Protein AF-A0A3S9ZNY1-F1 (afdb_monomer)

Nearest PDB structures (foldseek):
  4xqk-assembly2_B  TM=5.162E-01  e=3.782E-26  Lactococcus cremoris
  4xqk-assembly1_A  TM=5.125E-01  e=2.680E-25  Lactococcus cremoris
  7clg-assembly1_B  TM=6.318E-01  e=2.048E-11  Staphylococcus aureus subsp. aureus USA300
  7r7j-assembly1_A  TM=6.253E-01  e=4.413E-12  Escherichia coli K-12
  8dgi-assembly1_A  TM=3.847E-01  e=1.237E-06  Drosophila melanogaster

Radius of gyration: 38.41 Å; Cα contacts (8 Å, |Δi|>4): 1954; chains: 1; bounding box: 94×108×104 Å

Secondary structure (DSSP, 8-state):
---------SSPPPHHHHHHHHHHHHHHHTT-SEEEEE--TTS-HHHHHHHHHHHH-SSSEEEEEES-HHHHHHHHHHHHHTT--SEEEEESS-SS-S-GGGTTTEEEES-HHHHHHHHHS--S-EEEEEEGGGGGGHHHHHHHS-PPPEEEEEETTGGGG-S-TTSTTGGGG-TTTS-EEEEEEEES-SEE--TTT-TTSPPSEE---HHHH-EEEEE--HHHHHHTTSB--EEEEEEEE--HHHHHHHH--SS-----HHHHHHHHHHHHHHHHHHHHHH---EEEEE-SSHHHHHHHHHHHHHHHHHSTT---TT-EEEEE-TTS-HHHHHHHHHHHHS------TTSGGG-EEEEESSGGGSS---TT--EEEE-S--S-HHHHHHHHHHHTBPPTT----EEEE--EE--TT--TTS-STTSTTHHHHHHHHHHHHH-TTGGG------------------SGGGHHHHGGGEEEEEEPPPSTHHHHHHHHHHHHHHHHSS----TT---TTS--HHHHHHHHHHHHHTT-S-HHHHHHHHHTT--SSPPTTSHHHHHHHHHHHHHHHSS----TT--BTTB-HHHHHHHHHHHHHTT-S-HHHHHHHHHH-TTSS-SS-HHHHHHHHHHHHS-----SSPPPTT--HHHHHHHHHHHTTTTS-HHHHHHHHTS--TT-GGGGGGS---HHHHHHHHHHHHHHHHHHHHHSS----TT--EEETTEEE-HHHHHHHHHHHHHTT-S-HHHHHHHHTT----PPP-------------------------------------PPP------SPPPPTTHHHHTTSS-SEEEEE--TTS-HHHHHHHHHTTSSS--EEEEES-HHHHHHHHHHHHHH----EEEETS-S-SSS---EEE-SHHHHHHHHHHS-TT-EEEEEGGGHHHHHHHHHHS-PPPEEEEEEETGGGG-BS---TTSTTHHHHSTTTS-EEEEEEEES-SEEESS--SSTTS----EEEESTT-GGG-EEEE---HHHHHHTTSS--EEEEEEEEEPPPPP--S---SSTTTTHHHHHHHHHHHHHTT--EEEEEESSHHHHHHHHHHHTTT-TTSEEE-TTSPP----TT--EEEEEETTSPPPSS-SEEE---S-S-HHHHHHHHHHHHT--TTT-SSEEEEEEEEEPTTPPPPSS--TTHHHHHHHHHHH-GGGG-TTTHHHHTS---------

Structure (mmCIF, N/CA/C/O backbone):
data_AF-A0A3S9ZNY1-F1
#
_entry.id   AF-A0A3S9ZNY1-F1
#
loop_
_atom_site.group_PDB
_atom_site.id
_atom_site.type_symbol
_atom_site.label_atom_id
_atom_site.label_alt_id
_atom_site.label_comp_id
_atom_site.label_asym_id
_atom_site.label_entity_id
_atom_site.label_seq_id
_atom_site.pdbx_PDB_ins_code
_atom_site.Cartn_x
_atom_site.Cartn_y
_atom_site.Cartn_z
_atom_site.occupancy
_atom_site.B_iso_or_equiv
_atom_site.auth_seq_id
_atom_site.auth_comp_id
_atom_site.auth_asym_id
_atom_site.auth_atom_id
_atom_site.pdbx_PDB_model_num
ATOM 1 N N . MET A 1 1 ? 7.847 -44.934 -24.096 1.00 25.84 1 MET A N 1
ATOM 2 C CA . MET A 1 1 ? 7.566 -46.163 -23.318 1.00 25.84 1 MET A CA 1
ATOM 3 C C . MET A 1 1 ? 7.123 -45.755 -21.924 1.00 25.84 1 MET A C 1
ATOM 5 O O . MET A 1 1 ? 7.460 -44.647 -21.540 1.00 25.84 1 MET A O 1
ATOM 9 N N . LEU A 1 2 ? 6.398 -46.635 -21.224 1.00 26.89 2 LEU A N 1
ATOM 10 C CA . LEU A 1 2 ? 6.006 -46.524 -19.810 1.00 26.89 2 LEU A CA 1
ATOM 11 C C . LEU A 1 2 ? 5.365 -45.185 -19.388 1.00 26.89 2 LEU A C 1
ATOM 13 O O . LEU A 1 2 ? 6.032 -44.241 -18.977 1.00 26.89 2 LEU A O 1
ATOM 17 N N . HIS A 1 3 ? 4.029 -45.178 -19.355 1.00 32.16 3 HIS A N 1
ATOM 18 C CA . HIS A 1 3 ? 3.353 -44.569 -18.212 1.00 32.16 3 HIS A CA 1
ATOM 19 C C . HIS A 1 3 ? 3.743 -45.387 -16.972 1.00 32.16 3 HIS A C 1
ATOM 21 O O . HIS A 1 3 ? 3.067 -46.364 -16.647 1.00 32.16 3 HIS A O 1
ATOM 27 N N . ASP A 1 4 ? 4.814 -45.000 -16.281 1.00 32.38 4 ASP A N 1
ATOM 28 C CA . ASP A 1 4 ? 4.925 -45.365 -14.872 1.00 32.38 4 ASP A CA 1
ATOM 29 C C . ASP A 1 4 ? 3.745 -44.705 -14.159 1.00 32.38 4 ASP A C 1
ATOM 31 O O . ASP A 1 4 ? 3.556 -43.486 -14.217 1.00 32.38 4 ASP A O 1
ATOM 35 N N . ALA A 1 5 ? 2.889 -45.529 -13.558 1.00 36.53 5 ALA A N 1
ATOM 36 C CA . ALA A 1 5 ? 1.684 -45.057 -12.903 1.00 36.53 5 ALA A CA 1
ATOM 37 C C . ALA A 1 5 ? 2.080 -44.243 -11.667 1.00 36.53 5 ALA A C 1
ATOM 39 O O . ALA A 1 5 ? 2.362 -44.815 -10.613 1.00 36.53 5 ALA A O 1
ATOM 40 N N . VAL A 1 6 ? 2.100 -42.910 -11.809 1.00 49.31 6 VAL A N 1
ATOM 41 C CA . VAL A 1 6 ? 2.328 -41.960 -10.711 1.00 49.31 6 VAL A CA 1
ATOM 42 C C . VAL A 1 6 ? 1.394 -42.347 -9.573 1.00 49.31 6 VAL A C 1
ATOM 44 O O . VAL A 1 6 ? 0.173 -42.205 -9.677 1.00 49.31 6 VAL A O 1
ATOM 47 N N . THR A 1 7 ? 1.962 -42.904 -8.502 1.00 57.56 7 THR A N 1
ATOM 48 C CA . THR A 1 7 ? 1.180 -43.404 -7.377 1.00 57.56 7 THR A CA 1
ATOM 49 C C . THR A 1 7 ? 0.444 -42.228 -6.765 1.00 57.56 7 THR A C 1
ATOM 51 O O . THR A 1 7 ? 1.062 -41.333 -6.187 1.00 57.56 7 THR A O 1
ATOM 54 N N . ARG A 1 8 ? -0.881 -42.205 -6.945 1.00 63.84 8 ARG A N 1
ATOM 55 C CA . ARG A 1 8 ? -1.738 -41.135 -6.431 1.00 63.84 8 ARG A CA 1
ATOM 56 C C . ARG A 1 8 ? -1.495 -40.967 -4.936 1.00 63.84 8 ARG A C 1
ATOM 58 O O . ARG A 1 8 ? -1.379 -41.954 -4.207 1.00 63.84 8 ARG A O 1
ATOM 65 N N . LEU A 1 9 ? -1.419 -39.715 -4.497 1.00 75.62 9 LEU A N 1
ATOM 66 C CA . LEU A 1 9 ? -1.302 -39.393 -3.082 1.00 75.62 9 LEU A CA 1
ATOM 67 C C . LEU A 1 9 ? -2.481 -40.022 -2.305 1.00 75.62 9 LEU A C 1
ATOM 69 O O . LEU A 1 9 ? -3.609 -39.990 -2.800 1.00 75.62 9 LEU A O 1
ATOM 73 N N . PRO A 1 10 ? -2.263 -40.582 -1.098 1.00 71.56 10 PRO A N 1
ATOM 74 C CA . PRO A 1 10 ? -3.336 -41.157 -0.279 1.00 71.56 10 PRO A CA 1
ATOM 75 C C . PRO A 1 10 ? -4.407 -40.136 0.144 1.00 71.56 10 PRO A C 1
ATOM 77 O O . PRO A 1 10 ? -5.542 -40.518 0.428 1.00 71.56 10 PRO A O 1
ATOM 80 N N . SER A 1 11 ? -4.079 -38.840 0.168 1.00 74.88 11 SER A N 1
ATOM 81 C CA . SER A 1 11 ? -5.070 -37.772 0.347 1.00 74.88 11 SER A CA 1
ATOM 82 C C . SER A 1 11 ? -5.909 -37.574 -0.924 1.00 74.88 11 SER A C 1
ATOM 84 O O . SER A 1 11 ? -5.359 -37.496 -2.016 1.00 74.88 11 SER A O 1
ATOM 86 N N . GLN A 1 12 ? -7.235 -37.454 -0.806 1.00 76.81 12 GLN A N 1
ATOM 87 C CA . GLN A 1 12 ? -8.124 -37.264 -1.963 1.00 76.81 12 GLN A CA 1
ATOM 88 C C . GLN A 1 12 ? -8.551 -35.800 -2.139 1.00 76.81 12 GLN A C 1
ATOM 90 O O . GLN A 1 12 ? -9.020 -35.171 -1.190 1.00 76.81 12 GLN A O 1
ATOM 95 N N . LEU A 1 13 ? -8.469 -35.284 -3.371 1.00 83.88 13 LEU A N 1
ATOM 96 C CA . LEU A 1 13 ? -9.098 -34.014 -3.751 1.00 83.88 13 LEU A CA 1
ATOM 97 C C . LEU A 1 13 ? -10.608 -34.203 -3.978 1.00 83.88 13 LEU A C 1
ATOM 99 O O . LEU A 1 13 ? -11.030 -35.095 -4.724 1.00 83.88 13 LEU A O 1
ATOM 103 N N . TRP A 1 14 ? -11.413 -33.326 -3.375 1.00 82.56 14 TRP A N 1
ATOM 104 C CA . TRP A 1 14 ? -12.852 -33.179 -3.643 1.00 82.56 14 TRP A CA 1
ATOM 105 C C . TRP A 1 14 ? -13.088 -32.243 -4.844 1.00 82.56 14 TRP A C 1
ATOM 107 O O . TRP A 1 14 ? -12.162 -31.551 -5.263 1.00 82.56 14 TRP A O 1
ATOM 117 N N . THR A 1 15 ? -14.291 -32.250 -5.433 1.00 78.31 15 THR A N 1
ATOM 118 C CA . THR A 1 15 ? -14.521 -31.807 -6.828 1.00 78.31 15 THR A CA 1
ATOM 119 C C . THR A 1 15 ? -13.901 -30.445 -7.185 1.00 78.31 15 THR A C 1
ATOM 121 O O . THR A 1 15 ? -12.988 -30.463 -8.002 1.00 78.31 15 THR A O 1
ATOM 124 N N . PRO A 1 16 ? -14.191 -29.312 -6.510 1.00 78.38 16 PRO A N 1
ATOM 125 C CA . PRO A 1 16 ? -13.604 -28.013 -6.867 1.00 78.38 16 PRO A CA 1
ATOM 126 C C . PRO A 1 16 ? -12.079 -27.923 -6.688 1.00 78.38 16 PRO A C 1
ATOM 128 O O . PRO A 1 16 ? -11.436 -27.082 -7.309 1.00 78.38 16 PRO A O 1
ATOM 131 N N . GLN A 1 17 ? -11.465 -28.774 -5.854 1.00 85.06 17 GLN A N 1
ATOM 132 C CA . GLN A 1 17 ? -10.001 -28.893 -5.808 1.00 85.06 17 GLN A CA 1
ATOM 133 C C . GLN A 1 17 ? -9.463 -29.704 -6.990 1.00 85.06 17 GLN A C 1
ATOM 135 O O . GLN A 1 17 ? -8.393 -29.386 -7.498 1.00 85.06 17 GLN A O 1
ATOM 140 N N . ARG A 1 18 ? -10.181 -30.744 -7.423 1.00 83.38 18 ARG A N 1
ATOM 141 C CA . ARG A 1 18 ? -9.812 -31.533 -8.602 1.00 83.38 18 ARG A CA 1
ATOM 142 C C . ARG A 1 18 ? -9.945 -30.695 -9.867 1.00 83.38 18 ARG A C 1
ATOM 144 O O . ARG A 1 18 ? -8.971 -30.574 -10.589 1.00 83.38 18 ARG A O 1
ATOM 151 N N . ASP A 1 19 ? -11.069 -30.007 -10.039 1.00 80.56 19 ASP A N 1
ATOM 152 C CA . ASP A 1 19 ? -11.303 -29.085 -11.153 1.00 80.56 19 ASP A CA 1
ATOM 153 C C . ASP A 1 19 ? -10.221 -27.985 -11.196 1.00 80.56 19 ASP A C 1
ATOM 155 O O . ASP A 1 19 ? -9.695 -27.655 -12.258 1.00 80.56 19 ASP A O 1
ATOM 159 N N . ALA A 1 20 ? -9.822 -27.451 -10.032 1.00 83.62 20 ALA A N 1
ATOM 160 C CA . ALA A 1 20 ? -8.721 -26.495 -9.932 1.00 83.62 20 ALA A CA 1
ATOM 161 C C . ALA A 1 20 ? -7.355 -27.098 -10.304 1.00 83.62 20 ALA A C 1
ATOM 163 O O . ALA A 1 20 ? -6.551 -26.420 -10.948 1.00 83.62 20 ALA A O 1
ATOM 164 N N . ALA A 1 21 ? -7.081 -28.346 -9.908 1.00 85.06 21 ALA A N 1
ATOM 165 C CA . ALA A 1 21 ? -5.862 -29.058 -10.281 1.00 85.06 21 ALA A CA 1
ATOM 166 C C . ALA A 1 21 ? -5.836 -29.320 -11.790 1.00 85.06 21 ALA A C 1
ATOM 168 O O . ALA A 1 21 ? -4.889 -28.909 -12.454 1.00 85.06 21 ALA A O 1
ATOM 169 N N . ASP A 1 22 ? -6.905 -29.898 -12.335 1.00 79.56 22 ASP A N 1
ATOM 170 C CA . ASP A 1 22 ? -7.064 -30.219 -13.751 1.00 79.56 22 ASP A CA 1
ATOM 171 C C . ASP A 1 22 ? -6.926 -28.956 -14.618 1.00 79.56 22 ASP A C 1
ATOM 173 O O . ASP A 1 22 ? -6.192 -28.968 -15.606 1.00 79.56 22 ASP A O 1
ATOM 177 N N . CYS A 1 23 ? -7.540 -27.828 -14.237 1.00 81.12 23 CYS A N 1
ATOM 178 C CA . CYS A 1 23 ? -7.362 -26.552 -14.941 1.00 81.12 23 CYS A CA 1
ATOM 179 C C . CYS A 1 23 ? -5.902 -26.064 -14.942 1.00 81.12 23 CYS A C 1
ATOM 181 O O . CYS A 1 23 ? -5.407 -25.615 -15.978 1.00 81.12 23 CYS A O 1
ATOM 183 N N . VAL A 1 24 ? -5.193 -26.157 -13.811 1.00 85.12 24 VAL A N 1
ATOM 184 C CA . VAL A 1 24 ? -3.778 -25.751 -13.715 1.00 85.12 24 VAL A CA 1
ATOM 185 C C . VAL A 1 24 ? -2.869 -26.691 -14.513 1.00 85.12 24 VAL A C 1
ATOM 187 O O . VAL A 1 24 ? -2.021 -26.223 -15.274 1.00 85.12 24 VAL A O 1
ATOM 190 N N . LEU A 1 25 ? -3.060 -28.004 -14.375 1.00 83.25 25 LEU A N 1
ATOM 191 C CA . LEU A 1 25 ? -2.276 -29.043 -15.044 1.00 83.25 25 LEU A CA 1
ATOM 192 C C . LEU A 1 25 ? -2.443 -28.964 -16.565 1.00 83.25 25 LEU A C 1
ATOM 194 O O . LEU A 1 25 ? -1.444 -28.916 -17.281 1.00 83.25 25 LEU A O 1
ATOM 198 N N . ASN A 1 26 ? -3.680 -28.839 -17.060 1.00 75.44 26 ASN A N 1
ATOM 199 C CA . ASN A 1 26 ? -3.948 -28.632 -18.484 1.00 75.44 26 ASN A CA 1
ATOM 200 C C . ASN A 1 26 ? -3.320 -27.328 -19.000 1.00 75.44 26 ASN A C 1
ATOM 202 O O . ASN A 1 26 ? -2.735 -27.314 -20.082 1.00 75.44 26 ASN A O 1
ATOM 206 N N . ALA A 1 27 ? -3.383 -26.232 -18.237 1.00 77.44 27 ALA A N 1
ATOM 207 C CA . ALA A 1 27 ? -2.802 -24.961 -18.664 1.00 77.44 27 ALA A CA 1
ATOM 208 C C . ALA A 1 27 ? -1.262 -24.991 -18.723 1.00 77.44 27 ALA A C 1
ATOM 210 O O . ALA A 1 27 ? -0.673 -24.432 -19.650 1.00 77.44 27 ALA A O 1
ATOM 211 N N . PHE A 1 28 ? -0.601 -25.673 -17.783 1.00 85.50 28 PHE A N 1
ATOM 212 C CA . PHE A 1 28 ? 0.845 -25.907 -17.832 1.00 85.50 28 PHE A CA 1
ATOM 213 C C . PHE A 1 28 ? 1.245 -26.904 -18.937 1.00 85.50 28 PHE A C 1
ATOM 215 O O . PHE A 1 28 ? 2.268 -26.699 -19.592 1.00 85.50 28 PHE A O 1
ATOM 222 N N . ALA A 1 29 ? 0.430 -27.930 -19.210 1.00 74.94 29 ALA A N 1
ATOM 223 C CA . ALA A 1 29 ? 0.626 -28.851 -20.335 1.00 74.94 29 ALA A CA 1
ATOM 224 C C . ALA A 1 29 ? 0.479 -28.149 -21.701 1.00 74.94 29 ALA A C 1
ATOM 226 O O . ALA A 1 29 ? 1.233 -28.441 -22.626 1.00 74.94 29 ALA A O 1
ATOM 227 N N . MET A 1 30 ? -0.411 -27.155 -21.802 1.00 72.25 30 MET A N 1
ATOM 228 C CA . MET A 1 30 ? -0.525 -26.233 -22.944 1.00 72.25 30 MET A CA 1
ATOM 229 C C . MET A 1 30 ? 0.591 -25.165 -23.000 1.00 72.25 30 MET A C 1
ATOM 231 O O . MET A 1 30 ? 0.492 -24.208 -23.766 1.00 72.25 30 MET A O 1
ATOM 235 N N . GLY A 1 31 ? 1.663 -25.312 -22.214 1.00 78.00 31 GLY A N 1
ATOM 236 C CA . GLY A 1 31 ? 2.870 -24.487 -22.311 1.00 78.00 31 GLY A CA 1
ATOM 237 C C . GLY A 1 31 ? 2.848 -23.176 -21.521 1.00 78.00 31 GLY A C 1
ATOM 238 O O . GLY A 1 31 ? 3.721 -22.338 -21.731 1.00 78.00 31 GLY A O 1
ATOM 239 N N . ALA A 1 32 ? 1.894 -22.963 -20.608 1.00 82.25 32 ALA A N 1
ATOM 240 C CA . ALA A 1 32 ? 1.948 -21.796 -19.731 1.00 82.25 32 ALA A CA 1
ATOM 241 C C . ALA A 1 32 ? 3.088 -21.908 -18.698 1.00 82.25 32 ALA A C 1
ATOM 243 O O . ALA A 1 32 ? 3.260 -22.938 -18.047 1.00 82.25 32 ALA A O 1
ATOM 244 N N . GLU A 1 33 ? 3.815 -20.816 -18.462 1.00 89.31 33 GLU A N 1
ATOM 245 C CA . GLU A 1 33 ? 4.777 -20.731 -17.350 1.00 89.31 33 GLU A CA 1
ATOM 246 C C . GLU A 1 33 ? 4.105 -20.394 -16.011 1.00 89.31 33 GLU A C 1
ATOM 248 O O . GLU A 1 33 ? 4.593 -20.782 -14.953 1.00 89.31 33 GLU A O 1
ATOM 253 N N . ARG A 1 34 ? 3.010 -19.624 -16.028 1.00 93.12 34 ARG A N 1
ATOM 254 C CA . ARG A 1 34 ? 2.457 -18.940 -14.846 1.00 93.12 34 ARG A CA 1
ATOM 255 C C . ARG A 1 34 ? 0.945 -19.132 -14.772 1.00 93.12 34 ARG A C 1
ATOM 257 O O . ARG A 1 34 ? 0.265 -18.931 -15.779 1.00 93.12 34 ARG A O 1
ATOM 264 N N . GLN A 1 35 ? 0.425 -19.502 -13.601 1.00 92.00 35 GLN A N 1
ATOM 265 C CA . GLN A 1 35 ? -1.014 -19.622 -13.333 1.00 92.00 35 GLN A CA 1
ATOM 266 C C . GLN A 1 35 ? -1.376 -19.116 -11.933 1.00 92.00 35 GLN A C 1
ATOM 268 O O . GLN A 1 35 ? -0.634 -19.326 -10.972 1.00 92.00 35 GLN A O 1
ATOM 273 N N . LEU A 1 36 ? -2.555 -18.507 -11.819 1.00 92.56 36 LEU A N 1
ATOM 274 C CA . LEU A 1 36 ? -3.139 -17.995 -10.581 1.00 92.56 36 LEU A CA 1
ATOM 275 C C . LEU A 1 36 ? -4.400 -18.793 -10.220 1.00 92.56 36 LEU A C 1
ATOM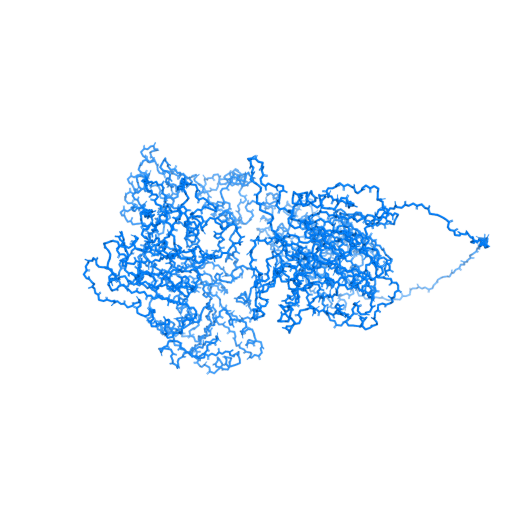 277 O O . LEU A 1 36 ? -5.312 -18.929 -11.035 1.00 92.56 36 LEU A O 1
ATOM 281 N N . VAL A 1 37 ? -4.488 -19.280 -8.983 1.00 91.69 37 VAL A N 1
ATOM 282 C CA . VAL A 1 37 ? -5.704 -19.890 -8.427 1.00 91.69 37 VAL A CA 1
ATOM 283 C C . VAL A 1 37 ? -6.204 -19.066 -7.243 1.00 91.69 37 VAL A C 1
ATOM 285 O O . VAL A 1 37 ? -5.458 -18.748 -6.312 1.00 91.69 37 VAL A O 1
ATOM 288 N N . VAL A 1 38 ? -7.493 -18.726 -7.286 1.00 87.62 38 VAL A N 1
ATOM 289 C CA . VAL A 1 38 ? -8.180 -17.945 -6.251 1.00 87.62 38 VAL A CA 1
ATOM 290 C C . VAL A 1 38 ? -9.133 -18.866 -5.493 1.00 87.62 38 VAL A C 1
ATOM 292 O O . VAL A 1 38 ? -10.086 -19.375 -6.076 1.00 87.62 38 VAL A O 1
ATOM 295 N N . MET A 1 39 ? -8.885 -19.089 -4.201 1.00 86.06 39 MET A N 1
ATOM 296 C CA . MET A 1 39 ? -9.761 -19.891 -3.334 1.00 86.06 39 MET A CA 1
ATOM 297 C C . MET A 1 39 ? -9.809 -19.326 -1.906 1.00 86.06 39 MET A C 1
ATOM 299 O O . MET A 1 39 ? -8.782 -18.827 -1.423 1.00 86.06 39 MET A O 1
ATOM 303 N N . PRO A 1 40 ? -10.931 -19.463 -1.172 1.00 78.00 40 PRO A N 1
ATOM 304 C CA . PRO A 1 40 ? -11.070 -18.942 0.184 1.00 78.00 40 PRO A CA 1
ATOM 305 C C . PRO A 1 40 ? -10.069 -19.557 1.175 1.00 78.00 40 PRO A C 1
ATOM 307 O O . PRO A 1 40 ? -9.357 -20.532 0.903 1.00 78.00 40 PRO A O 1
ATOM 310 N N . CYS A 1 41 ? -9.968 -18.976 2.365 1.00 78.06 41 CYS A N 1
ATOM 311 C CA . CYS A 1 41 ? -9.219 -19.586 3.459 1.00 78.06 41 CYS A CA 1
ATOM 312 C C . CYS A 1 41 ? -10.044 -20.714 4.096 1.00 78.06 41 CYS A C 1
ATOM 314 O O . CYS A 1 41 ? -11.256 -20.605 4.235 1.00 78.06 41 CYS A O 1
ATOM 316 N N . GLY A 1 42 ? -9.381 -21.825 4.432 1.00 75.56 42 GLY A N 1
ATOM 317 C CA . GLY A 1 42 ? -10.025 -23.051 4.923 1.00 75.56 42 GLY A CA 1
ATOM 318 C C . GLY A 1 42 ? -10.340 -24.108 3.854 1.00 75.56 42 GLY A C 1
ATOM 319 O O . GLY A 1 42 ? -10.338 -25.287 4.181 1.00 75.56 42 GLY A O 1
ATOM 320 N N . THR A 1 43 ? -10.481 -23.756 2.570 1.00 79.00 43 THR A N 1
ATOM 321 C CA . THR A 1 43 ? -10.858 -24.710 1.495 1.00 79.00 43 THR A CA 1
ATOM 322 C C . THR A 1 43 ? -9.705 -25.590 0.976 1.00 79.00 43 THR A C 1
ATOM 324 O O . THR A 1 43 ? -9.800 -26.184 -0.097 1.00 79.00 43 THR A O 1
ATOM 327 N N . GLY A 1 44 ? -8.595 -25.683 1.717 1.00 81.75 44 GLY A N 1
ATOM 328 C CA . GLY A 1 44 ? -7.503 -26.625 1.445 1.00 81.75 44 GLY A CA 1
ATOM 329 C C . GLY A 1 44 ? -6.529 -26.260 0.313 1.00 81.75 44 GLY A C 1
ATOM 330 O O . GLY A 1 44 ? -6.006 -27.170 -0.323 1.00 81.75 44 GLY A O 1
ATOM 331 N N . LYS A 1 45 ? -6.225 -24.968 0.090 1.00 88.31 45 LYS A N 1
ATOM 332 C CA . LYS A 1 45 ? -5.185 -24.509 -0.869 1.00 88.31 45 LYS A CA 1
ATOM 333 C C . LYS A 1 45 ? -3.867 -25.303 -0.779 1.00 88.31 45 LYS A C 1
ATOM 335 O O . LYS A 1 45 ? -3.281 -25.650 -1.798 1.00 88.31 45 LYS A O 1
ATOM 340 N N . THR A 1 46 ? -3.432 -25.654 0.430 1.00 87.81 46 THR A N 1
ATOM 341 C CA . THR A 1 46 ? -2.204 -26.427 0.685 1.00 87.81 46 THR A CA 1
ATOM 342 C C . THR A 1 46 ? -2.280 -27.883 0.197 1.00 87.81 46 THR A C 1
ATOM 344 O O . THR A 1 46 ? -1.265 -28.431 -0.228 1.00 87.81 46 THR A O 1
ATOM 347 N N . HIS A 1 47 ? -3.471 -28.500 0.198 1.00 88.62 47 HIS A N 1
ATOM 348 C CA . HIS A 1 47 ? -3.687 -29.829 -0.391 1.00 88.62 47 HIS A CA 1
ATOM 349 C C . HIS A 1 47 ? -3.704 -29.766 -1.922 1.00 88.62 47 HIS A C 1
ATOM 351 O O . HIS A 1 47 ? -3.083 -30.601 -2.574 1.00 88.62 47 HIS A O 1
ATOM 357 N N . LEU A 1 48 ? -4.331 -28.736 -2.500 1.00 90.56 48 LEU A N 1
ATOM 358 C CA . LEU A 1 48 ? -4.252 -28.480 -3.940 1.00 90.56 48 LEU A CA 1
ATOM 359 C C . LEU A 1 48 ? -2.787 -28.327 -4.399 1.00 90.56 48 LEU A C 1
ATOM 361 O O . LEU A 1 48 ? -2.375 -28.935 -5.384 1.00 90.56 48 LEU A O 1
ATOM 365 N N . ALA A 1 49 ? -1.983 -27.579 -3.637 1.00 92.12 49 ALA A N 1
ATOM 366 C CA . ALA A 1 49 ? -0.566 -27.361 -3.919 1.00 92.12 49 ALA A CA 1
ATOM 367 C C . ALA A 1 49 ? 0.264 -28.656 -3.976 1.00 92.12 49 ALA A C 1
ATOM 369 O O . ALA A 1 49 ? 1.037 -28.829 -4.917 1.00 92.12 49 ALA A O 1
ATOM 370 N N . VAL A 1 50 ? 0.119 -29.563 -2.997 1.00 91.56 50 VAL A N 1
ATOM 371 C CA . VAL A 1 50 ? 0.916 -30.807 -2.968 1.00 91.56 50 VAL A CA 1
ATOM 372 C C . VAL A 1 50 ? 0.513 -31.780 -4.077 1.00 91.56 50 VAL A C 1
ATOM 374 O O . VAL A 1 50 ? 1.388 -32.433 -4.639 1.00 91.56 50 VAL A O 1
ATOM 377 N N . HIS A 1 51 ? -0.771 -31.835 -4.449 1.00 90.12 51 HIS A N 1
ATOM 378 C CA . HIS A 1 51 ? -1.241 -32.647 -5.580 1.00 90.12 51 HIS A CA 1
ATOM 379 C C . HIS A 1 51 ? -0.694 -32.136 -6.915 1.00 90.12 51 HIS A C 1
ATOM 381 O O . HIS A 1 51 ? -0.065 -32.899 -7.644 1.00 90.12 51 HIS A O 1
ATOM 387 N N . ILE A 1 52 ? -0.808 -30.832 -7.192 1.00 90.56 52 ILE A N 1
ATOM 388 C CA . ILE A 1 52 ? -0.233 -30.233 -8.409 1.00 90.56 52 ILE A CA 1
ATOM 389 C C . ILE A 1 52 ? 1.298 -30.424 -8.448 1.00 90.56 52 ILE A C 1
ATOM 391 O O . ILE A 1 52 ? 1.861 -30.759 -9.490 1.00 90.56 52 ILE A O 1
ATOM 395 N N . ALA A 1 53 ? 1.986 -30.283 -7.309 1.00 90.56 53 ALA A N 1
ATOM 396 C CA . ALA A 1 53 ? 3.421 -30.557 -7.215 1.00 90.56 53 ALA A CA 1
ATOM 397 C C . ALA A 1 53 ? 3.776 -32.042 -7.414 1.00 90.56 53 ALA A C 1
ATOM 399 O O . ALA A 1 53 ? 4.886 -32.348 -7.850 1.00 90.56 53 ALA A O 1
ATOM 400 N N . HIS A 1 54 ? 2.874 -32.971 -7.097 1.00 88.44 54 HIS A N 1
ATOM 401 C CA . HIS A 1 54 ? 3.066 -34.410 -7.301 1.00 88.44 54 HIS A CA 1
ATOM 402 C C . HIS A 1 54 ? 2.961 -34.809 -8.769 1.00 88.44 54 HIS A C 1
ATOM 404 O O . HIS A 1 54 ? 3.748 -35.633 -9.219 1.00 88.44 54 HIS A O 1
ATOM 410 N N . GLU A 1 55 ? 2.069 -34.182 -9.532 1.00 85.88 55 GLU A N 1
ATOM 411 C CA . GLU A 1 55 ? 1.897 -34.501 -10.955 1.00 85.88 55 GLU A CA 1
ATOM 412 C C . GLU A 1 55 ? 2.884 -33.746 -11.867 1.00 85.88 55 GLU A C 1
ATOM 414 O O . GLU A 1 55 ? 3.378 -34.320 -12.835 1.00 85.88 55 GLU A O 1
ATOM 419 N N . ILE A 1 56 ? 3.263 -32.502 -11.533 1.00 83.81 56 ILE A N 1
ATOM 420 C CA . ILE A 1 56 ? 4.274 -31.732 -12.295 1.00 83.81 56 ILE A CA 1
ATOM 421 C C . ILE A 1 56 ? 5.706 -32.137 -11.927 1.00 83.81 56 ILE A C 1
ATOM 423 O O . ILE A 1 56 ? 6.578 -32.204 -12.794 1.00 83.81 56 ILE A O 1
ATOM 427 N N . ALA A 1 57 ? 5.964 -32.372 -10.637 1.00 79.25 57 ALA A N 1
ATOM 428 C CA . ALA A 1 57 ? 7.291 -32.654 -10.094 1.00 79.25 57 ALA A CA 1
ATOM 429 C C . ALA A 1 57 ? 7.309 -33.957 -9.258 1.00 79.25 57 ALA A C 1
ATOM 431 O O . ALA A 1 57 ? 7.640 -33.909 -8.064 1.00 79.25 57 ALA A O 1
ATOM 432 N N . PRO A 1 58 ? 6.967 -35.124 -9.853 1.00 72.62 58 PRO A N 1
ATOM 433 C CA . PRO A 1 58 ? 6.916 -36.413 -9.152 1.00 72.62 58 PRO A CA 1
ATOM 434 C C . PRO A 1 58 ? 8.293 -36.884 -8.672 1.00 72.62 58 PRO A C 1
ATOM 436 O O . PRO A 1 58 ? 8.405 -37.438 -7.586 1.00 72.62 58 PRO A O 1
ATOM 439 N N . ASN A 1 59 ? 9.339 -36.622 -9.466 1.00 73.12 59 ASN A N 1
ATOM 440 C CA . ASN A 1 59 ? 10.725 -37.046 -9.223 1.00 73.12 59 ASN A CA 1
ATOM 441 C C . ASN A 1 59 ? 11.706 -35.854 -9.197 1.00 73.12 59 ASN A C 1
ATOM 443 O O . ASN A 1 59 ? 12.897 -36.029 -9.439 1.00 73.12 59 ASN A O 1
ATOM 447 N N . SER A 1 60 ? 11.214 -34.625 -8.996 1.00 80.06 60 SER A N 1
ATOM 448 C CA . SER A 1 60 ? 11.991 -33.405 -9.258 1.00 80.06 60 SER A CA 1
ATOM 449 C C . SER A 1 60 ? 11.748 -32.275 -8.238 1.00 80.06 60 SER A C 1
ATOM 451 O O . SER A 1 60 ? 11.341 -32.537 -7.100 1.00 80.06 60 SER A O 1
ATOM 453 N N . ARG A 1 61 ? 12.126 -31.030 -8.573 1.00 87.88 61 ARG A N 1
ATOM 454 C CA . ARG A 1 61 ? 12.430 -29.967 -7.595 1.00 87.88 61 ARG A CA 1
ATOM 455 C C . ARG A 1 61 ? 11.255 -29.003 -7.438 1.00 87.88 61 ARG A C 1
ATOM 457 O O . ARG A 1 61 ? 10.905 -28.265 -8.360 1.00 87.88 61 ARG A O 1
ATOM 464 N N . SER A 1 62 ? 10.694 -28.972 -6.233 1.00 93.44 62 SER A N 1
ATOM 465 C CA . SER A 1 62 ? 9.566 -28.112 -5.854 1.00 93.44 62 SER A CA 1
ATOM 466 C C . SER A 1 62 ? 9.982 -27.091 -4.792 1.00 93.44 62 SER A C 1
ATOM 468 O O . SER A 1 62 ? 10.552 -27.469 -3.768 1.00 93.44 62 SER A O 1
ATOM 470 N N . LEU A 1 63 ? 9.683 -25.811 -5.028 1.00 94.62 63 LEU A N 1
ATOM 471 C CA . LEU A 1 63 ? 9.863 -24.719 -4.066 1.00 94.62 63 LEU A CA 1
ATOM 472 C C . LEU A 1 63 ? 8.495 -24.229 -3.585 1.00 94.62 63 LEU A C 1
ATOM 474 O O . LEU A 1 63 ? 7.599 -24.022 -4.400 1.00 94.62 63 LEU A O 1
ATOM 478 N N . VAL A 1 64 ? 8.338 -23.999 -2.283 1.00 95.38 64 VAL A N 1
ATOM 479 C CA . VAL A 1 64 ? 7.093 -23.509 -1.676 1.00 95.38 64 VAL A CA 1
ATOM 480 C C . VAL A 1 64 ? 7.383 -22.262 -0.845 1.00 95.38 64 VAL A C 1
ATOM 482 O O . VAL A 1 64 ? 8.121 -22.319 0.139 1.00 95.38 64 VAL A O 1
ATOM 485 N N . VAL A 1 65 ? 6.812 -21.127 -1.248 1.00 94.00 65 VAL A N 1
ATOM 486 C CA . VAL A 1 65 ? 7.038 -19.807 -0.640 1.00 94.00 65 VAL A CA 1
ATOM 487 C C . VAL A 1 65 ? 5.888 -19.466 0.309 1.00 94.00 65 VAL A C 1
ATOM 489 O O . VAL A 1 65 ? 4.733 -19.439 -0.115 1.00 94.00 65 VAL A O 1
ATOM 492 N N . VAL A 1 66 ? 6.200 -19.185 1.580 1.00 90.44 66 VAL A N 1
ATOM 493 C CA . VAL A 1 66 ? 5.211 -18.968 2.661 1.00 90.44 66 VAL A CA 1
ATOM 494 C C . VAL A 1 66 ? 5.541 -17.754 3.551 1.00 90.44 66 VAL A C 1
ATOM 496 O O . VAL A 1 66 ? 6.709 -17.385 3.692 1.00 90.44 66 VAL A O 1
ATOM 499 N N . PRO A 1 67 ? 4.551 -17.073 4.164 1.00 80.88 67 PRO A N 1
ATOM 500 C CA . PRO A 1 67 ? 4.781 -15.822 4.907 1.00 80.88 67 PRO A CA 1
ATOM 501 C C . PRO A 1 67 ? 5.321 -15.959 6.335 1.00 80.88 67 PRO A C 1
ATOM 503 O O . PRO A 1 67 ? 5.989 -15.028 6.797 1.00 80.88 67 PRO A O 1
ATOM 506 N N . THR A 1 68 ? 5.097 -17.084 7.022 1.00 79.75 68 THR A N 1
ATOM 507 C CA . THR A 1 68 ? 5.569 -17.304 8.403 1.00 79.75 68 THR A CA 1
ATOM 508 C C . THR A 1 68 ? 6.265 -18.650 8.581 1.00 79.75 68 THR A C 1
ATOM 510 O O . THR A 1 68 ? 6.080 -19.580 7.800 1.00 79.75 68 THR A O 1
ATOM 513 N N . LEU A 1 69 ? 7.065 -18.745 9.646 1.00 81.06 69 LEU A N 1
ATOM 514 C CA . LEU A 1 69 ? 7.747 -19.969 10.083 1.00 81.06 69 LEU A CA 1
ATOM 515 C C . LEU A 1 69 ? 6.737 -21.021 10.571 1.00 81.06 69 LEU A C 1
ATOM 517 O O . LEU A 1 69 ? 6.840 -22.193 10.223 1.00 81.06 69 LEU A O 1
ATOM 521 N N . ASP A 1 70 ? 5.711 -20.583 11.305 1.00 75.88 70 ASP A N 1
ATOM 522 C CA . ASP A 1 70 ? 4.647 -21.461 11.796 1.00 75.88 70 ASP A CA 1
ATOM 523 C C . ASP A 1 70 ? 3.860 -22.076 10.603 1.00 75.88 70 ASP A C 1
ATOM 525 O O . ASP A 1 70 ? 3.638 -23.287 10.560 1.00 75.88 70 ASP A O 1
ATOM 529 N N . LEU A 1 71 ? 3.564 -21.291 9.550 1.00 80.38 71 LEU A N 1
ATOM 530 C CA . LEU A 1 71 ? 2.956 -21.796 8.306 1.00 80.38 71 LEU A CA 1
ATOM 531 C C . LEU A 1 71 ? 3.928 -22.629 7.442 1.00 80.38 71 LEU A C 1
ATOM 533 O O . LEU A 1 71 ? 3.476 -23.522 6.727 1.00 80.38 71 LEU A O 1
ATOM 537 N N . LEU A 1 72 ? 5.246 -22.407 7.519 1.00 88.69 72 LEU A N 1
ATOM 538 C CA . LEU A 1 72 ? 6.252 -23.271 6.879 1.00 88.69 72 LEU A CA 1
ATOM 539 C C . LEU A 1 72 ? 6.179 -24.692 7.438 1.00 88.69 72 LEU A C 1
ATOM 541 O O . LEU A 1 72 ? 6.059 -25.649 6.671 1.00 88.69 72 LEU A O 1
ATOM 545 N N . HIS A 1 73 ? 6.177 -24.826 8.764 1.00 84.19 73 HIS A N 1
ATOM 546 C CA . HIS A 1 73 ? 6.046 -26.125 9.419 1.00 84.19 73 HIS A CA 1
ATOM 547 C C . HIS A 1 73 ? 4.679 -26.769 9.169 1.00 84.19 73 HIS A C 1
ATOM 549 O O . HIS A 1 73 ? 4.631 -27.954 8.837 1.00 84.19 73 HIS A O 1
ATOM 555 N N . GLN A 1 74 ? 3.585 -25.997 9.222 1.00 82.19 74 GLN A N 1
ATOM 556 C CA . GLN A 1 74 ? 2.252 -26.495 8.864 1.00 82.19 74 GLN A CA 1
ATOM 557 C C . GLN A 1 74 ? 2.206 -27.012 7.413 1.00 82.19 74 GLN A C 1
ATOM 559 O O . GLN A 1 74 ? 1.659 -28.082 7.150 1.00 82.19 74 GLN A O 1
ATOM 564 N N . THR A 1 75 ? 2.811 -26.287 6.469 1.00 88.62 75 THR A N 1
ATOM 565 C CA . THR A 1 75 ? 2.808 -26.644 5.041 1.00 88.62 75 THR A CA 1
ATOM 566 C C . THR A 1 75 ? 3.626 -27.901 4.771 1.00 88.62 75 THR A C 1
ATOM 568 O O . THR A 1 75 ? 3.123 -28.829 4.139 1.00 88.62 75 THR A O 1
ATOM 571 N N . ALA A 1 76 ? 4.842 -27.985 5.318 1.00 89.06 76 ALA A N 1
ATOM 572 C CA . ALA A 1 76 ? 5.665 -29.189 5.237 1.00 89.06 76 ALA A CA 1
ATOM 573 C C . ALA A 1 76 ? 4.968 -30.407 5.873 1.00 89.06 76 ALA A C 1
ATOM 575 O O . ALA A 1 76 ? 5.039 -31.509 5.330 1.00 89.06 76 ALA A O 1
ATOM 576 N N . ARG A 1 77 ? 4.230 -30.209 6.977 1.00 87.06 77 ARG A N 1
ATOM 577 C CA . ARG A 1 77 ? 3.460 -31.272 7.637 1.00 87.06 77 ARG A CA 1
ATOM 578 C C . ARG A 1 77 ? 2.302 -31.767 6.771 1.00 87.06 77 ARG A C 1
ATOM 580 O O . ARG A 1 77 ? 2.153 -32.975 6.620 1.00 87.06 77 ARG A O 1
ATOM 587 N N . VAL A 1 78 ? 1.540 -30.863 6.150 1.00 87.75 78 VAL A N 1
ATOM 588 C CA . VAL A 1 78 ? 0.474 -31.221 5.194 1.00 87.75 78 VAL A CA 1
ATOM 589 C C . VAL A 1 78 ? 1.035 -31.972 3.984 1.00 87.75 78 VAL A C 1
ATOM 591 O O . VAL A 1 78 ? 0.404 -32.914 3.516 1.00 87.75 78 VAL A O 1
ATOM 594 N N . TRP A 1 79 ? 2.219 -31.601 3.487 1.00 90.62 79 TRP A N 1
ATOM 595 C CA . TRP A 1 79 ? 2.853 -32.286 2.353 1.00 90.62 79 TRP A CA 1
ATOM 596 C C . TRP A 1 79 ? 3.306 -33.710 2.717 1.00 90.62 79 TRP A C 1
ATOM 598 O O . TRP A 1 79 ? 3.079 -34.643 1.942 1.00 90.62 79 TRP A O 1
ATOM 608 N N . TYR A 1 80 ? 3.854 -33.885 3.924 1.00 88.81 80 TYR A N 1
ATOM 609 C CA . TYR A 1 80 ? 4.228 -35.188 4.476 1.00 88.81 80 TYR A CA 1
ATOM 610 C C . TYR A 1 80 ? 3.001 -36.090 4.697 1.00 88.81 80 TYR A C 1
ATOM 612 O O . TYR A 1 80 ? 2.962 -37.209 4.189 1.00 88.81 80 TYR A O 1
ATOM 620 N N . ASP A 1 81 ? 1.959 -35.585 5.370 1.00 86.50 81 ASP A N 1
ATOM 621 C CA . ASP A 1 81 ? 0.721 -36.334 5.648 1.00 86.50 81 ASP A CA 1
ATOM 622 C C . ASP A 1 81 ? -0.110 -36.619 4.390 1.00 86.50 81 ASP A C 1
ATOM 624 O O . ASP A 1 81 ? -0.817 -37.624 4.320 1.00 86.50 81 ASP A O 1
ATOM 628 N N . ALA A 1 82 ? 0.012 -35.786 3.354 1.00 85.88 82 ALA A N 1
ATOM 629 C CA . ALA A 1 82 ? -0.542 -36.080 2.039 1.00 85.88 82 ALA A CA 1
ATOM 630 C C . ALA A 1 82 ? 0.152 -37.263 1.341 1.00 85.88 82 ALA A C 1
ATOM 632 O O . ALA A 1 82 ? -0.396 -37.757 0.359 1.00 85.88 82 ALA A O 1
ATOM 633 N N . GLY A 1 83 ? 1.310 -37.723 1.834 1.00 83.25 83 GLY A N 1
ATOM 634 C CA . GLY A 1 83 ? 2.055 -38.879 1.331 1.00 83.25 83 GLY A CA 1
ATOM 635 C C . GLY A 1 83 ? 3.116 -38.561 0.274 1.00 83.25 83 GLY A C 1
ATOM 636 O O . GLY A 1 83 ? 3.585 -39.482 -0.401 1.00 83.25 83 GLY A O 1
ATOM 637 N N . ARG A 1 84 ? 3.509 -37.288 0.099 1.00 84.25 84 ARG A N 1
ATOM 638 C CA . ARG A 1 84 ? 4.558 -36.916 -0.863 1.00 84.25 84 ARG A CA 1
ATOM 639 C C . ARG A 1 84 ? 5.924 -37.381 -0.350 1.00 84.25 84 ARG A C 1
ATOM 641 O O . ARG A 1 84 ? 6.488 -36.797 0.575 1.00 84.25 84 ARG A O 1
ATOM 648 N N . LYS A 1 85 ? 6.457 -38.434 -0.971 1.00 80.69 85 LYS A N 1
ATOM 649 C CA . LYS A 1 85 ? 7.817 -38.944 -0.733 1.00 80.69 85 LYS A CA 1
ATOM 650 C C . LYS A 1 85 ? 8.867 -37.923 -1.193 1.00 80.69 85 LYS A C 1
ATOM 652 O O . LYS A 1 85 ? 8.588 -37.124 -2.084 1.00 80.69 85 LYS A O 1
ATOM 657 N N . GLY A 1 86 ? 10.071 -37.991 -0.624 1.00 84.00 86 GLY A N 1
ATOM 658 C CA . GLY A 1 86 ? 11.208 -37.159 -1.029 1.00 84.00 86 GLY A CA 1
ATOM 659 C C . GLY A 1 86 ? 11.950 -36.503 0.133 1.00 84.00 86 GLY A C 1
ATOM 660 O O . GLY A 1 86 ? 11.628 -36.731 1.300 1.00 84.00 86 GLY A O 1
ATOM 661 N N . THR A 1 87 ? 12.936 -35.670 -0.193 1.00 88.62 87 THR A N 1
ATOM 662 C CA . THR A 1 87 ? 13.720 -34.893 0.779 1.00 88.62 87 THR A CA 1
ATOM 663 C C . THR A 1 87 ? 13.023 -33.570 1.109 1.00 88.62 87 THR A C 1
ATOM 665 O O . THR A 1 87 ? 12.643 -32.818 0.209 1.00 88.62 87 THR A O 1
ATOM 668 N N . TYR A 1 88 ? 12.886 -33.263 2.403 1.00 91.94 88 TYR A N 1
ATOM 669 C CA . TYR A 1 88 ? 12.246 -32.046 2.910 1.00 91.94 88 TYR A CA 1
ATOM 670 C C . TYR A 1 88 ? 13.310 -31.076 3.444 1.00 91.94 88 TYR A C 1
ATOM 672 O O . TYR A 1 88 ? 13.986 -31.374 4.430 1.00 91.94 88 TYR A O 1
ATOM 680 N N . LEU A 1 89 ? 13.452 -29.905 2.814 1.00 92.25 89 LEU A N 1
ATOM 681 C CA . LEU A 1 89 ? 14.422 -28.869 3.203 1.00 92.25 89 LEU A CA 1
ATOM 682 C C . LEU A 1 89 ? 13.708 -27.549 3.537 1.00 92.25 89 LEU A C 1
ATOM 684 O O . LEU A 1 89 ? 12.733 -27.189 2.883 1.00 92.25 89 LEU A O 1
ATOM 688 N N . GLY A 1 90 ? 14.192 -26.799 4.528 1.00 91.06 90 GLY A N 1
ATOM 689 C CA . GLY A 1 90 ? 13.610 -25.513 4.931 1.00 91.06 90 GLY A CA 1
ATOM 690 C C . GLY A 1 90 ? 14.626 -24.374 4.937 1.00 91.06 90 GLY A C 1
ATOM 691 O O . GLY A 1 90 ? 15.481 -24.334 5.818 1.00 91.06 90 GLY A O 1
ATOM 692 N N . LEU A 1 91 ? 14.512 -23.418 4.009 1.00 90.44 91 LEU A N 1
ATOM 693 C CA . LEU A 1 91 ? 15.349 -22.212 3.974 1.00 90.44 91 LEU A CA 1
ATOM 694 C C . LEU A 1 91 ? 14.685 -21.093 4.787 1.00 90.44 91 LEU A C 1
ATOM 696 O O . LEU A 1 91 ? 13.766 -20.414 4.317 1.00 90.44 91 LEU A O 1
ATOM 700 N N . CYS A 1 92 ? 15.126 -20.917 6.031 1.00 86.12 92 CYS A N 1
ATOM 701 C CA . CYS A 1 92 ? 14.465 -20.026 6.986 1.00 86.12 92 CYS A CA 1
ATOM 702 C C . CYS A 1 92 ? 15.445 -19.417 8.011 1.00 86.12 92 CYS A C 1
ATOM 704 O O . CYS A 1 92 ? 16.657 -19.406 7.797 1.00 86.12 92 CYS A O 1
ATOM 706 N N . SER A 1 93 ? 14.926 -18.841 9.102 1.00 81.88 93 SER A N 1
ATOM 707 C CA . SER A 1 93 ? 15.715 -18.316 10.230 1.00 81.88 93 SER A CA 1
ATOM 708 C C . SER A 1 93 ? 15.986 -19.340 11.334 1.00 81.88 93 SER A C 1
ATOM 710 O O . SER A 1 93 ? 16.824 -19.088 12.201 1.00 81.88 93 SER A O 1
ATOM 712 N N . ASP A 1 94 ? 15.260 -20.454 11.332 1.00 77.62 94 ASP A N 1
ATOM 713 C CA . ASP A 1 94 ? 15.195 -21.388 12.452 1.00 77.62 94 ASP A CA 1
ATOM 714 C C . ASP A 1 94 ? 16.251 -22.495 12.343 1.00 77.62 94 ASP A C 1
ATOM 716 O O . ASP A 1 94 ? 16.828 -22.731 11.282 1.00 77.62 94 ASP A O 1
ATOM 720 N N . LYS A 1 95 ? 16.531 -23.151 13.476 1.00 67.44 95 LYS A N 1
ATOM 721 C CA . LYS A 1 95 ? 17.493 -24.262 13.572 1.00 67.44 95 LYS A CA 1
ATOM 722 C C . LYS A 1 95 ? 16.826 -25.637 13.667 1.00 67.44 95 LYS A C 1
ATOM 724 O O . LYS A 1 95 ? 17.415 -26.620 13.242 1.00 67.44 95 LYS A O 1
ATOM 729 N N . GLU A 1 96 ? 15.624 -25.703 14.237 1.00 69.31 96 GLU A N 1
ATOM 730 C CA . GLU A 1 96 ? 14.934 -26.940 14.621 1.00 69.31 96 GLU A CA 1
ATOM 731 C C . GLU A 1 96 ? 13.440 -26.865 14.279 1.00 69.31 96 GLU A C 1
ATOM 733 O O . GLU A 1 96 ? 12.855 -25.782 14.215 1.00 69.31 96 GLU A O 1
ATOM 738 N N . THR A 1 97 ? 12.815 -28.022 14.057 1.00 71.81 97 THR A N 1
ATOM 739 C CA . THR A 1 97 ? 11.417 -28.151 13.624 1.00 71.81 97 THR A CA 1
ATOM 740 C C . THR A 1 97 ? 10.427 -28.036 14.784 1.00 71.81 97 THR A C 1
ATOM 742 O O . THR A 1 97 ? 10.511 -28.811 15.734 1.00 71.81 97 THR A O 1
ATOM 745 N N . SER A 1 98 ? 9.416 -27.162 14.684 1.00 60.44 98 SER A N 1
ATOM 746 C CA . SER A 1 98 ? 8.366 -27.038 15.720 1.00 60.44 98 SER A CA 1
ATOM 747 C C . SER A 1 98 ? 7.338 -28.182 15.745 1.00 60.44 98 SER A C 1
ATOM 749 O O . SER A 1 98 ? 6.538 -28.276 16.680 1.00 60.44 98 SER A O 1
ATOM 751 N N . GLU A 1 99 ? 7.343 -29.046 14.727 1.00 67.44 99 GLU A N 1
ATOM 752 C CA . GLU A 1 99 ? 6.505 -30.243 14.661 1.00 67.44 99 GLU A CA 1
ATOM 753 C C . GLU A 1 99 ? 7.326 -31.501 14.922 1.00 67.44 99 GLU A C 1
ATOM 755 O O . GLU A 1 99 ? 8.190 -31.865 14.127 1.00 67.44 99 GLU A O 1
ATOM 760 N N . ALA A 1 100 ? 7.013 -32.200 16.018 1.00 69.06 100 ALA A N 1
ATOM 761 C CA . ALA A 1 100 ? 7.693 -33.432 16.417 1.00 69.06 100 ALA A CA 1
ATOM 762 C C . ALA A 1 100 ? 7.623 -34.515 15.326 1.00 69.06 100 ALA A C 1
ATOM 764 O O . ALA A 1 100 ? 8.593 -35.224 15.088 1.00 69.06 100 ALA A O 1
ATOM 765 N N . ALA A 1 101 ? 6.510 -34.582 14.592 1.00 71.62 101 ALA A N 1
ATOM 766 C CA . ALA A 1 101 ? 6.316 -35.517 13.486 1.00 71.62 101 ALA A CA 1
ATOM 767 C C . ALA A 1 101 ? 6.939 -35.049 12.144 1.00 71.62 101 ALA A C 1
ATOM 769 O O . ALA A 1 101 ? 6.616 -35.595 11.090 1.00 71.62 101 ALA A O 1
ATOM 770 N N . LEU A 1 102 ? 7.810 -34.031 12.181 1.00 78.88 102 LEU A N 1
ATOM 771 C CA . LEU A 1 102 ? 8.771 -33.674 11.128 1.00 78.88 102 LEU A CA 1
ATOM 772 C C . LEU A 1 102 ? 10.232 -33.725 11.623 1.00 78.88 102 LEU A C 1
ATOM 774 O O . LEU A 1 102 ? 11.145 -33.464 10.834 1.00 78.88 102 LEU A O 1
ATOM 778 N N . ALA A 1 103 ? 10.473 -34.047 12.900 1.00 75.44 103 ALA A N 1
ATOM 779 C CA . ALA A 1 103 ? 11.819 -34.135 13.458 1.00 75.44 103 ALA A CA 1
ATOM 780 C C . ALA A 1 103 ? 12.618 -35.242 12.750 1.00 75.44 103 ALA A C 1
ATOM 782 O O . ALA A 1 103 ? 12.131 -36.355 12.568 1.00 75.44 103 ALA A O 1
ATOM 783 N N . GLY A 1 104 ? 13.830 -34.915 12.296 1.00 74.38 104 GLY A N 1
ATOM 784 C CA . GLY A 1 104 ? 14.652 -35.808 11.467 1.00 74.38 104 GLY A CA 1
ATOM 785 C C . GLY A 1 104 ? 14.199 -35.953 10.004 1.00 74.38 104 GLY A C 1
ATOM 786 O O . GLY A 1 104 ? 14.928 -36.549 9.219 1.00 74.38 104 GLY A O 1
ATOM 787 N N . VAL A 1 105 ? 13.047 -35.387 9.612 1.00 83.12 105 VAL A N 1
ATOM 788 C CA . VAL A 1 105 ? 12.529 -35.416 8.229 1.00 83.12 105 VAL A CA 1
ATOM 789 C C . VAL A 1 105 ? 12.759 -34.077 7.525 1.00 83.12 105 VAL A C 1
ATOM 791 O O . VAL A 1 105 ? 13.348 -34.036 6.446 1.00 83.12 105 VAL A O 1
ATOM 794 N N . LEU A 1 106 ? 12.323 -32.970 8.136 1.00 87.12 106 LEU A N 1
ATOM 795 C CA . LEU A 1 106 ? 12.515 -31.620 7.601 1.00 87.12 106 LEU A CA 1
ATOM 796 C C . LEU A 1 106 ? 13.853 -31.047 8.091 1.00 87.12 106 LEU A C 1
ATOM 798 O O . LEU A 1 106 ? 13.980 -30.641 9.245 1.00 87.12 106 LEU A O 1
ATOM 802 N N . THR A 1 107 ? 14.842 -30.969 7.200 1.00 88.00 107 THR A N 1
ATOM 803 C CA . THR A 1 107 ? 16.141 -30.349 7.507 1.00 88.00 107 THR A CA 1
ATOM 804 C C . THR A 1 107 ? 16.065 -28.840 7.300 1.00 88.00 107 THR A C 1
ATOM 806 O O . THR A 1 107 ? 15.883 -28.375 6.175 1.00 88.00 107 THR A O 1
ATOM 809 N N . LEU A 1 108 ? 16.216 -28.056 8.369 1.00 89.25 108 LEU A N 1
ATOM 810 C CA . LEU A 1 108 ? 16.280 -26.597 8.270 1.00 89.25 108 LEU A CA 1
ATOM 811 C C . LEU A 1 108 ? 17.710 -26.119 8.022 1.00 89.25 108 LEU A C 1
ATOM 813 O O . LEU A 1 108 ? 18.659 -26.641 8.603 1.00 89.25 108 LEU A O 1
ATOM 817 N N . THR A 1 109 ? 17.853 -25.077 7.209 1.00 89.19 109 THR A N 1
ATOM 818 C CA . THR A 1 109 ? 19.122 -24.383 7.011 1.00 89.19 109 THR A CA 1
ATOM 819 C C . THR A 1 109 ? 18.933 -22.877 6.861 1.00 89.19 109 THR A C 1
ATOM 821 O O . THR A 1 109 ? 17.877 -22.375 6.463 1.00 89.19 109 THR A O 1
ATOM 824 N N . ARG A 1 110 ? 19.993 -22.144 7.205 1.00 88.94 110 ARG A N 1
ATOM 825 C CA . ARG A 1 110 ? 20.083 -20.682 7.077 1.00 88.94 110 ARG A CA 1
ATOM 826 C C . ARG A 1 110 ? 21.032 -20.263 5.953 1.00 88.94 110 ARG A C 1
ATOM 828 O O . ARG A 1 110 ? 21.095 -19.066 5.667 1.00 88.94 110 ARG A O 1
ATOM 835 N N . ASP A 1 111 ? 21.750 -21.209 5.356 1.00 88.12 111 ASP A N 1
ATOM 836 C CA . ASP A 1 111 ? 22.879 -20.986 4.456 1.00 88.12 111 ASP A CA 1
ATOM 837 C C . ASP A 1 111 ? 22.537 -21.404 3.005 1.00 88.12 111 ASP A C 1
ATOM 839 O O . ASP A 1 111 ? 22.103 -22.541 2.787 1.00 88.12 111 ASP A O 1
ATOM 843 N N . PRO A 1 112 ? 22.711 -20.510 2.008 1.00 88.88 112 PRO A N 1
ATOM 844 C CA . PRO A 1 112 ? 22.622 -20.842 0.586 1.00 88.88 112 PRO A CA 1
ATOM 845 C C . PRO A 1 112 ? 23.510 -22.019 0.145 1.00 88.88 112 PRO A C 1
ATOM 847 O O . PRO A 1 112 ? 23.082 -22.807 -0.707 1.00 88.88 112 PRO A O 1
ATOM 850 N N . ALA A 1 113 ? 24.723 -22.155 0.695 1.00 88.19 113 ALA A N 1
ATOM 851 C CA . ALA A 1 113 ? 25.675 -23.183 0.274 1.00 88.19 113 ALA A CA 1
ATOM 852 C C . ALA A 1 113 ? 25.246 -24.573 0.764 1.00 88.19 113 ALA A C 1
ATOM 854 O O . ALA A 1 113 ? 25.082 -25.486 -0.047 1.00 88.19 113 ALA A O 1
ATOM 855 N N . ASP A 1 114 ? 24.964 -24.717 2.062 1.00 88.81 114 ASP A N 1
ATOM 856 C CA . ASP A 1 114 ? 24.417 -25.938 2.667 1.00 88.81 114 ASP A CA 1
ATOM 857 C C . ASP A 1 114 ? 23.093 -26.388 2.016 1.00 88.81 114 ASP A C 1
ATOM 859 O O . ASP A 1 114 ? 22.935 -27.573 1.708 1.00 88.81 114 ASP A O 1
ATOM 863 N N . LEU A 1 115 ? 22.173 -25.460 1.705 1.00 90.56 115 LEU A N 1
ATOM 864 C CA . LEU A 1 115 ? 20.961 -25.783 0.937 1.00 90.56 115 LEU A CA 1
ATOM 865 C C . LEU A 1 115 ? 21.307 -26.404 -0.423 1.00 90.56 115 LEU A C 1
ATOM 867 O O . LEU A 1 115 ? 20.717 -27.412 -0.819 1.00 90.56 115 LEU A O 1
ATOM 871 N N . THR A 1 116 ? 22.257 -25.800 -1.136 1.00 89.62 116 THR A N 1
ATOM 872 C CA . THR A 1 116 ? 22.649 -26.227 -2.483 1.00 89.62 116 THR A CA 1
ATOM 873 C C . THR A 1 116 ? 23.378 -27.568 -2.461 1.00 89.62 116 THR A C 1
ATOM 875 O O . THR A 1 116 ? 23.126 -28.412 -3.321 1.00 89.62 116 THR A O 1
ATOM 878 N N . ALA A 1 117 ? 24.217 -27.814 -1.451 1.00 87.75 117 ALA A N 1
ATOM 879 C CA . ALA A 1 117 ? 24.868 -29.101 -1.232 1.00 87.75 117 ALA A CA 1
ATOM 880 C C . ALA A 1 117 ? 23.836 -30.211 -0.959 1.00 87.75 117 ALA A C 1
ATOM 882 O O . ALA A 1 117 ? 23.841 -31.238 -1.639 1.00 87.75 117 ALA A O 1
ATOM 883 N N . ARG A 1 118 ? 22.885 -29.977 -0.040 1.00 88.00 118 ARG A N 1
ATOM 884 C CA . ARG A 1 118 ? 21.810 -30.938 0.280 1.00 88.00 118 ARG A CA 1
ATOM 885 C C . ARG A 1 118 ? 20.908 -31.229 -0.918 1.00 88.00 118 ARG A C 1
ATOM 887 O O . ARG A 1 118 ? 20.599 -32.385 -1.167 1.00 88.00 118 ARG A O 1
ATOM 894 N N . LEU A 1 119 ? 20.534 -30.211 -1.697 1.00 87.56 119 LEU A N 1
ATOM 895 C CA . LEU A 1 119 ? 19.681 -30.360 -2.887 1.00 87.56 119 LEU A CA 1
ATOM 896 C C . LEU A 1 119 ? 20.402 -31.003 -4.094 1.00 87.56 119 LEU A C 1
ATOM 898 O O . LEU A 1 119 ? 19.757 -31.418 -5.061 1.00 87.56 119 LEU A O 1
ATOM 902 N N . ARG A 1 120 ? 21.737 -31.096 -4.052 1.00 84.69 120 ARG A N 1
ATOM 903 C CA . ARG A 1 120 ? 22.556 -31.869 -5.002 1.00 84.69 120 ARG A CA 1
ATOM 904 C C . ARG A 1 120 ? 22.784 -33.314 -4.557 1.00 84.69 120 ARG A C 1
ATOM 906 O O . ARG A 1 120 ? 22.890 -34.174 -5.419 1.00 84.69 120 ARG A O 1
ATOM 913 N N . ALA A 1 121 ? 22.837 -33.565 -3.249 1.00 84.31 121 ALA A N 1
ATOM 914 C CA . ALA A 1 121 ? 22.993 -34.896 -2.655 1.00 84.31 121 ALA A CA 1
ATOM 915 C C . ALA A 1 121 ? 21.657 -35.634 -2.404 1.00 84.31 121 ALA A C 1
ATOM 917 O O . ALA A 1 121 ? 21.658 -36.736 -1.863 1.00 84.31 121 ALA A O 1
ATOM 918 N N . ALA A 1 122 ? 20.519 -35.023 -2.746 1.00 82.62 122 ALA A N 1
ATOM 919 C CA . ALA A 1 122 ? 19.192 -35.609 -2.586 1.00 82.62 122 ALA A CA 1
ATOM 920 C C . ALA A 1 122 ? 18.798 -36.449 -3.813 1.00 82.62 122 ALA A C 1
ATOM 922 O O . ALA A 1 122 ? 18.456 -35.901 -4.865 1.00 82.62 122 ALA A O 1
ATOM 923 N N . ASP A 1 123 ? 18.795 -37.773 -3.659 1.00 71.50 123 ASP A N 1
ATOM 924 C CA . ASP A 1 123 ? 18.277 -38.698 -4.668 1.00 71.50 123 ASP A CA 1
ATOM 925 C C . ASP A 1 123 ? 16.739 -38.732 -4.651 1.00 71.50 123 ASP A C 1
ATOM 927 O O . ASP A 1 123 ? 16.108 -39.248 -3.725 1.00 71.50 123 ASP A O 1
ATOM 931 N N . GLY A 1 124 ? 16.127 -38.198 -5.713 1.00 77.81 124 GLY A N 1
ATOM 932 C CA . GLY A 1 124 ? 14.679 -38.225 -5.943 1.00 77.81 124 GLY A CA 1
ATOM 933 C C . GLY A 1 124 ? 13.970 -36.875 -5.736 1.00 77.81 124 GLY A C 1
ATOM 934 O O . GLY A 1 124 ? 14.602 -35.814 -5.779 1.00 77.81 124 GLY A O 1
ATOM 935 N N . PRO A 1 125 ? 12.631 -36.873 -5.565 1.00 84.81 125 PRO A N 1
ATOM 936 C CA . PRO A 1 125 ? 11.869 -35.639 -5.410 1.00 84.81 125 PRO A CA 1
ATOM 937 C C . PRO A 1 125 ? 12.327 -34.841 -4.190 1.00 84.81 125 PRO A C 1
ATOM 939 O O . PRO A 1 125 ? 12.539 -35.385 -3.107 1.00 84.81 125 PRO A O 1
ATOM 942 N N . THR A 1 126 ? 12.446 -33.526 -4.358 1.00 90.00 126 THR A N 1
ATOM 943 C CA . THR A 1 126 ? 12.869 -32.614 -3.288 1.00 90.00 126 THR A CA 1
ATOM 944 C C . THR A 1 126 ? 11.859 -31.481 -3.143 1.00 90.00 126 THR A C 1
ATOM 946 O O . THR A 1 126 ? 11.462 -30.840 -4.125 1.00 90.00 126 THR A O 1
ATOM 949 N N . SER A 1 127 ? 11.440 -31.229 -1.905 1.00 92.81 127 SER A N 1
ATOM 950 C CA . SER A 1 127 ? 10.517 -30.156 -1.543 1.00 92.81 127 SER A CA 1
ATOM 951 C C . SER A 1 127 ? 11.194 -29.191 -0.581 1.00 92.81 127 SER A C 1
ATOM 953 O O . SER A 1 127 ? 11.526 -29.538 0.553 1.00 92.81 127 SER A O 1
ATOM 955 N N . VAL A 1 128 ? 11.421 -27.975 -1.074 1.00 94.12 128 VAL A N 1
ATOM 956 C CA . VAL A 1 128 ? 12.067 -26.891 -0.339 1.00 94.12 128 VAL A CA 1
ATOM 957 C C . VAL A 1 128 ? 11.021 -25.866 0.061 1.00 94.12 128 VAL A C 1
ATOM 959 O O . VAL A 1 128 ? 10.318 -25.321 -0.786 1.00 94.12 128 VAL A O 1
ATOM 962 N N . PHE A 1 129 ? 10.937 -25.575 1.350 1.00 94.50 129 PHE A N 1
ATOM 963 C CA . PHE A 1 129 ? 10.019 -24.587 1.901 1.00 94.50 129 PHE A CA 1
ATOM 964 C C . PHE A 1 129 ? 10.826 -23.347 2.303 1.00 94.50 129 PHE A C 1
ATOM 966 O O . PHE A 1 129 ? 11.821 -23.455 3.021 1.00 94.50 129 PHE A O 1
ATOM 973 N N . VAL A 1 130 ? 10.438 -22.167 1.822 1.00 93.50 130 VAL A N 1
ATOM 974 C CA . VAL A 1 130 ? 11.166 -20.907 2.039 1.00 93.50 130 VAL A CA 1
ATOM 975 C C . VAL A 1 130 ? 10.223 -19.839 2.574 1.00 93.50 130 VAL A C 1
ATOM 977 O O . VAL A 1 130 ? 9.097 -19.689 2.096 1.00 93.50 130 VAL A O 1
ATOM 980 N N . THR A 1 131 ? 10.670 -19.062 3.561 1.00 90.50 131 THR A N 1
ATOM 981 C CA . THR A 1 131 ? 9.874 -17.910 4.001 1.00 90.50 131 THR A CA 1
ATOM 982 C C . THR A 1 131 ? 10.071 -16.711 3.071 1.00 90.50 131 THR A C 1
ATOM 984 O O . THR A 1 131 ? 11.173 -16.497 2.563 1.00 90.50 131 THR A O 1
ATOM 987 N N . TYR A 1 132 ? 9.052 -15.865 2.881 1.00 87.25 132 TYR A N 1
ATOM 988 C CA . TYR A 1 132 ? 9.176 -14.634 2.076 1.00 87.25 132 TYR A CA 1
ATOM 989 C C . TYR A 1 132 ? 10.344 -13.735 2.525 1.00 87.25 132 TYR A C 1
ATOM 991 O O . TYR A 1 132 ? 10.988 -13.086 1.703 1.00 87.25 132 TYR A O 1
ATOM 999 N N . GLN A 1 133 ? 10.665 -13.710 3.823 1.00 85.50 133 GLN A N 1
ATOM 1000 C CA . GLN A 1 133 ? 11.811 -12.967 4.360 1.00 85.50 133 GLN A CA 1
ATOM 1001 C C . GLN A 1 133 ? 13.158 -13.576 3.924 1.00 85.50 133 GLN A C 1
ATOM 1003 O O . GLN A 1 133 ? 14.147 -12.852 3.853 1.00 85.50 133 GLN A O 1
ATOM 1008 N N . SER A 1 134 ? 13.191 -14.871 3.598 1.00 89.50 134 SER A N 1
ATOM 1009 C CA . SER A 1 134 ? 14.379 -15.638 3.195 1.00 89.50 134 SER A CA 1
ATOM 1010 C C . SER A 1 134 ? 14.569 -15.744 1.674 1.00 89.50 134 SER A C 1
ATOM 1012 O O . SER A 1 134 ? 15.627 -16.191 1.243 1.00 89.50 134 SER A O 1
ATOM 1014 N N . LEU A 1 135 ? 13.609 -15.293 0.850 1.00 89.06 135 LEU A N 1
ATOM 1015 C CA . LEU A 1 135 ? 13.686 -15.336 -0.626 1.00 89.06 135 LEU A CA 1
ATOM 1016 C C . LEU A 1 135 ? 14.974 -14.731 -1.206 1.00 89.06 135 LEU A C 1
ATOM 1018 O O . LEU A 1 135 ? 15.504 -15.248 -2.185 1.00 89.06 135 LEU A O 1
ATOM 1022 N N . HIS A 1 136 ? 15.502 -13.672 -0.585 1.00 87.44 136 HIS A N 1
ATOM 1023 C CA . HIS A 1 136 ? 16.733 -12.991 -1.008 1.00 87.44 136 HIS A CA 1
ATOM 1024 C C . HIS A 1 136 ? 17.987 -13.890 -1.006 1.00 87.44 136 HIS A C 1
ATOM 1026 O O . HIS A 1 136 ? 19.014 -13.499 -1.547 1.00 87.44 136 HIS A O 1
ATOM 1032 N N . LYS A 1 137 ? 17.909 -15.084 -0.404 1.00 90.19 137 LYS A N 1
ATOM 1033 C CA . LYS A 1 137 ? 18.980 -16.088 -0.360 1.00 90.19 137 LYS A CA 1
ATOM 1034 C C . LYS A 1 137 ? 18.985 -17.050 -1.554 1.00 90.19 137 LYS A C 1
ATOM 1036 O O . LYS A 1 137 ? 19.950 -17.788 -1.718 1.00 90.19 137 LYS A O 1
ATOM 1041 N N . LEU A 1 138 ? 17.930 -17.068 -2.373 1.00 91.62 138 LEU A N 1
ATOM 1042 C CA . LEU A 1 138 ? 17.845 -17.947 -3.546 1.00 91.62 138 LEU A CA 1
ATOM 1043 C C . LEU A 1 138 ? 18.669 -17.455 -4.753 1.00 91.62 138 LEU A C 1
ATOM 1045 O O . LEU A 1 138 ? 19.338 -18.296 -5.349 1.00 91.62 138 LEU A O 1
ATOM 1049 N N . PRO A 1 139 ? 18.721 -16.150 -5.094 1.00 91.06 139 PRO A N 1
ATOM 1050 C CA . PRO A 1 139 ? 19.607 -15.660 -6.152 1.00 91.06 139 PRO A CA 1
ATOM 1051 C C . PRO A 1 139 ? 21.093 -16.002 -5.948 1.00 91.06 139 PRO A C 1
ATOM 1053 O O . PRO A 1 139 ? 21.658 -16.592 -6.866 1.00 91.06 139 PRO A O 1
ATOM 1056 N N . PRO A 1 140 ? 21.734 -15.761 -4.779 1.00 87.69 140 PRO A N 1
ATOM 1057 C CA . PRO A 1 140 ? 23.128 -16.170 -4.583 1.00 87.69 140 PRO A CA 1
ATOM 1058 C C . PRO A 1 140 ? 23.289 -17.698 -4.570 1.00 87.69 140 PRO A C 1
ATOM 1060 O O . PRO A 1 140 ? 24.282 -18.208 -5.075 1.00 87.69 140 PRO A O 1
ATOM 1063 N N . ALA A 1 141 ? 22.288 -18.470 -4.121 1.00 88.25 141 ALA A N 1
ATOM 1064 C CA . ALA A 1 141 ? 22.323 -19.927 -4.286 1.00 88.25 141 ALA A CA 1
ATOM 1065 C C . ALA A 1 141 ? 22.381 -20.336 -5.774 1.00 88.25 141 ALA A C 1
ATOM 1067 O O . ALA A 1 141 ? 23.189 -21.187 -6.148 1.00 88.25 141 ALA A O 1
ATOM 1068 N N . HIS A 1 142 ? 21.570 -19.715 -6.638 1.00 89.62 142 HIS A N 1
ATOM 1069 C CA . HIS A 1 142 ? 21.593 -19.957 -8.086 1.00 89.62 142 HIS A CA 1
ATOM 1070 C C . HIS A 1 142 ? 22.882 -19.451 -8.759 1.00 89.62 142 HIS A C 1
ATOM 1072 O O . HIS A 1 142 ? 23.423 -20.154 -9.609 1.00 89.62 142 HIS A O 1
ATOM 1078 N N . GLN A 1 143 ? 23.384 -18.275 -8.375 1.00 87.50 143 GLN A N 1
ATOM 1079 C CA . GLN A 1 143 ? 24.509 -17.600 -9.035 1.00 87.50 143 GLN A CA 1
ATOM 1080 C C . GLN A 1 143 ? 25.884 -18.072 -8.530 1.00 87.50 143 GLN A C 1
ATOM 1082 O O . GLN A 1 143 ? 26.748 -18.408 -9.335 1.00 87.50 143 GLN A O 1
ATOM 1087 N N . GLU A 1 144 ? 26.088 -18.134 -7.213 1.00 89.56 144 GLU A N 1
ATOM 1088 C CA . GLU A 1 144 ? 27.391 -18.403 -6.581 1.00 89.56 144 GLU A CA 1
ATOM 1089 C C . GLU A 1 144 ? 27.598 -19.890 -6.268 1.00 89.56 144 GLU A C 1
ATOM 1091 O O . GLU A 1 144 ? 28.720 -20.393 -6.305 1.00 89.56 144 GLU A O 1
ATOM 1096 N N . HIS A 1 145 ? 26.521 -20.621 -5.960 1.00 86.81 145 HIS A N 1
ATOM 1097 C CA . HIS A 1 145 ? 26.586 -22.051 -5.617 1.00 86.81 145 HIS A CA 1
ATOM 1098 C C . HIS A 1 145 ? 26.033 -22.964 -6.719 1.00 86.81 145 HIS A C 1
ATOM 1100 O O . HIS A 1 145 ? 26.086 -24.193 -6.595 1.00 86.81 145 HIS A O 1
ATOM 1106 N N . LEU A 1 146 ? 25.558 -22.381 -7.827 1.00 86.19 146 LEU A N 1
ATOM 1107 C CA . LEU A 1 146 ? 25.019 -23.089 -8.990 1.00 86.19 146 LEU A CA 1
ATOM 1108 C C . LEU A 1 146 ? 23.857 -24.036 -8.606 1.00 86.19 146 LEU A C 1
ATOM 1110 O O . LEU A 1 146 ? 23.819 -25.207 -9.007 1.00 86.19 146 LEU A O 1
ATOM 1114 N N . LEU A 1 147 ? 22.918 -23.542 -7.790 1.00 86.88 147 LEU A N 1
ATOM 1115 C CA . LEU A 1 147 ? 21.660 -24.218 -7.461 1.00 86.88 147 LEU A CA 1
ATOM 1116 C C . LEU A 1 147 ? 20.846 -24.458 -8.754 1.00 86.88 147 LEU A C 1
ATOM 1118 O O . LEU A 1 147 ? 20.539 -23.493 -9.459 1.00 86.88 147 LEU A O 1
ATOM 1122 N N . PRO A 1 148 ? 20.472 -25.709 -9.091 1.00 85.38 148 PRO A N 1
ATOM 1123 C CA . PRO A 1 148 ? 19.700 -25.992 -10.302 1.00 85.38 148 PRO A CA 1
ATOM 1124 C C . PRO A 1 148 ? 18.311 -25.337 -10.310 1.00 85.38 148 PRO A C 1
ATOM 1126 O O . PRO A 1 148 ? 17.737 -25.057 -9.257 1.00 85.38 148 PRO A O 1
ATOM 1129 N N . ARG A 1 149 ? 17.750 -25.135 -11.511 1.00 89.81 149 ARG A N 1
ATOM 1130 C CA . ARG A 1 149 ? 16.400 -24.574 -11.706 1.00 89.81 149 ARG A CA 1
ATOM 1131 C C . ARG A 1 149 ? 15.308 -25.395 -11.007 1.00 89.81 149 ARG A C 1
ATOM 1133 O O . ARG A 1 149 ? 15.430 -26.612 -10.859 1.00 89.81 149 ARG A O 1
ATOM 1140 N N . TRP A 1 150 ? 14.206 -24.730 -10.678 1.00 92.75 150 TRP A N 1
ATOM 1141 C CA . TRP A 1 150 ? 12.995 -25.342 -10.130 1.00 92.75 150 TRP A CA 1
ATOM 1142 C C . TRP A 1 150 ? 12.072 -25.865 -11.234 1.00 92.75 150 TRP A C 1
ATOM 1144 O O . TRP A 1 150 ? 11.931 -25.244 -12.289 1.00 92.75 150 TRP A O 1
ATOM 1154 N N . ASP A 1 151 ? 11.385 -26.976 -10.983 1.00 91.31 151 ASP A N 1
ATOM 1155 C CA . ASP A 1 151 ? 10.364 -27.499 -11.898 1.00 91.31 151 ASP A CA 1
ATOM 1156 C C . ASP A 1 151 ? 8.991 -26.872 -11.609 1.00 91.31 151 ASP A C 1
ATOM 1158 O O . ASP A 1 151 ? 8.250 -26.535 -12.533 1.00 91.31 151 ASP A O 1
ATOM 1162 N N . LEU A 1 152 ? 8.700 -26.623 -10.327 1.00 94.06 152 LEU A N 1
ATOM 1163 C CA . LEU A 1 152 ? 7.540 -25.860 -9.869 1.00 94.06 152 LEU A CA 1
ATOM 1164 C C . LEU A 1 152 ? 7.917 -24.951 -8.689 1.00 94.06 152 LEU A C 1
ATOM 1166 O O . LEU A 1 152 ? 8.455 -25.424 -7.686 1.00 94.06 152 LEU A O 1
ATOM 1170 N N . ILE A 1 153 ? 7.555 -23.668 -8.773 1.00 95.75 153 ILE A N 1
ATOM 1171 C CA . ILE A 1 153 ? 7.435 -22.787 -7.603 1.00 95.75 153 ILE A CA 1
ATOM 1172 C C . ILE A 1 153 ? 5.951 -22.634 -7.259 1.00 95.75 153 ILE A C 1
ATOM 1174 O O . ILE A 1 153 ? 5.166 -22.169 -8.085 1.00 95.75 153 ILE A O 1
ATOM 1178 N N . VAL A 1 154 ? 5.573 -22.972 -6.029 1.00 95.62 154 VAL A N 1
ATOM 1179 C CA . VAL A 1 154 ? 4.282 -22.614 -5.432 1.00 95.62 154 VAL A CA 1
ATOM 1180 C C . VAL A 1 154 ? 4.476 -21.372 -4.568 1.00 95.62 154 VAL A C 1
ATOM 1182 O O . VAL A 1 154 ? 5.316 -21.353 -3.669 1.00 95.62 154 VAL A O 1
ATOM 1185 N N . VAL A 1 155 ? 3.687 -20.334 -4.825 1.00 94.12 155 VAL A N 1
ATOM 1186 C CA . VAL A 1 155 ? 3.709 -19.067 -4.092 1.00 94.12 155 VAL A CA 1
ATOM 1187 C C . VAL A 1 155 ? 2.397 -18.942 -3.323 1.00 94.12 155 VAL A C 1
ATOM 1189 O O . VAL A 1 155 ? 1.368 -18.632 -3.921 1.00 94.12 155 VAL A O 1
ATOM 1192 N N . ASP A 1 156 ? 2.414 -19.216 -2.015 1.00 90.19 156 ASP A N 1
ATOM 1193 C CA . ASP A 1 156 ? 1.223 -19.102 -1.164 1.00 90.19 156 ASP A CA 1
ATOM 1194 C C . ASP A 1 156 ? 1.062 -17.685 -0.593 1.00 90.19 156 ASP A C 1
ATOM 1196 O O . ASP A 1 156 ? 2.020 -16.911 -0.486 1.00 90.19 156 ASP A O 1
ATOM 1200 N N . GLU A 1 157 ? -0.182 -17.320 -0.282 1.00 84.44 157 GLU A N 1
ATOM 1201 C CA . GLU A 1 157 ? -0.620 -15.955 0.041 1.00 84.44 157 GLU A CA 1
ATOM 1202 C C . GLU A 1 157 ? -0.036 -14.897 -0.923 1.00 84.44 157 GLU A C 1
ATOM 1204 O O . GLU A 1 157 ? 0.405 -13.812 -0.530 1.00 84.44 157 GLU A O 1
ATOM 1209 N N . ALA A 1 158 ? -0.044 -15.230 -2.221 1.00 87.81 158 ALA A N 1
ATOM 1210 C CA . ALA A 1 158 ? 0.650 -14.522 -3.297 1.00 87.81 158 ALA A CA 1
ATOM 1211 C C . ALA A 1 158 ? 0.284 -13.034 -3.431 1.00 87.81 158 ALA A C 1
ATOM 1213 O O . ALA A 1 158 ? 1.076 -12.254 -3.957 1.00 87.81 158 ALA A O 1
ATOM 1214 N N . HIS A 1 159 ? -0.854 -12.596 -2.886 1.00 81.12 159 HIS A N 1
ATOM 1215 C CA . HIS A 1 159 ? -1.223 -11.178 -2.815 1.00 81.12 159 HIS A CA 1
ATOM 1216 C C . HIS A 1 159 ? -0.177 -10.307 -2.091 1.00 81.12 159 HIS A C 1
ATOM 1218 O O . HIS A 1 159 ? -0.131 -9.098 -2.303 1.00 81.12 159 HIS A O 1
ATOM 1224 N N . ARG A 1 160 ? 0.700 -10.896 -1.265 1.00 76.88 160 ARG A N 1
ATOM 1225 C CA . ARG A 1 160 ? 1.804 -10.185 -0.588 1.00 76.88 160 ARG A CA 1
ATOM 1226 C C . ARG A 1 160 ? 2.831 -9.615 -1.563 1.00 76.88 160 ARG A C 1
ATOM 1228 O O . ARG A 1 160 ? 3.463 -8.601 -1.261 1.00 76.88 160 ARG A O 1
ATOM 1235 N N . THR A 1 161 ? 2.959 -10.235 -2.732 1.00 78.31 161 THR A N 1
ATOM 1236 C CA . THR A 1 161 ? 3.849 -9.795 -3.814 1.00 78.31 161 THR A CA 1
ATOM 1237 C C . THR A 1 161 ? 3.262 -8.645 -4.642 1.00 78.31 161 THR A C 1
ATOM 1239 O O . THR A 1 161 ? 4.017 -7.857 -5.206 1.00 78.31 161 THR A O 1
ATOM 1242 N N . ALA A 1 162 ? 1.935 -8.472 -4.636 1.00 66.62 162 ALA A N 1
ATOM 1243 C CA . ALA A 1 162 ? 1.237 -7.468 -5.435 1.00 66.62 162 ALA A CA 1
ATOM 1244 C C . ALA A 1 162 ? 1.567 -6.024 -5.019 1.00 66.62 162 ALA A C 1
ATOM 1246 O O . ALA A 1 162 ? 1.777 -5.725 -3.840 1.00 66.62 162 ALA A O 1
ATOM 1247 N N . GLY A 1 163 ? 1.573 -5.106 -5.989 1.00 56.81 163 GLY A N 1
ATOM 1248 C CA . GLY A 1 163 ? 2.021 -3.716 -5.836 1.00 56.81 163 GLY A CA 1
ATOM 1249 C C . GLY A 1 163 ? 3.397 -3.481 -6.471 1.00 56.81 163 GLY A C 1
ATOM 1250 O O . GLY A 1 163 ? 3.783 -4.191 -7.396 1.00 56.81 163 GLY A O 1
ATOM 1251 N N . ALA A 1 164 ? 4.130 -2.470 -5.995 1.00 43.50 164 ALA A N 1
ATOM 1252 C CA . ALA A 1 164 ? 5.385 -2.032 -6.610 1.00 43.50 164 ALA A CA 1
ATOM 1253 C C . ALA A 1 164 ? 6.452 -3.147 -6.713 1.00 43.50 164 ALA A C 1
ATOM 1255 O O . ALA A 1 164 ? 6.767 -3.830 -5.733 1.00 43.50 164 ALA A O 1
ATOM 1256 N N . ARG A 1 165 ? 7.051 -3.289 -7.908 1.00 40.22 165 ARG A N 1
ATOM 1257 C CA . ARG A 1 165 ? 8.025 -4.348 -8.254 1.00 40.22 165 ARG A CA 1
ATOM 1258 C C . ARG A 1 165 ? 9.325 -4.298 -7.427 1.00 40.22 165 ARG A C 1
ATOM 1260 O O . ARG A 1 165 ? 10.030 -5.296 -7.356 1.00 40.22 165 ARG A O 1
ATOM 1267 N N . ASN A 1 166 ? 9.618 -3.174 -6.766 1.00 38.47 166 ASN A N 1
ATOM 1268 C CA . ASN A 1 166 ? 10.789 -2.966 -5.902 1.00 38.47 166 ASN A CA 1
ATOM 1269 C C . ASN A 1 166 ? 10.660 -3.568 -4.483 1.00 38.47 166 ASN A C 1
ATOM 1271 O O . ASN A 1 166 ? 11.613 -3.510 -3.703 1.00 38.47 166 ASN A O 1
ATOM 1275 N N . LYS A 1 167 ? 9.509 -4.149 -4.114 1.00 56.44 167 LYS A N 1
ATOM 1276 C CA . LYS A 1 167 ? 9.362 -4.882 -2.845 1.00 56.44 167 LYS A CA 1
ATOM 1277 C C . LYS A 1 167 ? 10.377 -6.029 -2.764 1.00 56.44 167 LYS A C 1
ATOM 1279 O O . LYS A 1 167 ? 10.535 -6.777 -3.723 1.00 56.44 167 LYS A O 1
ATOM 1284 N N . ARG A 1 168 ? 10.933 -6.283 -1.569 1.00 58.16 168 ARG A N 1
ATOM 1285 C CA . ARG A 1 168 ? 11.850 -7.418 -1.273 1.00 58.16 168 ARG A CA 1
ATOM 1286 C C . ARG A 1 168 ? 11.318 -8.810 -1.669 1.00 58.16 168 ARG A C 1
ATOM 1288 O O . ARG A 1 168 ? 12.079 -9.769 -1.679 1.00 58.16 168 ARG A O 1
ATOM 1295 N N . TRP A 1 169 ? 10.023 -8.929 -1.955 1.00 71.19 169 TRP A N 1
ATOM 1296 C CA . TRP A 1 169 ? 9.344 -10.165 -2.357 1.00 71.19 169 TRP A CA 1
ATOM 1297 C C . TRP A 1 169 ? 9.029 -10.237 -3.860 1.00 71.19 169 TRP A C 1
ATOM 1299 O O . TRP A 1 169 ? 8.740 -11.322 -4.351 1.00 71.19 169 TRP A O 1
ATOM 1309 N N . GLY A 1 170 ? 9.127 -9.124 -4.600 1.00 76.00 170 GLY A N 1
ATOM 1310 C CA . GLY A 1 170 ? 8.859 -9.067 -6.046 1.00 76.00 170 GLY A CA 1
ATOM 1311 C C . GLY A 1 170 ? 9.825 -9.911 -6.885 1.00 76.00 170 GLY A C 1
ATOM 1312 O O . GLY A 1 170 ? 9.488 -10.326 -7.991 1.00 76.00 170 GLY A O 1
ATOM 1313 N N . ILE A 1 171 ? 10.978 -10.267 -6.311 1.00 84.75 171 ILE A N 1
ATOM 1314 C CA . ILE A 1 171 ? 11.961 -11.202 -6.873 1.00 84.75 171 ILE A CA 1
ATOM 1315 C C . ILE A 1 171 ? 11.372 -12.588 -7.205 1.00 84.75 171 ILE A C 1
ATOM 1317 O O . ILE A 1 171 ? 11.893 -13.294 -8.059 1.00 84.75 171 ILE A O 1
ATOM 1321 N N . VAL A 1 172 ? 10.226 -12.964 -6.619 1.00 87.56 172 VAL A N 1
ATOM 1322 C CA . VAL A 1 172 ? 9.502 -14.206 -6.957 1.00 87.56 172 VAL A CA 1
ATOM 1323 C C . VAL A 1 172 ? 8.712 -14.134 -8.286 1.00 87.56 172 VAL A C 1
ATOM 1325 O O . VAL A 1 172 ? 8.062 -15.105 -8.686 1.00 87.56 172 VAL A O 1
ATOM 1328 N N . HIS A 1 173 ? 8.790 -13.018 -9.022 1.00 87.81 173 HIS A N 1
ATOM 1329 C CA . HIS A 1 173 ? 8.322 -12.892 -10.419 1.00 87.81 173 HIS A CA 1
ATOM 1330 C C . HIS A 1 173 ? 9.455 -12.844 -11.449 1.00 87.81 173 HIS A C 1
ATOM 1332 O O . HIS A 1 173 ? 9.194 -12.907 -12.650 1.00 87.81 173 HIS A O 1
ATOM 1338 N N . ASP A 1 174 ? 10.697 -12.740 -10.989 1.00 86.31 174 ASP A N 1
ATOM 1339 C CA . ASP A 1 174 ? 11.888 -12.676 -11.827 1.00 86.31 174 ASP A CA 1
ATOM 1340 C C . ASP A 1 174 ? 12.303 -14.104 -12.227 1.00 86.31 174 ASP A C 1
ATOM 1342 O O . ASP A 1 174 ? 12.403 -14.978 -11.357 1.00 86.31 174 ASP A O 1
ATOM 1346 N N . ASN A 1 175 ? 12.442 -14.377 -13.530 1.00 85.81 175 ASN A N 1
ATOM 1347 C CA . ASN A 1 175 ? 12.857 -15.689 -14.049 1.00 85.81 175 ASN A CA 1
ATOM 1348 C C . ASN A 1 175 ? 14.386 -15.865 -14.022 1.00 85.81 175 ASN A C 1
ATOM 1350 O O . ASN A 1 175 ? 14.842 -16.999 -13.905 1.00 85.81 175 ASN A O 1
ATOM 1354 N N . ASP A 1 176 ? 15.156 -14.778 -14.060 1.00 84.62 176 ASP A N 1
ATOM 1355 C CA . ASP A 1 176 ? 16.619 -14.804 -14.120 1.00 84.62 176 ASP A CA 1
ATOM 1356 C C . ASP A 1 176 ? 17.218 -14.901 -12.707 1.00 84.62 176 ASP A C 1
ATOM 1358 O O . ASP A 1 176 ? 18.190 -15.622 -12.476 1.00 84.62 176 ASP A O 1
ATOM 1362 N N . ALA A 1 177 ? 16.586 -14.248 -11.724 1.00 85.81 177 ALA A N 1
ATOM 1363 C CA . ALA A 1 177 ? 16.997 -14.308 -10.321 1.00 85.81 177 ALA A CA 1
ATOM 1364 C C . ALA A 1 177 ? 16.617 -15.626 -9.610 1.00 85.81 177 ALA A C 1
ATOM 1366 O O . ALA A 1 177 ? 17.294 -16.021 -8.659 1.00 85.81 177 ALA A O 1
ATOM 1367 N N . ILE A 1 178 ? 15.530 -16.300 -10.022 1.00 91.44 178 ILE A N 1
ATOM 1368 C CA . ILE A 1 178 ? 15.082 -17.588 -9.444 1.00 91.44 178 ILE A CA 1
ATOM 1369 C C . ILE A 1 178 ? 14.561 -18.534 -10.556 1.00 91.44 178 ILE A C 1
ATOM 1371 O O . ILE A 1 178 ? 13.346 -18.706 -10.700 1.00 91.44 178 ILE A O 1
ATOM 1375 N N . PRO A 1 179 ? 15.434 -19.163 -11.368 1.00 91.19 179 PRO A N 1
ATOM 1376 C CA . PRO A 1 179 ? 15.027 -19.946 -12.541 1.00 91.19 179 PRO A CA 1
ATOM 1377 C C . PRO A 1 179 ? 14.014 -21.059 -12.245 1.00 91.19 179 PRO A C 1
ATOM 1379 O O . PRO A 1 179 ? 14.262 -21.943 -11.423 1.00 91.19 179 PRO A O 1
ATOM 1382 N N . ALA A 1 180 ? 12.875 -21.044 -12.947 1.00 92.25 180 ALA A N 1
ATOM 1383 C CA . ALA A 1 180 ? 11.780 -21.995 -12.752 1.00 92.25 180 ALA A CA 1
ATOM 1384 C C . ALA A 1 180 ? 11.040 -22.322 -14.055 1.00 92.25 180 ALA A C 1
ATOM 1386 O O . ALA A 1 180 ? 10.855 -21.442 -14.889 1.00 92.25 180 ALA A O 1
ATOM 1387 N N . ARG A 1 181 ? 10.573 -23.569 -14.198 1.00 90.94 181 ARG A N 1
ATOM 1388 C CA . ARG A 1 181 ? 9.773 -24.028 -15.348 1.00 90.94 181 ARG A CA 1
ATOM 1389 C C . ARG A 1 181 ? 8.294 -23.626 -15.244 1.00 90.94 181 ARG A C 1
ATOM 1391 O O . ARG A 1 181 ? 7.732 -23.154 -16.225 1.00 90.94 181 ARG A O 1
ATOM 1398 N N . HIS A 1 182 ? 7.673 -23.805 -14.077 1.00 93.12 182 HIS A N 1
ATOM 1399 C CA . HIS A 1 182 ? 6.287 -23.397 -13.820 1.00 93.12 182 HIS A CA 1
ATOM 1400 C C . HIS A 1 182 ? 6.161 -22.639 -12.485 1.00 93.12 182 HIS A C 1
ATOM 1402 O O . HIS A 1 182 ? 6.877 -22.929 -11.521 1.00 93.12 182 HIS A O 1
ATOM 1408 N N . ARG A 1 183 ? 5.232 -21.678 -12.409 1.00 95.06 183 ARG A N 1
ATOM 1409 C CA . ARG A 1 183 ? 4.890 -20.912 -11.198 1.00 95.06 183 ARG A CA 1
ATOM 1410 C C . ARG A 1 183 ? 3.383 -20.927 -10.952 1.00 95.06 183 ARG A C 1
ATOM 1412 O O . ARG A 1 183 ? 2.603 -20.498 -11.803 1.00 95.06 183 ARG A O 1
ATOM 1419 N N . LEU A 1 184 ? 2.989 -21.401 -9.774 1.00 95.56 184 LEU A N 1
ATOM 1420 C CA . LEU A 1 184 ? 1.610 -21.440 -9.296 1.00 95.56 184 LEU A CA 1
ATOM 1421 C C . LEU A 1 184 ? 1.429 -20.421 -8.168 1.00 95.56 184 LEU A C 1
ATOM 1423 O O . LEU A 1 184 ? 1.983 -20.585 -7.082 1.00 95.56 184 LEU A O 1
ATOM 1427 N N . TYR A 1 185 ? 0.628 -19.390 -8.415 1.00 94.75 185 TYR A N 1
ATOM 1428 C CA . TYR A 1 185 ? 0.267 -18.376 -7.429 1.00 94.75 185 TYR A CA 1
ATOM 1429 C C . TYR A 1 185 ? -1.058 -18.750 -6.757 1.00 94.75 185 TYR A C 1
ATOM 1431 O O . TYR A 1 185 ? -2.072 -18.934 -7.430 1.00 94.75 185 TYR A O 1
ATOM 1439 N N . LEU A 1 186 ? -1.061 -18.842 -5.426 1.00 92.44 186 LEU A N 1
ATOM 1440 C CA . LEU A 1 186 ? -2.236 -19.166 -4.618 1.00 92.44 186 LEU A CA 1
ATOM 1441 C C . LEU A 1 186 ? -2.619 -17.965 -3.749 1.00 92.44 186 LEU A C 1
ATOM 1443 O O . LEU A 1 186 ? -1.780 -17.366 -3.077 1.00 92.44 186 LEU A O 1
ATOM 1447 N N . THR A 1 187 ? -3.897 -17.588 -3.754 1.00 87.38 187 THR A N 1
ATOM 1448 C CA . THR A 1 187 ? -4.406 -16.494 -2.913 1.00 87.38 187 THR A CA 1
ATOM 1449 C C . THR A 1 187 ? -5.883 -16.680 -2.580 1.00 87.38 187 THR A C 1
ATOM 1451 O O . THR A 1 187 ? -6.599 -17.421 -3.253 1.00 87.38 187 THR A O 1
ATOM 1454 N N . ALA A 1 188 ? -6.351 -15.974 -1.553 1.00 80.69 188 ALA A N 1
ATOM 1455 C CA . ALA A 1 188 ? -7.776 -15.771 -1.296 1.00 80.69 188 ALA A CA 1
ATOM 1456 C C . ALA A 1 188 ? -8.280 -14.388 -1.751 1.00 80.69 188 ALA A C 1
ATOM 1458 O O . ALA A 1 188 ? -9.456 -14.226 -2.053 1.00 80.69 188 ALA A O 1
ATOM 1459 N N . THR A 1 189 ? -7.388 -13.398 -1.824 1.00 74.62 189 THR A N 1
ATOM 1460 C CA . THR A 1 189 ? -7.706 -11.990 -2.106 1.00 74.62 189 THR A CA 1
ATOM 1461 C C . THR A 1 189 ? -6.772 -11.462 -3.201 1.00 74.62 189 THR A C 1
ATOM 1463 O O . THR A 1 189 ? -5.699 -10.947 -2.883 1.00 74.62 189 THR A O 1
ATOM 1466 N N . PRO A 1 190 ? -7.112 -11.601 -4.497 1.00 72.06 190 PRO A N 1
ATOM 1467 C CA . PRO A 1 190 ? -6.255 -11.141 -5.595 1.00 72.06 190 PRO A CA 1
ATOM 1468 C C . PRO A 1 190 ? -6.200 -9.609 -5.737 1.00 72.06 190 PRO A C 1
ATOM 1470 O O . PRO A 1 190 ? -5.357 -9.096 -6.468 1.00 72.06 190 PRO A O 1
ATOM 1473 N N . ARG A 1 191 ? -7.080 -8.872 -5.043 1.00 72.12 191 ARG A N 1
ATOM 1474 C CA . ARG A 1 191 ? -7.108 -7.403 -4.985 1.00 72.12 191 ARG A CA 1
ATOM 1475 C C . ARG A 1 191 ? -7.106 -6.948 -3.528 1.00 72.12 191 ARG A C 1
ATOM 1477 O O . ARG A 1 191 ? -7.896 -7.441 -2.724 1.00 72.12 191 ARG A O 1
ATOM 1484 N N . ILE A 1 192 ? -6.233 -6.003 -3.194 1.00 66.31 192 ILE A N 1
ATOM 1485 C CA . ILE A 1 192 ? -6.080 -5.431 -1.853 1.00 66.31 192 ILE A CA 1
ATOM 1486 C C . ILE A 1 192 ? -6.569 -3.983 -1.902 1.00 66.31 192 ILE A C 1
ATOM 1488 O O . ILE A 1 192 ? -5.942 -3.126 -2.517 1.00 66.31 192 ILE A O 1
ATOM 1492 N N . TRP A 1 193 ? -7.688 -3.711 -1.240 1.00 60.75 193 TRP A N 1
ATOM 1493 C CA . TRP A 1 193 ? -8.315 -2.388 -1.171 1.00 60.75 193 TRP A CA 1
ATOM 1494 C C . TRP A 1 193 ? -7.835 -1.612 0.059 1.00 60.75 193 TRP A C 1
ATOM 1496 O O . TRP A 1 193 ? -7.528 -2.229 1.078 1.00 60.75 193 TRP A O 1
ATOM 1506 N N . ASP A 1 194 ? -7.814 -0.276 0.009 1.00 58.88 194 ASP A N 1
ATOM 1507 C CA . ASP A 1 194 ? -7.578 0.532 1.213 1.00 58.88 194 ASP A CA 1
ATOM 1508 C C . ASP A 1 194 ? -8.883 0.661 2.009 1.00 58.88 194 ASP A C 1
ATOM 1510 O O . ASP A 1 194 ? -9.782 1.428 1.647 1.00 58.88 194 ASP A O 1
ATOM 1514 N N . VAL A 1 195 ? -8.966 -0.032 3.148 1.00 52.47 195 VAL A N 1
ATOM 1515 C CA . VAL A 1 195 ? -10.093 0.098 4.091 1.00 52.47 195 VAL A CA 1
ATOM 1516 C C . VAL A 1 195 ? -10.259 1.522 4.655 1.00 52.47 195 VAL A C 1
ATOM 1518 O O . VAL A 1 195 ? -11.225 1.787 5.369 1.00 52.47 195 VAL A O 1
ATOM 1521 N N . ASN A 1 196 ? -9.339 2.443 4.335 1.00 50.19 196 ASN A N 1
ATOM 1522 C CA . ASN A 1 196 ? -9.346 3.851 4.724 1.00 50.19 196 ASN A CA 1
ATOM 1523 C C . ASN A 1 196 ? -9.638 4.835 3.566 1.00 50.19 196 ASN A C 1
ATOM 1525 O O . ASN A 1 196 ? -9.693 6.037 3.821 1.00 50.19 196 ASN A O 1
ATOM 1529 N N . LYS A 1 197 ? -9.833 4.359 2.322 1.00 45.81 197 LYS A N 1
ATOM 1530 C CA . LYS A 1 197 ? -10.243 5.192 1.162 1.00 45.81 197 LYS A CA 1
ATOM 1531 C C . LYS A 1 197 ? -11.604 4.813 0.570 1.00 45.81 197 LYS A C 1
ATOM 1533 O O . LYS A 1 197 ? -12.186 5.610 -0.157 1.00 45.81 197 LYS A O 1
ATOM 1538 N N . GLY A 1 198 ? -12.133 3.636 0.906 1.00 42.84 198 GLY A N 1
ATOM 1539 C CA . GLY A 1 198 ? -13.424 3.165 0.400 1.00 42.84 198 GLY A CA 1
ATOM 1540 C C . GLY A 1 198 ? -13.324 2.451 -0.949 1.00 42.84 198 GLY A C 1
ATOM 1541 O O . GLY A 1 198 ? -12.239 2.196 -1.460 1.00 42.84 198 GLY A O 1
ATOM 1542 N N . ILE A 1 199 ? -14.483 2.072 -1.491 1.00 37.38 199 ILE A N 1
ATOM 1543 C CA . ILE A 1 199 ? -14.598 1.091 -2.588 1.00 37.38 199 ILE A CA 1
ATOM 1544 C C . ILE A 1 199 ? -14.636 1.769 -3.975 1.00 37.38 199 ILE A C 1
ATOM 1546 O O . ILE A 1 199 ? -14.542 1.106 -5.000 1.00 37.38 199 ILE A O 1
ATOM 1550 N N . THR A 1 200 ? -14.751 3.099 -4.020 1.00 34.22 200 THR A N 1
ATOM 1551 C CA . THR A 1 200 ? -14.661 3.913 -5.246 1.00 34.22 200 THR A CA 1
ATOM 1552 C C . THR A 1 200 ? -13.223 4.281 -5.627 1.00 34.22 200 THR A C 1
ATOM 1554 O O . THR A 1 200 ? -13.010 4.864 -6.685 1.00 34.22 200 THR A O 1
ATOM 1557 N N . ALA A 1 201 ? -12.238 3.957 -4.784 1.00 40.44 201 ALA A N 1
ATOM 1558 C CA . ALA A 1 201 ? -10.817 4.131 -5.068 1.00 40.44 201 ALA A CA 1
ATOM 1559 C C . ALA A 1 201 ? -10.212 2.844 -5.653 1.00 40.44 201 ALA A C 1
ATOM 1561 O O . ALA A 1 201 ? -10.644 1.744 -5.312 1.00 40.44 201 ALA A O 1
ATOM 1562 N N . GLU A 1 202 ? -9.181 2.973 -6.490 1.00 45.38 202 GLU A N 1
ATOM 1563 C CA . GLU A 1 202 ? -8.455 1.822 -7.041 1.00 45.38 202 GLU A CA 1
ATOM 1564 C C . GLU A 1 202 ? -7.825 0.939 -5.938 1.00 45.38 202 GLU A C 1
ATOM 1566 O O . GLU A 1 202 ? -7.434 1.444 -4.875 1.00 45.38 202 GLU A O 1
ATOM 1571 N N . PRO A 1 203 ? -7.692 -0.385 -6.162 1.00 51.62 203 PRO A N 1
ATOM 1572 C CA . PRO A 1 203 ? -7.033 -1.271 -5.210 1.00 51.62 203 PRO A CA 1
ATOM 1573 C C . PRO A 1 203 ? -5.546 -0.909 -5.058 1.00 51.62 203 PRO A C 1
ATOM 1575 O O . PRO A 1 203 ? -4.808 -0.822 -6.034 1.00 51.62 203 PRO A O 1
ATOM 1578 N N . VAL A 1 204 ? -5.089 -0.778 -3.808 1.00 57.94 204 VAL A N 1
ATOM 1579 C CA . VAL A 1 204 ? -3.699 -0.464 -3.407 1.00 57.94 204 VAL A CA 1
ATOM 1580 C C . VAL A 1 204 ? -2.686 -1.441 -4.003 1.00 57.94 204 VAL A C 1
ATOM 1582 O O . VAL A 1 204 ? -1.530 -1.092 -4.233 1.00 57.94 204 VAL A O 1
ATOM 1585 N N . ALA A 1 205 ? -3.111 -2.681 -4.225 1.00 62.88 205 ALA A N 1
ATOM 1586 C CA . ALA A 1 205 ? -2.359 -3.674 -4.965 1.00 62.88 205 ALA A CA 1
ATOM 1587 C C . ALA A 1 205 ? -3.324 -4.656 -5.638 1.00 62.88 205 ALA A C 1
ATOM 1589 O O . ALA A 1 205 ? -4.325 -5.059 -5.042 1.00 62.88 205 ALA A O 1
ATOM 1590 N N . SER A 1 206 ? -3.001 -5.075 -6.861 1.00 75.50 206 SER A N 1
ATOM 1591 C CA . SER A 1 206 ? -3.756 -6.084 -7.601 1.00 75.50 206 SER A CA 1
ATOM 1592 C C . SER A 1 206 ? -2.828 -7.118 -8.240 1.00 75.50 206 SER A C 1
ATOM 1594 O O . SER A 1 206 ? -1.695 -6.808 -8.608 1.00 75.50 206 SER A O 1
ATOM 1596 N N . MET A 1 207 ? -3.333 -8.344 -8.371 1.00 76.44 207 MET A N 1
ATOM 1597 C CA . MET A 1 207 ? -2.743 -9.449 -9.132 1.00 76.44 207 MET A CA 1
ATOM 1598 C C . MET A 1 207 ? -3.310 -9.546 -10.565 1.00 76.44 207 MET A C 1
ATOM 1600 O O . MET A 1 207 ? -3.094 -10.548 -11.238 1.00 76.44 207 MET A O 1
ATOM 1604 N N . ASP A 1 208 ? -4.031 -8.522 -11.043 1.00 76.31 208 ASP A N 1
ATOM 1605 C CA . ASP A 1 208 ? -4.588 -8.461 -12.410 1.00 76.31 208 ASP A CA 1
ATOM 1606 C C . ASP A 1 208 ? -3.498 -8.387 -13.523 1.00 76.31 208 ASP A C 1
ATOM 1608 O O . ASP A 1 208 ? -3.823 -8.532 -14.701 1.00 76.31 208 ASP A O 1
ATOM 1612 N N . ASP A 1 209 ? -2.209 -8.189 -13.190 1.00 75.12 209 ASP A N 1
ATOM 1613 C CA . ASP A 1 209 ? -1.091 -8.229 -14.157 1.00 75.12 209 ASP A CA 1
ATOM 1614 C C . ASP A 1 209 ? -0.779 -9.674 -14.597 1.00 75.12 209 ASP A C 1
ATOM 1616 O O . ASP A 1 209 ? 0.040 -10.384 -14.001 1.00 75.12 209 ASP A O 1
ATOM 1620 N N . VAL A 1 210 ? -1.408 -10.086 -15.700 1.00 80.31 210 VAL A N 1
ATOM 1621 C CA . VAL A 1 210 ? -1.235 -11.403 -16.338 1.00 80.31 210 VAL A CA 1
ATOM 1622 C C . VAL A 1 210 ? 0.230 -11.703 -16.703 1.00 80.31 210 VAL A C 1
ATOM 1624 O O . VAL A 1 210 ? 0.602 -12.874 -16.771 1.00 80.31 210 VAL A O 1
ATOM 1627 N N . THR A 1 211 ? 1.097 -10.695 -16.883 1.00 77.56 211 THR A N 1
ATOM 1628 C CA . THR A 1 211 ? 2.527 -10.928 -17.175 1.00 77.56 211 THR A CA 1
ATOM 1629 C C . THR A 1 211 ? 3.301 -11.419 -15.946 1.00 77.56 211 THR A C 1
ATOM 1631 O O . THR A 1 211 ? 4.213 -12.240 -16.067 1.00 77.56 211 THR A O 1
ATOM 1634 N N . LEU A 1 212 ? 2.913 -10.977 -14.745 1.00 81.62 212 LEU A N 1
ATOM 1635 C CA . LEU A 1 212 ? 3.544 -11.375 -13.482 1.00 81.62 212 LEU A CA 1
ATOM 1636 C C . LEU A 1 212 ? 2.911 -12.629 -12.870 1.00 81.62 212 LEU A C 1
ATOM 1638 O O . LEU A 1 212 ? 3.637 -13.469 -12.340 1.00 81.62 212 LEU A O 1
ATOM 1642 N N . TYR A 1 213 ? 1.583 -12.758 -12.948 1.00 85.38 213 TYR A N 1
ATOM 1643 C CA . TYR A 1 213 ? 0.817 -13.800 -12.246 1.00 85.38 213 TYR A CA 1
ATOM 1644 C C . TYR A 1 213 ? 0.286 -14.918 -13.152 1.00 85.38 213 TYR A C 1
ATOM 1646 O O . TYR A 1 213 ? -0.140 -15.961 -12.657 1.00 85.38 213 TYR A O 1
ATOM 1654 N N . GLY A 1 214 ? 0.325 -14.733 -14.473 1.00 84.12 214 GLY A N 1
ATOM 1655 C CA . GLY A 1 214 ? -0.364 -15.610 -15.415 1.00 84.12 214 GLY A CA 1
ATOM 1656 C C . GLY A 1 214 ? -1.874 -15.373 -15.444 1.00 84.12 214 GLY A C 1
ATOM 1657 O O . GLY A 1 214 ? -2.388 -14.388 -14.911 1.00 84.12 214 GLY A O 1
ATOM 1658 N N . LYS A 1 215 ? -2.607 -16.276 -16.101 1.00 83.44 215 LYS A N 1
ATOM 1659 C CA . LYS A 1 215 ? -4.077 -16.231 -16.126 1.00 83.44 215 LYS A CA 1
ATOM 1660 C C . LYS A 1 215 ? -4.649 -16.811 -14.828 1.00 83.44 215 LYS A C 1
ATOM 1662 O O . LYS A 1 215 ? -3.983 -17.567 -14.124 1.00 83.44 215 LYS A O 1
ATOM 1667 N N . VAL A 1 216 ? -5.902 -16.475 -14.517 1.00 85.12 216 VAL A N 1
ATOM 1668 C CA . VAL A 1 216 ? -6.649 -17.169 -13.460 1.00 85.12 216 VAL A CA 1
ATOM 1669 C C . VAL A 1 216 ? -7.087 -18.528 -14.009 1.00 85.12 216 VAL A C 1
ATOM 1671 O O . VAL A 1 216 ? -7.982 -18.580 -14.848 1.00 85.12 216 VAL A O 1
ATOM 1674 N N . ALA A 1 217 ? -6.454 -19.609 -13.554 1.00 79.81 217 ALA A N 1
ATOM 1675 C CA . ALA A 1 217 ? -6.776 -20.977 -13.969 1.00 79.81 217 ALA A CA 1
ATOM 1676 C C . ALA A 1 217 ? -8.088 -21.473 -13.343 1.00 79.81 217 ALA A C 1
ATOM 1678 O O . ALA A 1 217 ? -8.866 -22.168 -13.990 1.00 79.81 217 ALA A O 1
ATOM 1679 N N . TYR A 1 218 ? -8.339 -21.104 -12.083 1.00 82.81 218 TYR A N 1
ATOM 1680 C CA . TYR A 1 218 ? -9.559 -21.460 -11.362 1.00 82.81 218 TYR A CA 1
ATOM 1681 C C . TYR A 1 218 ? -9.905 -20.412 -10.299 1.00 82.81 218 TYR A C 1
ATOM 1683 O O . TYR A 1 218 ? -9.018 -19.796 -9.693 1.00 82.81 218 TYR A O 1
ATOM 1691 N N . ARG A 1 219 ? -11.205 -20.224 -10.055 1.00 80.94 219 ARG A N 1
ATOM 1692 C CA . ARG A 1 219 ? -11.741 -19.348 -9.010 1.00 80.94 219 ARG A CA 1
ATOM 1693 C C . ARG A 1 219 ? -12.871 -20.053 -8.268 1.00 80.94 219 ARG A C 1
ATOM 1695 O O . ARG A 1 219 ? -13.883 -20.386 -8.871 1.00 80.94 219 ARG A O 1
ATOM 1702 N N . TYR A 1 220 ? -12.702 -20.181 -6.959 1.00 79.12 220 TYR A N 1
ATOM 1703 C CA . TYR A 1 220 ? -13.719 -20.627 -6.013 1.00 79.12 220 TYR A CA 1
ATOM 1704 C C . TYR A 1 220 ? -14.063 -19.453 -5.085 1.00 79.12 220 TYR A C 1
ATOM 1706 O O . TYR A 1 220 ? -13.156 -18.783 -4.583 1.00 79.12 220 TYR A O 1
ATOM 1714 N N . SER A 1 221 ? -15.347 -19.158 -4.894 1.00 69.19 221 SER A N 1
ATOM 1715 C CA . SER A 1 221 ? -15.830 -18.016 -4.103 1.00 69.19 221 SER A CA 1
ATOM 1716 C C . SER A 1 221 ? -16.135 -18.408 -2.649 1.00 69.19 221 SER A C 1
ATOM 1718 O O . SER A 1 221 ? -16.250 -19.592 -2.320 1.00 69.19 221 SER A O 1
ATOM 1720 N N . LEU A 1 222 ? -16.278 -17.420 -1.755 1.00 68.19 222 LEU A N 1
ATOM 1721 C CA . LEU A 1 222 ? -16.733 -17.692 -0.389 1.00 68.19 222 LEU A CA 1
ATOM 1722 C C . LEU A 1 222 ? -18.182 -18.189 -0.390 1.00 68.19 222 LEU A C 1
ATOM 1724 O O . LEU A 1 222 ? -18.486 -19.169 0.283 1.00 68.19 222 LEU A O 1
ATOM 1728 N N . ALA A 1 223 ? -19.062 -17.530 -1.147 1.00 59.78 223 ALA A N 1
ATOM 1729 C CA . ALA A 1 223 ? -20.470 -17.902 -1.250 1.00 59.78 223 ALA A CA 1
ATOM 1730 C C . ALA A 1 223 ? -20.653 -19.343 -1.759 1.00 59.78 223 ALA A C 1
ATOM 1732 O O . ALA A 1 223 ? -21.487 -20.067 -1.223 1.00 59.78 223 ALA A O 1
ATOM 1733 N N . GLN A 1 224 ? -19.832 -19.791 -2.718 1.00 60.78 224 GLN A N 1
ATOM 1734 C CA . GLN A 1 224 ? -19.789 -21.197 -3.150 1.00 60.78 224 GLN A CA 1
ATOM 1735 C C . GLN A 1 224 ? -19.361 -22.123 -2.002 1.00 60.78 224 GLN A C 1
ATOM 1737 O O . GLN A 1 224 ? -20.066 -23.075 -1.679 1.00 60.78 224 GLN A O 1
ATOM 1742 N N . ALA A 1 225 ? -18.262 -21.797 -1.314 1.00 71.44 225 ALA A N 1
ATOM 1743 C CA . ALA A 1 225 ? -17.762 -22.593 -0.194 1.00 71.44 225 ALA A CA 1
ATOM 1744 C C . ALA A 1 225 ? -18.746 -22.704 0.986 1.00 71.44 225 ALA A C 1
ATOM 1746 O O . ALA A 1 225 ? -18.788 -23.748 1.636 1.00 71.44 225 ALA A O 1
ATOM 1747 N N . ILE A 1 226 ? -19.537 -21.663 1.256 1.00 65.94 226 ILE A N 1
ATOM 1748 C CA . ILE A 1 226 ? -20.606 -21.702 2.264 1.00 65.94 226 ILE A CA 1
ATOM 1749 C C . ILE A 1 226 ? -21.799 -22.519 1.750 1.00 65.94 226 ILE A C 1
ATOM 1751 O O . ILE A 1 226 ? -22.279 -23.407 2.450 1.00 65.94 226 ILE A O 1
ATOM 1755 N N . HIS A 1 227 ? -22.244 -22.289 0.510 1.00 60.16 227 HIS A N 1
ATOM 1756 C CA . HIS A 1 227 ? -23.389 -22.998 -0.073 1.00 60.16 227 HIS A CA 1
ATOM 1757 C C . HIS A 1 227 ? -23.168 -24.518 -0.189 1.00 60.16 227 HIS A C 1
ATOM 1759 O O . HIS A 1 227 ? -24.099 -25.291 0.025 1.00 60.16 227 HIS A O 1
ATOM 1765 N N . GLU A 1 228 ? -21.935 -24.952 -0.462 1.00 64.44 228 GLU A N 1
ATOM 1766 C CA . GLU A 1 228 ? -21.533 -26.365 -0.498 1.00 64.44 228 GLU A CA 1
ATOM 1767 C C . GLU A 1 228 ? -21.259 -26.980 0.894 1.00 64.44 228 GLU A C 1
ATOM 1769 O O . GLU A 1 228 ? -20.779 -28.114 0.981 1.00 64.44 228 GLU A O 1
ATOM 1774 N N . GLY A 1 229 ? -21.499 -26.250 1.993 1.00 68.06 229 GLY A N 1
ATOM 1775 C CA . GLY A 1 229 ? -21.260 -26.734 3.361 1.00 68.06 229 GLY A CA 1
ATOM 1776 C C . GLY A 1 229 ? -19.781 -26.985 3.687 1.00 68.06 229 GLY A C 1
ATOM 1777 O O . GLY A 1 229 ? -19.453 -27.845 4.505 1.00 68.06 229 GLY A O 1
ATOM 1778 N N . ARG A 1 230 ? -18.861 -26.280 3.013 1.00 75.00 230 ARG A N 1
ATOM 1779 C CA . ARG A 1 230 ? -17.397 -26.418 3.178 1.00 75.00 230 ARG A CA 1
ATOM 1780 C C . ARG A 1 230 ? -16.817 -25.384 4.133 1.00 75.00 230 ARG A C 1
ATOM 1782 O O . ARG A 1 230 ? -15.789 -25.634 4.763 1.00 75.00 230 ARG A O 1
ATOM 1789 N N . LEU A 1 231 ? -17.475 -24.235 4.232 1.00 75.88 231 LEU A N 1
ATOM 1790 C CA . LEU A 1 231 ? -17.255 -23.208 5.237 1.00 75.88 231 LEU A CA 1
ATOM 1791 C C . LEU A 1 231 ? -18.587 -22.892 5.923 1.00 75.88 231 LEU A C 1
ATOM 1793 O O . LEU A 1 231 ? -19.646 -22.994 5.315 1.00 75.88 231 LEU A O 1
ATOM 1797 N N . ALA A 1 232 ? -18.520 -22.525 7.196 1.00 71.56 232 ALA A N 1
ATOM 1798 C CA . ALA A 1 232 ? -19.663 -22.097 7.984 1.00 71.56 232 ALA A CA 1
ATOM 1799 C C . ALA A 1 232 ? -20.212 -20.772 7.443 1.00 71.56 232 ALA A C 1
ATOM 1801 O O . ALA A 1 232 ? -19.430 -19.868 7.122 1.00 71.56 232 ALA A O 1
ATOM 1802 N N . ASP A 1 233 ? -21.540 -20.635 7.404 1.00 68.44 233 ASP A N 1
ATOM 1803 C CA . ASP A 1 233 ? -22.165 -19.326 7.205 1.00 68.44 233 ASP A CA 1
ATOM 1804 C C . ASP A 1 233 ? -21.865 -18.413 8.408 1.00 68.44 233 ASP A C 1
ATOM 1806 O O . ASP A 1 233 ? -21.449 -18.881 9.477 1.00 68.44 233 ASP A O 1
ATOM 1810 N N . TYR A 1 234 ? -22.040 -17.103 8.253 1.00 69.06 234 TYR A N 1
ATOM 1811 C CA . TYR A 1 234 ? -21.664 -16.127 9.271 1.00 69.06 234 TYR A CA 1
ATOM 1812 C C . TYR A 1 234 ? -22.754 -15.099 9.570 1.00 69.06 234 TYR A C 1
ATOM 1814 O O . TYR A 1 234 ? -23.493 -14.645 8.701 1.00 69.06 234 TYR A O 1
ATOM 1822 N N . ARG A 1 235 ? -22.802 -14.685 10.838 1.00 68.31 235 ARG A N 1
ATOM 1823 C CA . ARG A 1 235 ? -23.626 -13.573 11.331 1.00 68.31 235 ARG A CA 1
ATOM 1824 C C . ARG A 1 235 ? -22.727 -12.461 11.855 1.00 68.31 235 ARG A C 1
ATOM 1826 O O . ARG A 1 235 ? -21.693 -12.746 12.466 1.00 68.31 235 ARG A O 1
ATOM 1833 N N . ILE A 1 236 ? -23.121 -11.205 11.660 1.00 67.31 236 ILE A N 1
ATOM 1834 C CA . ILE A 1 236 ? -22.404 -10.058 12.223 1.00 67.31 236 ILE A CA 1
ATOM 1835 C C . ILE A 1 236 ? -23.159 -9.580 13.467 1.00 67.31 236 ILE A C 1
ATOM 1837 O O . ILE A 1 236 ? -24.222 -8.970 13.397 1.00 67.31 236 ILE A O 1
ATOM 1841 N N . ALA A 1 237 ? -22.595 -9.867 14.635 1.00 68.88 237 ALA A N 1
ATOM 1842 C CA . ALA A 1 237 ? -23.059 -9.323 15.900 1.00 68.88 237 ALA A CA 1
ATOM 1843 C C . ALA A 1 237 ? -22.449 -7.925 16.076 1.00 68.88 237 ALA A C 1
ATOM 1845 O O . ALA A 1 237 ? -21.235 -7.800 16.247 1.00 68.88 237 ALA A O 1
ATOM 1846 N N . ALA A 1 238 ? -23.274 -6.877 16.066 1.00 68.75 238 ALA A N 1
ATOM 1847 C CA . ALA A 1 238 ? -22.836 -5.492 16.218 1.00 68.75 238 ALA A CA 1
ATOM 1848 C C . ALA A 1 238 ? -23.363 -4.867 17.529 1.00 68.75 238 ALA A C 1
ATOM 1850 O O . ALA A 1 238 ? -24.391 -4.186 17.522 1.00 68.75 238 ALA A O 1
ATOM 1851 N N . PRO A 1 239 ? -22.696 -5.101 18.680 1.00 68.94 239 PRO A N 1
ATOM 1852 C CA . PRO A 1 239 ? -22.991 -4.399 19.926 1.00 68.94 239 PRO A CA 1
ATOM 1853 C C . PRO A 1 239 ? -22.854 -2.883 19.773 1.00 68.94 239 PRO A C 1
ATOM 1855 O O . PRO A 1 239 ? -21.743 -2.351 19.731 1.00 68.94 239 PRO A O 1
ATOM 1858 N N . GLU A 1 240 ? -23.988 -2.189 19.704 1.00 67.50 240 GLU A N 1
ATOM 1859 C CA . GLU A 1 240 ? -24.044 -0.737 19.798 1.00 67.50 240 GLU A CA 1
ATOM 1860 C C . GLU A 1 240 ? -23.804 -0.319 21.249 1.00 67.50 240 GLU A C 1
ATOM 1862 O O . GLU A 1 240 ? -24.437 -0.846 22.162 1.00 67.50 240 GLU A O 1
ATOM 1867 N N . ILE A 1 241 ? -22.890 0.622 21.468 1.00 68.81 241 ILE A N 1
ATOM 1868 C CA . ILE A 1 241 ? -22.507 1.121 22.788 1.00 68.81 241 ILE A CA 1
ATOM 1869 C C . ILE A 1 241 ? -22.744 2.627 22.817 1.00 68.81 241 ILE A C 1
ATOM 1871 O O . ILE A 1 241 ? -22.006 3.400 22.203 1.00 68.81 241 ILE A O 1
ATOM 1875 N N . HIS A 1 242 ? -23.767 3.052 23.549 1.00 65.12 242 HIS A N 1
ATOM 1876 C CA . HIS A 1 242 ? -24.231 4.442 23.588 1.00 65.12 242 HIS A CA 1
ATOM 1877 C C . HIS A 1 242 ? -23.623 5.239 24.762 1.00 65.12 242 HIS A C 1
ATOM 1879 O O . HIS A 1 242 ? -24.334 5.941 25.474 1.00 65.12 242 HIS A O 1
ATOM 1885 N N . ASP A 1 243 ? -22.301 5.138 24.973 1.00 60.19 243 ASP A N 1
ATOM 1886 C CA . ASP A 1 243 ? -21.565 5.874 26.022 1.00 60.19 243 ASP A CA 1
ATOM 1887 C C . ASP A 1 243 ? -20.818 7.107 25.443 1.00 60.19 243 ASP A C 1
ATOM 1889 O O . ASP A 1 243 ? -19.855 6.949 24.680 1.00 60.19 243 ASP A O 1
ATOM 1893 N N . PRO A 1 244 ? -21.198 8.351 25.816 1.00 60.06 244 PRO A N 1
ATOM 1894 C CA . PRO A 1 244 ? -20.569 9.571 25.299 1.00 60.06 244 PRO A CA 1
ATOM 1895 C C . PRO A 1 244 ? -19.099 9.779 25.695 1.00 60.06 244 PRO A C 1
ATOM 1897 O O . PRO A 1 244 ? -18.371 10.460 24.971 1.00 60.06 244 PRO A O 1
ATOM 1900 N N . GLN A 1 245 ? -18.637 9.217 26.817 1.00 55.53 245 GLN A N 1
ATOM 1901 C CA . GLN A 1 245 ? -17.244 9.337 27.269 1.00 55.53 245 GLN A CA 1
ATOM 1902 C C . GLN A 1 245 ? -16.338 8.368 26.500 1.00 55.53 245 GLN A C 1
ATOM 1904 O O . GLN A 1 245 ? -15.262 8.755 26.039 1.00 55.53 245 GLN A O 1
ATOM 1909 N N . LEU A 1 246 ? -16.801 7.130 26.291 1.00 59.41 246 LEU A N 1
ATOM 1910 C CA . LEU A 1 246 ? -16.178 6.156 25.396 1.00 59.41 246 LEU A CA 1
ATOM 1911 C C . LEU A 1 246 ? -16.136 6.722 23.973 1.00 59.41 246 LEU A C 1
ATOM 1913 O O . LEU A 1 246 ? -15.084 6.693 23.333 1.00 59.41 246 LEU A O 1
ATOM 1917 N N . ARG A 1 247 ? -17.233 7.336 23.501 1.00 58.81 247 ARG A N 1
ATOM 1918 C CA . ARG A 1 247 ? -17.236 8.060 22.226 1.00 58.81 247 ARG A CA 1
ATOM 1919 C C . ARG A 1 247 ? -16.207 9.178 22.215 1.00 58.81 247 ARG A C 1
ATOM 1921 O O . ARG A 1 247 ? -15.489 9.254 21.231 1.00 58.81 247 ARG A O 1
ATOM 1928 N N . ALA A 1 248 ? -16.093 10.013 23.248 1.00 56.03 248 ALA A N 1
ATOM 1929 C CA . ALA A 1 248 ? -15.095 11.086 23.292 1.00 56.03 248 ALA A CA 1
ATOM 1930 C C . ALA A 1 248 ? -13.657 10.534 23.204 1.00 56.03 248 ALA A C 1
ATOM 1932 O O . ALA A 1 248 ? -12.882 10.966 22.348 1.00 56.03 248 ALA A O 1
ATOM 1933 N N . ALA A 1 249 ? -13.337 9.497 23.987 1.00 54.00 249 ALA A N 1
ATOM 1934 C CA . ALA A 1 249 ? -12.055 8.786 23.939 1.00 54.00 249 ALA A CA 1
ATOM 1935 C C . ALA A 1 249 ? -11.763 8.118 22.573 1.00 54.00 249 ALA A C 1
ATOM 1937 O O . ALA A 1 249 ? -10.603 7.877 22.230 1.00 54.00 249 ALA A O 1
ATOM 1938 N N . LEU A 1 250 ? -12.800 7.846 21.771 1.00 52.75 250 LEU A N 1
ATOM 1939 C CA . LEU A 1 250 ? -12.715 7.311 20.406 1.00 52.75 250 LEU A CA 1
ATOM 1940 C C . LEU A 1 250 ? -12.927 8.367 19.297 1.00 52.75 250 LEU A C 1
ATOM 1942 O O . LEU A 1 250 ? -12.674 8.082 18.127 1.00 52.75 250 LEU A O 1
ATOM 1946 N N . ALA A 1 251 ? -13.363 9.584 19.626 1.00 49.19 251 ALA A N 1
ATOM 1947 C CA . ALA A 1 251 ? -13.623 10.677 18.683 1.00 49.19 251 ALA A CA 1
ATOM 1948 C C . ALA A 1 251 ? -12.384 11.549 18.452 1.00 49.19 251 ALA A C 1
ATOM 1950 O O . ALA A 1 251 ? -12.231 12.119 17.376 1.00 49.19 251 ALA A O 1
ATOM 1951 N N . LEU A 1 252 ? -11.448 11.569 19.407 1.00 43.97 252 LEU A N 1
ATOM 1952 C CA . LEU A 1 252 ? -10.148 12.255 19.329 1.00 43.97 252 LEU A CA 1
ATOM 1953 C C . LEU A 1 252 ? -9.182 11.676 18.262 1.00 43.97 252 LEU A C 1
ATOM 1955 O O . LEU A 1 252 ? -7.992 11.984 18.253 1.00 43.97 252 LEU A O 1
ATOM 1959 N N . ASN A 1 253 ? -9.670 10.861 17.320 1.00 38.84 253 ASN A N 1
ATOM 1960 C CA . ASN A 1 253 ? -8.899 10.214 16.251 1.00 38.84 253 ASN A CA 1
ATOM 1961 C C . ASN A 1 253 ? -8.541 11.152 15.069 1.00 38.84 253 ASN A C 1
ATOM 1963 O O . ASN A 1 253 ? -8.331 10.705 13.941 1.00 38.84 253 ASN A O 1
ATOM 1967 N N . GLY A 1 254 ? -8.384 12.453 15.329 1.00 34.25 254 GLY A N 1
ATOM 1968 C CA . GLY A 1 254 ? -7.942 13.473 14.369 1.00 34.25 254 GLY A CA 1
ATOM 1969 C C . GLY A 1 254 ? -6.431 13.471 14.088 1.00 34.25 254 GLY A C 1
ATOM 1970 O O . GLY A 1 254 ? -5.812 14.523 14.162 1.00 34.25 254 GLY A O 1
ATOM 1971 N N . ARG A 1 255 ? -5.845 12.303 13.769 1.00 38.44 255 ARG A N 1
ATOM 1972 C CA . ARG A 1 255 ? -4.413 12.068 13.439 1.00 38.44 255 ARG A CA 1
ATOM 1973 C C . ARG A 1 255 ? -3.390 12.560 14.495 1.00 38.44 255 ARG A C 1
ATOM 1975 O O . ARG A 1 255 ? -2.972 13.706 14.484 1.00 38.44 255 ARG A O 1
ATOM 1982 N N . ARG A 1 256 ? -2.856 11.607 15.282 1.00 41.12 256 ARG A N 1
ATOM 1983 C CA . ARG A 1 256 ? -1.828 11.762 16.347 1.00 41.12 256 ARG A CA 1
ATOM 1984 C C . ARG A 1 256 ? -2.283 12.579 17.573 1.00 41.12 256 ARG A C 1
ATOM 1986 O O . ARG A 1 256 ? -1.949 13.746 17.713 1.00 41.12 256 ARG A O 1
ATOM 1993 N N . CYS A 1 257 ? -2.905 11.897 18.534 1.00 31.80 257 CYS A N 1
ATOM 1994 C CA . CYS A 1 257 ? -2.821 12.271 19.950 1.00 31.80 257 CYS A CA 1
ATOM 1995 C C . CYS A 1 257 ? -2.650 11.006 20.821 1.00 31.80 257 CYS A C 1
ATOM 1997 O O . CYS A 1 257 ? -2.655 9.889 20.291 1.00 31.80 257 CYS A O 1
ATOM 1999 N N . LEU A 1 258 ? -2.395 11.176 22.122 1.00 34.75 258 LEU A N 1
ATOM 2000 C CA . LEU A 1 258 ? -1.849 10.129 22.997 1.00 34.75 258 LEU A CA 1
ATOM 2001 C C . LEU A 1 258 ? -2.792 8.938 23.240 1.00 34.75 258 LEU A C 1
ATOM 2003 O O . LEU A 1 258 ? -4.009 9.079 23.337 1.00 34.75 258 LEU A O 1
ATOM 2007 N N . ARG A 1 259 ? -2.189 7.754 23.425 1.00 47.50 259 ARG A N 1
ATOM 2008 C CA . ARG A 1 259 ? -2.860 6.591 24.024 1.00 47.50 259 ARG A CA 1
ATOM 2009 C C . ARG A 1 259 ? -3.015 6.862 25.520 1.00 47.50 259 ARG A C 1
ATOM 2011 O O . ARG A 1 259 ? -2.044 6.734 26.260 1.00 47.50 259 ARG A O 1
ATOM 2018 N N . THR A 1 260 ? -4.198 7.259 25.974 1.00 46.19 260 THR A N 1
ATOM 2019 C CA . THR A 1 260 ? -4.466 7.307 27.415 1.00 46.19 260 THR A CA 1
ATOM 2020 C C . THR A 1 260 ? -4.734 5.881 27.914 1.00 46.19 260 THR A C 1
ATOM 2022 O O . THR A 1 260 ? -5.534 5.176 27.292 1.00 46.19 260 THR A O 1
ATOM 2025 N N . PRO A 1 261 ? -4.135 5.432 29.036 1.00 53.50 261 PRO A N 1
ATOM 2026 C CA . PRO A 1 261 ? -4.436 4.114 29.607 1.00 53.50 261 PRO A CA 1
ATOM 2027 C C . PRO A 1 261 ? -5.933 3.921 29.881 1.00 53.50 261 PRO A C 1
ATOM 2029 O O . PRO A 1 261 ? -6.470 2.836 29.689 1.00 53.50 261 PRO A O 1
ATOM 2032 N N . GLN A 1 262 ? -6.630 5.006 30.234 1.00 53.81 262 GLN A N 1
ATOM 2033 C CA . GLN A 1 262 ? -8.084 5.057 30.370 1.00 53.81 262 GLN A CA 1
ATOM 2034 C C . GLN A 1 262 ? -8.807 4.724 29.050 1.00 53.81 262 GLN A C 1
ATOM 2036 O O . GLN A 1 262 ? -9.697 3.880 29.042 1.00 53.81 262 GLN A O 1
ATOM 2041 N N . GLY A 1 263 ? -8.400 5.317 27.921 1.00 59.00 263 GLY A N 1
ATOM 2042 C CA . GLY A 1 263 ? -9.000 5.058 26.608 1.00 59.00 263 GLY A CA 1
ATOM 2043 C C . GLY A 1 263 ? -8.704 3.665 26.037 1.00 59.00 263 GLY A C 1
ATOM 2044 O O . GLY A 1 263 ? -9.495 3.163 25.239 1.00 59.00 263 GLY A O 1
ATOM 2045 N N . ASP A 1 264 ? -7.603 3.025 26.443 1.00 61.25 264 ASP A N 1
ATOM 2046 C CA . ASP A 1 264 ? -7.322 1.619 26.120 1.00 61.25 264 ASP A CA 1
ATOM 2047 C C . ASP A 1 264 ? -8.103 0.658 27.043 1.00 61.25 264 ASP A C 1
ATOM 2049 O O . ASP A 1 264 ? -8.738 -0.274 26.548 1.00 61.25 264 ASP A O 1
ATOM 2053 N N . ALA A 1 265 ? -8.169 0.922 28.355 1.00 64.62 265 ALA A N 1
ATOM 2054 C CA . ALA A 1 265 ? -8.972 0.135 29.302 1.00 64.62 265 ALA A CA 1
ATOM 2055 C C . ALA A 1 265 ? -10.475 0.167 28.969 1.00 64.62 265 ALA A C 1
ATOM 2057 O O . ALA A 1 265 ? -11.158 -0.854 29.048 1.00 64.62 265 ALA A O 1
ATOM 2058 N N . MET A 1 266 ? -10.989 1.318 28.526 1.00 65.50 266 MET A N 1
ATOM 2059 C CA . MET A 1 266 ? -12.380 1.459 28.090 1.00 65.50 266 MET A CA 1
ATOM 2060 C C . MET A 1 266 ? -12.685 0.672 26.797 1.00 65.50 266 MET A C 1
ATOM 2062 O O . MET A 1 266 ? -13.794 0.159 26.661 1.00 65.50 266 MET A O 1
ATOM 2066 N N . ARG A 1 267 ? -11.715 0.488 25.880 1.00 70.38 267 ARG A N 1
ATOM 2067 C CA . ARG A 1 267 ? -11.864 -0.426 24.720 1.00 70.38 267 ARG A CA 1
ATOM 2068 C C . ARG A 1 267 ? -11.879 -1.891 25.139 1.00 70.38 267 ARG A C 1
ATOM 2070 O O . ARG A 1 267 ? -12.659 -2.666 24.590 1.00 70.38 267 ARG A O 1
ATOM 2077 N N . VAL A 1 268 ? -11.032 -2.265 26.101 1.00 75.88 268 VAL A N 1
ATOM 2078 C CA . VAL A 1 268 ? -11.007 -3.623 26.663 1.00 75.88 268 VAL A CA 1
ATOM 2079 C C . VAL A 1 268 ? -12.366 -3.947 27.289 1.00 75.88 268 VAL A C 1
ATOM 2081 O O . VAL A 1 268 ? -13.005 -4.897 26.841 1.00 75.88 268 VAL A O 1
ATOM 2084 N N . ALA A 1 269 ? -12.877 -3.096 28.186 1.00 73.38 269 ALA A N 1
ATOM 2085 C CA . ALA A 1 269 ? -14.203 -3.262 28.790 1.00 73.38 269 ALA A CA 1
ATOM 2086 C C . ALA A 1 269 ? -15.330 -3.329 27.738 1.00 73.38 269 ALA A C 1
ATOM 2088 O O . ALA A 1 269 ? -16.162 -4.235 27.778 1.00 73.38 269 ALA A O 1
ATOM 2089 N N . ALA A 1 270 ? -15.327 -2.431 26.744 1.00 75.06 270 ALA A N 1
ATOM 2090 C CA . ALA A 1 270 ? -16.288 -2.453 25.638 1.00 75.06 270 ALA A CA 1
ATOM 2091 C C . ALA A 1 270 ? -16.273 -3.787 24.863 1.00 75.06 270 ALA A C 1
ATOM 2093 O O . ALA A 1 270 ? -17.330 -4.350 24.582 1.00 75.06 270 ALA A O 1
ATOM 2094 N N . GLY A 1 271 ? -15.088 -4.327 24.557 1.00 79.88 271 GLY A N 1
ATOM 2095 C CA . GLY A 1 271 ? -14.933 -5.618 23.880 1.00 79.88 271 GLY A CA 1
ATOM 2096 C C . GLY A 1 271 ? -15.331 -6.824 24.741 1.00 79.88 271 GLY A C 1
ATOM 2097 O O . GLY A 1 271 ? -15.927 -7.774 24.234 1.00 79.88 271 GLY A O 1
ATOM 2098 N N . GLN A 1 272 ? -15.039 -6.788 26.043 1.00 84.38 272 GLN A N 1
ATOM 2099 C CA . GLN A 1 272 ? -15.412 -7.838 26.998 1.00 84.38 272 GLN A CA 1
ATOM 2100 C C . GLN A 1 272 ? -16.936 -7.916 27.164 1.00 84.38 272 GLN A C 1
ATOM 2102 O O . GLN A 1 272 ? -17.517 -8.998 27.085 1.00 84.38 272 GLN A O 1
ATOM 2107 N N . LEU A 1 273 ? -17.601 -6.767 27.303 1.00 77.44 273 LEU A N 1
ATOM 2108 C CA . LEU A 1 273 ? -19.061 -6.692 27.354 1.00 77.44 273 LEU A CA 1
ATOM 2109 C C . LEU A 1 273 ? -19.713 -7.090 26.022 1.00 77.44 273 LEU A C 1
ATOM 2111 O O . LEU A 1 273 ? -20.686 -7.839 26.024 1.00 77.44 273 LEU A O 1
ATOM 2115 N N . ALA A 1 274 ? -19.149 -6.660 24.887 1.00 79.69 274 ALA A N 1
ATOM 2116 C CA . ALA A 1 274 ? -19.583 -7.074 23.552 1.00 79.69 274 ALA A CA 1
ATOM 2117 C C . ALA A 1 274 ? -19.549 -8.605 23.375 1.00 79.69 274 ALA A C 1
ATOM 2119 O O . ALA A 1 274 ? -20.497 -9.186 22.843 1.00 79.69 274 ALA A O 1
ATOM 2120 N N . LEU A 1 275 ? -18.498 -9.268 23.876 1.00 85.44 275 LEU A N 1
ATOM 2121 C CA . LEU A 1 275 ? -18.407 -10.729 23.934 1.00 85.44 275 LEU A CA 1
ATOM 2122 C C . LEU A 1 275 ? -19.477 -11.340 24.845 1.00 85.44 275 LEU A C 1
ATOM 2124 O O . LEU A 1 275 ? -20.156 -12.284 24.442 1.00 85.44 275 LEU A O 1
ATOM 2128 N N . PHE A 1 276 ? -19.652 -10.814 26.058 1.00 80.12 276 PHE A N 1
ATOM 2129 C CA . PHE A 1 276 ? -20.647 -11.341 26.993 1.00 80.12 276 PHE A CA 1
ATOM 2130 C C . PHE A 1 276 ? -22.087 -11.186 26.489 1.00 80.12 276 PHE A C 1
ATOM 2132 O O . PHE A 1 276 ? -22.905 -12.079 26.730 1.00 80.12 276 PHE A O 1
ATOM 2139 N N . GLU A 1 277 ? -22.406 -10.113 25.769 1.00 73.88 277 GLU A N 1
ATOM 2140 C CA . GLU A 1 277 ? -23.739 -9.903 25.200 1.00 73.88 277 GLU A CA 1
ATOM 2141 C C . GLU A 1 277 ? -23.986 -10.784 23.968 1.00 73.88 277 GLU A C 1
ATOM 2143 O O . GLU A 1 277 ? -25.003 -11.478 23.899 1.00 73.88 277 GLU A O 1
ATOM 2148 N N . ALA A 1 278 ? -23.020 -10.870 23.047 1.00 72.88 278 ALA A N 1
ATOM 2149 C CA . ALA A 1 278 ? -23.101 -11.798 21.918 1.00 72.88 278 ALA A CA 1
ATOM 2150 C C . ALA A 1 278 ? -23.192 -13.265 22.385 1.00 72.88 278 ALA A C 1
ATOM 2152 O O . ALA A 1 278 ? -23.981 -14.037 21.839 1.00 72.88 278 ALA A O 1
ATOM 2153 N N . ARG A 1 279 ? -22.461 -13.656 23.443 1.00 78.25 279 ARG A N 1
ATOM 2154 C CA . ARG A 1 279 ? -22.594 -14.990 24.053 1.00 78.25 279 ARG A CA 1
ATOM 2155 C C . ARG A 1 279 ? -23.991 -15.222 24.623 1.00 78.25 279 ARG A C 1
ATOM 2157 O O . ARG A 1 279 ? -24.538 -16.298 24.400 1.00 78.25 279 ARG A O 1
ATOM 2164 N N . ALA A 1 280 ? -24.556 -14.251 25.341 1.00 74.12 280 ALA A N 1
ATOM 2165 C CA . ALA A 1 280 ? -25.866 -14.403 25.976 1.00 74.12 280 ALA A CA 1
ATOM 2166 C C . ALA A 1 280 ? -26.985 -14.671 24.956 1.00 74.12 280 ALA A C 1
ATOM 2168 O O . ALA A 1 280 ? -27.878 -15.464 25.241 1.00 74.12 280 ALA A O 1
ATOM 2169 N N . ARG A 1 281 ? -26.913 -14.065 23.759 1.00 69.31 281 ARG A N 1
ATOM 2170 C CA . ARG A 1 281 ? -27.931 -14.246 22.706 1.00 69.31 281 ARG A CA 1
ATOM 2171 C C . ARG A 1 281 ? -27.620 -15.345 21.682 1.00 69.31 281 ARG A C 1
ATOM 2173 O O . ARG A 1 281 ? -28.540 -15.806 21.015 1.00 69.31 281 ARG A O 1
ATOM 2180 N N . HIS A 1 282 ? -26.360 -15.770 21.537 1.00 69.50 282 HIS A N 1
ATOM 2181 C CA . HIS A 1 282 ? -25.944 -16.726 20.491 1.00 69.50 282 HIS A CA 1
ATOM 2182 C C . HIS A 1 282 ? -25.219 -17.985 21.004 1.00 69.50 282 HIS A C 1
ATOM 2184 O O . HIS A 1 282 ? -24.737 -18.779 20.203 1.00 69.50 282 HIS A O 1
ATOM 2190 N N . GLY A 1 283 ? -25.126 -18.201 22.322 1.00 75.69 283 GLY A N 1
ATOM 2191 C CA . GLY A 1 283 ? -24.623 -19.458 22.903 1.00 75.69 283 GLY A CA 1
ATOM 2192 C C . GLY A 1 283 ? -23.130 -19.744 22.677 1.00 75.69 283 GLY A C 1
ATOM 2193 O O . GLY A 1 283 ? -22.705 -20.892 22.797 1.00 75.69 283 GLY A O 1
ATOM 2194 N N . ILE A 1 284 ? -22.348 -18.712 22.344 1.00 81.69 284 ILE A N 1
ATOM 2195 C CA . ILE A 1 284 ? -20.935 -18.785 21.930 1.00 81.69 284 ILE A CA 1
ATOM 2196 C C . ILE A 1 284 ? -20.067 -19.496 22.985 1.00 81.69 284 ILE A C 1
ATOM 2198 O O . ILE A 1 284 ? -20.103 -19.123 24.163 1.00 81.69 284 ILE A O 1
ATOM 2202 N N . ARG A 1 285 ? -19.255 -20.480 22.559 1.00 80.56 285 ARG A N 1
ATOM 2203 C CA . ARG A 1 285 ? -18.377 -21.274 23.445 1.00 80.56 285 ARG A CA 1
ATOM 2204 C C . ARG A 1 285 ? -16.888 -21.071 23.180 1.00 80.56 285 ARG A C 1
ATOM 2206 O O . ARG A 1 285 ? -16.100 -21.129 24.117 1.00 80.56 285 ARG A O 1
ATOM 2213 N N . ARG A 1 286 ? -16.469 -20.804 21.942 1.00 84.69 286 ARG A N 1
ATOM 2214 C CA . ARG A 1 286 ? -15.065 -20.499 21.619 1.00 84.69 286 ARG A CA 1
ATOM 2215 C C . ARG A 1 286 ? -14.934 -19.213 20.814 1.00 84.69 286 ARG A C 1
ATOM 2217 O O . ARG A 1 286 ? -15.420 -19.138 19.686 1.00 84.69 286 ARG A O 1
ATOM 2224 N N . THR A 1 287 ? -14.211 -18.241 21.366 1.00 87.88 287 THR A N 1
ATOM 2225 C CA . THR A 1 287 ? -13.957 -16.946 20.716 1.00 87.88 287 THR A CA 1
ATOM 2226 C C . THR A 1 287 ? -12.466 -16.689 20.547 1.00 87.88 287 THR A C 1
ATOM 2228 O O . THR A 1 287 ? -11.710 -16.756 21.516 1.00 87.88 287 THR A O 1
ATOM 2231 N N . VAL A 1 288 ? -12.052 -16.306 19.336 1.00 88.44 288 VAL A N 1
ATOM 2232 C CA . VAL A 1 288 ? -10.722 -15.724 19.092 1.00 88.44 288 VAL A CA 1
ATOM 2233 C C . VAL A 1 288 ? -10.840 -14.197 19.068 1.00 88.44 288 VAL A C 1
ATOM 2235 O O . VAL A 1 288 ? -11.602 -13.630 18.284 1.00 88.44 288 VAL A O 1
ATOM 2238 N N . VAL A 1 289 ? -10.094 -13.515 19.935 1.00 88.12 289 VAL A N 1
ATOM 2239 C CA . VAL A 1 289 ? -10.136 -12.052 20.097 1.00 88.12 289 VAL A CA 1
ATOM 2240 C C . VAL A 1 289 ? -8.898 -11.431 19.457 1.00 88.12 289 VAL A C 1
ATOM 2242 O O . VAL A 1 289 ? -7.774 -11.818 19.772 1.00 88.12 289 VAL A O 1
ATOM 2245 N N . PHE A 1 290 ? -9.083 -10.469 18.552 1.00 84.25 290 PHE A N 1
ATOM 2246 C CA . PHE A 1 290 ? -7.999 -9.846 17.788 1.00 84.25 290 PHE A CA 1
ATOM 2247 C C . PHE A 1 290 ? -7.708 -8.417 18.263 1.00 84.25 290 PHE A C 1
ATOM 2249 O O . PHE A 1 290 ? -8.179 -7.445 17.665 1.00 84.25 290 PHE A O 1
ATOM 2256 N N . SER A 1 291 ? -6.834 -8.274 19.258 1.00 79.56 291 SER A N 1
ATOM 2257 C CA . SER A 1 291 ? -6.456 -6.984 19.860 1.00 79.56 291 SER A CA 1
ATOM 2258 C C . SER A 1 291 ? -5.459 -6.157 19.031 1.00 79.56 291 SER A C 1
ATOM 2260 O O . SER A 1 291 ? -4.889 -6.630 18.038 1.00 79.56 291 SER A O 1
ATOM 2262 N N . ARG A 1 292 ? -5.293 -4.871 19.384 1.00 71.19 292 ARG A N 1
ATOM 2263 C CA . ARG A 1 292 ? -4.413 -3.908 18.682 1.00 71.19 292 ARG A CA 1
ATOM 2264 C C . ARG A 1 292 ? -2.953 -4.000 19.126 1.00 71.19 292 ARG A C 1
ATOM 2266 O O . ARG A 1 292 ? -2.051 -3.801 18.314 1.00 71.19 292 ARG A O 1
ATOM 2273 N N . SER A 1 293 ? -2.728 -4.237 20.415 1.00 72.12 293 SER A N 1
ATOM 2274 C CA . SER A 1 293 ? -1.420 -4.220 21.077 1.00 72.12 293 SER A CA 1
ATOM 2275 C C . SER A 1 293 ? -1.313 -5.348 22.100 1.00 72.12 293 SER A C 1
ATOM 2277 O O . SER A 1 293 ? -2.330 -5.875 22.545 1.00 72.12 293 SER A O 1
ATOM 2279 N N . ILE A 1 294 ? -0.076 -5.697 22.467 1.00 79.56 294 ILE A N 1
ATOM 2280 C CA . ILE A 1 294 ? 0.242 -6.715 23.483 1.00 79.56 294 ILE A CA 1
ATOM 2281 C C . ILE A 1 294 ? -0.453 -6.365 24.806 1.00 79.56 294 ILE A C 1
ATOM 2283 O O . ILE A 1 294 ? -1.342 -7.088 25.228 1.00 79.56 294 ILE A O 1
ATOM 2287 N N . VAL A 1 295 ? -0.230 -5.152 25.319 1.00 76.38 295 VAL A N 1
ATOM 2288 C CA . VAL A 1 295 ? -0.880 -4.636 26.540 1.00 76.38 295 VAL A CA 1
ATOM 2289 C C . VAL A 1 295 ? -2.415 -4.767 26.528 1.00 76.38 295 VAL A C 1
ATOM 2291 O O . VAL A 1 295 ? -2.992 -5.156 27.535 1.00 76.38 295 VAL A O 1
ATOM 2294 N N . GLN A 1 296 ? -3.098 -4.489 25.407 1.00 74.44 296 GLN A N 1
ATOM 2295 C CA . GLN A 1 296 ? -4.554 -4.704 25.313 1.00 74.44 296 GLN A CA 1
ATOM 2296 C C . GLN A 1 296 ? -4.939 -6.192 25.277 1.00 74.44 296 GLN A C 1
ATOM 2298 O O . GLN A 1 296 ? -6.032 -6.548 25.701 1.00 74.44 296 GLN A O 1
ATOM 2303 N N . CYS A 1 297 ? -4.096 -7.055 24.710 1.00 82.50 297 CYS A N 1
ATOM 2304 C CA . CYS A 1 297 ? -4.332 -8.493 24.611 1.00 82.50 297 CYS A CA 1
ATOM 2305 C C . CYS A 1 297 ? -4.259 -9.170 25.979 1.00 82.50 297 CYS A C 1
ATOM 2307 O O . CYS A 1 297 ? -5.162 -9.929 26.332 1.00 82.50 297 CYS A O 1
ATOM 2309 N N . ASP A 1 298 ? -3.220 -8.843 26.743 1.00 82.50 298 ASP A N 1
ATOM 2310 C CA . ASP A 1 298 ? -2.976 -9.414 28.065 1.00 82.50 298 ASP A CA 1
ATOM 2311 C C . ASP A 1 298 ? -4.008 -8.877 29.059 1.00 82.50 298 ASP A C 1
ATOM 2313 O O . ASP A 1 298 ? -4.769 -9.664 29.618 1.00 82.50 298 ASP A O 1
ATOM 2317 N N . ALA A 1 299 ? -4.198 -7.551 29.119 1.00 78.25 299 ALA A N 1
ATOM 2318 C CA . ALA A 1 299 ? -5.230 -6.940 29.957 1.00 78.25 299 ALA A CA 1
ATOM 2319 C C . ALA A 1 299 ? -6.647 -7.460 29.647 1.00 78.25 299 ALA A C 1
ATOM 2321 O O . ALA A 1 299 ? -7.456 -7.606 30.563 1.00 78.25 299 ALA A O 1
ATOM 2322 N N . PHE A 1 300 ? -6.970 -7.773 28.383 1.00 85.50 300 PHE A N 1
ATOM 2323 C CA . PHE A 1 300 ? -8.257 -8.388 28.033 1.00 85.50 300 PHE A CA 1
ATOM 2324 C C . PHE A 1 300 ? -8.383 -9.807 28.596 1.00 85.50 300 PHE A C 1
ATOM 2326 O O . PHE A 1 300 ? -9.447 -10.150 29.109 1.00 85.50 300 PHE A O 1
ATOM 2333 N N . ALA A 1 301 ? -7.334 -10.630 28.499 1.00 86.69 301 ALA A N 1
ATOM 2334 C CA . ALA A 1 301 ? -7.343 -12.003 29.002 1.00 86.69 301 ALA A CA 1
ATOM 2335 C C . ALA A 1 301 ? -7.345 -12.067 30.542 1.00 86.69 301 ALA A C 1
ATOM 2337 O O . ALA A 1 301 ? -8.053 -12.901 31.108 1.00 86.69 301 ALA A O 1
ATOM 2338 N N . GLU A 1 302 ? -6.606 -11.168 31.197 1.00 84.62 302 GLU A N 1
ATOM 2339 C CA . GLU A 1 302 ? -6.481 -11.049 32.656 1.00 84.62 302 GLU A CA 1
ATOM 2340 C C . GLU A 1 302 ? -7.762 -10.523 33.320 1.00 84.62 302 GLU A C 1
ATOM 2342 O O . GLU A 1 302 ? -8.204 -11.079 34.320 1.00 84.62 302 GLU A O 1
ATOM 2347 N N . THR A 1 303 ? -8.397 -9.484 32.759 1.00 82.88 303 THR A N 1
ATOM 2348 C CA . THR A 1 303 ? -9.553 -8.813 33.401 1.00 82.88 303 THR A CA 1
ATOM 2349 C C . THR A 1 303 ? -10.926 -9.336 32.955 1.00 82.88 303 THR A C 1
ATOM 2351 O O . THR A 1 303 ? -11.951 -8.922 33.503 1.00 82.88 303 THR A O 1
ATOM 2354 N N . LEU A 1 304 ? -11.000 -10.261 31.986 1.00 85.94 304 LEU A N 1
ATOM 2355 C CA . LEU A 1 304 ? -12.282 -10.852 31.567 1.00 85.94 304 LEU A CA 1
ATOM 2356 C C . LEU A 1 304 ? -12.951 -11.683 32.689 1.00 85.94 304 LEU A C 1
ATOM 2358 O O . LEU A 1 304 ? -14.165 -11.536 32.843 1.00 85.94 304 LEU A O 1
ATOM 2362 N N . PRO A 1 305 ? -12.236 -12.491 33.505 1.00 82.31 305 PRO A N 1
ATOM 2363 C CA . PRO A 1 305 ? -12.825 -13.174 34.663 1.00 82.31 305 PRO A CA 1
ATOM 2364 C C . PRO A 1 305 ? -13.342 -12.215 35.744 1.00 82.31 305 PRO A C 1
ATOM 2366 O O . PRO A 1 305 ? -14.438 -12.421 36.263 1.00 82.31 305 PRO A O 1
ATOM 2369 N N . GLU A 1 306 ? -12.618 -11.128 36.031 1.00 78.94 306 GLU A N 1
ATOM 2370 C CA . GLU A 1 306 ? -13.091 -10.076 36.946 1.00 78.94 306 GLU A CA 1
ATOM 2371 C C . GLU A 1 306 ? -14.388 -9.446 36.417 1.00 78.94 306 GLU A C 1
ATOM 2373 O O . GLU A 1 306 ? -15.394 -9.357 37.121 1.00 78.94 306 GLU A O 1
ATOM 2378 N N . THR A 1 307 ? -14.396 -9.085 35.131 1.00 74.56 307 THR A N 1
ATOM 2379 C CA . THR A 1 307 ? -15.560 -8.506 34.445 1.00 74.56 307 THR A CA 1
ATOM 2380 C C . THR A 1 307 ? -16.749 -9.473 34.424 1.00 74.56 307 THR A C 1
ATOM 2382 O O . THR A 1 307 ? -17.890 -9.038 34.571 1.00 74.56 307 THR A O 1
ATOM 2385 N N . ALA A 1 308 ? -16.506 -10.785 34.315 1.00 74.62 308 ALA A N 1
ATOM 2386 C CA . ALA A 1 308 ? -17.538 -11.815 34.415 1.00 74.62 308 ALA A CA 1
ATOM 2387 C C . ALA A 1 308 ? -18.208 -11.833 35.798 1.00 74.62 308 ALA A C 1
ATOM 2389 O O . ALA A 1 308 ? -19.435 -11.814 35.876 1.00 74.62 308 ALA A O 1
ATOM 2390 N N . ALA A 1 309 ? -17.412 -11.838 36.874 1.00 72.06 309 ALA A N 1
ATOM 2391 C CA . ALA A 1 309 ? -17.898 -11.863 38.258 1.00 72.06 309 ALA A CA 1
ATOM 2392 C C . ALA A 1 309 ? -18.601 -10.556 38.681 1.00 72.06 309 ALA A C 1
ATOM 2394 O O . ALA A 1 309 ? -19.421 -10.543 39.597 1.00 72.06 309 ALA A O 1
ATOM 2395 N N . ILE A 1 310 ? -18.293 -9.445 38.008 1.00 67.38 310 ILE A N 1
ATOM 2396 C CA . ILE A 1 310 ? -18.891 -8.129 38.259 1.00 67.38 310 ILE A CA 1
ATOM 2397 C C . ILE A 1 310 ? -20.314 -8.008 37.673 1.00 67.38 310 ILE A C 1
ATOM 2399 O O . ILE A 1 310 ? -21.099 -7.193 38.172 1.00 67.38 310 ILE A O 1
ATOM 2403 N N . LEU A 1 311 ? -20.680 -8.793 36.654 1.00 63.88 311 LEU A N 1
ATOM 2404 C CA . LEU A 1 311 ? -21.968 -8.683 35.955 1.00 63.88 311 LEU A CA 1
ATOM 2405 C C . LEU A 1 311 ? -23.092 -9.503 36.627 1.00 63.88 311 LEU A C 1
ATOM 2407 O O . LEU A 1 311 ? -22.893 -10.675 36.943 1.00 63.88 311 LEU A O 1
ATOM 2411 N N . PRO A 1 312 ? -24.305 -8.940 36.804 1.00 52.47 312 PRO A N 1
ATOM 2412 C CA . PRO A 1 312 ? -25.418 -9.658 37.424 1.00 52.47 312 PRO A CA 1
ATOM 2413 C C . PRO A 1 312 ? -25.878 -10.852 36.574 1.00 52.47 312 PRO A C 1
ATOM 2415 O O . PRO A 1 312 ? -25.906 -10.784 35.344 1.00 52.47 312 PRO A O 1
ATOM 2418 N N . GLY A 1 313 ? -26.259 -11.945 37.243 1.00 55.97 313 GLY A N 1
ATOM 2419 C CA . GLY A 1 313 ? -26.737 -13.177 36.601 1.00 55.97 313 GLY A CA 1
ATOM 2420 C C . GLY A 1 313 ? -25.651 -14.008 35.907 1.00 55.97 313 GLY A C 1
ATOM 2421 O O . GLY A 1 313 ? -25.975 -14.881 35.106 1.00 55.97 313 GLY A O 1
ATOM 2422 N N . ARG A 1 314 ? -24.366 -13.731 36.168 1.00 58.19 314 ARG A N 1
ATOM 2423 C CA . ARG A 1 314 ? -23.224 -14.407 35.540 1.00 58.19 314 ARG A CA 1
ATOM 2424 C C . ARG A 1 314 ? -22.232 -14.838 36.632 1.00 58.19 314 ARG A C 1
ATOM 2426 O O . ARG A 1 314 ? -21.948 -14.074 37.549 1.00 58.19 314 ARG A O 1
ATOM 2433 N N . HIS A 1 315 ? -21.744 -16.076 36.580 1.00 54.00 315 HIS A N 1
ATOM 2434 C CA . HIS A 1 315 ? -20.775 -16.626 37.542 1.00 54.00 315 HIS A CA 1
ATOM 2435 C C . HIS A 1 315 ? -19.544 -17.095 36.775 1.00 54.00 315 HIS A C 1
ATOM 2437 O O . HIS A 1 315 ? -19.697 -17.832 35.806 1.00 54.00 315 HIS A O 1
ATOM 2443 N N . ALA A 1 316 ? -18.350 -16.632 37.158 1.00 53.47 316 ALA A N 1
ATOM 2444 C CA . ALA A 1 316 ? -17.115 -16.783 36.377 1.00 53.47 316 ALA A CA 1
ATOM 2445 C C . ALA A 1 316 ? -16.575 -18.227 36.290 1.00 53.47 316 ALA A C 1
ATOM 2447 O O . ALA A 1 316 ? -15.622 -18.480 35.552 1.00 53.47 316 ALA A O 1
ATOM 2448 N N . ASP A 1 317 ? -17.178 -19.163 37.022 1.00 55.81 317 ASP A N 1
ATOM 2449 C CA . ASP A 1 317 ? -16.698 -20.531 37.197 1.00 55.81 317 ASP A CA 1
ATOM 2450 C C . ASP A 1 317 ? -16.518 -21.269 35.863 1.00 55.81 317 ASP A C 1
ATOM 2452 O O . ASP A 1 317 ? -17.451 -21.417 35.072 1.00 55.81 317 ASP A O 1
ATOM 2456 N N . GLY A 1 318 ? -15.288 -21.735 35.627 1.00 62.25 318 GLY A N 1
ATOM 2457 C CA . GLY A 1 318 ? -14.877 -22.485 34.438 1.00 62.25 318 GLY A CA 1
ATOM 2458 C C . GLY A 1 318 ? -14.497 -21.649 33.207 1.00 62.25 318 GLY A C 1
ATOM 2459 O O . GLY A 1 318 ? -14.033 -22.229 32.230 1.00 62.25 318 GLY A O 1
ATOM 2460 N N . LEU A 1 319 ? -14.652 -20.317 33.226 1.00 78.06 319 LEU A N 1
ATOM 2461 C CA . LEU A 1 319 ? -14.200 -19.452 32.127 1.00 78.06 319 LEU A CA 1
ATOM 2462 C C . LEU A 1 319 ? -12.694 -19.645 31.877 1.00 78.06 319 LEU A C 1
ATOM 2464 O O . LEU A 1 319 ? -11.880 -19.372 32.759 1.00 78.06 319 LEU A O 1
ATOM 2468 N N . TRP A 1 320 ? -12.311 -20.044 30.661 1.00 85.94 320 TRP A N 1
ATOM 2469 C CA . TRP A 1 320 ? -10.901 -20.132 30.274 1.00 85.94 320 TRP A CA 1
ATOM 2470 C C . TRP A 1 320 ? -10.484 -18.944 29.409 1.00 85.94 320 TRP A C 1
ATOM 2472 O O . TRP A 1 320 ? -11.081 -18.679 28.362 1.00 85.94 320 TRP A O 1
ATOM 2482 N N . THR A 1 321 ? -9.418 -18.254 29.817 1.00 87.56 321 THR A N 1
ATOM 2483 C CA . THR A 1 321 ? -8.807 -17.158 29.059 1.00 87.56 321 THR A CA 1
ATOM 2484 C C . THR A 1 321 ? -7.313 -17.390 28.868 1.00 87.56 321 THR A C 1
ATOM 2486 O O . THR A 1 321 ? -6.628 -17.925 29.741 1.00 87.56 321 THR A O 1
ATOM 2489 N N . ALA A 1 322 ? -6.789 -16.978 27.714 1.00 88.06 322 ALA A N 1
ATOM 2490 C CA . ALA A 1 322 ? -5.353 -16.930 27.468 1.00 88.06 322 ALA A CA 1
ATOM 2491 C C . ALA A 1 322 ? -4.992 -15.863 26.428 1.00 88.06 322 ALA A C 1
ATOM 2493 O O . ALA A 1 322 ? -5.766 -15.584 25.512 1.00 88.06 322 ALA A O 1
ATOM 2494 N N . ALA A 1 323 ? -3.782 -15.316 26.542 1.00 88.31 323 ALA A N 1
ATOM 2495 C CA . ALA A 1 323 ? -3.183 -14.425 25.553 1.00 88.31 323 ALA A CA 1
ATOM 2496 C C . ALA A 1 323 ? -2.073 -15.131 24.749 1.00 88.31 323 ALA A C 1
ATOM 2498 O O . ALA A 1 323 ? -1.286 -15.910 25.300 1.00 88.31 323 ALA A O 1
ATOM 2499 N N . ILE A 1 324 ? -1.985 -14.841 23.447 1.00 85.50 324 ILE A N 1
ATOM 2500 C CA . ILE A 1 324 ? -0.927 -15.307 22.536 1.00 85.50 324 ILE A CA 1
ATOM 2501 C C . ILE A 1 324 ? -0.391 -14.127 21.707 1.00 85.50 324 ILE A C 1
ATOM 2503 O O . ILE A 1 324 ? -1.090 -13.506 20.906 1.00 85.50 324 ILE A O 1
ATOM 2507 N N . HIS A 1 325 ? 0.900 -13.837 21.869 1.00 83.44 325 HIS A N 1
ATOM 2508 C CA . HIS A 1 325 ? 1.600 -12.728 21.215 1.00 83.44 325 HIS A CA 1
ATOM 2509 C C . HIS A 1 325 ? 3.092 -13.051 21.039 1.00 83.44 325 HIS A C 1
ATOM 2511 O O . HIS A 1 325 ? 3.585 -14.025 21.607 1.00 83.44 325 HIS A O 1
ATOM 2517 N N . SER A 1 326 ? 3.838 -12.221 20.303 1.00 74.81 326 SER A N 1
ATOM 2518 C CA . SER A 1 326 ? 5.248 -12.474 19.949 1.00 74.81 326 SER A CA 1
ATOM 2519 C C . SER A 1 326 ? 6.195 -12.670 21.141 1.00 74.81 326 SER A C 1
ATOM 2521 O O . SER A 1 326 ? 7.123 -13.461 21.034 1.00 74.81 326 SER A O 1
ATOM 2523 N N . GLY A 1 327 ? 5.945 -12.012 22.279 1.00 74.94 327 GLY A N 1
ATOM 2524 C CA . GLY A 1 327 ? 6.718 -12.208 23.516 1.00 74.94 327 GLY A CA 1
ATOM 2525 C C . GLY A 1 327 ? 6.536 -13.564 24.225 1.00 74.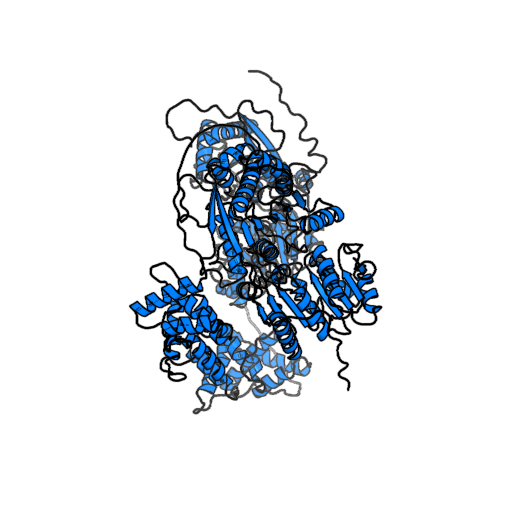94 327 GLY A C 1
ATOM 2526 O O . GLY A 1 327 ? 7.250 -13.831 25.184 1.00 74.94 327 GLY A O 1
ATOM 2527 N N . HIS A 1 328 ? 5.606 -14.426 23.792 1.00 80.25 328 HIS A N 1
ATOM 2528 C CA . HIS A 1 328 ? 5.415 -15.758 24.379 1.00 80.25 328 HIS A CA 1
ATOM 2529 C C . HIS A 1 328 ? 6.269 -16.817 23.652 1.00 80.25 328 HIS A C 1
ATOM 2531 O O . HIS A 1 328 ? 6.321 -16.855 22.418 1.00 80.25 328 HIS A O 1
ATOM 2537 N N . SER A 1 329 ? 6.907 -17.715 24.414 1.00 77.19 329 SER A N 1
ATOM 2538 C CA . SER A 1 329 ? 7.743 -18.801 23.875 1.00 77.19 329 SER A CA 1
ATOM 2539 C C . SER A 1 329 ? 6.940 -19.766 22.990 1.00 77.19 329 SER A C 1
ATOM 2541 O O . SER A 1 329 ? 5.738 -19.945 23.182 1.00 77.19 329 SER A O 1
ATOM 2543 N N . ARG A 1 330 ? 7.590 -20.423 22.014 1.00 69.56 330 ARG A N 1
ATOM 2544 C CA . ARG A 1 330 ? 6.901 -21.334 21.072 1.00 69.56 330 ARG A CA 1
ATOM 2545 C C . ARG A 1 330 ? 6.141 -22.456 21.785 1.00 69.56 330 ARG A C 1
ATOM 2547 O O . ARG A 1 330 ? 5.005 -22.726 21.413 1.00 69.56 330 ARG A O 1
ATOM 2554 N N . ALA A 1 331 ? 6.733 -23.041 22.828 1.00 71.88 331 ALA A N 1
ATOM 2555 C CA . ALA A 1 331 ? 6.091 -24.063 23.652 1.00 71.88 331 ALA A CA 1
ATOM 2556 C C . ALA A 1 331 ? 4.792 -23.542 24.291 1.00 71.88 331 ALA A C 1
ATOM 2558 O O . ALA A 1 331 ? 3.742 -24.142 24.099 1.00 71.88 331 ALA A O 1
ATOM 2559 N N . LEU A 1 332 ? 4.834 -22.373 24.940 1.00 77.38 332 LEU A N 1
ATOM 2560 C CA . LEU A 1 332 ? 3.668 -21.753 25.580 1.00 77.38 332 LEU A CA 1
ATOM 2561 C C . LEU A 1 332 ? 2.598 -21.304 24.567 1.00 77.38 332 LEU A C 1
ATOM 2563 O O . LEU A 1 332 ? 1.402 -21.373 24.850 1.00 77.38 332 LEU A O 1
ATOM 2567 N N . ARG A 1 333 ? 3.005 -20.867 23.364 1.00 78.44 333 ARG A N 1
ATOM 2568 C CA . ARG A 1 333 ? 2.071 -20.586 22.257 1.00 78.44 333 ARG A CA 1
ATOM 2569 C C . ARG A 1 333 ? 1.363 -21.859 21.788 1.00 78.44 333 ARG A C 1
ATOM 2571 O O . ARG A 1 333 ? 0.158 -21.804 21.552 1.00 78.44 333 ARG A O 1
ATOM 2578 N N . LYS A 1 334 ? 2.085 -22.979 21.672 1.00 73.94 334 LYS A N 1
ATOM 2579 C CA . LYS A 1 334 ? 1.532 -24.278 21.266 1.00 73.94 334 LYS A CA 1
ATOM 2580 C C . LYS A 1 334 ? 0.608 -24.849 22.344 1.00 73.94 334 LYS A C 1
ATOM 2582 O O . LYS A 1 334 ? -0.567 -25.029 22.071 1.00 73.94 334 LYS A O 1
ATOM 2587 N N . GLU A 1 335 ? 1.063 -24.931 23.593 1.00 82.19 335 GLU A N 1
ATOM 2588 C CA . GLU A 1 335 ? 0.267 -25.343 24.764 1.00 82.19 335 GLU A CA 1
ATOM 2589 C C . GLU A 1 335 ? -1.087 -24.608 24.858 1.00 82.19 335 GLU A C 1
ATOM 2591 O O . GLU A 1 335 ? -2.144 -25.236 24.942 1.00 82.19 335 GLU A O 1
ATOM 2596 N N . ARG A 1 336 ? -1.080 -23.267 24.786 1.00 85.19 336 ARG A N 1
ATOM 2597 C CA . ARG A 1 336 ? -2.310 -22.453 24.837 1.00 85.19 336 ARG A CA 1
ATOM 2598 C C . ARG A 1 336 ? -3.196 -22.636 23.597 1.00 85.19 336 ARG A C 1
ATOM 2600 O O . ARG A 1 336 ? -4.417 -22.564 23.716 1.00 85.19 336 ARG A O 1
ATOM 2607 N N . THR A 1 337 ? -2.605 -22.886 22.428 1.00 79.94 337 THR A N 1
ATOM 2608 C CA . THR A 1 337 ? -3.332 -23.184 21.179 1.00 79.94 337 THR A CA 1
ATOM 2609 C C . THR A 1 337 ? -4.020 -24.545 21.263 1.00 79.94 337 THR A C 1
ATOM 2611 O O . THR A 1 337 ? -5.229 -24.631 21.052 1.00 79.94 337 THR A O 1
ATOM 2614 N N . ASP A 1 338 ? -3.276 -25.583 21.639 1.00 78.25 338 ASP A N 1
ATOM 2615 C CA . ASP A 1 338 ? -3.740 -26.968 21.731 1.00 78.25 338 ASP A CA 1
ATOM 2616 C C . ASP A 1 338 ? -4.825 -27.108 22.812 1.00 78.25 338 ASP A C 1
ATOM 2618 O O . ASP A 1 338 ? -5.839 -27.780 22.607 1.00 78.25 338 ASP A O 1
ATOM 2622 N N . ARG A 1 339 ? -4.685 -26.383 23.933 1.00 81.50 339 ARG A N 1
ATOM 2623 C CA . ARG A 1 339 ? -5.710 -26.298 24.986 1.00 81.50 339 ARG A CA 1
ATOM 2624 C C . ARG A 1 339 ? -7.005 -25.633 24.508 1.00 81.50 339 ARG A C 1
ATOM 2626 O O . ARG A 1 339 ? -8.078 -26.120 24.846 1.00 81.50 339 ARG A O 1
ATOM 2633 N N . PHE A 1 340 ? -6.934 -24.575 23.696 1.00 81.88 340 PHE A N 1
ATOM 2634 C CA . PHE A 1 340 ? -8.120 -23.938 23.100 1.00 81.88 340 PHE A CA 1
ATOM 2635 C C . PHE A 1 340 ? -8.772 -24.803 22.004 1.00 81.88 340 PHE A C 1
ATOM 2637 O O . PHE A 1 340 ? -9.998 -24.833 21.871 1.00 81.88 340 PHE A O 1
ATOM 2644 N N . ALA A 1 341 ? -7.955 -25.527 21.233 1.00 73.00 341 ALA A N 1
ATOM 2645 C CA . ALA A 1 341 ? -8.398 -26.471 20.209 1.00 73.00 341 ALA A CA 1
ATOM 2646 C C . ALA A 1 341 ? -8.959 -27.786 20.787 1.00 73.00 341 ALA A C 1
ATOM 2648 O O . ALA A 1 341 ? -9.632 -28.530 20.073 1.00 73.00 341 ALA A O 1
ATOM 2649 N N . SER A 1 342 ? -8.721 -28.074 22.069 1.00 70.31 342 SER A N 1
ATOM 2650 C CA . SER A 1 342 ? -9.191 -29.298 22.721 1.00 70.31 342 SER A CA 1
ATOM 2651 C C . SER A 1 342 ? -10.722 -29.316 22.914 1.00 70.31 342 SER A C 1
ATOM 2653 O O . SER A 1 342 ? -11.339 -28.308 23.294 1.00 70.31 342 SER A O 1
ATOM 2655 N N . PRO A 1 343 ? -11.386 -30.465 22.696 1.00 61.44 343 PRO A N 1
ATOM 2656 C CA . PRO A 1 343 ? -12.774 -30.661 23.092 1.00 61.44 343 PRO A CA 1
ATOM 2657 C C . PRO A 1 343 ? -12.859 -30.899 24.609 1.00 61.44 343 PRO A C 1
ATOM 2659 O O . PRO A 1 343 ? -12.667 -32.013 25.087 1.00 61.44 343 PRO A O 1
ATOM 2662 N N . GLY A 1 344 ? -13.147 -29.841 25.374 1.00 58.09 344 GLY A N 1
ATOM 2663 C CA . GLY A 1 344 ? -13.517 -29.966 26.789 1.00 58.09 344 GLY A CA 1
ATOM 2664 C C . GLY A 1 344 ? -14.801 -30.786 26.987 1.00 58.09 344 GLY A C 1
ATOM 2665 O O . GLY A 1 344 ? -15.580 -30.961 26.046 1.00 58.09 344 GLY A O 1
ATOM 2666 N N . LEU A 1 345 ? -15.024 -31.285 28.211 1.00 48.28 345 LEU A N 1
ATOM 2667 C CA . LEU A 1 345 ? -16.207 -32.091 28.543 1.00 48.28 345 LEU A CA 1
ATOM 2668 C C . LEU A 1 345 ? -17.520 -31.349 28.214 1.00 48.28 345 LEU A C 1
ATOM 2670 O O . LEU A 1 345 ? -17.567 -30.128 28.357 1.00 48.28 345 LEU A O 1
ATOM 2674 N N . PRO A 1 346 ? -18.596 -32.064 27.823 1.00 45.66 346 PRO A N 1
ATOM 2675 C CA . PRO A 1 346 ? -19.905 -31.468 27.551 1.00 45.66 346 PRO A CA 1
ATOM 2676 C C . PRO A 1 346 ? -20.554 -30.924 28.844 1.00 45.66 346 PRO A C 1
ATOM 2678 O O . PRO A 1 346 ? -20.881 -31.726 29.722 1.00 45.66 346 PRO A O 1
ATOM 2681 N N . PRO A 1 347 ? -20.771 -29.600 28.991 1.00 48.09 347 PRO A N 1
ATOM 2682 C CA . PRO A 1 347 ? -21.271 -29.029 30.245 1.00 48.09 347 PRO A CA 1
ATOM 2683 C C . PRO A 1 347 ? -22.802 -29.033 30.361 1.00 48.09 347 PRO A C 1
ATOM 2685 O O . PRO A 1 347 ? -23.537 -29.166 29.377 1.00 48.09 347 PRO A O 1
ATOM 2688 N N . ALA A 1 348 ? -23.295 -28.831 31.585 1.00 45.66 348 ALA A N 1
ATOM 2689 C CA . ALA A 1 348 ? -24.708 -28.576 31.846 1.00 45.66 348 ALA A CA 1
ATOM 2690 C C . ALA A 1 348 ? -25.101 -27.162 31.374 1.00 45.66 348 ALA A C 1
ATOM 2692 O O . ALA A 1 348 ? -24.398 -26.189 31.639 1.00 45.66 348 ALA A O 1
ATOM 2693 N N . ARG A 1 349 ? -26.247 -27.034 30.691 1.00 44.47 349 ARG A N 1
ATOM 2694 C CA . ARG A 1 349 ? -26.712 -25.759 30.114 1.00 44.47 349 ARG A CA 1
ATOM 2695 C C . ARG A 1 349 ? -26.886 -24.672 31.190 1.00 44.47 349 ARG A C 1
ATOM 2697 O O . ARG A 1 349 ? -27.809 -24.770 31.991 1.00 44.47 349 ARG A O 1
ATOM 2704 N N . GLY A 1 350 ? -26.098 -23.593 31.120 1.00 47.00 350 GLY A N 1
ATOM 2705 C CA . GLY A 1 350 ? -26.432 -22.306 31.756 1.00 47.00 350 GLY A CA 1
ATOM 2706 C C . GLY A 1 350 ? -25.300 -21.557 32.469 1.00 47.00 350 GLY A C 1
ATOM 2707 O O . GLY A 1 350 ? -25.458 -20.371 32.742 1.00 47.00 350 GLY A O 1
ATOM 2708 N N . THR A 1 351 ? -24.164 -22.193 32.760 1.00 50.88 351 THR A N 1
ATOM 2709 C CA . THR A 1 351 ? -23.030 -21.563 33.469 1.00 50.88 351 THR A CA 1
ATOM 2710 C C . THR A 1 351 ? -22.046 -20.870 32.513 1.00 50.88 351 THR A C 1
ATOM 2712 O O . THR A 1 351 ? -22.092 -21.063 31.294 1.00 50.88 351 THR A O 1
ATOM 2715 N N . LEU A 1 352 ? -21.122 -20.034 33.024 1.00 49.53 352 LEU A N 1
ATOM 2716 C CA . LEU A 1 352 ? -20.097 -19.449 32.146 1.00 49.53 352 LEU A CA 1
ATOM 2717 C C . LEU A 1 352 ? -19.003 -20.447 31.725 1.00 49.53 352 LEU A C 1
ATOM 2719 O O . LEU A 1 352 ? -18.300 -20.134 30.761 1.00 49.53 352 LEU A O 1
ATOM 2723 N N . GLY A 1 353 ? -18.901 -21.617 32.363 1.00 53.22 353 GLY A N 1
ATOM 2724 C CA . GLY A 1 353 ? -17.767 -22.545 32.251 1.00 53.22 353 GLY A CA 1
ATOM 2725 C C . GLY A 1 353 ? -17.463 -23.129 30.869 1.00 53.22 353 GLY A C 1
ATOM 2726 O O . GLY A 1 353 ? -16.389 -23.678 30.653 1.00 53.22 353 GLY A O 1
ATOM 2727 N N . ASP A 1 354 ? -18.378 -22.983 29.916 1.00 66.81 354 ASP A N 1
ATOM 2728 C CA . ASP A 1 354 ? -18.211 -23.426 28.532 1.00 66.81 354 ASP A CA 1
ATOM 2729 C C . ASP A 1 354 ? -17.325 -22.489 27.687 1.00 66.81 354 ASP A C 1
ATOM 2731 O O . ASP A 1 354 ? -16.864 -22.886 26.613 1.00 66.81 354 ASP A O 1
ATOM 2735 N N . LEU A 1 355 ? -17.133 -21.227 28.106 1.00 78.31 355 LEU A N 1
ATOM 2736 C CA . LEU A 1 355 ? -16.463 -20.221 27.276 1.00 78.31 355 LEU A CA 1
ATOM 2737 C C . LEU A 1 355 ? -14.942 -20.303 27.384 1.00 78.31 355 LEU A C 1
ATOM 2739 O O . LEU A 1 355 ? -14.350 -20.108 28.444 1.00 78.31 355 LEU A O 1
ATOM 2743 N N . ASN A 1 356 ? -14.324 -20.491 26.226 1.00 85.88 356 ASN A N 1
ATOM 2744 C CA . ASN A 1 356 ? -12.893 -20.434 26.010 1.00 85.88 356 ASN A CA 1
ATOM 2745 C C . ASN A 1 356 ? -12.589 -19.195 25.155 1.00 85.88 356 ASN A C 1
ATOM 2747 O O . ASN A 1 356 ? -13.195 -19.002 24.095 1.00 85.88 356 ASN A O 1
ATOM 2751 N N . VAL A 1 357 ? -11.663 -18.346 25.605 1.00 88.25 357 VAL A N 1
ATOM 2752 C CA . VAL A 1 357 ? -11.327 -17.074 24.947 1.00 88.25 357 VAL A CA 1
ATOM 2753 C C . VAL A 1 357 ? -9.830 -16.979 24.699 1.00 88.25 357 VAL A C 1
ATOM 2755 O O . VAL A 1 357 ? -9.040 -16.859 25.636 1.00 88.25 357 VAL A O 1
ATOM 2758 N N . LEU A 1 358 ? -9.447 -16.986 23.423 1.00 89.12 358 LEU A N 1
ATOM 2759 C CA . LEU A 1 358 ? -8.056 -16.857 23.003 1.00 89.12 358 LEU A CA 1
ATOM 2760 C C . LEU A 1 358 ? -7.804 -15.455 22.446 1.00 89.12 358 LEU A C 1
ATOM 2762 O O . LEU A 1 358 ? -8.197 -15.131 21.323 1.00 89.12 358 LEU A O 1
ATOM 2766 N N . CYS A 1 359 ? -7.160 -14.604 23.239 1.00 87.62 359 CYS A N 1
ATOM 2767 C CA . CYS A 1 359 ? -6.790 -13.255 22.832 1.00 87.62 359 CYS A CA 1
ATOM 2768 C C . CYS A 1 359 ? -5.446 -13.267 22.096 1.00 87.62 359 CYS A C 1
ATOM 2770 O O . CYS A 1 359 ? -4.520 -13.976 22.492 1.00 87.62 359 CYS A O 1
ATOM 2772 N N . ASN A 1 360 ? -5.328 -12.506 21.005 1.00 86.38 360 ASN A N 1
ATOM 2773 C CA . ASN A 1 360 ? -4.102 -12.464 20.215 1.00 86.38 360 ASN A CA 1
ATOM 2774 C C . ASN A 1 360 ? -3.792 -11.102 19.586 1.00 86.38 360 ASN A C 1
ATOM 2776 O O . ASN A 1 360 ? -4.674 -10.275 19.336 1.00 86.38 360 ASN A O 1
ATOM 2780 N N . VAL A 1 361 ? -2.515 -10.925 19.238 1.00 75.50 361 VAL A N 1
ATOM 2781 C CA . VAL A 1 361 ? -2.013 -9.782 18.463 1.00 75.50 361 VAL A CA 1
ATOM 2782 C C . VAL A 1 361 ? -1.205 -10.292 17.279 1.00 75.50 361 VAL A C 1
ATOM 2784 O O . VAL A 1 361 ? -0.060 -10.710 17.438 1.00 75.50 361 VAL A O 1
ATOM 2787 N N . ARG A 1 362 ? -1.800 -10.238 16.082 1.00 66.56 362 ARG A N 1
ATOM 2788 C CA . ARG A 1 362 ? -1.194 -10.597 14.780 1.00 66.56 362 ARG A CA 1
ATOM 2789 C C . ARG A 1 362 ? -0.700 -12.043 14.613 1.00 66.56 362 ARG A C 1
ATOM 2791 O O . ARG A 1 362 ? -0.422 -12.421 13.484 1.00 66.56 362 ARG A O 1
ATOM 2798 N N . LEU A 1 363 ? -0.632 -12.862 15.665 1.00 60.62 363 LEU A N 1
ATOM 2799 C CA . LEU A 1 363 ? -0.177 -14.252 15.554 1.00 60.62 363 LEU A CA 1
ATOM 2800 C C . LEU A 1 363 ? -1.252 -15.196 15.001 1.00 60.62 363 LEU A C 1
ATOM 2802 O O . LEU A 1 363 ? -0.953 -15.997 14.125 1.00 60.62 363 LEU A O 1
ATOM 2806 N N . CYS A 1 364 ? -2.517 -15.069 15.411 1.00 55.78 364 CYS A N 1
ATOM 2807 C CA . CYS A 1 364 ? -3.600 -15.933 14.911 1.00 55.78 364 CYS A CA 1
ATOM 2808 C C . CYS A 1 364 ? -4.124 -15.520 13.519 1.00 55.78 364 CYS A C 1
ATOM 2810 O O . CYS A 1 364 ? -5.224 -15.904 13.131 1.00 55.78 364 CYS A O 1
ATOM 2812 N N . VAL A 1 365 ? -3.360 -14.706 12.784 1.00 55.94 365 VAL A N 1
ATOM 2813 C CA . VAL A 1 365 ? -3.650 -14.307 11.398 1.00 55.94 365 VAL A CA 1
ATOM 2814 C C . VAL A 1 365 ? -3.003 -15.293 10.411 1.00 55.94 365 VAL A C 1
ATOM 2816 O O . VAL A 1 365 ? -3.545 -15.522 9.333 1.00 55.94 365 VAL A O 1
ATOM 2819 N N . GLU A 1 366 ? -1.862 -15.900 10.766 1.00 58.53 366 GLU A N 1
ATOM 2820 C CA . GLU A 1 366 ? -1.011 -16.657 9.836 1.00 58.53 366 GLU A CA 1
ATOM 2821 C C . GLU A 1 366 ? -0.361 -17.881 10.512 1.00 58.53 366 GLU A C 1
ATOM 2823 O O . GLU A 1 366 ? 0.516 -17.730 11.358 1.00 58.53 366 GLU A O 1
ATOM 2828 N N . GLY A 1 367 ? -0.730 -19.098 10.090 1.00 52.44 367 GLY A N 1
ATOM 2829 C CA . GLY A 1 367 ? -0.060 -20.346 10.504 1.00 52.44 367 GLY A CA 1
ATOM 2830 C C . GLY A 1 367 ? -0.617 -21.057 11.746 1.00 52.44 367 GLY A C 1
ATOM 2831 O O . GLY A 1 367 ? 0.038 -21.959 12.255 1.00 52.44 367 GLY A O 1
ATOM 2832 N N . VAL A 1 368 ? -1.807 -20.684 12.234 1.00 58.50 368 VAL A N 1
ATOM 2833 C CA . VAL A 1 368 ? -2.518 -21.407 13.309 1.00 58.50 368 VAL A CA 1
ATOM 2834 C C . VAL A 1 368 ? -3.991 -21.580 12.929 1.00 58.50 368 VAL A C 1
ATOM 2836 O O . VAL A 1 368 ? -4.603 -20.646 12.406 1.00 58.50 368 VAL A O 1
ATOM 2839 N N . ASP A 1 369 ? -4.560 -22.762 13.182 1.00 60.94 369 ASP A N 1
ATOM 2840 C CA . ASP A 1 369 ? -5.916 -23.128 12.759 1.00 60.94 369 ASP A CA 1
ATOM 2841 C C . ASP A 1 369 ? -6.838 -23.506 13.923 1.00 60.94 369 ASP A C 1
ATOM 2843 O O . ASP A 1 369 ? -6.498 -24.311 14.784 1.00 60.94 369 ASP A O 1
ATOM 2847 N N . PHE A 1 370 ? -8.048 -22.939 13.903 1.00 68.94 370 PHE A N 1
ATOM 2848 C CA . PHE A 1 370 ? -9.026 -23.019 14.989 1.00 68.94 370 PHE A CA 1
ATOM 2849 C C . PHE A 1 370 ? -10.408 -23.486 14.489 1.00 68.94 370 PHE A C 1
ATOM 2851 O O . PHE A 1 370 ? -11.368 -22.717 14.544 1.00 68.94 370 PHE A O 1
ATOM 2858 N N . PRO A 1 371 ? -10.557 -24.730 13.988 1.00 58.34 371 PRO A N 1
ATOM 2859 C CA . PRO A 1 371 ? -11.826 -25.210 13.423 1.00 58.34 371 PRO A CA 1
ATOM 2860 C C . PRO A 1 371 ? -12.985 -25.202 14.437 1.00 58.34 371 PRO A C 1
ATOM 2862 O O . PRO A 1 371 ? -14.139 -25.016 14.058 1.00 58.34 371 PRO A O 1
ATOM 2865 N N . LEU A 1 372 ? -12.686 -25.328 15.735 1.00 69.31 372 LEU A N 1
ATOM 2866 C CA . LEU A 1 372 ? -13.677 -25.265 16.813 1.00 69.31 372 LEU A CA 1
ATOM 2867 C C . LEU A 1 372 ? -14.017 -23.839 17.292 1.00 69.31 372 LEU A C 1
ATOM 2869 O O . LEU A 1 372 ? -14.768 -23.710 18.253 1.00 69.31 372 LEU A O 1
ATOM 2873 N N . ALA A 1 373 ? -13.471 -22.775 16.688 1.00 76.88 373 ALA A N 1
ATOM 2874 C CA . ALA A 1 373 ? -13.841 -21.402 17.042 1.00 76.88 373 ALA A CA 1
ATOM 2875 C C . ALA A 1 373 ? -15.231 -21.052 16.486 1.00 76.88 373 ALA A C 1
ATOM 2877 O O . ALA A 1 373 ? -15.440 -21.074 15.272 1.00 76.88 373 ALA A O 1
ATOM 2878 N N . ASP A 1 374 ? -16.171 -20.701 17.361 1.00 78.44 374 ASP A N 1
ATOM 2879 C CA . ASP A 1 374 ? -17.546 -20.332 16.992 1.00 78.44 374 ASP A CA 1
ATOM 2880 C C . ASP A 1 374 ? -17.666 -18.832 16.676 1.00 78.44 374 ASP A C 1
ATOM 2882 O O . ASP A 1 374 ? -18.616 -18.387 16.031 1.00 78.44 374 ASP A O 1
ATOM 2886 N N . SER A 1 375 ? -16.713 -18.028 17.161 1.00 84.00 375 SER A N 1
ATOM 2887 C CA . SER A 1 375 ? -16.760 -16.571 17.075 1.00 84.00 375 SER A CA 1
ATOM 2888 C C . SER A 1 375 ? -15.384 -15.920 16.932 1.00 84.00 375 SER A C 1
ATOM 2890 O O . SER A 1 375 ? -14.364 -16.426 17.410 1.00 84.00 375 SER A O 1
ATOM 2892 N N . VAL A 1 376 ? -15.374 -14.745 16.301 1.00 87.19 376 VAL A N 1
ATOM 2893 C CA . VAL A 1 376 ? -14.231 -13.830 16.234 1.00 87.19 376 VAL A CA 1
ATOM 2894 C C . VAL A 1 376 ? -14.662 -12.447 16.705 1.00 87.19 376 VAL A C 1
ATOM 2896 O O . VAL A 1 376 ? -15.646 -11.910 16.205 1.00 87.19 376 VAL A O 1
ATOM 2899 N N . LEU A 1 377 ? -13.912 -11.860 17.640 1.00 86.81 377 LEU A N 1
ATOM 2900 C CA . LEU A 1 377 ? -14.121 -10.495 18.133 1.00 86.81 377 LEU A CA 1
ATOM 2901 C C . LEU A 1 377 ? -13.010 -9.566 17.631 1.00 86.81 377 LEU A C 1
ATOM 2903 O O . LEU A 1 377 ? -11.824 -9.802 17.885 1.00 86.81 377 LEU A O 1
ATOM 2907 N N . PHE A 1 378 ? -13.401 -8.460 16.999 1.00 82.25 378 PHE A N 1
ATOM 2908 C CA . PHE A 1 378 ? -12.504 -7.354 16.666 1.00 82.25 378 PHE A CA 1
ATOM 2909 C C . PHE A 1 378 ? -12.643 -6.238 17.710 1.00 82.25 378 PHE A C 1
ATOM 2911 O O . PHE A 1 378 ? -13.643 -5.532 17.727 1.00 82.25 378 PHE A O 1
ATOM 2918 N N . THR A 1 379 ? -11.648 -6.050 18.581 1.00 70.56 379 THR A N 1
ATOM 2919 C CA . THR A 1 379 ? -11.689 -4.994 19.619 1.00 70.56 379 THR A CA 1
ATOM 2920 C C . THR A 1 379 ? -11.225 -3.619 19.126 1.00 70.56 379 THR A C 1
ATOM 2922 O O . THR A 1 379 ? -11.421 -2.624 19.821 1.00 70.56 379 THR A O 1
ATOM 2925 N N . ASP A 1 380 ? -10.604 -3.537 17.943 1.00 67.56 380 ASP A N 1
ATOM 2926 C CA . ASP A 1 380 ? -10.048 -2.297 17.391 1.00 67.56 380 ASP A CA 1
ATOM 2927 C C . ASP A 1 380 ? -9.878 -2.385 15.850 1.00 67.56 380 ASP A C 1
ATOM 2929 O O . ASP A 1 380 ? -9.531 -3.462 15.346 1.00 67.56 380 ASP A O 1
ATOM 2933 N N . PRO A 1 381 ? -10.095 -1.288 15.086 1.00 60.31 381 PRO A N 1
ATOM 2934 C CA . PRO A 1 381 ? -9.948 -1.245 13.624 1.00 60.31 381 PRO A CA 1
ATOM 2935 C C . PRO A 1 381 ? -8.580 -1.723 13.111 1.00 60.31 381 PRO A C 1
ATOM 2937 O O . PRO A 1 381 ? -7.525 -1.152 13.414 1.00 60.31 381 PRO A O 1
ATOM 2940 N N . LYS A 1 382 ? -8.597 -2.763 12.266 1.00 61.94 382 LYS A N 1
ATOM 2941 C CA . LYS A 1 382 ? -7.401 -3.300 11.601 1.00 61.94 382 LYS A CA 1
ATOM 2942 C C . LYS A 1 382 ? -7.031 -2.428 10.402 1.00 61.94 382 LYS A C 1
ATOM 2944 O O . LYS A 1 382 ? -7.874 -2.004 9.627 1.00 61.94 382 LYS A O 1
ATOM 2949 N N . ARG A 1 383 ? -5.731 -2.200 10.203 1.00 55.06 383 ARG A N 1
ATOM 2950 C CA . ARG A 1 383 ? -5.210 -1.383 9.086 1.00 55.06 383 ARG A CA 1
ATOM 2951 C C . ARG A 1 383 ? -5.078 -2.137 7.757 1.00 55.06 383 ARG A C 1
ATOM 2953 O O . ARG A 1 383 ? -4.594 -1.560 6.792 1.00 55.06 383 ARG A O 1
ATOM 2960 N N . SER A 1 384 ? -5.415 -3.422 7.733 1.00 63.41 384 SER A N 1
ATOM 2961 C CA . SER A 1 384 ? -5.093 -4.345 6.649 1.00 63.41 384 SER A CA 1
ATOM 2962 C C . SER A 1 384 ? -6.297 -5.228 6.357 1.00 63.41 384 SER A C 1
ATOM 2964 O O . SER A 1 384 ? -6.785 -5.945 7.229 1.00 63.41 384 SER A O 1
ATOM 2966 N N . THR A 1 385 ? -6.755 -5.172 5.111 1.00 64.06 385 THR A N 1
ATOM 2967 C CA . THR A 1 385 ? -7.844 -5.985 4.551 1.00 64.06 385 THR A CA 1
ATOM 2968 C C . THR A 1 385 ? -7.520 -7.473 4.658 1.00 64.06 385 THR A C 1
ATOM 2970 O O . THR A 1 385 ? -8.383 -8.274 5.001 1.00 64.06 385 THR A O 1
ATOM 2973 N N . ILE A 1 386 ? -6.246 -7.822 4.444 1.00 67.75 386 ILE A N 1
ATOM 2974 C CA . ILE A 1 386 ? -5.709 -9.182 4.547 1.00 67.75 386 ILE A CA 1
ATOM 2975 C C . ILE A 1 386 ? -5.864 -9.708 5.979 1.00 67.75 386 ILE A C 1
ATOM 2977 O O . ILE A 1 386 ? -6.368 -10.813 6.160 1.00 67.75 386 ILE A O 1
ATOM 2981 N N . ASP A 1 387 ? -5.487 -8.915 6.992 1.00 70.00 387 ASP A N 1
ATOM 2982 C CA . ASP A 1 387 ? -5.572 -9.317 8.406 1.00 70.00 387 ASP A CA 1
ATOM 2983 C C . ASP A 1 387 ? -7.026 -9.647 8.795 1.00 70.00 387 ASP A C 1
ATOM 2985 O O . ASP A 1 387 ? -7.269 -10.598 9.537 1.00 70.00 387 ASP A O 1
ATOM 2989 N N . ILE A 1 388 ? -7.991 -8.869 8.283 1.00 71.75 388 ILE A N 1
ATOM 2990 C CA . ILE A 1 388 ? -9.427 -9.067 8.531 1.00 71.75 388 ILE A CA 1
ATOM 2991 C C . ILE A 1 388 ? -9.925 -10.338 7.830 1.00 71.75 388 ILE A C 1
ATOM 2993 O O . ILE A 1 388 ? -10.529 -11.190 8.480 1.00 71.75 388 ILE A O 1
ATOM 2997 N N . VAL A 1 389 ? -9.650 -10.493 6.529 1.00 70.69 389 VAL A N 1
ATOM 2998 C CA . VAL A 1 389 ? -10.086 -11.666 5.750 1.00 70.69 389 VAL A CA 1
ATOM 2999 C C . VAL A 1 389 ? -9.504 -12.959 6.318 1.00 70.69 389 VAL A C 1
ATOM 3001 O O . VAL A 1 389 ? -10.228 -13.941 6.475 1.00 70.69 389 VAL A O 1
ATOM 3004 N N . GLN A 1 390 ? -8.220 -12.960 6.682 1.00 74.25 390 GLN A N 1
ATOM 3005 C CA . GLN A 1 390 ? -7.576 -14.123 7.288 1.00 74.25 390 GLN A CA 1
ATOM 3006 C C . GLN A 1 390 ? -8.182 -14.466 8.651 1.00 74.25 390 GLN A C 1
ATOM 3008 O O . GLN A 1 390 ? -8.476 -15.635 8.886 1.00 74.25 390 GLN A O 1
ATOM 3013 N N . ALA A 1 391 ? -8.435 -13.472 9.513 1.00 75.38 391 ALA A N 1
ATOM 3014 C CA . ALA A 1 391 ? -9.086 -13.680 10.808 1.00 75.38 391 ALA A CA 1
ATOM 3015 C C . ALA A 1 391 ? -10.495 -14.287 10.663 1.00 75.38 391 ALA A C 1
ATOM 3017 O O . ALA A 1 391 ? -10.809 -15.282 11.320 1.00 75.38 391 ALA A O 1
ATOM 3018 N N . ILE A 1 392 ? -11.319 -13.746 9.755 1.00 75.31 392 ILE A N 1
ATOM 3019 C CA . ILE A 1 392 ? -12.652 -14.285 9.436 1.00 75.31 392 ILE A CA 1
ATOM 3020 C C . ILE A 1 392 ? -12.523 -15.722 8.908 1.00 75.31 392 ILE A C 1
ATOM 3022 O O . ILE A 1 392 ? -13.155 -16.637 9.432 1.00 75.31 392 ILE A O 1
ATOM 3026 N N . GLY A 1 393 ? -11.631 -15.952 7.940 1.00 71.56 393 GLY A N 1
ATOM 3027 C CA . GLY A 1 393 ? -11.388 -17.252 7.309 1.00 71.56 393 GLY A CA 1
ATOM 3028 C C . GLY A 1 393 ? -10.834 -18.359 8.220 1.00 71.56 393 GLY A C 1
ATOM 3029 O O . GLY A 1 393 ? -10.732 -19.503 7.771 1.00 71.56 393 GLY A O 1
ATOM 3030 N N . ARG A 1 394 ? -10.490 -18.074 9.487 1.00 72.00 394 ARG A N 1
ATOM 3031 C CA . ARG A 1 394 ? -10.263 -19.119 10.507 1.00 72.00 394 ARG A CA 1
ATOM 3032 C C . ARG A 1 394 ? -11.558 -19.506 11.229 1.00 72.00 394 ARG A C 1
ATOM 3034 O O . ARG A 1 394 ? -11.767 -20.695 11.443 1.00 72.00 394 ARG A O 1
ATOM 3041 N N . ALA A 1 395 ? -12.446 -18.552 11.525 1.00 72.19 395 ALA A N 1
ATOM 3042 C CA . ALA A 1 395 ? -13.751 -18.819 12.146 1.00 72.19 395 ALA A CA 1
ATOM 3043 C C . ALA A 1 395 ? -14.674 -19.650 11.243 1.00 72.19 395 ALA A C 1
ATOM 3045 O O . ALA A 1 395 ? -15.329 -20.580 11.715 1.00 72.19 395 ALA A O 1
ATOM 3046 N N . LEU A 1 396 ? -14.675 -19.361 9.935 1.00 73.81 396 LEU A N 1
ATOM 3047 C CA . LEU A 1 396 ? -15.546 -20.041 8.967 1.00 73.81 396 LEU A CA 1
ATOM 3048 C C . LEU A 1 396 ? -15.180 -21.521 8.733 1.00 73.81 396 LEU A C 1
ATOM 3050 O O . LEU A 1 396 ? -15.865 -22.212 7.988 1.00 73.81 396 LEU A O 1
ATOM 3054 N N . ARG A 1 397 ? -14.104 -22.045 9.330 1.00 77.62 397 ARG A N 1
ATOM 3055 C CA . ARG A 1 397 ? -13.710 -23.452 9.166 1.00 77.62 397 ARG A CA 1
ATOM 3056 C C . ARG A 1 397 ? -14.657 -24.379 9.922 1.00 77.62 397 ARG A C 1
ATOM 3058 O O . ARG A 1 397 ? -14.806 -24.245 11.132 1.00 77.62 397 ARG A O 1
ATOM 3065 N N . ILE A 1 398 ? -15.248 -25.335 9.215 1.00 72.75 398 ILE A N 1
ATOM 3066 C CA . ILE A 1 398 ? -16.081 -26.404 9.780 1.00 72.75 398 ILE A CA 1
ATOM 3067 C C . ILE A 1 398 ? -15.192 -27.543 10.316 1.00 72.75 398 ILE A C 1
ATOM 3069 O O . ILE A 1 398 ? -14.129 -27.820 9.755 1.00 72.75 398 ILE A O 1
ATOM 3073 N N . ALA A 1 399 ? -15.623 -28.212 11.391 1.00 65.12 399 ALA A N 1
ATOM 3074 C CA . ALA A 1 399 ? -15.062 -29.490 11.832 1.00 65.12 399 ALA A CA 1
ATOM 3075 C C . ALA A 1 399 ? -15.921 -30.663 11.303 1.00 65.12 399 ALA A C 1
ATOM 3077 O O . ALA A 1 399 ? -17.127 -30.493 11.113 1.00 65.12 399 ALA A O 1
ATOM 3078 N N . PRO A 1 400 ? -15.354 -31.861 11.057 1.00 54.66 400 PRO A N 1
ATOM 3079 C CA . PRO A 1 400 ? -16.125 -32.996 10.546 1.00 54.66 400 PRO A CA 1
ATOM 3080 C C . PRO A 1 400 ? -17.343 -33.316 11.428 1.00 54.66 400 PRO A C 1
ATOM 3082 O O . PRO A 1 400 ? -17.196 -33.615 12.611 1.00 54.66 400 PRO A O 1
ATOM 3085 N N . GLY A 1 401 ? -18.544 -33.244 10.848 1.00 52.34 401 GLY A N 1
ATOM 3086 C CA . GLY A 1 401 ? -19.807 -33.517 11.545 1.00 52.34 401 GLY A CA 1
ATOM 3087 C C . GLY A 1 401 ? -20.410 -32.350 12.342 1.00 52.34 401 GLY A C 1
ATOM 3088 O O . GLY A 1 401 ? -21.440 -32.552 12.978 1.00 52.34 401 GLY A O 1
ATOM 3089 N N . THR A 1 402 ? -19.829 -31.143 12.314 1.00 59.34 402 THR A N 1
ATOM 3090 C CA . THR A 1 402 ? -20.446 -29.946 12.920 1.00 59.34 402 THR A CA 1
ATOM 3091 C C . THR A 1 402 ? -21.097 -29.059 11.866 1.00 59.34 402 THR A C 1
ATOM 3093 O O . THR A 1 402 ? -20.413 -28.639 10.937 1.00 59.34 402 THR A O 1
ATOM 3096 N N . ASP A 1 403 ? -22.354 -28.674 12.069 1.00 62.91 403 ASP A N 1
ATOM 3097 C CA . ASP A 1 403 ? -22.912 -27.459 11.468 1.00 62.91 403 ASP A CA 1
ATOM 3098 C C . ASP A 1 403 ? -22.826 -26.315 12.496 1.00 62.91 403 ASP A C 1
ATOM 3100 O O . ASP A 1 403 ? -23.046 -26.533 13.693 1.00 62.91 403 ASP A O 1
ATOM 3104 N N . LYS A 1 404 ? -22.429 -25.116 12.057 1.00 71.50 404 LYS A N 1
ATOM 3105 C CA . LYS A 1 404 ? -22.254 -23.934 12.917 1.00 71.50 404 LYS A CA 1
ATOM 3106 C C . LYS A 1 404 ? -22.402 -22.646 12.110 1.00 71.50 404 LYS A C 1
ATOM 3108 O O . LYS A 1 404 ? -22.018 -22.593 10.947 1.00 71.50 404 LYS A O 1
ATOM 3113 N N . ILE A 1 405 ? -22.845 -21.576 12.772 1.00 70.00 405 ILE A N 1
ATOM 3114 C CA . ILE A 1 405 ? -22.859 -20.218 12.210 1.00 70.00 405 ILE A CA 1
ATOM 3115 C C . ILE A 1 405 ? -21.801 -19.382 12.935 1.00 70.00 405 ILE A C 1
ATOM 3117 O O . ILE A 1 405 ? -21.912 -19.126 14.136 1.00 70.00 405 ILE A O 1
ATOM 3121 N N . ALA A 1 406 ? -20.772 -18.952 12.209 1.00 76.12 406 ALA A N 1
ATOM 3122 C CA . ALA A 1 406 ? -19.663 -18.184 12.758 1.00 76.12 406 ALA A CA 1
ATOM 3123 C C . ALA A 1 406 ? -20.112 -16.763 13.144 1.00 76.12 406 ALA A C 1
ATOM 3125 O O . ALA A 1 406 ? -20.607 -16.001 12.314 1.00 76.12 406 ALA A O 1
ATOM 3126 N N . THR A 1 407 ? -19.928 -16.380 14.408 1.00 76.75 407 THR A N 1
ATOM 3127 C CA . THR A 1 407 ? -20.371 -15.068 14.909 1.00 76.75 407 THR A CA 1
ATOM 3128 C C . THR A 1 407 ? -19.227 -14.057 14.905 1.00 76.75 407 THR A C 1
ATOM 3130 O O . THR A 1 407 ? -18.315 -14.133 15.732 1.00 76.75 407 THR A O 1
ATOM 3133 N N . LEU A 1 408 ? -19.278 -13.086 13.992 1.00 78.50 408 LEU A N 1
ATOM 3134 C CA . LEU A 1 408 ? -18.324 -11.979 13.909 1.00 78.50 408 LEU A CA 1
ATOM 3135 C C . LEU A 1 408 ? -18.795 -10.835 14.819 1.00 78.50 408 LEU A C 1
ATOM 3137 O O . LEU A 1 408 ? -19.787 -10.180 14.513 1.00 78.50 408 LEU A O 1
ATOM 3141 N N . ILE A 1 409 ? -18.110 -10.607 15.941 1.00 81.44 409 ILE A N 1
ATOM 3142 C CA . ILE A 1 409 ? -18.472 -9.586 16.934 1.00 81.44 409 ILE A CA 1
ATOM 3143 C C . ILE A 1 409 ? -17.704 -8.289 16.655 1.00 81.44 409 ILE A C 1
ATOM 3145 O O . ILE A 1 409 ? -16.468 -8.277 16.615 1.00 81.44 409 ILE A O 1
ATOM 3149 N N . ILE A 1 410 ? -18.447 -7.193 16.491 1.00 79.19 410 ILE A N 1
ATOM 3150 C CA . ILE A 1 410 ? -17.937 -5.864 16.141 1.00 79.19 410 ILE A CA 1
ATOM 3151 C C . ILE A 1 410 ? -18.590 -4.805 17.053 1.00 79.19 410 ILE A C 1
ATOM 3153 O O . ILE A 1 410 ? -19.730 -4.419 16.805 1.00 79.19 410 ILE A O 1
ATOM 3157 N N . PRO A 1 411 ? -17.915 -4.313 18.107 1.00 75.31 411 PRO A N 1
ATOM 3158 C CA . PRO A 1 411 ? -18.443 -3.233 18.937 1.00 75.31 411 PRO A CA 1
ATOM 3159 C C . PRO A 1 411 ? -18.459 -1.900 18.165 1.00 75.31 411 PRO A C 1
ATOM 3161 O O . PRO A 1 411 ? -17.457 -1.509 17.560 1.00 75.31 411 PRO A O 1
ATOM 3164 N N . VAL A 1 412 ? -19.583 -1.181 18.219 1.00 68.12 412 VAL A N 1
ATOM 3165 C CA . VAL A 1 412 ? -19.809 0.111 17.544 1.00 68.12 412 VAL A CA 1
ATOM 3166 C C . VAL A 1 412 ? -20.202 1.152 18.595 1.00 68.12 412 VAL A C 1
ATOM 3168 O O . VAL A 1 412 ? -21.188 0.969 19.295 1.00 68.12 412 VAL A O 1
ATOM 3171 N N . VAL A 1 413 ? -19.446 2.247 18.738 1.00 65.62 413 VAL A N 1
ATOM 3172 C CA . VAL A 1 413 ? -19.621 3.201 19.858 1.00 65.62 413 VAL A CA 1
ATOM 3173 C C . VAL A 1 413 ? -20.210 4.530 19.397 1.00 65.62 413 VAL A C 1
ATOM 3175 O O . VAL A 1 413 ? -19.517 5.301 18.742 1.00 65.62 413 VAL A O 1
ATOM 3178 N N . PHE A 1 414 ? -21.439 4.851 19.788 1.00 60.09 414 PHE A N 1
ATOM 3179 C CA . PHE A 1 414 ? -22.214 5.980 19.262 1.00 60.09 414 PHE A CA 1
ATOM 3180 C C . PHE A 1 414 ? -21.959 7.295 19.999 1.00 60.09 414 PHE A C 1
ATOM 3182 O O . PHE A 1 414 ? -21.632 7.320 21.182 1.00 60.09 414 PHE A O 1
ATOM 3189 N N . GLY A 1 415 ? -22.135 8.415 19.292 1.00 54.75 415 GLY A N 1
ATOM 3190 C CA . GLY A 1 415 ? -22.233 9.733 19.922 1.00 54.75 415 GLY A CA 1
ATOM 3191 C C . GLY A 1 415 ? -23.673 10.082 20.300 1.00 54.75 415 GLY A C 1
ATOM 3192 O O . GLY A 1 415 ? -24.598 9.610 19.637 1.00 54.75 415 GLY A O 1
ATOM 3193 N N . PRO A 1 416 ? -23.883 10.921 21.330 1.00 50.12 416 PRO A N 1
ATOM 3194 C CA . PRO A 1 416 ? -25.220 11.287 21.785 1.00 50.12 416 PRO A CA 1
ATOM 3195 C C . PRO A 1 416 ? -26.019 11.948 20.654 1.00 50.12 416 PRO A C 1
ATOM 3197 O O . PRO A 1 416 ? -25.671 13.028 20.184 1.00 50.12 416 PRO A O 1
ATOM 3200 N N . GLY A 1 417 ? -27.095 11.283 20.225 1.00 49.09 417 GLY A N 1
ATOM 3201 C CA . GLY A 1 417 ? -27.994 11.758 19.170 1.00 49.09 417 GLY A CA 1
ATOM 3202 C C . GLY A 1 417 ? -27.592 11.413 17.731 1.00 49.09 417 GLY A C 1
ATOM 3203 O O . GLY A 1 417 ? -28.356 11.753 16.834 1.00 49.09 417 GLY A O 1
ATOM 3204 N N . GLN A 1 418 ? -26.458 10.737 17.498 1.00 46.69 418 GLN A N 1
ATOM 3205 C CA . GLN A 1 418 ? -26.090 10.264 16.154 1.00 46.69 418 GLN A CA 1
ATOM 3206 C C . GLN A 1 418 ? -26.987 9.098 15.717 1.00 46.69 418 GLN A C 1
ATOM 3208 O O . GLN A 1 418 ? -27.272 8.208 16.524 1.00 46.69 418 GLN A O 1
ATOM 3213 N N . ARG A 1 419 ? -27.393 9.070 14.445 1.00 44.91 419 ARG A N 1
ATOM 3214 C CA . ARG A 1 419 ? -28.239 8.000 13.891 1.00 44.91 419 ARG A CA 1
ATOM 3215 C C . ARG A 1 419 ? -27.437 6.892 13.190 1.00 44.91 419 ARG A C 1
ATOM 3217 O O . ARG A 1 419 ? -26.320 7.144 12.735 1.00 44.91 419 ARG A O 1
ATOM 3224 N N . PRO A 1 420 ? -28.014 5.686 13.028 1.00 41.25 420 PRO A N 1
ATOM 3225 C CA . PRO A 1 420 ? -27.402 4.588 12.274 1.00 41.25 420 PRO A CA 1
ATOM 3226 C C . PRO A 1 420 ? -27.135 4.885 10.795 1.00 41.25 420 PRO A C 1
ATOM 3228 O O . PRO A 1 420 ? -26.265 4.263 10.198 1.00 41.25 420 PRO A O 1
ATOM 3231 N N . GLU A 1 421 ? -27.875 5.820 10.199 1.00 39.00 421 GLU A N 1
ATOM 3232 C CA . GLU A 1 421 ? -27.778 6.144 8.771 1.00 39.00 421 GLU A CA 1
ATOM 3233 C C . GLU A 1 421 ? -26.681 7.191 8.481 1.00 39.00 421 GLU A C 1
ATOM 3235 O O . GLU A 1 421 ? -26.208 7.321 7.355 1.00 39.00 421 GLU A O 1
ATOM 3240 N N . GLU A 1 422 ? -26.209 7.906 9.507 1.00 39.88 422 GLU A N 1
ATOM 3241 C CA . GLU A 1 422 ? -25.194 8.973 9.433 1.00 39.88 422 GLU A CA 1
ATOM 3242 C C . GLU A 1 422 ? -23.751 8.406 9.388 1.00 39.88 422 GLU A C 1
ATOM 3244 O O . GLU A 1 422 ? -22.823 8.984 9.953 1.00 39.88 422 GLU A O 1
ATOM 3249 N N . ALA A 1 423 ? -23.561 7.231 8.775 1.00 39.12 423 ALA A N 1
ATOM 3250 C CA . ALA A 1 423 ? -22.541 6.239 9.146 1.00 39.12 423 ALA A CA 1
ATOM 3251 C C . ALA A 1 423 ? -21.347 6.061 8.176 1.00 39.12 423 ALA A C 1
ATOM 3253 O O . ALA A 1 423 ? -20.746 4.988 8.096 1.00 39.12 423 ALA A O 1
ATOM 3254 N N . THR A 1 424 ? -20.958 7.104 7.440 1.00 41.12 424 THR A N 1
ATOM 3255 C CA . THR A 1 424 ? -19.865 7.055 6.444 1.00 41.12 424 THR A CA 1
ATOM 3256 C C . THR A 1 424 ? -18.467 7.359 7.027 1.00 41.12 424 THR A C 1
ATOM 3258 O O . THR A 1 424 ? -18.242 7.292 8.234 1.00 41.12 424 THR A O 1
ATOM 3261 N N . PHE A 1 425 ? -17.457 7.631 6.195 1.00 34.59 425 PHE A N 1
ATOM 3262 C CA . PHE A 1 425 ? -16.062 7.782 6.635 1.00 34.59 425 PHE A CA 1
ATOM 3263 C C . PHE A 1 425 ? -15.844 8.821 7.757 1.00 34.59 425 PHE A C 1
ATOM 3265 O O . PHE A 1 425 ? -16.190 9.988 7.613 1.00 34.59 425 PHE A O 1
ATOM 3272 N N . GLY A 1 426 ? -15.215 8.396 8.864 1.00 42.56 426 GLY A N 1
ATOM 3273 C CA . GLY A 1 426 ? -14.960 9.221 10.062 1.00 42.56 426 GLY A CA 1
ATOM 3274 C C . GLY A 1 426 ? -15.977 9.049 11.204 1.00 42.56 426 GLY A C 1
ATOM 3275 O O . GLY A 1 426 ? -15.800 9.615 12.284 1.00 42.56 426 GLY A O 1
ATOM 3276 N N . THR A 1 427 ? -17.022 8.251 10.991 1.00 44.03 427 THR A N 1
ATOM 3277 C CA . THR A 1 427 ? -18.119 8.002 11.944 1.00 44.03 427 THR A CA 1
ATOM 3278 C C . THR A 1 427 ? -17.821 6.807 12.867 1.00 44.03 427 THR A C 1
ATOM 3280 O O . THR A 1 427 ? -16.867 6.056 12.625 1.00 44.03 427 THR A O 1
ATOM 3283 N N . PRO A 1 428 ? -18.616 6.586 13.935 1.00 42.94 428 PRO A N 1
ATOM 3284 C CA . PRO A 1 428 ? -18.460 5.426 14.822 1.00 42.94 428 PRO A CA 1
ATOM 3285 C C . PRO A 1 428 ? -18.502 4.045 14.147 1.00 42.94 428 PRO A C 1
ATOM 3287 O O . PRO A 1 428 ? -17.964 3.086 14.697 1.00 42.94 428 PRO A O 1
ATOM 3290 N N . TYR A 1 429 ? -19.060 3.940 12.940 1.00 51.66 429 TYR A N 1
ATOM 3291 C CA . TYR A 1 429 ? -19.157 2.694 12.179 1.00 51.66 429 TYR A CA 1
ATOM 3292 C C . TYR A 1 429 ? -17.866 2.266 11.469 1.00 51.66 429 TYR A C 1
ATOM 3294 O O . TYR A 1 429 ? -17.860 1.239 10.793 1.00 51.66 429 TYR A O 1
ATOM 3302 N N . HIS A 1 430 ? -16.759 3.005 11.616 1.00 58.41 430 HIS A N 1
ATOM 3303 C CA . HIS A 1 430 ? -15.530 2.764 10.853 1.00 58.41 430 HIS A CA 1
ATOM 3304 C C . HIS A 1 430 ? -15.052 1.298 10.880 1.00 58.41 430 HIS A C 1
ATOM 3306 O O . HIS A 1 430 ? -14.787 0.755 9.813 1.00 58.41 430 HIS A O 1
ATOM 3312 N N . LEU A 1 431 ? -15.004 0.626 12.040 1.00 62.53 431 LEU A N 1
ATOM 3313 C CA . LEU A 1 431 ? -14.600 -0.791 12.124 1.00 62.53 431 LEU A CA 1
ATOM 3314 C C . LEU A 1 431 ? -15.576 -1.727 11.379 1.00 62.53 431 LEU A C 1
ATOM 3316 O O . LEU A 1 431 ? -15.122 -2.605 10.649 1.00 62.53 431 LEU A O 1
ATOM 3320 N N . LEU A 1 432 ? -16.893 -1.522 11.504 1.00 65.12 432 LEU A N 1
ATOM 3321 C CA . LEU A 1 432 ? -17.887 -2.302 10.755 1.00 65.12 432 LEU A CA 1
ATOM 3322 C C . LEU A 1 432 ? -17.709 -2.095 9.245 1.00 65.12 432 LEU A C 1
ATOM 3324 O O . LEU A 1 432 ? -17.655 -3.059 8.487 1.00 65.12 432 LEU A O 1
ATOM 3328 N N . HIS A 1 433 ? -17.517 -0.847 8.815 1.00 59.41 433 HIS A N 1
ATOM 3329 C CA . HIS A 1 433 ? -17.265 -0.497 7.420 1.00 59.41 433 HIS A CA 1
ATOM 3330 C C . HIS A 1 433 ? -15.956 -1.115 6.887 1.00 59.41 433 HIS A C 1
ATOM 3332 O O . HIS A 1 433 ? -15.937 -1.629 5.771 1.00 59.41 433 HIS A O 1
ATOM 3338 N N . GLN A 1 434 ? -14.877 -1.151 7.684 1.00 62.50 434 GLN A N 1
ATOM 3339 C CA . GLN A 1 434 ? -13.640 -1.862 7.325 1.00 62.50 434 GLN A CA 1
ATOM 3340 C C . GLN A 1 434 ? -13.882 -3.369 7.122 1.00 62.50 434 GLN A C 1
ATOM 3342 O O . GLN A 1 434 ? -13.359 -3.943 6.166 1.00 62.50 434 GLN A O 1
ATOM 3347 N N . VAL A 1 435 ? -14.686 -4.010 7.982 1.00 67.06 435 VAL A N 1
ATOM 3348 C CA . VAL A 1 435 ? -15.032 -5.436 7.842 1.00 67.06 435 VAL A CA 1
ATOM 3349 C C . VAL A 1 435 ? -15.929 -5.684 6.626 1.00 67.06 435 VAL A C 1
ATOM 3351 O O . VAL A 1 435 ? -15.676 -6.629 5.884 1.00 67.06 435 VAL A O 1
ATOM 3354 N N . MET A 1 436 ? -16.900 -4.812 6.342 1.00 63.22 436 MET A N 1
ATOM 3355 C CA . MET A 1 436 ? -17.735 -4.910 5.136 1.00 63.22 436 MET A CA 1
ATOM 3356 C C . MET A 1 436 ? -16.927 -4.714 3.841 1.00 63.22 436 MET A C 1
ATOM 3358 O O . MET A 1 436 ? -17.156 -5.431 2.866 1.00 63.22 436 MET A O 1
ATOM 3362 N N . ILE A 1 437 ? -15.930 -3.815 3.829 1.00 58.97 437 ILE A N 1
ATOM 3363 C CA . ILE A 1 437 ? -14.956 -3.714 2.723 1.00 58.97 437 ILE A CA 1
ATOM 3364 C C . ILE A 1 437 ? -14.160 -5.019 2.591 1.00 58.97 437 ILE A C 1
ATOM 3366 O O . ILE A 1 437 ? -13.990 -5.518 1.481 1.00 58.97 437 ILE A O 1
ATOM 3370 N N . ALA A 1 438 ? -13.678 -5.584 3.701 1.00 62.69 438 ALA A N 1
ATOM 3371 C CA . ALA A 1 438 ? -12.882 -6.809 3.682 1.00 62.69 438 ALA A CA 1
ATOM 3372 C C . ALA A 1 438 ? -13.680 -8.029 3.191 1.00 62.69 438 ALA A C 1
ATOM 3374 O O . ALA A 1 438 ? -13.169 -8.793 2.377 1.00 62.69 438 ALA A O 1
ATOM 3375 N N . LEU A 1 439 ? -14.944 -8.172 3.604 1.00 63.09 439 LEU A N 1
ATOM 3376 C CA . LEU A 1 439 ? -15.853 -9.201 3.091 1.00 63.09 439 LEU A CA 1
ATOM 3377 C C . LEU A 1 439 ? -16.110 -9.028 1.585 1.00 63.09 439 LEU A C 1
ATOM 3379 O O . LEU A 1 439 ? -16.012 -10.002 0.844 1.00 63.09 439 LEU A O 1
ATOM 3383 N N . ARG A 1 440 ? -16.324 -7.796 1.100 1.00 56.12 440 ARG A N 1
ATOM 3384 C CA . ARG A 1 440 ? -16.468 -7.514 -0.343 1.00 56.12 440 ARG A CA 1
ATOM 3385 C C . ARG A 1 440 ? -15.177 -7.743 -1.147 1.00 56.12 440 ARG A C 1
ATOM 3387 O O . ARG A 1 440 ? -15.237 -8.075 -2.325 1.00 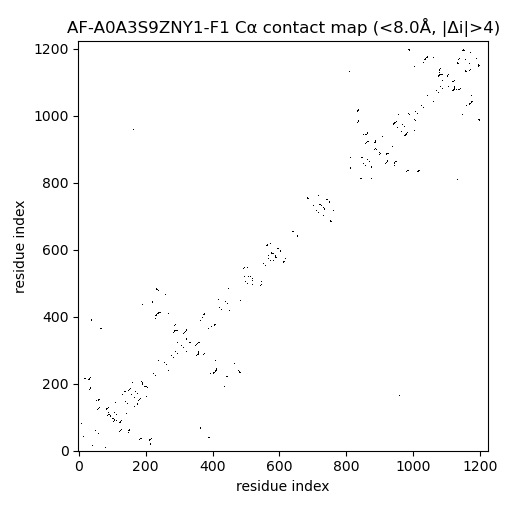56.12 440 ARG A O 1
ATOM 3394 N N . ALA A 1 441 ? -14.008 -7.575 -0.529 1.00 54.06 441 ALA A N 1
ATOM 3395 C CA . ALA A 1 441 ? -12.713 -7.902 -1.133 1.00 54.06 441 ALA A CA 1
ATOM 3396 C C . ALA A 1 441 ? -12.435 -9.419 -1.188 1.00 54.06 441 ALA A C 1
ATOM 3398 O O . ALA A 1 441 ? -11.547 -9.855 -1.923 1.00 54.06 441 ALA A O 1
ATOM 3399 N N . TYR A 1 442 ? -13.172 -10.203 -0.397 1.00 57.44 442 TYR A N 1
ATOM 3400 C CA . TYR A 1 442 ? -13.078 -11.659 -0.294 1.00 57.44 442 TYR A CA 1
ATOM 3401 C C . TYR A 1 442 ? -14.108 -12.367 -1.190 1.00 57.44 442 TYR A C 1
ATOM 3403 O O . TYR A 1 442 ? -13.808 -13.423 -1.743 1.00 57.44 442 TYR A O 1
ATOM 3411 N N . ASP A 1 443 ? -15.285 -11.766 -1.393 1.00 53.34 443 ASP A N 1
ATOM 3412 C CA . ASP A 1 443 ? -16.281 -12.206 -2.372 1.00 53.34 443 ASP A CA 1
ATOM 3413 C C . ASP A 1 443 ? -17.067 -11.009 -2.945 1.00 53.34 443 ASP A C 1
ATOM 3415 O O . ASP A 1 443 ? -17.679 -10.220 -2.220 1.00 53.34 443 ASP A O 1
ATOM 3419 N N . GLU A 1 444 ? -17.042 -10.874 -4.274 1.00 45.03 444 GLU A N 1
ATOM 3420 C CA . GLU A 1 444 ? -17.607 -9.732 -5.006 1.00 45.03 444 GLU A CA 1
ATOM 3421 C C . GLU A 1 444 ? -19.157 -9.723 -5.001 1.00 45.03 444 GLU A C 1
ATOM 3423 O O . GLU A 1 444 ? -19.754 -8.699 -5.338 1.00 45.03 444 GLU A O 1
ATOM 3428 N N . HIS A 1 445 ? -19.816 -10.809 -4.563 1.00 40.78 445 HIS A N 1
ATOM 3429 C CA . HIS A 1 445 ? -21.280 -10.975 -4.578 1.00 40.78 445 HIS A CA 1
ATOM 3430 C C . HIS A 1 445 ? -21.996 -10.673 -3.243 1.00 40.78 445 HIS A C 1
ATOM 3432 O O . HIS A 1 445 ? -23.225 -10.675 -3.198 1.00 40.78 445 HIS A O 1
ATOM 3438 N N . VAL A 1 446 ? -21.273 -10.399 -2.150 1.00 39.88 446 VAL A N 1
ATOM 3439 C CA . VAL A 1 446 ? -21.833 -10.349 -0.774 1.00 39.88 446 VAL A CA 1
ATOM 3440 C C . VAL A 1 446 ? -22.876 -9.239 -0.530 1.00 39.88 446 VAL A C 1
ATOM 3442 O O . VAL A 1 446 ? -23.679 -9.337 0.396 1.00 39.88 446 VAL A O 1
ATOM 3445 N N . PHE A 1 447 ? -22.912 -8.182 -1.343 1.00 34.75 447 PHE A N 1
ATOM 3446 C CA . PHE A 1 447 ? -23.582 -6.917 -0.996 1.00 34.75 447 PHE A CA 1
ATOM 3447 C C . PHE A 1 447 ? -25.114 -6.840 -1.217 1.00 34.75 447 PHE A C 1
ATOM 3449 O O . PHE A 1 447 ? -25.658 -5.747 -1.320 1.00 34.75 447 PHE A O 1
ATOM 3456 N N . VAL A 1 448 ? -25.823 -7.975 -1.253 1.00 32.81 448 VAL A N 1
ATOM 3457 C CA . VAL A 1 448 ? -27.289 -8.056 -1.494 1.00 32.81 448 VAL A CA 1
ATOM 3458 C C . VAL A 1 448 ? -28.096 -8.263 -0.186 1.00 32.81 448 VAL A C 1
ATOM 3460 O O . VAL A 1 448 ? -29.257 -8.645 -0.232 1.00 32.81 448 VAL A O 1
ATOM 3463 N N . ARG A 1 449 ? -27.491 -8.079 1.003 1.00 34.03 449 ARG A N 1
ATOM 3464 C CA . ARG A 1 449 ? -28.018 -8.613 2.286 1.00 34.03 449 ARG A CA 1
ATOM 3465 C C . ARG A 1 449 ? -28.085 -7.643 3.491 1.00 34.03 449 ARG A C 1
ATOM 3467 O O . ARG A 1 449 ? -27.743 -8.068 4.588 1.00 34.03 449 ARG A O 1
ATOM 3474 N N . LEU A 1 450 ? -28.486 -6.371 3.350 1.00 28.55 450 LEU A N 1
ATOM 3475 C CA . LEU A 1 450 ? -28.685 -5.476 4.520 1.00 28.55 450 LEU A CA 1
ATOM 3476 C C . LEU A 1 450 ? -29.736 -4.355 4.329 1.00 28.55 450 LEU A C 1
ATOM 3478 O O . LEU A 1 450 ? -29.451 -3.384 3.625 1.00 28.55 450 LEU A O 1
ATOM 3482 N N . PRO A 1 451 ? -30.859 -4.391 5.070 1.00 25.48 451 PRO A N 1
ATOM 3483 C CA . PRO A 1 451 ? -31.609 -3.213 5.517 1.00 25.48 451 PRO A CA 1
ATOM 3484 C C . PRO A 1 451 ? -31.228 -2.804 6.963 1.00 25.48 451 PRO A C 1
ATOM 3486 O O . PRO A 1 451 ? -30.628 -3.581 7.706 1.00 25.48 451 PRO A O 1
ATOM 3489 N N . VAL A 1 452 ? -31.568 -1.578 7.395 1.00 28.36 452 VAL A N 1
ATOM 3490 C CA . VAL A 1 452 ? -31.230 -1.047 8.739 1.00 28.36 452 VAL A CA 1
ATOM 3491 C C . VAL A 1 452 ? -32.420 -0.311 9.366 1.00 28.36 452 VAL A C 1
ATOM 3493 O O . VAL A 1 452 ? -32.828 0.733 8.865 1.00 28.36 452 VAL A O 1
ATOM 3496 N N . SER A 1 453 ? -32.961 -0.817 10.485 1.00 28.52 453 SER A N 1
ATOM 3497 C CA . SER A 1 453 ? -33.895 -0.093 11.375 1.00 28.52 453 SER A CA 1
ATOM 3498 C C . SER A 1 453 ? -34.120 -0.811 12.718 1.00 28.52 453 SER A C 1
ATOM 3500 O O . SER A 1 453 ? -33.952 -2.022 12.819 1.00 28.52 453 SER A O 1
ATOM 3502 N N . GLY A 1 454 ? -34.498 -0.062 13.763 1.00 26.42 454 GLY A N 1
ATOM 3503 C CA . GLY A 1 454 ? -34.856 -0.589 15.095 1.00 26.42 454 GLY A CA 1
ATOM 3504 C C . GLY A 1 454 ? -34.718 0.468 16.214 1.00 26.42 454 GLY A C 1
ATOM 3505 O O . GLY A 1 454 ? -33.704 1.171 16.201 1.00 26.42 454 GLY A O 1
ATOM 3506 N N . PRO A 1 455 ? -35.695 0.620 17.140 1.00 27.02 455 PRO A N 1
ATOM 3507 C CA . PRO A 1 455 ? -35.832 1.788 18.035 1.00 27.02 455 PRO A CA 1
ATOM 3508 C C . PRO A 1 455 ? -35.053 1.704 19.369 1.00 27.02 455 PRO A C 1
ATOM 3510 O O . PRO A 1 455 ? -34.515 0.656 19.715 1.00 27.02 455 PRO A O 1
ATOM 3513 N N . ALA A 1 456 ? -35.021 2.811 20.132 1.00 28.75 456 ALA A N 1
ATOM 3514 C CA . ALA A 1 456 ? -34.185 3.000 21.331 1.00 28.75 456 ALA A CA 1
ATOM 3515 C C . ALA A 1 456 ? -34.906 3.671 22.529 1.00 28.75 456 ALA A C 1
ATOM 3517 O O . ALA A 1 456 ? -35.945 4.310 22.367 1.00 28.75 456 ALA A O 1
ATOM 3518 N N . SER A 1 457 ? -34.307 3.583 23.727 1.00 24.97 457 SER A N 1
ATOM 3519 C CA . SER A 1 457 ? -34.769 4.196 24.993 1.00 24.97 457 SER A CA 1
ATOM 3520 C C . SER A 1 457 ? -33.595 4.744 25.838 1.00 24.97 457 SER A C 1
ATOM 3522 O O . SER A 1 457 ? -32.443 4.412 25.573 1.00 24.97 457 SER A O 1
ATOM 3524 N N . ARG A 1 458 ? -33.855 5.605 26.841 1.00 27.53 458 ARG A N 1
ATOM 3525 C CA . ARG A 1 458 ? -32.837 6.371 27.612 1.00 27.53 458 ARG A CA 1
ATOM 3526 C C . ARG A 1 458 ? -33.005 6.252 29.137 1.00 27.53 458 ARG A C 1
ATOM 3528 O O . ARG A 1 458 ? -34.134 6.071 29.572 1.00 27.53 458 ARG A O 1
ATOM 3535 N N . LEU A 1 459 ? -31.918 6.487 29.895 1.00 22.83 459 LEU A N 1
ATOM 3536 C CA . LEU A 1 459 ? -31.780 7.066 31.266 1.00 22.83 459 LEU A CA 1
ATOM 3537 C C . LEU A 1 459 ? -30.266 7.019 31.663 1.00 22.83 459 LEU A C 1
ATOM 3539 O O . LEU A 1 459 ? -29.463 6.579 30.848 1.00 22.83 459 LEU A O 1
ATOM 3543 N N . SER A 1 460 ? -29.821 7.400 32.873 1.00 25.17 460 SER A N 1
ATOM 3544 C CA . SER A 1 460 ? -29.379 8.763 33.263 1.00 25.17 460 SER A CA 1
ATOM 3545 C C . SER A 1 460 ? -28.185 8.713 34.266 1.00 25.17 460 SER A C 1
ATOM 3547 O O . SER A 1 460 ? -28.072 7.714 34.960 1.00 25.17 460 SER A O 1
ATOM 3549 N N . HIS A 1 461 ? -27.346 9.773 34.311 1.00 23.61 461 HIS A N 1
ATOM 3550 C CA . HIS A 1 461 ? -26.331 10.256 35.307 1.00 23.61 461 HIS A CA 1
ATOM 3551 C C . HIS A 1 461 ? -26.041 9.430 36.610 1.00 23.61 461 HIS A C 1
ATOM 3553 O O . HIS A 1 461 ? -26.973 8.899 37.200 1.00 23.61 461 HIS A O 1
ATOM 3559 N N . ASN A 1 462 ? -24.832 9.378 37.221 1.00 23.84 462 ASN A N 1
ATOM 3560 C CA . ASN A 1 462 ? -23.602 10.200 37.091 1.00 23.84 462 ASN A CA 1
ATOM 3561 C C . ASN A 1 462 ? -22.318 9.551 37.724 1.00 23.84 462 ASN A C 1
ATOM 3563 O O . ASN A 1 462 ? -22.429 8.612 38.501 1.00 23.84 462 ASN A O 1
ATOM 3567 N N . ASP A 1 463 ? -21.146 10.167 37.469 1.00 22.73 463 ASP A N 1
ATOM 3568 C CA . ASP A 1 463 ? -19.909 10.275 38.303 1.00 22.73 463 ASP A CA 1
ATOM 3569 C C . ASP A 1 463 ? -18.878 9.124 38.580 1.00 22.73 463 ASP A C 1
ATOM 3571 O O . ASP A 1 463 ? -19.045 8.288 39.459 1.00 22.73 463 ASP A O 1
ATOM 3575 N N . ILE A 1 464 ? -17.668 9.331 38.003 1.00 24.98 464 ILE A N 1
ATOM 3576 C CA . ILE A 1 464 ? -16.298 9.248 38.607 1.00 24.98 464 ILE A CA 1
ATOM 3577 C C . ILE A 1 464 ? -15.475 7.913 38.656 1.00 24.98 464 ILE A C 1
ATOM 3579 O O . ILE A 1 464 ? -15.909 6.870 39.123 1.00 24.98 464 ILE A O 1
ATOM 3583 N N . ALA A 1 465 ? -14.171 8.061 38.318 1.00 23.45 465 ALA A N 1
ATOM 3584 C CA . ALA A 1 465 ? -12.980 7.206 38.584 1.00 23.45 465 ALA A CA 1
ATOM 3585 C C . ALA A 1 465 ? -12.562 6.080 37.592 1.00 23.45 465 ALA A C 1
ATOM 3587 O O . ALA A 1 465 ? -13.249 5.752 36.627 1.00 23.45 465 ALA A O 1
ATOM 3588 N N . ILE A 1 466 ? -11.316 5.587 37.758 1.00 34.78 466 ILE A N 1
ATOM 3589 C CA . ILE A 1 466 ? -10.498 4.935 36.707 1.00 34.78 466 ILE A CA 1
ATOM 3590 C C . ILE A 1 466 ? -10.080 3.494 37.063 1.00 34.78 466 ILE A C 1
ATOM 3592 O O . ILE A 1 466 ? -9.254 3.270 37.945 1.00 34.78 466 ILE A O 1
ATOM 3596 N N . ARG A 1 467 ? -10.603 2.541 36.282 1.00 26.25 467 ARG A N 1
ATOM 3597 C CA . ARG A 1 467 ? -10.162 1.152 35.978 1.00 26.25 467 ARG A CA 1
ATOM 3598 C C . ARG A 1 467 ? -11.180 0.608 34.935 1.00 26.25 467 ARG A C 1
ATOM 3600 O O . ARG A 1 467 ? -12.033 1.395 34.517 1.00 26.25 467 ARG A O 1
ATOM 3607 N N . PRO A 1 468 ? -11.218 -0.679 34.524 1.00 30.56 468 PRO A N 1
ATOM 3608 C CA . PRO A 1 468 ? -12.388 -1.220 33.802 1.00 30.56 468 PRO A CA 1
ATOM 3609 C C . PRO A 1 468 ? -13.703 -1.238 34.627 1.00 30.56 468 PRO A C 1
ATOM 3611 O O . PRO A 1 468 ? -14.708 -1.774 34.171 1.00 30.56 468 PRO A O 1
ATOM 3614 N N . ALA A 1 469 ? -13.735 -0.609 35.812 1.00 35.91 469 ALA A N 1
ATOM 3615 C CA . ALA A 1 469 ? -14.886 -0.481 36.713 1.00 35.91 469 ALA A CA 1
ATOM 3616 C C . ALA A 1 469 ? -16.188 -0.019 36.027 1.00 35.91 469 ALA A C 1
ATOM 3618 O O . ALA A 1 469 ? -17.263 -0.514 36.373 1.00 35.91 469 ALA A O 1
ATOM 3619 N N . ARG A 1 470 ? -16.087 0.828 34.988 1.00 36.81 470 ARG A N 1
ATOM 3620 C CA . ARG A 1 470 ? -17.233 1.279 34.176 1.00 36.81 470 ARG A CA 1
ATOM 3621 C C . ARG A 1 470 ? -17.944 0.152 33.406 1.00 36.81 470 ARG A C 1
ATOM 3623 O O . ARG A 1 470 ? -18.940 0.411 32.740 1.00 36.81 470 ARG A O 1
ATOM 3630 N N . ALA A 1 471 ? -17.509 -1.108 33.506 1.00 32.78 471 ALA A N 1
ATOM 3631 C CA . ALA A 1 471 ? -18.201 -2.251 32.909 1.00 32.78 471 ALA A CA 1
ATOM 3632 C C . ALA A 1 471 ? -19.687 -2.355 33.326 1.00 32.78 471 ALA A C 1
ATOM 3634 O O . ALA A 1 471 ? -20.536 -2.676 32.495 1.00 32.78 471 ALA A O 1
ATOM 3635 N N . ARG A 1 472 ? -20.026 -2.012 34.582 1.00 38.00 472 ARG A N 1
ATOM 3636 C CA . ARG A 1 472 ? -21.427 -1.939 35.054 1.00 38.00 472 ARG A CA 1
ATOM 3637 C C . ARG A 1 472 ? -22.213 -0.748 34.500 1.00 38.00 472 ARG A C 1
ATOM 3639 O O . ARG A 1 472 ? -23.434 -0.811 34.471 1.00 38.00 472 ARG A O 1
ATOM 3646 N N . GLU A 1 473 ? -21.535 0.309 34.065 1.00 37.72 473 GLU A N 1
ATOM 3647 C CA . GLU A 1 473 ? -22.145 1.537 33.533 1.00 37.72 473 GLU A CA 1
ATOM 3648 C C . GLU A 1 473 ? -22.302 1.500 32.009 1.00 37.72 473 GLU A C 1
ATOM 3650 O O . GLU A 1 473 ? -23.207 2.115 31.458 1.00 37.72 473 GLU A O 1
ATOM 3655 N N . ILE A 1 474 ? -21.435 0.757 31.317 1.00 32.66 474 ILE A N 1
ATOM 3656 C CA . ILE A 1 474 ? -21.517 0.546 29.867 1.00 32.66 474 ILE A CA 1
ATOM 3657 C C . ILE A 1 474 ? -22.581 -0.520 29.538 1.00 32.66 474 ILE A C 1
ATOM 3659 O O . ILE A 1 474 ? -23.241 -0.427 28.505 1.00 32.66 474 ILE A O 1
ATOM 3663 N N . ALA A 1 475 ? -22.801 -1.508 30.418 1.00 36.00 475 ALA A N 1
ATOM 3664 C CA . ALA A 1 475 ? -23.780 -2.582 30.209 1.00 36.00 475 ALA A CA 1
ATOM 3665 C C . ALA A 1 475 ? -25.243 -2.109 29.980 1.00 36.00 475 ALA A C 1
ATOM 3667 O O . ALA A 1 475 ? -25.879 -2.643 29.074 1.00 36.00 475 ALA A O 1
ATOM 3668 N N . PRO A 1 476 ? -25.790 -1.095 30.687 1.00 36.28 476 PRO A N 1
ATOM 3669 C CA . PRO A 1 476 ? -27.111 -0.521 30.388 1.00 36.28 476 PRO A CA 1
ATOM 3670 C C . PRO A 1 476 ? -27.206 0.229 29.050 1.00 36.28 476 PRO A C 1
ATOM 3672 O O . PRO A 1 476 ? -28.306 0.503 28.576 1.00 36.28 476 PRO A O 1
ATOM 3675 N N . HIS A 1 477 ? -26.070 0.590 28.447 1.00 36.38 477 HIS A N 1
ATOM 3676 C CA . HIS A 1 477 ? -25.988 1.325 27.180 1.00 36.38 477 HIS A CA 1
ATOM 3677 C C . HIS A 1 477 ? -25.615 0.425 25.991 1.00 36.38 477 HIS A C 1
ATOM 3679 O O . HIS A 1 477 ? -25.308 0.928 24.908 1.00 36.38 477 HIS A O 1
ATOM 3685 N N . LEU A 1 478 ? -25.639 -0.896 26.197 1.00 32.47 478 LEU A N 1
ATOM 3686 C CA . LEU A 1 478 ? -25.334 -1.911 25.199 1.00 32.47 478 LEU A CA 1
ATOM 3687 C C . LEU A 1 478 ? -26.601 -2.436 24.524 1.00 32.47 478 LEU A C 1
ATOM 3689 O O . LEU A 1 478 ? -27.398 -3.164 25.114 1.00 32.47 478 LEU A O 1
ATOM 3693 N N . MET A 1 479 ? -26.749 -2.116 23.243 1.00 36.88 479 MET A N 1
ATOM 3694 C CA . MET A 1 479 ? -27.798 -2.646 22.383 1.00 36.88 479 MET A CA 1
ATOM 3695 C C . MET A 1 479 ? -27.147 -3.519 21.311 1.00 36.88 479 MET A C 1
ATOM 3697 O O . MET A 1 479 ? -26.659 -3.016 20.304 1.00 36.88 479 MET A O 1
ATOM 3701 N N . LEU A 1 480 ? -27.126 -4.845 21.494 1.00 31.27 480 LEU A N 1
ATOM 3702 C CA . LEU A 1 480 ? -26.761 -5.735 20.388 1.00 31.27 480 LEU A CA 1
ATOM 3703 C C . LEU A 1 480 ? -27.814 -5.614 19.285 1.00 31.27 480 LEU A C 1
ATOM 3705 O O . LEU A 1 480 ? -28.900 -6.195 19.394 1.00 31.27 480 LEU A O 1
ATOM 3709 N N . ARG A 1 481 ? -27.455 -4.896 18.217 1.00 38.50 481 ARG A N 1
ATOM 3710 C CA . ARG A 1 481 ? -28.026 -5.124 16.898 1.00 38.50 481 ARG A CA 1
ATOM 3711 C C . ARG A 1 481 ? -27.336 -6.327 16.282 1.00 38.50 481 ARG A C 1
ATOM 3713 O O . ARG A 1 481 ? -26.114 -6.470 16.334 1.00 38.50 481 ARG A O 1
ATOM 3720 N N . ILE A 1 482 ? -28.137 -7.202 15.703 1.00 32.12 482 ILE A N 1
ATOM 3721 C CA . ILE A 1 482 ? -27.643 -8.357 14.976 1.00 32.12 482 ILE A CA 1
ATOM 3722 C C . ILE A 1 482 ? -27.844 -8.018 13.502 1.00 32.12 482 ILE A C 1
ATOM 3724 O O . ILE A 1 482 ? -28.974 -7.844 13.056 1.00 32.12 482 ILE A O 1
ATOM 3728 N N . MET A 1 483 ? -26.749 -7.890 12.760 1.00 35.22 483 MET A N 1
ATOM 3729 C CA . MET A 1 483 ? -26.778 -8.002 11.308 1.00 35.22 483 MET A CA 1
ATOM 3730 C C . MET A 1 483 ? -26.804 -9.497 10.993 1.00 35.22 483 MET A C 1
ATOM 3732 O O . MET A 1 483 ? -25.776 -10.133 10.734 1.00 35.22 483 MET A O 1
ATOM 3736 N N . GLU A 1 484 ? -27.996 -10.074 11.122 1.00 32.00 484 GLU A N 1
ATOM 3737 C CA . GLU A 1 484 ? -28.270 -11.396 10.574 1.00 32.00 484 GLU A CA 1
ATOM 3738 C C . GLU A 1 484 ? -28.288 -11.279 9.044 1.00 32.00 484 GLU A C 1
ATOM 3740 O O . GLU A 1 484 ? -28.829 -10.300 8.521 1.00 32.00 484 GLU A O 1
ATOM 3745 N N . PRO A 1 485 ? -27.719 -12.242 8.296 1.00 33.22 485 PRO A N 1
ATOM 3746 C CA . PRO A 1 485 ? -28.219 -12.465 6.949 1.00 33.22 485 PRO A CA 1
ATOM 3747 C C . PRO A 1 485 ? -29.719 -12.769 7.071 1.00 33.22 485 PRO A C 1
ATOM 3749 O O . PRO A 1 485 ? -30.109 -13.551 7.938 1.00 33.22 485 PRO A O 1
ATOM 3752 N N . GLU A 1 486 ? -30.551 -12.133 6.243 1.00 35.50 486 GLU A N 1
ATOM 3753 C CA . GLU A 1 486 ? -31.998 -12.380 6.261 1.00 35.50 486 GLU A CA 1
ATOM 3754 C C . GLU A 1 486 ? -32.328 -13.881 6.143 1.00 35.50 486 GLU A C 1
ATOM 3756 O O . GLU A 1 486 ? -31.553 -14.626 5.521 1.00 35.50 486 GLU A O 1
ATOM 3761 N N . PRO A 1 487 ? -33.486 -14.320 6.688 1.00 35.53 487 PRO A N 1
ATOM 3762 C CA . PRO A 1 487 ? -34.070 -15.617 6.361 1.00 35.53 487 PRO A CA 1
ATOM 3763 C C . PRO A 1 487 ? -34.007 -15.842 4.851 1.00 35.53 487 PRO A C 1
ATOM 3765 O O . PRO A 1 487 ? -34.325 -14.927 4.099 1.00 35.53 487 PRO A O 1
ATOM 3768 N N . ASP A 1 488 ? -33.507 -17.021 4.461 1.00 50.81 488 ASP A N 1
ATOM 3769 C CA . ASP A 1 488 ? -33.030 -17.392 3.121 1.00 50.81 488 ASP A CA 1
ATOM 3770 C C . ASP A 1 488 ? -33.367 -16.373 2.020 1.00 50.81 488 ASP A C 1
ATOM 3772 O O . ASP A 1 488 ? -34.509 -16.270 1.597 1.00 50.81 488 ASP A O 1
ATOM 3776 N N . VAL A 1 489 ? -32.361 -15.665 1.489 1.00 51.00 489 VAL A N 1
ATOM 3777 C CA . VAL A 1 489 ? -32.497 -14.687 0.378 1.00 51.00 489 VAL A CA 1
ATOM 3778 C C . VAL A 1 489 ? -33.196 -15.259 -0.866 1.00 51.00 489 VAL A C 1
ATOM 3780 O O . VAL A 1 489 ? -33.563 -14.522 -1.783 1.00 51.00 489 VAL A O 1
ATOM 3783 N N . TRP A 1 490 ? -33.388 -16.574 -0.917 1.00 59.25 490 TRP A N 1
ATOM 3784 C CA . TRP A 1 490 ? -34.397 -17.197 -1.753 1.00 59.25 490 TRP A CA 1
ATOM 3785 C C . TRP A 1 490 ? -35.818 -16.636 -1.563 1.00 59.25 490 TRP A C 1
ATOM 3787 O O . TRP A 1 490 ? -36.417 -16.223 -2.547 1.00 59.25 490 TRP A O 1
ATOM 3797 N N . ASP A 1 491 ? -36.341 -16.590 -0.339 1.00 68.50 491 ASP A N 1
ATOM 3798 C CA . ASP A 1 491 ? -37.724 -16.235 -0.011 1.00 68.50 491 ASP A CA 1
ATOM 3799 C C . ASP A 1 491 ? -37.988 -14.731 -0.163 1.00 68.50 491 ASP A C 1
ATOM 3801 O O . ASP A 1 491 ? -38.944 -14.367 -0.849 1.00 68.50 491 ASP A O 1
ATOM 3805 N N . THR A 1 492 ? -37.113 -13.847 0.346 1.00 60.19 492 THR A N 1
ATOM 3806 C CA . THR A 1 492 ? -37.209 -12.392 0.078 1.00 60.19 492 THR A CA 1
ATOM 3807 C C . THR A 1 492 ? -37.179 -12.116 -1.429 1.00 60.19 492 THR A C 1
ATOM 3809 O O . THR A 1 492 ? -37.991 -11.353 -1.952 1.00 60.19 492 THR A O 1
ATOM 3812 N N . GLY A 1 493 ? -36.284 -12.793 -2.160 1.00 65.69 493 GLY A N 1
ATOM 3813 C CA . GLY A 1 493 ? -36.175 -12.650 -3.610 1.00 65.69 493 GLY A CA 1
ATOM 3814 C C . GLY A 1 493 ? -37.344 -13.253 -4.390 1.00 65.69 493 GLY A C 1
ATOM 3815 O O . GLY A 1 493 ? -37.746 -12.684 -5.401 1.00 65.69 493 GLY A O 1
ATOM 3816 N N . MET A 1 494 ? -37.935 -14.352 -3.912 1.00 82.94 494 MET A N 1
ATOM 3817 C CA . MET A 1 494 ? -39.156 -14.937 -4.470 1.00 82.94 494 MET A CA 1
ATOM 3818 C C . MET A 1 494 ? -40.381 -14.061 -4.206 1.00 82.94 494 MET A C 1
ATOM 3820 O O . MET A 1 494 ? -41.218 -13.946 -5.094 1.00 82.94 494 MET A O 1
ATOM 3824 N N . ALA A 1 495 ? -40.481 -13.414 -3.042 1.00 78.88 495 ALA A N 1
ATOM 3825 C CA . ALA A 1 495 ? -41.549 -12.463 -2.741 1.00 78.88 495 ALA A CA 1
ATOM 3826 C C . ALA A 1 495 ? -41.452 -11.217 -3.639 1.00 78.88 495 ALA A C 1
ATOM 3828 O O . ALA A 1 495 ? -42.430 -10.860 -4.293 1.00 78.88 495 ALA A O 1
ATOM 3829 N N . ALA A 1 496 ? -40.258 -10.625 -3.761 1.00 77.56 496 ALA A N 1
ATOM 3830 C CA . ALA A 1 496 ? -40.000 -9.515 -4.680 1.00 77.56 496 ALA A CA 1
ATOM 3831 C C . ALA A 1 496 ? -40.233 -9.906 -6.155 1.00 77.56 496 ALA A C 1
ATOM 3833 O O . ALA A 1 496 ? -40.796 -9.131 -6.929 1.00 77.56 496 ALA A O 1
ATOM 3834 N N . ALA A 1 497 ? -39.851 -11.127 -6.553 1.00 82.88 497 ALA A N 1
ATOM 3835 C CA . ALA A 1 497 ? -40.124 -11.658 -7.887 1.00 82.88 497 ALA A CA 1
ATOM 3836 C C . ALA A 1 497 ? -41.627 -11.861 -8.132 1.00 82.88 497 ALA A C 1
ATOM 3838 O O . ALA A 1 497 ? -42.115 -11.462 -9.185 1.00 82.88 497 ALA A O 1
ATOM 3839 N N . GLN A 1 498 ? -42.361 -12.436 -7.177 1.00 88.38 498 GLN A N 1
ATOM 3840 C CA . GLN A 1 498 ? -43.808 -12.629 -7.271 1.00 88.38 498 GLN A CA 1
ATOM 3841 C C . GLN A 1 498 ? -44.522 -11.277 -7.374 1.00 88.38 498 GLN A C 1
ATOM 3843 O O . GLN A 1 498 ? -45.283 -11.081 -8.313 1.00 88.38 498 GLN A O 1
ATOM 3848 N N . GLN A 1 499 ? -44.189 -10.307 -6.515 1.00 83.94 499 GLN A N 1
ATOM 3849 C CA . GLN A 1 499 ? -44.766 -8.962 -6.570 1.00 83.94 499 GLN A CA 1
ATOM 3850 C C . GLN A 1 499 ? -44.484 -8.265 -7.912 1.00 83.94 499 GLN A C 1
ATOM 3852 O O . GLN A 1 499 ? -45.410 -7.787 -8.559 1.00 83.94 499 GLN A O 1
ATOM 3857 N N . TYR A 1 500 ? -43.234 -8.273 -8.395 1.00 83.06 500 TYR A N 1
ATOM 3858 C CA . TYR A 1 500 ? -42.906 -7.709 -9.711 1.00 83.06 500 TYR A CA 1
ATOM 3859 C C . TYR A 1 500 ? -43.618 -8.449 -10.857 1.00 83.06 500 TYR A C 1
ATOM 3861 O O . TYR A 1 500 ? -44.000 -7.845 -11.861 1.00 83.06 500 TYR A O 1
ATOM 3869 N N . PHE A 1 501 ? -43.800 -9.765 -10.732 1.00 87.50 501 PHE A N 1
ATOM 3870 C CA . PHE A 1 501 ? -44.538 -10.571 -11.699 1.00 87.50 501 PHE A CA 1
ATOM 3871 C C . PHE A 1 501 ? -46.044 -10.266 -11.685 1.00 87.50 501 PHE A C 1
ATOM 3873 O O . PHE A 1 501 ? -46.649 -10.240 -12.754 1.00 87.50 501 PHE A O 1
ATOM 3880 N N . ASP A 1 502 ? -46.631 -9.986 -10.525 1.00 86.62 502 ASP A N 1
ATOM 3881 C CA . ASP A 1 502 ? -48.037 -9.596 -10.394 1.00 86.62 502 ASP A CA 1
ATOM 3882 C C . ASP A 1 502 ? -48.265 -8.164 -10.919 1.00 86.62 502 ASP A C 1
ATOM 3884 O O . ASP A 1 502 ? -49.230 -7.922 -11.645 1.00 86.62 502 ASP A O 1
ATOM 3888 N N . ASP A 1 503 ? -47.323 -7.246 -10.663 1.00 81.06 503 ASP A N 1
ATOM 3889 C CA . ASP A 1 503 ? -47.346 -5.861 -11.156 1.00 81.06 503 ASP A CA 1
ATOM 3890 C C . ASP A 1 503 ? -47.106 -5.745 -12.678 1.00 81.06 503 ASP A C 1
ATOM 3892 O O . ASP A 1 503 ? -47.624 -4.826 -13.314 1.00 81.06 503 ASP A O 1
ATOM 3896 N N . GLN A 1 504 ? -46.265 -6.607 -13.271 1.00 78.88 504 GLN A N 1
ATOM 3897 C CA . GLN A 1 504 ? -45.755 -6.451 -14.652 1.00 78.88 504 GLN A CA 1
ATOM 3898 C C . GLN A 1 504 ? -46.038 -7.646 -15.584 1.00 78.88 504 GLN A C 1
ATOM 3900 O O . GLN A 1 504 ? -45.691 -7.613 -16.766 1.00 78.88 504 GLN A O 1
ATOM 3905 N N . GLY A 1 505 ? -46.609 -8.740 -15.077 1.00 75.69 505 GLY A N 1
ATOM 3906 C CA . GLY A 1 505 ? -46.887 -9.973 -15.825 1.00 75.69 505 GLY A CA 1
ATOM 3907 C C . GLY A 1 505 ? -45.657 -10.787 -16.263 1.00 75.69 505 GLY A C 1
ATOM 3908 O O . GLY A 1 505 ? -45.814 -11.786 -16.975 1.00 75.69 505 GLY A O 1
ATOM 3909 N N . HIS A 1 506 ? -44.433 -10.375 -15.898 1.00 79.25 506 HIS A N 1
ATOM 3910 C CA . HIS A 1 506 ? -43.182 -10.998 -16.354 1.00 79.25 506 HIS A CA 1
ATOM 3911 C C . HIS A 1 506 ? -41.969 -10.735 -15.438 1.00 79.25 506 HIS A C 1
ATOM 3913 O O . HIS A 1 506 ? -41.902 -9.709 -14.772 1.00 79.25 506 HIS A O 1
ATOM 3919 N N . LEU A 1 507 ? -40.937 -11.591 -15.504 1.00 79.38 507 LEU A N 1
ATOM 3920 C CA . LEU A 1 507 ? -39.647 -11.422 -14.801 1.00 79.38 507 LEU A CA 1
ATOM 3921 C C . LEU A 1 507 ? -38.506 -10.864 -15.684 1.00 79.38 507 LEU A C 1
ATOM 3923 O O . LEU A 1 507 ? -37.333 -11.240 -15.551 1.00 79.38 507 LEU A O 1
ATOM 3927 N N . ASN A 1 508 ? -38.824 -9.935 -16.591 1.00 69.88 508 ASN A N 1
ATOM 3928 C CA . ASN A 1 508 ? -37.839 -9.242 -17.440 1.00 69.88 508 ASN A CA 1
ATOM 3929 C C . ASN A 1 508 ? -37.152 -8.062 -16.718 1.00 69.88 508 ASN A C 1
ATOM 3931 O O . ASN A 1 508 ? -36.957 -6.995 -17.293 1.00 69.88 508 ASN A O 1
ATOM 3935 N N . VAL A 1 509 ? -36.795 -8.260 -15.448 1.00 70.94 509 VAL A N 1
ATOM 3936 C CA . VAL A 1 509 ? -36.218 -7.237 -14.567 1.00 70.94 509 VAL A CA 1
ATOM 3937 C C . VAL A 1 509 ? -34.818 -6.809 -15.057 1.00 70.94 509 VAL A C 1
ATOM 3939 O O . VAL A 1 509 ? -33.954 -7.680 -15.209 1.00 70.94 509 VAL A O 1
ATOM 3942 N N . PRO A 1 510 ? -34.550 -5.503 -15.273 1.00 57.97 510 PRO A N 1
ATOM 3943 C CA . PRO A 1 510 ? -33.208 -4.986 -15.564 1.00 57.97 510 PRO A CA 1
ATOM 3944 C C . PRO A 1 510 ? -32.231 -5.248 -14.412 1.00 57.97 510 PRO A C 1
ATOM 3946 O O . PRO A 1 510 ? -32.605 -5.099 -13.254 1.00 57.97 510 PRO A O 1
ATOM 3949 N N . SER A 1 511 ? -30.963 -5.577 -14.680 1.00 52.16 511 SER A N 1
ATOM 3950 C CA . SER A 1 511 ? -30.019 -5.970 -13.615 1.00 52.16 511 SER A CA 1
ATOM 3951 C C . SER A 1 511 ? -29.735 -4.893 -12.558 1.00 52.16 511 SER A C 1
ATOM 3953 O O . SER A 1 511 ? -29.383 -5.234 -11.435 1.00 52.16 511 SER A O 1
ATOM 3955 N N . ASN A 1 512 ? -29.929 -3.611 -12.874 1.00 50.66 512 ASN A N 1
ATOM 3956 C CA . ASN A 1 512 ? -29.821 -2.493 -11.929 1.00 50.66 512 ASN A CA 1
ATOM 3957 C C . ASN A 1 512 ? -31.137 -2.143 -11.205 1.00 50.66 512 ASN A C 1
ATOM 3959 O O . ASN A 1 512 ? -31.145 -1.199 -10.419 1.00 50.66 512 ASN A O 1
ATOM 3963 N N . TYR A 1 513 ? -32.239 -2.850 -11.474 1.00 55.88 513 TYR A N 1
ATOM 3964 C CA . TYR A 1 513 ? -33.529 -2.592 -10.837 1.00 55.88 513 TYR A CA 1
ATOM 3965 C C . TYR A 1 513 ? -33.505 -2.948 -9.346 1.00 55.88 513 TYR A C 1
ATOM 3967 O O . TYR A 1 513 ? -32.984 -3.993 -8.935 1.00 55.88 513 TYR A O 1
ATOM 3975 N N . ILE A 1 514 ? -34.123 -2.061 -8.573 1.00 54.97 514 ILE A N 1
ATOM 3976 C CA . ILE A 1 514 ? -34.350 -2.148 -7.137 1.00 54.97 514 ILE A CA 1
ATOM 3977 C C . ILE A 1 514 ? -35.858 -1.979 -6.939 1.00 54.97 514 ILE A C 1
ATOM 3979 O O . ILE A 1 514 ? -36.453 -1.107 -7.578 1.00 54.97 514 ILE A O 1
ATOM 3983 N N . ASP A 1 515 ? -36.474 -2.809 -6.103 1.00 66.12 515 ASP A N 1
ATOM 3984 C CA . ASP A 1 515 ? -37.896 -2.677 -5.781 1.00 66.12 515 ASP A CA 1
ATOM 3985 C C . ASP A 1 515 ? -38.176 -1.566 -4.746 1.00 66.12 515 ASP A C 1
ATOM 3987 O O . ASP A 1 515 ? -37.272 -0.887 -4.251 1.00 66.12 515 ASP A O 1
ATOM 3991 N N . ALA A 1 516 ? -39.454 -1.379 -4.408 1.00 63.00 516 ALA A N 1
ATOM 3992 C CA . ALA A 1 516 ? -39.895 -0.370 -3.444 1.00 63.00 516 ALA A CA 1
ATOM 3993 C C . ALA A 1 516 ? -39.438 -0.632 -1.991 1.00 63.00 516 ALA A C 1
ATOM 3995 O O . ALA A 1 516 ? -39.517 0.280 -1.167 1.00 63.00 516 ALA A O 1
ATOM 3996 N N . ALA A 1 517 ? -38.956 -1.840 -1.671 1.00 48.97 517 ALA A N 1
ATOM 3997 C CA . ALA A 1 517 ? -38.390 -2.191 -0.367 1.00 48.97 517 ALA A CA 1
ATOM 3998 C C . ALA A 1 517 ? -36.858 -2.006 -0.312 1.00 48.97 517 ALA A C 1
ATOM 4000 O O . ALA A 1 517 ? -36.267 -2.084 0.765 1.00 48.97 517 ALA A O 1
ATOM 4001 N N . GLY A 1 518 ? -36.211 -1.728 -1.451 1.00 46.41 518 GLY A N 1
ATOM 4002 C CA . GLY A 1 518 ? -34.760 -1.566 -1.560 1.00 46.41 518 GLY A CA 1
ATOM 4003 C C . GLY A 1 518 ? -34.009 -2.838 -1.971 1.00 46.41 518 GLY A C 1
ATOM 4004 O O . GLY A 1 518 ? -32.777 -2.848 -1.942 1.00 46.41 518 GLY A O 1
ATOM 4005 N N . PHE A 1 519 ? -34.704 -3.909 -2.366 1.00 51.56 519 PHE A N 1
ATOM 4006 C CA . PHE A 1 519 ? -34.075 -5.173 -2.743 1.00 51.56 519 PHE A CA 1
ATOM 4007 C C . PHE A 1 519 ? -33.658 -5.185 -4.224 1.00 51.56 519 PHE A C 1
ATOM 4009 O O . PHE A 1 519 ? -34.424 -4.844 -5.127 1.00 51.56 519 PHE A O 1
ATOM 4016 N N . HIS A 1 520 ? -32.416 -5.606 -4.492 1.00 56.44 520 HIS A N 1
ATOM 4017 C CA . HIS A 1 520 ? -31.810 -5.648 -5.832 1.00 56.44 520 HIS A CA 1
ATOM 4018 C C . HIS A 1 520 ? -32.295 -6.854 -6.665 1.00 56.44 520 HIS A C 1
ATOM 4020 O O . HIS A 1 520 ? -31.503 -7.716 -7.070 1.00 56.44 520 HIS A O 1
ATOM 4026 N N . LEU A 1 521 ? -33.601 -6.912 -6.942 1.00 72.38 521 LEU A N 1
ATOM 4027 C CA . LEU A 1 521 ? -34.259 -8.003 -7.670 1.00 72.38 521 LEU A CA 1
ATOM 4028 C C . LEU A 1 521 ? -33.604 -8.304 -9.033 1.00 72.38 521 LEU A C 1
ATOM 4030 O O . LEU A 1 521 ? -33.500 -9.468 -9.425 1.00 72.38 521 LEU A O 1
ATOM 4034 N N . GLY A 1 522 ? -33.093 -7.281 -9.729 1.00 57.47 522 GLY A N 1
ATOM 4035 C CA . GLY A 1 522 ? -32.377 -7.443 -10.999 1.00 57.47 522 GLY A CA 1
ATOM 4036 C C . GLY A 1 522 ? -31.103 -8.285 -10.884 1.00 57.47 522 GLY A C 1
ATOM 4037 O O . GLY A 1 522 ? -30.929 -9.265 -11.616 1.00 57.47 522 GLY A O 1
ATOM 4038 N N . CYS A 1 523 ? -30.229 -7.939 -9.936 1.00 49.69 523 CYS A N 1
ATOM 4039 C CA . CYS A 1 523 ? -29.027 -8.713 -9.618 1.00 49.69 523 CYS A CA 1
ATOM 4040 C C . CYS A 1 523 ? -29.377 -10.122 -9.125 1.00 49.69 523 CYS A C 1
ATOM 4042 O O . CYS A 1 523 ? -28.735 -11.089 -9.538 1.00 49.69 523 CYS A O 1
ATOM 4044 N N . TRP A 1 524 ? -30.403 -10.252 -8.275 1.00 69.00 524 TRP A N 1
ATOM 4045 C CA . TRP A 1 524 ? -30.826 -11.543 -7.731 1.00 69.00 524 TRP A CA 1
ATOM 4046 C C . TRP A 1 524 ? -31.296 -12.498 -8.837 1.00 69.00 524 TRP A C 1
ATOM 4048 O O . TRP A 1 524 ? -30.762 -13.601 -8.951 1.00 69.00 524 TRP A O 1
ATOM 4058 N N . LEU A 1 525 ? -32.197 -12.065 -9.728 1.00 71.44 525 LEU A N 1
ATOM 4059 C CA . LEU A 1 525 ? -32.638 -12.875 -10.874 1.00 71.44 525 LEU A CA 1
ATOM 4060 C C . LEU A 1 525 ? -31.484 -13.199 -11.837 1.00 71.44 525 LEU A C 1
ATOM 4062 O O . LEU A 1 525 ? -31.433 -14.305 -12.376 1.00 71.44 525 LEU A O 1
ATOM 4066 N N . GLY A 1 526 ? -30.537 -12.275 -12.035 1.00 55.59 526 GLY A N 1
ATOM 4067 C CA . GLY A 1 526 ? -29.301 -12.538 -12.782 1.00 55.59 526 GLY A CA 1
ATOM 4068 C C . GLY A 1 526 ? -28.464 -13.668 -12.168 1.00 55.59 526 GLY A C 1
ATOM 4069 O O . GLY A 1 526 ? -28.025 -14.573 -12.879 1.00 55.59 526 GLY A O 1
ATOM 4070 N N . TYR A 1 527 ? -28.315 -13.676 -10.842 1.00 51.91 527 TYR A N 1
ATOM 4071 C CA . TYR A 1 527 ? -27.614 -14.735 -10.113 1.00 51.91 527 TYR A CA 1
ATOM 4072 C C . TYR A 1 527 ? -28.331 -16.093 -10.217 1.00 51.91 527 TYR A C 1
ATOM 4074 O O . TYR A 1 527 ? -27.677 -17.105 -10.475 1.00 51.91 527 TYR A O 1
ATOM 4082 N N . GLN A 1 528 ? -29.669 -16.132 -10.136 1.00 66.56 528 GLN A N 1
ATOM 4083 C CA . GLN A 1 528 ? -30.420 -17.384 -10.330 1.00 66.56 528 GLN A CA 1
ATOM 4084 C C . GLN A 1 528 ? -30.278 -17.940 -11.762 1.00 66.56 528 GLN A C 1
ATOM 4086 O O . GLN A 1 528 ? -30.169 -19.156 -11.940 1.00 66.56 528 GLN A O 1
ATOM 4091 N N . ARG A 1 529 ? -30.205 -17.073 -12.789 1.00 67.44 529 ARG A N 1
ATOM 4092 C CA . ARG A 1 529 ? -29.897 -17.480 -14.178 1.00 67.44 529 ARG A CA 1
ATOM 4093 C C . ARG A 1 529 ? -28.501 -18.105 -14.285 1.00 67.44 529 ARG A C 1
ATOM 4095 O O . ARG A 1 529 ? -28.366 -19.177 -14.874 1.00 67.44 529 ARG A O 1
ATOM 4102 N N . ALA A 1 530 ? -27.492 -17.494 -13.660 1.00 47.56 530 ALA A N 1
ATOM 4103 C CA . ALA A 1 530 ? -26.125 -18.021 -13.632 1.00 47.56 530 ALA A CA 1
ATOM 4104 C C . ALA A 1 530 ? -26.029 -19.380 -12.910 1.00 47.56 530 ALA A C 1
ATOM 410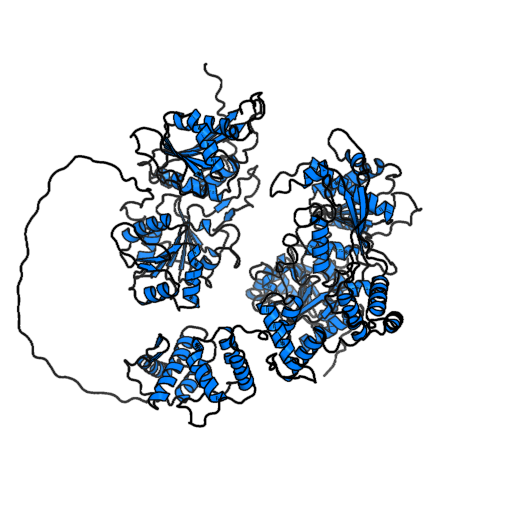6 O O . ALA A 1 530 ? -25.448 -20.321 -13.453 1.00 47.56 530 ALA A O 1
ATOM 4107 N N . LEU A 1 531 ? -26.661 -19.527 -11.737 1.00 46.12 531 LEU A N 1
ATOM 4108 C CA . LEU A 1 531 ? -26.729 -20.809 -11.024 1.00 46.12 531 LEU A CA 1
ATOM 4109 C C . LEU A 1 531 ? -27.438 -21.894 -11.842 1.00 46.12 531 LEU A C 1
ATOM 4111 O O . LEU A 1 531 ? -27.025 -23.054 -11.798 1.00 46.12 531 LEU A O 1
ATOM 4115 N N . LYS A 1 532 ? -28.484 -21.545 -12.605 1.00 61.69 532 LYS A N 1
ATOM 4116 C CA . LYS A 1 532 ? -29.178 -22.522 -13.452 1.00 61.69 532 LYS A CA 1
ATOM 4117 C C . LYS A 1 532 ? -28.335 -22.960 -14.648 1.00 61.69 532 LYS A C 1
ATOM 4119 O O . LYS A 1 532 ? -28.329 -24.149 -14.959 1.00 61.69 532 LYS A O 1
ATOM 4124 N N . LEU A 1 533 ? -27.602 -22.036 -15.273 1.00 50.53 533 LEU A N 1
ATOM 4125 C CA . LEU A 1 533 ? -26.666 -22.333 -16.364 1.00 50.53 533 LEU A CA 1
ATOM 4126 C C . LEU A 1 533 ? -25.510 -23.236 -15.900 1.00 50.53 533 LEU A C 1
ATOM 4128 O O . LEU A 1 533 ? -25.122 -24.147 -16.622 1.00 50.53 533 LEU A O 1
ATOM 4132 N N . ALA A 1 534 ? -25.012 -23.023 -14.680 1.00 42.34 534 ALA A N 1
ATOM 4133 C CA . ALA A 1 534 ? -23.973 -23.845 -14.057 1.00 42.34 534 ALA A CA 1
ATOM 4134 C C . ALA A 1 534 ? -24.471 -25.209 -13.527 1.00 42.34 534 ALA A C 1
ATOM 4136 O O . ALA A 1 534 ? -23.691 -25.948 -12.939 1.00 42.34 534 ALA A O 1
ATOM 4137 N N . GLY A 1 535 ? -25.763 -25.537 -13.668 1.00 51.75 535 GLY A N 1
ATOM 4138 C CA . GLY A 1 535 ? -26.366 -26.767 -13.131 1.00 51.75 535 GLY A CA 1
ATOM 4139 C C . GLY A 1 535 ? -26.627 -26.767 -11.616 1.00 51.75 535 GLY A C 1
ATOM 4140 O O . GLY A 1 535 ? -27.295 -27.670 -11.116 1.00 51.75 535 GLY A O 1
ATOM 4141 N N . ASN A 1 536 ? -26.180 -25.736 -10.895 1.00 44.69 536 ASN A N 1
ATOM 4142 C CA . ASN A 1 536 ? -26.175 -25.673 -9.430 1.00 44.69 536 ASN A CA 1
ATOM 4143 C C . ASN A 1 536 ? -27.507 -25.213 -8.803 1.00 44.69 536 ASN A C 1
ATOM 4145 O O . ASN A 1 536 ? -27.668 -25.287 -7.586 1.00 44.69 536 ASN A O 1
ATOM 4149 N N . LEU A 1 537 ? -28.486 -24.748 -9.591 1.00 58.78 537 LEU A N 1
ATOM 4150 C CA . LEU A 1 537 ? -29.807 -24.387 -9.058 1.00 58.78 537 LEU A CA 1
ATOM 4151 C C . LEU A 1 537 ? -30.714 -25.619 -8.885 1.00 58.78 537 LEU A C 1
ATOM 4153 O O . LEU A 1 537 ? -31.083 -26.278 -9.864 1.00 58.78 537 LEU A O 1
ATOM 4157 N N . THR A 1 538 ? -31.125 -25.882 -7.640 1.00 70.44 538 THR A N 1
ATOM 4158 C CA . THR A 1 538 ? -31.884 -27.086 -7.257 1.00 70.44 538 THR A CA 1
ATOM 4159 C C . THR A 1 538 ? -33.234 -27.223 -7.988 1.00 70.44 538 THR A C 1
ATOM 4161 O O . THR A 1 538 ? -33.824 -26.219 -8.413 1.00 70.44 538 THR A O 1
ATOM 4164 N N . PRO A 1 539 ? -33.785 -28.450 -8.124 1.00 69.75 539 PRO A N 1
ATOM 4165 C CA . PRO A 1 539 ? -35.081 -28.665 -8.773 1.00 69.75 539 PRO A CA 1
ATOM 4166 C C . PRO A 1 539 ? -36.232 -27.900 -8.107 1.00 69.75 539 PRO A C 1
ATOM 4168 O O . PRO A 1 539 ? -37.019 -27.273 -8.809 1.00 69.75 539 PRO A O 1
ATOM 4171 N N . ALA A 1 540 ? -36.286 -27.869 -6.770 1.00 69.31 540 ALA A N 1
ATOM 4172 C CA . ALA A 1 540 ? -37.314 -27.139 -6.023 1.00 69.31 540 ALA A CA 1
ATOM 4173 C C . ALA A 1 540 ? -37.256 -25.622 -6.285 1.00 69.31 540 ALA A C 1
ATOM 4175 O O . ALA A 1 540 ? -38.275 -25.009 -6.597 1.00 69.31 540 ALA A O 1
ATOM 4176 N N . ARG A 1 541 ? -36.053 -25.029 -6.263 1.00 73.44 541 ARG A N 1
ATOM 4177 C CA . ARG A 1 541 ? -35.850 -23.607 -6.591 1.00 73.44 541 ARG A CA 1
ATOM 4178 C C . ARG A 1 541 ? -36.166 -23.300 -8.061 1.00 73.44 541 ARG A C 1
ATOM 4180 O O . ARG A 1 541 ? -36.771 -22.277 -8.368 1.00 73.44 541 ARG A O 1
ATOM 4187 N N . THR A 1 542 ? -35.852 -24.226 -8.970 1.00 78.88 542 THR A N 1
ATOM 4188 C CA . THR A 1 542 ? -36.258 -24.133 -10.385 1.00 78.88 542 THR A CA 1
ATOM 4189 C C . THR A 1 542 ? -37.786 -24.130 -10.538 1.00 78.88 542 THR A C 1
ATOM 4191 O O . THR A 1 542 ? -38.311 -23.347 -11.325 1.00 78.88 542 THR A O 1
ATOM 4194 N N . ALA A 1 543 ? -38.496 -24.985 -9.794 1.00 78.75 543 ALA A N 1
ATOM 4195 C CA . ALA A 1 543 ? -39.953 -25.104 -9.852 1.00 78.75 543 ALA A CA 1
ATOM 4196 C C . ALA A 1 543 ? -40.672 -23.883 -9.254 1.00 78.75 543 ALA A C 1
ATOM 4198 O O . ALA A 1 543 ? -41.631 -23.397 -9.847 1.00 78.75 543 ALA A O 1
ATOM 4199 N N . ALA A 1 544 ? -40.181 -23.340 -8.136 1.00 77.06 544 ALA A N 1
ATOM 4200 C CA . ALA A 1 544 ? -40.736 -22.125 -7.542 1.00 77.06 544 ALA A CA 1
ATOM 4201 C C . ALA A 1 544 ? -40.558 -20.897 -8.458 1.00 77.06 544 ALA A C 1
ATOM 4203 O O . ALA A 1 544 ? -41.525 -20.189 -8.705 1.00 77.06 544 ALA A O 1
ATOM 4204 N N . LEU A 1 545 ? -39.390 -20.693 -9.086 1.00 81.56 545 LEU A N 1
ATOM 4205 C CA . LEU A 1 545 ? -39.243 -19.624 -10.091 1.00 81.56 545 LEU A CA 1
ATOM 4206 C C . LEU A 1 545 ? -40.103 -19.844 -11.354 1.00 81.56 545 LEU A C 1
ATOM 4208 O O . LEU A 1 545 ? -40.419 -18.887 -12.064 1.00 81.56 545 LEU A O 1
ATOM 4212 N N . ALA A 1 546 ? -40.520 -21.080 -11.646 1.00 83.81 546 ALA A N 1
ATOM 4213 C CA . ALA A 1 546 ? -41.398 -21.363 -12.778 1.00 83.81 546 ALA A CA 1
ATOM 4214 C C . ALA A 1 546 ? -42.849 -20.880 -12.566 1.00 83.81 546 ALA A C 1
ATOM 4216 O O . ALA A 1 546 ? -43.520 -20.611 -13.564 1.00 83.81 546 ALA A O 1
ATOM 4217 N N . THR A 1 547 ? -43.329 -20.698 -11.324 1.00 85.75 547 THR A N 1
ATOM 4218 C CA . THR A 1 547 ? -44.675 -20.128 -11.076 1.00 85.75 547 THR A CA 1
ATOM 4219 C C . THR A 1 547 ? -44.749 -18.674 -11.551 1.00 85.75 547 THR A C 1
ATOM 4221 O O . THR A 1 547 ? -45.673 -18.304 -12.272 1.00 85.75 547 THR A O 1
ATOM 4224 N N . CYS A 1 548 ? -43.693 -17.899 -11.285 1.00 82.94 548 CYS A N 1
ATOM 4225 C CA . CYS A 1 548 ? -43.473 -16.534 -11.776 1.00 82.94 548 CYS A CA 1
ATOM 4226 C C . CYS A 1 548 ? -43.037 -16.478 -13.263 1.00 82.94 548 CYS A C 1
ATOM 4228 O O . CYS A 1 548 ? -42.492 -15.474 -13.724 1.00 82.94 548 CYS A O 1
ATOM 4230 N N . LYS A 1 549 ? -43.203 -17.574 -14.023 1.00 81.69 549 LYS A N 1
ATOM 4231 C CA . LYS A 1 549 ? -42.828 -17.716 -15.446 1.00 81.69 549 LYS A CA 1
ATOM 4232 C C . LYS A 1 549 ? -41.382 -17.281 -15.765 1.00 81.69 549 LYS A C 1
ATOM 4234 O O . LYS A 1 549 ? -41.130 -16.678 -16.811 1.00 81.69 549 LYS A O 1
ATOM 4239 N N . MET A 1 550 ? -40.427 -17.578 -14.877 1.00 82.38 550 MET A N 1
ATOM 4240 C CA . MET A 1 550 ? -39.029 -17.145 -15.003 1.00 82.38 550 MET A CA 1
ATOM 4241 C C . MET A 1 550 ? -38.377 -17.536 -16.340 1.00 82.38 550 MET A C 1
ATOM 4243 O O . MET A 1 550 ? -38.253 -18.711 -16.692 1.00 82.38 550 MET A O 1
ATOM 4247 N N . THR A 1 551 ? -37.875 -16.530 -17.055 1.00 72.75 551 THR A N 1
ATOM 4248 C CA . THR A 1 551 ? -37.073 -16.685 -18.271 1.00 72.75 551 THR A CA 1
ATOM 4249 C C . THR A 1 551 ? -35.600 -16.893 -17.915 1.00 72.75 551 THR A C 1
ATOM 4251 O O . THR A 1 551 ? -34.911 -15.976 -17.470 1.00 72.75 551 THR A O 1
ATOM 4254 N N . TRP A 1 552 ? -35.100 -18.117 -18.111 1.00 71.19 552 TRP A N 1
ATOM 4255 C CA . TRP A 1 552 ? -33.706 -18.479 -17.804 1.00 71.19 552 TRP A CA 1
ATOM 4256 C C . TRP A 1 552 ? -32.684 -17.854 -18.761 1.00 71.19 552 TRP A C 1
ATOM 4258 O O . TRP A 1 552 ? -31.567 -17.544 -18.357 1.00 71.19 552 TRP A O 1
ATOM 4268 N N . SER A 1 553 ? -33.069 -17.623 -20.017 1.00 62.31 553 SER A N 1
ATOM 4269 C CA . SER A 1 553 ? -32.304 -16.794 -20.945 1.00 62.31 553 SER A CA 1
ATOM 4270 C C . SER A 1 553 ? -32.468 -15.313 -20.601 1.00 62.31 553 SER A C 1
ATOM 4272 O O . SER A 1 553 ? -33.571 -14.858 -20.297 1.00 62.31 553 SER A O 1
ATOM 4274 N N . HIS A 1 554 ? -31.378 -14.543 -20.685 1.00 59.22 554 HIS A N 1
ATOM 4275 C CA . HIS A 1 554 ? -31.452 -13.084 -20.562 1.00 59.22 554 HIS A CA 1
ATOM 4276 C C . HIS A 1 554 ? -32.440 -12.502 -21.591 1.00 59.22 554 HIS A C 1
ATOM 4278 O O . HIS A 1 554 ? -32.479 -12.989 -22.732 1.00 59.22 554 HIS A O 1
ATOM 4284 N N . PRO A 1 555 ? -33.232 -11.471 -21.228 1.00 60.50 555 PRO A N 1
ATOM 4285 C CA . PRO A 1 555 ? -34.173 -10.843 -22.145 1.00 60.50 555 PRO A CA 1
ATOM 4286 C C . PRO A 1 555 ? -33.492 -10.412 -23.446 1.00 60.50 555 PRO A C 1
ATOM 4288 O O . PRO A 1 555 ? -32.377 -9.899 -23.445 1.00 60.50 555 PRO A O 1
ATOM 4291 N N . LYS A 1 556 ? -34.195 -10.570 -24.572 1.00 58.78 556 LYS A N 1
ATOM 4292 C CA . LYS A 1 556 ? -33.677 -10.380 -25.945 1.00 58.78 556 LYS A CA 1
ATOM 4293 C C . LYS A 1 556 ? -33.175 -8.960 -26.283 1.00 58.78 556 LYS A C 1
ATOM 4295 O O . LYS A 1 556 ? -32.798 -8.741 -27.433 1.00 58.78 556 LYS A O 1
ATOM 4300 N N . GLY A 1 557 ? -33.178 -8.037 -25.321 1.00 59.00 557 GLY A N 1
ATOM 4301 C CA . GLY A 1 557 ? -32.603 -6.696 -25.402 1.00 59.00 557 GLY A CA 1
ATOM 4302 C C . GLY A 1 557 ? -31.941 -6.209 -24.102 1.00 59.00 557 GLY A C 1
ATOM 4303 O O . GLY A 1 557 ? -31.769 -5.004 -23.966 1.00 59.00 557 GLY A O 1
ATOM 4304 N N . SER A 1 558 ? -31.599 -7.086 -23.142 1.00 63.38 558 SER A N 1
ATOM 4305 C CA . SER A 1 558 ? -30.867 -6.664 -21.933 1.00 63.38 558 SER A CA 1
ATOM 4306 C C . SER A 1 558 ? -29.372 -6.459 -22.205 1.00 63.38 558 SER A C 1
ATOM 4308 O O . SER A 1 558 ? -28.808 -7.033 -23.142 1.00 63.38 558 SER A O 1
ATOM 4310 N N . THR A 1 559 ? -28.718 -5.664 -21.356 1.00 65.38 559 THR A N 1
ATOM 4311 C CA . THR A 1 559 ? -27.283 -5.348 -21.427 1.00 65.38 559 THR A CA 1
ATOM 4312 C C . THR A 1 559 ? -26.421 -6.611 -21.441 1.00 65.38 559 THR A C 1
ATOM 4314 O O . THR A 1 559 ? -25.486 -6.710 -22.226 1.00 65.38 559 THR A O 1
ATOM 4317 N N . GLU A 1 560 ? -26.765 -7.623 -20.644 1.00 65.56 560 GLU A N 1
ATOM 4318 C CA . GLU A 1 560 ? -26.028 -8.895 -20.575 1.00 65.56 560 GLU A CA 1
ATOM 4319 C C . GLU A 1 560 ? -26.244 -9.758 -21.829 1.00 65.56 560 GLU A C 1
ATOM 4321 O O . GLU A 1 560 ? -25.309 -10.406 -22.300 1.00 65.56 560 GLU A O 1
ATOM 4326 N N . HIS A 1 561 ? -27.448 -9.739 -22.420 1.00 71.25 561 HIS A N 1
ATOM 4327 C CA . HIS A 1 561 ? -27.689 -10.395 -23.709 1.00 71.25 561 HIS A CA 1
ATOM 4328 C C . HIS A 1 561 ? -26.854 -9.742 -24.818 1.00 71.25 561 HIS A C 1
ATOM 4330 O O . HIS A 1 561 ? -26.259 -10.446 -25.636 1.00 71.25 561 HIS A O 1
ATOM 4336 N N . TYR A 1 562 ? -26.752 -8.410 -24.816 1.00 77.69 562 TYR A N 1
ATOM 4337 C CA . TYR A 1 562 ? -25.887 -7.686 -25.742 1.00 77.69 562 TYR A CA 1
ATOM 4338 C C . TYR A 1 562 ? -24.390 -7.866 -25.455 1.00 77.69 562 TYR A C 1
ATOM 4340 O O . TYR A 1 562 ? -23.629 -7.973 -26.409 1.00 77.69 562 TYR A O 1
ATOM 4348 N N . LEU A 1 563 ? -23.957 -8.004 -24.197 1.00 75.81 563 LEU A N 1
ATOM 4349 C CA . LEU A 1 563 ? -22.574 -8.365 -23.851 1.00 75.81 563 LEU A CA 1
ATOM 4350 C C . LEU A 1 563 ? -22.211 -9.776 -24.334 1.00 75.81 563 LEU A C 1
ATOM 4352 O O . LEU A 1 563 ? -21.131 -9.972 -24.882 1.00 75.81 563 LEU A O 1
ATOM 4356 N N . HIS A 1 564 ? -23.121 -10.744 -24.217 1.00 74.62 564 HIS A N 1
ATOM 4357 C CA . HIS A 1 564 ? -22.924 -12.086 -24.774 1.00 74.62 564 HIS A CA 1
ATOM 4358 C C . HIS A 1 564 ? -22.920 -12.078 -26.318 1.00 74.62 564 HIS A C 1
ATOM 4360 O O . HIS A 1 564 ? -22.135 -12.786 -26.950 1.00 74.62 564 HIS A O 1
ATOM 4366 N N . LEU A 1 565 ? -23.742 -11.232 -26.954 1.00 80.88 565 LEU A N 1
ATOM 4367 C CA . LEU A 1 565 ? -23.665 -10.987 -28.400 1.00 80.88 565 LEU A CA 1
ATOM 4368 C C . LEU A 1 565 ? -22.366 -10.272 -28.803 1.00 80.88 565 LEU A C 1
ATOM 4370 O O . LEU A 1 565 ? -21.828 -10.583 -29.859 1.00 80.88 565 LEU A O 1
ATOM 4374 N N . ALA A 1 566 ? -21.839 -9.369 -27.972 1.00 82.25 566 ALA A N 1
ATOM 4375 C CA . ALA A 1 566 ? -20.556 -8.702 -28.174 1.00 82.25 566 ALA A CA 1
ATOM 4376 C C . ALA A 1 566 ? -19.386 -9.690 -28.046 1.00 82.25 566 ALA A C 1
ATOM 4378 O O . ALA A 1 566 ? -18.510 -9.691 -28.902 1.00 82.25 566 ALA A O 1
ATOM 4379 N N . GLN A 1 567 ? -19.407 -10.589 -27.056 1.00 77.94 567 GLN A N 1
ATOM 4380 C CA . GLN A 1 567 ? -18.451 -11.699 -26.932 1.00 77.94 567 GLN A CA 1
ATOM 4381 C C . GLN A 1 567 ? -18.469 -12.599 -28.172 1.00 77.94 567 GLN A C 1
ATOM 4383 O O . GLN A 1 567 ? -17.418 -12.865 -28.750 1.00 77.94 567 GLN A O 1
ATOM 4388 N N . ALA A 1 568 ? -19.655 -13.014 -28.625 1.00 78.69 568 ALA A N 1
ATOM 4389 C CA . ALA A 1 568 ? -19.795 -13.816 -29.838 1.00 78.69 568 ALA A CA 1
ATOM 4390 C C . ALA A 1 568 ? -19.293 -13.066 -31.091 1.00 78.69 568 ALA A C 1
ATOM 4392 O O . ALA A 1 568 ? -18.504 -13.618 -31.855 1.00 78.69 568 ALA A O 1
ATOM 4393 N N . TYR A 1 569 ? -19.654 -11.789 -31.258 1.00 85.44 569 TYR A N 1
ATOM 4394 C CA . TYR A 1 569 ? -19.184 -10.941 -32.361 1.00 85.44 569 TYR A CA 1
ATOM 4395 C C . TYR A 1 569 ? -17.658 -10.750 -32.338 1.00 85.44 569 TYR A C 1
ATOM 4397 O O . TYR A 1 569 ? -17.004 -10.882 -33.369 1.00 85.44 569 TYR A O 1
ATOM 4405 N N . ALA A 1 570 ? -17.066 -10.517 -31.164 1.00 82.69 570 ALA A N 1
ATOM 4406 C CA . ALA A 1 570 ? -15.619 -10.430 -30.994 1.00 82.69 570 ALA A CA 1
ATOM 4407 C C . ALA A 1 570 ? -14.917 -11.778 -31.241 1.00 82.69 570 ALA A C 1
ATOM 4409 O O . ALA A 1 570 ? -13.804 -11.785 -31.755 1.00 82.69 570 ALA A O 1
ATOM 4410 N N . SER A 1 571 ? -15.561 -12.914 -30.949 1.00 74.12 571 SER A N 1
ATOM 4411 C CA . SER A 1 571 ? -15.013 -14.242 -31.272 1.00 74.12 571 SER A CA 1
ATOM 4412 C C . SER A 1 571 ? -15.077 -14.584 -32.768 1.00 74.12 571 SER A C 1
ATOM 4414 O O . SER A 1 571 ? -14.208 -15.296 -33.260 1.00 74.12 571 SER A O 1
ATOM 4416 N N . GLU A 1 572 ? -16.062 -14.049 -33.500 1.00 78.94 572 GLU A N 1
ATOM 4417 C CA . GLU A 1 572 ? -16.223 -14.254 -34.950 1.00 78.94 572 GLU A CA 1
ATOM 4418 C C . GLU A 1 572 ? -15.423 -13.240 -35.793 1.00 78.94 572 GLU A C 1
ATOM 4420 O O . GLU A 1 572 ? -14.974 -13.576 -36.888 1.00 78.94 572 GLU A O 1
ATOM 4425 N N . HIS A 1 573 ? -15.216 -12.012 -35.297 1.00 76.62 573 HIS A N 1
ATOM 4426 C CA . HIS A 1 573 ? -14.602 -10.906 -36.054 1.00 76.62 573 HIS A CA 1
ATOM 4427 C C . HIS A 1 573 ? -13.331 -10.301 -35.424 1.00 76.62 573 HIS A C 1
ATOM 4429 O O . HIS A 1 573 ? -12.684 -9.458 -36.043 1.00 76.62 573 HIS A O 1
ATOM 4435 N N . GLY A 1 574 ? -12.959 -10.691 -34.203 1.00 71.88 574 GLY A N 1
ATOM 4436 C CA . GLY A 1 574 ? -11.752 -10.213 -33.513 1.00 71.88 574 GLY A CA 1
ATOM 4437 C C . GLY A 1 574 ? -11.820 -8.788 -32.940 1.00 71.88 574 GLY A C 1
ATOM 4438 O O . GLY A 1 574 ? -10.778 -8.253 -32.565 1.00 71.88 574 GLY A O 1
ATOM 4439 N N . HIS A 1 575 ? -12.998 -8.149 -32.905 1.00 83.06 575 HIS A N 1
ATOM 4440 C CA . HIS A 1 575 ? -13.184 -6.757 -32.456 1.00 83.06 575 HIS A CA 1
ATOM 4441 C C . HIS A 1 575 ? -14.651 -6.407 -32.140 1.00 83.06 575 HIS A C 1
ATOM 4443 O O . HIS A 1 575 ? -15.566 -7.114 -32.566 1.00 83.06 575 HIS A O 1
ATOM 4449 N N . LEU A 1 576 ? -14.903 -5.227 -31.559 1.00 88.06 576 LEU A N 1
ATOM 4450 C CA . LEU A 1 576 ? -16.243 -4.645 -31.354 1.00 88.06 576 LEU A CA 1
ATOM 4451 C C . LEU A 1 576 ? -16.597 -3.482 -32.317 1.00 88.06 576 LEU A C 1
ATOM 4453 O O . LEU A 1 576 ? -17.387 -2.593 -31.986 1.00 88.06 576 LEU A O 1
ATOM 4457 N N . LEU A 1 577 ? -16.056 -3.475 -33.541 1.00 82.44 577 LEU A N 1
ATOM 4458 C CA . LEU A 1 577 ? -16.268 -2.423 -34.560 1.00 82.44 577 LEU A CA 1
ATOM 4459 C C . LEU A 1 577 ? -17.537 -2.576 -35.431 1.00 82.44 577 LEU A C 1
ATOM 4461 O O . LEU A 1 577 ? -17.553 -2.144 -36.588 1.00 82.44 577 LEU A O 1
ATOM 4465 N N . ALA A 1 578 ? -18.616 -3.143 -34.884 1.00 83.19 578 ALA A N 1
ATOM 4466 C CA . ALA A 1 578 ? -19.898 -3.241 -35.586 1.00 83.19 578 ALA A CA 1
ATOM 4467 C C . ALA A 1 578 ? -20.411 -1.859 -36.051 1.00 83.19 578 ALA A C 1
ATOM 4469 O O . ALA A 1 578 ? -20.296 -0.862 -35.336 1.00 83.19 578 ALA A O 1
ATOM 4470 N N . GLU A 1 579 ? -20.988 -1.792 -37.254 1.00 80.50 579 GLU A N 1
ATOM 4471 C CA . GLU A 1 579 ? -21.641 -0.577 -37.767 1.00 80.50 579 GLU A CA 1
ATOM 4472 C C . GLU A 1 579 ? -22.922 -0.264 -36.984 1.00 80.50 579 GLU A C 1
ATOM 4474 O O . GLU A 1 579 ? -23.629 -1.212 -36.658 1.00 80.50 579 GLU A O 1
ATOM 4479 N N . PRO A 1 580 ? -23.328 1.004 -36.774 1.00 79.62 580 PRO A N 1
ATOM 4480 C CA . PRO A 1 580 ? -24.577 1.323 -36.071 1.00 79.62 580 PRO A CA 1
ATOM 4481 C C . PRO A 1 580 ? -25.823 0.604 -36.623 1.00 79.62 580 PRO A C 1
ATOM 4483 O O . PRO A 1 580 ? -26.676 0.170 -35.856 1.00 79.62 580 PRO A O 1
ATOM 4486 N N . ALA A 1 581 ? -25.902 0.399 -37.943 1.00 78.12 581 ALA A N 1
ATOM 4487 C CA . ALA A 1 581 ? -26.992 -0.339 -38.592 1.00 78.12 581 ALA A CA 1
ATOM 4488 C C . ALA A 1 581 ? -26.830 -1.879 -38.575 1.00 78.12 581 ALA A C 1
ATOM 4490 O O . ALA A 1 581 ? -27.759 -2.601 -38.948 1.00 78.12 581 ALA A O 1
ATOM 4491 N N . HIS A 1 582 ? -25.669 -2.408 -38.172 1.00 83.81 582 HIS A N 1
ATOM 4492 C CA . HIS A 1 582 ? -25.355 -3.834 -38.258 1.00 83.81 582 HIS A CA 1
ATOM 4493 C C . HIS A 1 582 ? -26.156 -4.663 -37.244 1.00 83.81 582 HIS A C 1
ATOM 4495 O O . HIS A 1 582 ? -26.077 -4.461 -36.025 1.00 83.81 582 HIS A O 1
ATOM 4501 N N . LYS A 1 583 ? -26.884 -5.661 -37.762 1.00 88.06 583 LYS A N 1
ATOM 4502 C CA . LYS A 1 583 ? -27.683 -6.597 -36.968 1.00 88.06 583 LYS A CA 1
ATOM 4503 C C . LYS A 1 583 ? -26.996 -7.956 -36.827 1.00 88.06 583 LYS A C 1
ATOM 4505 O O . LYS A 1 583 ? -27.235 -8.859 -37.626 1.00 88.06 583 LYS A O 1
ATOM 4510 N N . PHE A 1 584 ? -26.204 -8.132 -35.774 1.00 84.25 584 PHE A N 1
ATOM 4511 C CA . PHE A 1 584 ? -25.591 -9.422 -35.461 1.00 84.25 584 PHE A CA 1
ATOM 4512 C C . PHE A 1 584 ? -26.625 -10.399 -34.883 1.00 84.25 584 PHE A C 1
ATOM 4514 O O . PHE A 1 584 ? -27.381 -10.042 -33.977 1.00 84.25 584 PHE A O 1
ATOM 4521 N N . ARG A 1 585 ? -26.697 -11.624 -35.429 1.00 85.06 585 ARG A N 1
ATOM 4522 C CA . ARG A 1 585 ? -27.654 -12.685 -35.032 1.00 85.06 585 ARG A CA 1
ATOM 4523 C C . ARG A 1 585 ? -29.109 -12.180 -34.861 1.00 85.06 585 ARG A C 1
ATOM 4525 O O . ARG A 1 585 ? -29.847 -12.621 -33.982 1.00 85.06 585 ARG A O 1
ATOM 4532 N N . GLY A 1 586 ? -29.526 -11.223 -35.701 1.00 80.62 586 GLY A N 1
ATOM 4533 C CA . GLY A 1 586 ? -30.868 -10.624 -35.676 1.00 80.62 586 GLY A CA 1
ATOM 4534 C C . GLY A 1 586 ? -31.106 -9.545 -34.604 1.00 80.62 586 GLY A C 1
ATOM 4535 O O . GLY A 1 586 ? -32.264 -9.222 -34.321 1.00 80.62 586 GLY A O 1
ATOM 4536 N N . ARG A 1 587 ? -30.058 -8.977 -33.992 1.00 84.00 587 ARG A N 1
ATOM 4537 C CA . ARG A 1 587 ? -30.141 -7.877 -33.010 1.00 84.00 587 ARG A CA 1
ATOM 4538 C C . ARG A 1 587 ? -29.257 -6.692 -33.393 1.00 84.00 587 ARG A C 1
ATOM 4540 O O . ARG A 1 587 ? -28.164 -6.933 -33.893 1.00 84.00 587 ARG A O 1
ATOM 4547 N N . PRO A 1 588 ? -29.674 -5.437 -33.135 1.00 87.31 588 PRO A N 1
ATOM 4548 C CA . PRO A 1 588 ? -28.918 -4.226 -33.474 1.00 87.31 588 PRO A CA 1
ATOM 4549 C C . PRO A 1 588 ? -27.722 -4.002 -32.525 1.00 87.31 588 PRO A C 1
ATOM 4551 O O . PRO A 1 588 ? -27.616 -2.983 -31.849 1.00 87.31 588 PRO A O 1
ATOM 4554 N N . LEU A 1 589 ? -26.804 -4.972 -32.474 1.00 89.31 589 LEU A N 1
ATOM 4555 C CA . LEU A 1 589 ? -25.601 -4.940 -31.640 1.00 89.31 589 LEU A CA 1
ATOM 4556 C C . LEU A 1 589 ? -24.754 -3.688 -31.903 1.00 89.31 589 LEU A C 1
ATOM 4558 O O . LEU A 1 589 ? -24.202 -3.120 -30.968 1.00 89.31 589 LEU A O 1
ATOM 4562 N N . GLY A 1 590 ? -24.663 -3.239 -33.157 1.00 86.06 590 GLY A N 1
ATOM 4563 C CA . GLY A 1 590 ? -23.892 -2.047 -33.497 1.00 86.06 590 GLY A CA 1
ATOM 4564 C C . GLY A 1 590 ? -24.519 -0.732 -33.029 1.00 86.06 590 GLY A C 1
ATOM 4565 O O . GLY A 1 590 ? -23.781 0.178 -32.657 1.00 86.06 590 GLY A O 1
ATOM 4566 N N . GLN A 1 591 ? -25.853 -0.648 -32.963 1.00 86.62 591 GLN A N 1
ATOM 4567 C CA . GLN A 1 591 ? -26.558 0.483 -32.348 1.00 86.62 591 GLN A CA 1
ATOM 4568 C C . GLN A 1 591 ? -26.285 0.507 -30.840 1.00 86.62 591 GLN A C 1
ATOM 4570 O O . GLN A 1 591 ? -25.825 1.517 -30.314 1.00 86.62 591 GLN A O 1
ATOM 4575 N N . TRP A 1 592 ? -26.456 -0.634 -30.166 1.00 89.69 592 TRP A N 1
ATOM 4576 C CA . TRP A 1 592 ? -26.173 -0.757 -28.735 1.00 89.69 592 TRP A CA 1
ATOM 4577 C C . TRP A 1 592 ? -24.704 -0.435 -28.405 1.00 89.69 592 TRP A C 1
ATOM 4579 O O . TRP A 1 592 ? -24.424 0.315 -27.473 1.00 89.69 592 TRP A O 1
ATOM 4589 N N . LEU A 1 593 ? -23.747 -0.896 -29.222 1.00 89.88 593 LEU A N 1
ATOM 4590 C CA . LEU A 1 593 ? -22.327 -0.533 -29.105 1.00 89.88 593 LEU A CA 1
ATOM 4591 C C . LEU A 1 593 ? -22.035 0.944 -29.441 1.00 89.88 593 LEU A C 1
ATOM 4593 O O . LEU A 1 593 ? -20.937 1.416 -29.148 1.00 89.88 593 LEU A O 1
ATOM 4597 N N . ALA A 1 594 ? -22.945 1.690 -30.071 1.00 87.44 594 ALA A N 1
ATOM 4598 C CA . ALA A 1 594 ? -22.838 3.146 -30.182 1.00 87.44 594 ALA A CA 1
ATOM 4599 C C . ALA A 1 594 ? -23.376 3.827 -28.911 1.00 87.44 594 ALA A C 1
ATOM 4601 O O . ALA A 1 594 ? -22.703 4.691 -28.354 1.00 87.44 594 ALA A O 1
ATOM 4602 N N . GLU A 1 595 ? -24.519 3.363 -28.400 1.00 87.25 595 GLU A N 1
ATOM 4603 C CA . GLU A 1 595 ? -25.135 3.829 -27.149 1.00 87.25 595 GLU A CA 1
ATOM 4604 C C . GLU A 1 595 ? -24.198 3.641 -25.941 1.00 87.25 595 GLU A C 1
ATOM 4606 O O . GLU A 1 595 ? -24.013 4.575 -25.165 1.00 87.25 595 GLU A O 1
ATOM 4611 N N . GLN A 1 596 ? -23.515 2.491 -25.816 1.00 88.69 596 GLN A N 1
ATOM 4612 C CA . GLN A 1 596 ? -22.560 2.266 -24.717 1.00 88.69 596 GLN A CA 1
ATOM 4613 C C . GLN A 1 596 ? -21.325 3.182 -24.807 1.00 88.69 596 GLN A C 1
ATOM 4615 O O . GLN A 1 596 ? -20.789 3.593 -23.781 1.00 88.69 596 GLN A O 1
ATOM 4620 N N . ARG A 1 597 ? -20.869 3.533 -26.021 1.00 87.81 597 ARG A N 1
ATOM 4621 C CA . ARG A 1 597 ? -19.746 4.475 -26.212 1.00 87.81 597 ARG A CA 1
ATOM 4622 C C . ARG A 1 597 ? -20.142 5.900 -25.838 1.00 87.81 597 ARG A C 1
ATOM 4624 O O . ARG A 1 597 ? -19.345 6.594 -25.215 1.00 87.81 597 ARG A O 1
ATOM 4631 N N . GLN A 1 598 ? -21.366 6.305 -26.180 1.00 84.75 598 GLN A N 1
ATOM 4632 C CA . GLN A 1 598 ? -21.922 7.597 -25.783 1.00 84.75 598 GLN A CA 1
ATOM 4633 C C . GLN A 1 598 ? -22.060 7.676 -24.255 1.00 84.75 598 GLN A C 1
ATOM 4635 O O . GLN A 1 598 ? -21.496 8.574 -23.641 1.00 84.75 598 GLN A O 1
ATOM 4640 N N . ALA A 1 599 ? -22.662 6.662 -23.623 1.00 79.56 599 ALA A N 1
ATOM 4641 C CA . ALA A 1 599 ? -22.773 6.586 -22.166 1.00 79.56 599 ALA A CA 1
ATOM 4642 C C . ALA A 1 599 ? -21.406 6.605 -21.446 1.00 79.56 599 ALA A C 1
ATOM 4644 O O . ALA A 1 599 ? -21.296 7.156 -20.351 1.00 79.56 599 ALA A O 1
ATOM 4645 N N . ALA A 1 600 ? -20.353 6.037 -22.047 1.00 80.81 600 ALA A N 1
ATOM 4646 C CA . ALA A 1 600 ? -18.991 6.129 -21.519 1.00 80.81 600 ALA A CA 1
ATOM 4647 C C . ALA A 1 600 ? -18.395 7.543 -21.655 1.00 80.81 600 ALA A C 1
ATOM 4649 O O . ALA A 1 600 ? -17.768 8.026 -20.716 1.00 80.81 600 ALA A O 1
ATOM 4650 N N . ALA A 1 601 ? -18.613 8.222 -22.788 1.00 80.31 601 ALA A N 1
ATOM 4651 C CA . ALA A 1 601 ? -18.178 9.608 -22.991 1.00 80.31 601 ALA A CA 1
ATOM 4652 C C . ALA A 1 601 ? -18.896 10.591 -22.044 1.00 80.31 601 ALA A C 1
ATOM 4654 O O . ALA A 1 601 ? -18.267 11.504 -21.515 1.00 80.31 601 ALA A O 1
ATOM 4655 N N . ASP A 1 602 ? -20.181 10.349 -21.773 1.00 79.06 602 ASP A N 1
ATOM 4656 C CA . ASP A 1 602 ? -21.008 11.140 -20.854 1.00 79.06 602 ASP A CA 1
ATOM 4657 C C . ASP A 1 602 ? -20.793 10.771 -19.368 1.00 79.06 602 ASP A C 1
ATOM 4659 O O . ASP A 1 602 ? -21.440 11.335 -18.486 1.00 79.06 602 ASP A O 1
ATOM 4663 N N . GLY A 1 603 ? -19.921 9.799 -19.063 1.00 71.50 603 GLY A N 1
ATOM 4664 C CA . GLY A 1 603 ? -19.642 9.339 -17.695 1.00 71.50 603 GLY A CA 1
ATOM 4665 C C . GLY A 1 603 ? -20.808 8.619 -16.998 1.00 71.50 603 GLY A C 1
ATOM 4666 O O . GLY A 1 603 ? -20.799 8.480 -15.775 1.00 71.50 603 GLY A O 1
ATOM 4667 N N . THR A 1 604 ? -21.816 8.170 -17.751 1.00 67.44 604 THR A N 1
ATOM 4668 C CA . THR A 1 604 ? -23.036 7.522 -17.234 1.00 67.44 604 THR A CA 1
ATOM 4669 C C . THR A 1 604 ? -23.005 5.993 -17.301 1.00 67.44 604 THR A C 1
ATOM 4671 O O . THR A 1 604 ? -23.800 5.341 -16.621 1.00 67.44 604 THR A O 1
ATOM 4674 N N . LEU A 1 605 ? -22.090 5.396 -18.076 1.00 69.94 605 LEU A N 1
ATOM 4675 C CA . LEU A 1 605 ? -21.920 3.942 -18.157 1.00 69.94 605 LEU A CA 1
ATOM 4676 C C . LEU A 1 605 ? -21.388 3.376 -16.821 1.00 69.94 605 LEU A C 1
ATOM 4678 O O . LEU A 1 605 ? -20.302 3.764 -16.390 1.00 69.94 605 LEU A O 1
ATOM 4682 N N . PRO A 1 606 ? -22.084 2.425 -16.162 1.00 62.06 606 PRO A N 1
ATOM 4683 C CA . PRO A 1 606 ? -21.590 1.836 -14.920 1.00 62.06 606 PRO A CA 1
ATOM 4684 C C . PRO A 1 606 ? -20.245 1.103 -15.110 1.00 62.06 606 PRO A C 1
ATOM 4686 O O . PRO A 1 606 ? -20.143 0.266 -16.016 1.00 62.06 606 PRO A O 1
ATOM 4689 N N . PRO A 1 607 ? -19.244 1.304 -14.223 1.00 53.56 607 PRO A N 1
ATOM 4690 C CA . PRO A 1 607 ? -17.903 0.725 -14.371 1.00 53.56 607 PRO A CA 1
ATOM 4691 C C . PRO A 1 607 ? -17.824 -0.795 -14.622 1.00 53.56 607 PRO A C 1
ATOM 4693 O O . PRO A 1 607 ? -16.934 -1.213 -15.363 1.00 53.56 607 PRO A O 1
ATOM 4696 N N . PRO A 1 608 ? -18.719 -1.659 -14.086 1.00 47.41 608 PRO A N 1
ATOM 4697 C CA . PRO A 1 608 ? -18.708 -3.086 -14.420 1.00 47.41 608 PRO A CA 1
ATOM 4698 C C . PRO A 1 608 ? -18.966 -3.384 -15.905 1.00 47.41 608 PRO A C 1
ATOM 4700 O O . PRO A 1 608 ? -18.396 -4.335 -16.434 1.00 47.41 608 PRO A O 1
ATOM 4703 N N . TYR A 1 609 ? -19.790 -2.581 -16.590 1.00 63.44 609 TYR A N 1
ATOM 4704 C CA . TYR A 1 609 ? -20.112 -2.782 -18.008 1.00 63.44 609 TYR A CA 1
ATOM 4705 C C . TYR A 1 609 ? -19.047 -2.181 -18.930 1.00 63.44 609 TYR A C 1
ATOM 4707 O O . TYR A 1 609 ? -18.676 -2.815 -19.917 1.00 63.44 609 TYR A O 1
ATOM 4715 N N . GLU A 1 610 ? -18.490 -1.017 -18.574 1.00 70.50 610 GLU A N 1
ATOM 4716 C CA . GLU A 1 610 ? -17.311 -0.458 -19.253 1.00 70.50 610 GLU A CA 1
ATOM 4717 C C . GLU A 1 610 ? -16.136 -1.447 -19.197 1.00 70.50 610 GLU A C 1
ATOM 4719 O O . GLU A 1 610 ? -15.505 -1.746 -20.216 1.00 70.50 610 GLU A O 1
ATOM 4724 N N . ARG A 1 611 ? -15.901 -2.032 -18.012 1.00 60.41 611 ARG A N 1
ATOM 4725 C CA . ARG A 1 611 ? -14.920 -3.100 -17.815 1.00 60.41 611 ARG A CA 1
ATOM 4726 C C . ARG A 1 611 ? -15.237 -4.327 -18.665 1.00 60.41 611 ARG A C 1
ATOM 4728 O O . ARG A 1 611 ? -14.348 -4.795 -19.364 1.00 60.41 611 ARG A O 1
ATOM 4735 N N . ALA A 1 612 ? -16.472 -4.830 -18.639 1.00 63.69 612 ALA A N 1
ATOM 4736 C CA . ALA A 1 612 ? -16.845 -6.015 -19.411 1.00 63.69 612 ALA A CA 1
ATOM 4737 C C . ALA A 1 612 ? -16.593 -5.834 -20.919 1.00 63.69 612 ALA A C 1
ATOM 4739 O O . ALA A 1 612 ? -16.106 -6.756 -21.562 1.00 63.69 612 ALA A O 1
ATOM 4740 N N . LEU A 1 613 ? -16.853 -4.646 -21.478 1.00 77.56 613 LEU A N 1
ATOM 4741 C CA . LEU A 1 613 ? -16.541 -4.331 -22.878 1.00 77.56 613 LEU A CA 1
ATOM 4742 C C . LEU A 1 613 ? -15.028 -4.256 -23.143 1.00 77.56 613 LEU A C 1
ATOM 4744 O O . LEU A 1 613 ? -14.559 -4.764 -24.160 1.00 77.56 613 LEU A O 1
ATOM 4748 N N . LYS A 1 614 ? -14.259 -3.688 -22.209 1.00 76.62 614 LYS A N 1
ATOM 4749 C CA . LYS A 1 614 ? -12.792 -3.572 -22.278 1.00 76.62 614 LYS A CA 1
ATOM 4750 C C . LYS A 1 614 ? -12.059 -4.909 -22.117 1.00 76.62 614 LYS A C 1
ATOM 4752 O O . LYS A 1 614 ? -11.014 -5.099 -22.732 1.00 76.62 614 LYS A O 1
ATOM 4757 N N . ASP A 1 615 ? -12.629 -5.828 -21.341 1.00 66.88 615 ASP A N 1
ATOM 4758 C CA . ASP A 1 615 ? -12.151 -7.205 -21.179 1.00 66.88 615 ASP A CA 1
ATOM 4759 C C . ASP A 1 615 ? -12.478 -8.077 -22.426 1.00 66.88 615 ASP A C 1
ATOM 4761 O O . ASP A 1 615 ? -11.865 -9.128 -22.609 1.00 66.88 615 ASP A O 1
ATOM 4765 N N . ILE A 1 616 ? -13.399 -7.639 -23.308 1.00 76.62 616 ILE A N 1
ATOM 4766 C CA . ILE A 1 616 ? -13.715 -8.276 -24.609 1.00 76.62 616 ILE A CA 1
ATOM 4767 C C . ILE A 1 616 ? -12.843 -7.712 -25.744 1.00 76.62 616 ILE A C 1
ATOM 4769 O O . ILE A 1 616 ? -12.266 -8.473 -26.518 1.00 76.62 616 ILE A O 1
ATOM 4773 N N . ASP A 1 617 ? -12.755 -6.385 -25.857 1.00 81.31 617 ASP A N 1
ATOM 4774 C CA . ASP A 1 617 ? -11.914 -5.675 -26.828 1.00 81.31 617 ASP A CA 1
ATOM 4775 C C . ASP A 1 617 ? -11.288 -4.449 -26.134 1.00 81.31 617 ASP A C 1
ATOM 4777 O O . ASP A 1 617 ? -11.990 -3.467 -25.871 1.00 81.31 617 ASP A O 1
ATOM 4781 N N . PRO A 1 618 ? -9.969 -4.450 -25.852 1.00 79.12 618 PRO A N 1
ATOM 4782 C CA . PRO A 1 618 ? -9.284 -3.319 -25.221 1.00 79.12 618 PRO A CA 1
ATOM 4783 C C . PRO A 1 618 ? -9.396 -1.992 -25.989 1.00 79.12 618 PRO A C 1
ATOM 4785 O O . PRO A 1 618 ? -9.136 -0.933 -25.417 1.00 79.12 618 PRO A O 1
ATOM 4788 N N . TYR A 1 619 ? -9.789 -2.044 -27.266 1.00 84.62 619 TYR A N 1
ATOM 4789 C CA . TYR A 1 619 ? -9.989 -0.908 -28.161 1.00 84.62 619 TYR A CA 1
ATOM 4790 C C . TYR A 1 619 ? -11.455 -0.780 -28.612 1.00 84.62 619 TYR A C 1
ATOM 4792 O O . TYR A 1 619 ? -11.726 -0.227 -29.681 1.00 84.62 619 TYR A O 1
ATOM 4800 N N . TRP A 1 620 ? -12.415 -1.258 -27.805 1.00 85.88 620 TRP A N 1
ATOM 4801 C CA . TRP A 1 620 ? -13.845 -1.109 -28.095 1.00 85.88 620 TRP A CA 1
ATOM 4802 C C . TRP A 1 620 ? -14.264 0.365 -28.202 1.00 85.88 620 TRP A C 1
ATOM 4804 O O . TRP A 1 620 ? -15.100 0.699 -29.044 1.00 85.88 620 TRP A O 1
ATOM 4814 N N . ASN A 1 621 ? -13.669 1.246 -27.391 1.00 86.12 621 ASN A N 1
ATOM 4815 C CA . ASN A 1 621 ? -13.856 2.697 -27.417 1.00 86.12 621 ASN A CA 1
ATOM 4816 C C . ASN A 1 621 ? -12.481 3.400 -27.521 1.00 86.12 621 ASN A C 1
ATOM 4818 O O . ASN A 1 621 ? -11.873 3.711 -26.496 1.00 86.12 621 ASN A O 1
ATOM 4822 N N . PRO A 1 622 ? -11.929 3.566 -28.738 1.00 82.06 622 PRO A N 1
ATOM 4823 C CA . PRO A 1 622 ? -10.592 4.119 -28.957 1.00 82.06 622 PRO A CA 1
ATOM 4824 C C . PRO A 1 622 ? -10.560 5.651 -28.835 1.00 82.06 622 PRO A C 1
ATOM 4826 O O . PRO A 1 622 ? -11.569 6.324 -29.032 1.00 82.06 622 PRO A O 1
ATOM 4829 N N . SER A 1 623 ? -9.367 6.219 -28.639 1.00 77.94 623 SER A N 1
ATOM 4830 C CA . SER A 1 623 ? -9.123 7.670 -28.731 1.00 77.94 623 SER A CA 1
ATOM 4831 C C . SER A 1 623 ? -8.844 8.175 -30.160 1.00 77.94 623 SER A C 1
ATOM 4833 O O . SER A 1 623 ? -8.504 9.340 -30.346 1.00 77.94 623 SER A O 1
ATOM 4835 N N . TRP A 1 624 ? -8.967 7.312 -31.174 1.00 83.44 624 TRP A N 1
ATOM 4836 C CA . TRP A 1 624 ? -8.705 7.604 -32.590 1.00 83.44 624 TRP A CA 1
ATOM 4837 C C . TRP A 1 624 ? -9.921 7.260 -33.474 1.00 83.44 624 TRP A C 1
ATOM 4839 O O . TRP A 1 624 ? -10.805 6.517 -33.038 1.00 83.44 624 TRP A O 1
ATOM 4849 N N . PRO A 1 625 ? -9.994 7.749 -34.730 1.00 84.88 625 PRO A N 1
ATOM 4850 C CA . PRO A 1 625 ? -11.141 7.509 -35.605 1.00 84.88 625 PRO A CA 1
ATOM 4851 C C . PRO A 1 625 ? -11.459 6.021 -35.818 1.00 84.88 625 PRO A C 1
ATOM 4853 O O . PRO A 1 625 ? -10.591 5.216 -36.157 1.00 84.88 625 PRO A O 1
ATOM 4856 N N . ARG A 1 626 ? -12.739 5.653 -35.685 1.00 82.25 626 ARG A N 1
ATOM 4857 C CA . ARG A 1 626 ? -13.216 4.261 -35.837 1.00 82.25 626 ARG A CA 1
ATOM 4858 C C . ARG A 1 626 ? -12.921 3.680 -37.228 1.00 82.25 626 ARG A C 1
ATOM 4860 O O . ARG A 1 626 ? -12.672 2.486 -37.354 1.00 82.25 626 ARG A O 1
ATOM 4867 N N . GLU A 1 627 ? -12.908 4.521 -38.259 1.00 80.81 627 GLU A N 1
ATOM 4868 C CA . GLU A 1 627 ? -12.580 4.148 -39.643 1.00 80.81 627 GLU A CA 1
ATOM 4869 C C . GLU A 1 627 ? -11.118 3.720 -39.800 1.00 80.81 627 GLU A C 1
ATOM 4871 O O . GLU A 1 627 ? -10.844 2.707 -40.441 1.00 80.81 627 GLU A O 1
ATOM 4876 N N . TRP A 1 628 ? -10.192 4.401 -39.114 1.00 86.44 628 TRP A N 1
ATOM 4877 C CA . TRP A 1 628 ? -8.785 4.001 -39.048 1.00 86.44 628 TRP A CA 1
ATOM 4878 C C . TRP A 1 628 ? -8.640 2.584 -38.474 1.00 86.44 628 TRP A C 1
ATOM 4880 O O . TRP A 1 628 ? -7.920 1.751 -39.021 1.00 86.44 628 TRP A O 1
ATOM 4890 N N . GLN A 1 629 ? -9.379 2.277 -37.401 1.00 84.75 629 GLN A N 1
ATOM 4891 C CA . GLN A 1 629 ? -9.330 0.956 -36.768 1.00 84.75 629 GLN A CA 1
ATOM 4892 C C . GLN A 1 629 ? -9.955 -0.130 -37.658 1.00 84.75 629 GLN A C 1
ATOM 4894 O O . GLN A 1 629 ? -9.418 -1.232 -37.726 1.00 84.75 629 GLN A O 1
ATOM 4899 N N . ARG A 1 630 ? -11.026 0.189 -38.401 1.00 81.75 630 ARG A N 1
ATOM 4900 C CA . ARG A 1 630 ? -11.619 -0.710 -39.409 1.00 81.75 630 ARG A CA 1
ATOM 4901 C C . ARG A 1 630 ? -10.641 -1.035 -40.538 1.00 81.75 630 ARG A C 1
ATOM 4903 O O . ARG A 1 630 ? -10.524 -2.201 -40.907 1.00 81.75 630 ARG A O 1
ATOM 4910 N N . MET A 1 631 ? -9.918 -0.038 -41.055 1.00 83.69 631 MET A N 1
ATOM 4911 C CA . MET A 1 631 ? -8.878 -0.274 -42.063 1.00 83.69 631 MET A CA 1
ATOM 4912 C C . MET A 1 631 ? -7.722 -1.099 -41.492 1.00 83.69 631 MET A C 1
ATOM 4914 O O . MET A 1 631 ? -7.306 -2.065 -42.125 1.00 83.69 631 MET A O 1
ATOM 4918 N N . CYS A 1 632 ? -7.293 -0.832 -40.255 1.00 82.94 632 CYS A N 1
ATOM 4919 C CA . CYS A 1 632 ? -6.288 -1.646 -39.567 1.00 82.94 632 CYS A CA 1
ATOM 4920 C C . CYS A 1 632 ? -6.735 -3.111 -39.363 1.00 82.94 632 CYS A C 1
ATOM 4922 O O . CYS A 1 632 ? -5.937 -4.029 -39.548 1.00 82.94 632 CYS A O 1
ATOM 4924 N N . THR A 1 633 ? -8.013 -3.372 -39.066 1.00 79.81 633 THR A N 1
ATOM 4925 C CA . THR A 1 633 ? -8.561 -4.741 -39.065 1.00 79.81 633 THR A CA 1
ATOM 4926 C C . THR A 1 633 ? -8.557 -5.356 -40.462 1.00 79.81 633 THR A C 1
ATOM 4928 O O . THR A 1 633 ? -8.083 -6.480 -40.619 1.00 79.81 633 THR A O 1
ATOM 4931 N N . ARG A 1 634 ? -9.055 -4.646 -41.484 1.00 80.00 634 ARG A N 1
ATOM 4932 C CA . ARG A 1 634 ? -9.058 -5.135 -42.876 1.00 80.00 634 ARG A CA 1
ATOM 4933 C C . ARG A 1 634 ? -7.636 -5.480 -43.338 1.00 80.00 634 ARG A C 1
ATOM 4935 O O . ARG A 1 634 ? -7.439 -6.489 -44.008 1.00 80.00 634 ARG A O 1
ATOM 4942 N N . ALA A 1 635 ? -6.648 -4.712 -42.881 1.00 79.00 635 ALA A N 1
ATOM 4943 C CA . ALA A 1 635 ? -5.226 -4.949 -43.097 1.00 79.00 635 ALA A CA 1
ATOM 4944 C C . ALA A 1 635 ? -4.728 -6.262 -42.452 1.00 79.00 635 ALA A C 1
ATOM 4946 O O . ALA A 1 635 ? -3.910 -6.954 -43.047 1.00 79.00 635 ALA A O 1
ATOM 4947 N N . ARG A 1 636 ? -5.252 -6.669 -41.285 1.00 76.38 636 ARG A N 1
ATOM 4948 C CA . ARG A 1 636 ? -4.905 -7.958 -40.641 1.00 76.38 636 ARG A CA 1
ATOM 4949 C C . ARG A 1 636 ? -5.442 -9.190 -41.364 1.00 76.38 636 ARG A C 1
ATOM 4951 O O . ARG A 1 636 ? -4.862 -10.260 -41.216 1.00 76.38 636 ARG A O 1
ATOM 4958 N N . ALA A 1 637 ? -6.545 -9.054 -42.098 1.00 69.88 637 ALA A N 1
ATOM 4959 C CA . ALA A 1 637 ? -7.169 -10.162 -42.824 1.00 69.88 637 ALA A CA 1
ATOM 4960 C C . ALA A 1 637 ? -6.558 -10.398 -44.221 1.00 69.88 637 ALA A C 1
ATOM 4962 O O . ALA A 1 637 ? -6.746 -11.468 -44.797 1.00 69.88 637 ALA A O 1
ATOM 4963 N N . GLY A 1 638 ? -5.850 -9.410 -44.777 1.00 66.38 638 GLY A N 1
ATOM 4964 C CA . GLY A 1 638 ? -5.221 -9.492 -46.095 1.00 66.38 638 GLY A CA 1
ATOM 4965 C C . GLY A 1 638 ? -3.746 -9.899 -46.051 1.00 66.38 638 GLY A C 1
ATOM 4966 O O . GLY A 1 638 ? -3.053 -9.713 -45.052 1.00 66.38 638 GLY A O 1
ATOM 4967 N N . ARG A 1 639 ? -3.228 -10.381 -47.188 1.00 67.31 639 ARG A N 1
ATOM 4968 C CA . ARG A 1 639 ? -1.793 -10.252 -47.482 1.00 67.31 639 ARG A CA 1
ATOM 4969 C C . ARG A 1 639 ? -1.535 -8.806 -47.891 1.00 67.31 639 ARG A C 1
ATOM 4971 O O . ARG A 1 639 ? -2.173 -8.314 -48.815 1.00 67.31 639 ARG A O 1
ATOM 4978 N N . LEU A 1 640 ? -0.616 -8.151 -47.194 1.00 72.06 640 LEU A N 1
ATOM 4979 C CA . LEU A 1 640 ? -0.200 -6.779 -47.460 1.00 72.06 640 LEU A CA 1
ATOM 4980 C C . LEU A 1 640 ? 1.206 -6.760 -48.053 1.00 72.06 640 LEU A C 1
ATOM 4982 O O . LEU A 1 640 ? 2.035 -7.611 -47.726 1.00 72.06 640 LEU A O 1
ATOM 4986 N N . THR A 1 641 ? 1.477 -5.735 -48.850 1.00 76.81 641 THR A N 1
ATOM 4987 C CA . THR A 1 641 ? 2.819 -5.359 -49.294 1.00 76.81 641 THR A CA 1
ATOM 4988 C C . THR A 1 641 ? 2.899 -3.838 -49.277 1.00 76.81 641 THR A C 1
ATOM 4990 O O . THR A 1 641 ? 1.962 -3.159 -49.701 1.00 76.81 641 THR A O 1
ATOM 4993 N N . ILE A 1 642 ? 3.989 -3.304 -48.743 1.00 79.88 642 ILE A N 1
ATOM 4994 C CA . ILE A 1 642 ? 4.286 -1.880 -48.659 1.00 79.88 642 ILE A CA 1
ATOM 4995 C C . ILE A 1 642 ? 4.857 -1.473 -50.023 1.00 79.88 642 ILE A C 1
ATOM 4997 O O . ILE A 1 642 ? 5.923 -1.953 -50.408 1.00 79.88 642 ILE A O 1
ATOM 5001 N N . PRO A 1 643 ? 4.188 -0.604 -50.799 1.00 81.19 643 PRO A N 1
ATOM 5002 C CA . PRO A 1 643 ? 4.691 -0.239 -52.116 1.00 81.19 643 PRO A CA 1
ATOM 5003 C C . PRO A 1 643 ? 5.959 0.613 -51.969 1.00 81.19 643 PRO A C 1
ATOM 5005 O O . PRO A 1 643 ? 5.944 1.668 -51.330 1.00 81.19 643 PRO A O 1
ATOM 5008 N N . ALA A 1 644 ? 7.068 0.159 -52.553 1.00 75.31 644 ALA A N 1
ATOM 5009 C CA . ALA A 1 644 ? 8.338 0.886 -52.543 1.00 75.31 644 ALA A CA 1
ATOM 5010 C C . ALA A 1 644 ? 8.246 2.208 -53.332 1.00 75.31 644 ALA A C 1
ATOM 5012 O O . ALA A 1 644 ? 8.642 3.268 -52.846 1.00 75.31 644 ALA A O 1
ATOM 5013 N N . GLY A 1 645 ? 7.688 2.138 -54.543 1.00 77.44 645 GLY A N 1
ATOM 5014 C CA . GLY A 1 645 ? 7.579 3.254 -55.482 1.00 77.44 645 GLY A CA 1
ATOM 5015 C C . GLY A 1 645 ? 6.269 4.060 -55.392 1.00 77.44 645 GLY A C 1
ATOM 5016 O O . GLY A 1 645 ? 5.586 4.055 -54.358 1.00 77.44 645 GLY A O 1
ATOM 5017 N N . PRO A 1 646 ? 5.922 4.780 -56.477 1.00 77.88 646 PRO A N 1
ATOM 5018 C CA . PRO A 1 646 ? 4.643 5.469 -56.636 1.00 77.88 646 PRO A CA 1
ATOM 5019 C C . PRO A 1 646 ? 3.459 4.492 -56.676 1.00 77.88 646 PRO A C 1
ATOM 5021 O O . PRO A 1 646 ? 3.578 3.375 -57.179 1.00 77.88 646 PRO A O 1
ATOM 5024 N N . LEU A 1 647 ? 2.297 4.924 -56.180 1.00 80.38 647 LEU A N 1
ATOM 5025 C CA . LEU A 1 647 ? 1.065 4.135 -56.248 1.00 80.38 647 LEU A CA 1
ATOM 5026 C C . LEU A 1 647 ? 0.520 4.069 -57.690 1.00 80.38 647 LEU A C 1
ATOM 5028 O O . LEU A 1 647 ? 0.427 5.110 -58.345 1.00 80.38 647 LEU A O 1
ATOM 5032 N N . PRO A 1 648 ? 0.080 2.892 -58.178 1.00 75.62 648 PRO A N 1
ATOM 5033 C CA . PRO A 1 648 ? -0.709 2.795 -59.404 1.00 75.62 648 PRO A CA 1
ATOM 5034 C C . PRO A 1 648 ? -2.006 3.614 -59.318 1.00 75.62 648 PRO A C 1
ATOM 5036 O O . PRO A 1 648 ? -2.645 3.672 -58.267 1.00 75.62 648 PRO A O 1
ATOM 5039 N N . THR A 1 649 ? -2.465 4.164 -60.445 1.00 73.12 649 THR A N 1
ATOM 5040 C CA . THR A 1 649 ? -3.732 4.924 -60.541 1.00 73.12 649 THR A CA 1
ATOM 5041 C C . THR A 1 649 ? -4.970 4.127 -60.116 1.00 73.12 649 THR A C 1
ATOM 5043 O O . THR A 1 649 ? -5.969 4.719 -59.720 1.00 73.12 649 THR A O 1
ATOM 5046 N N . HIS A 1 650 ? -4.894 2.794 -60.158 1.00 75.12 650 HIS A N 1
ATOM 5047 C CA . HIS A 1 650 ? -5.943 1.866 -59.725 1.00 75.12 650 HIS A CA 1
ATOM 5048 C C . HIS A 1 650 ? -5.572 1.081 -58.451 1.00 75.12 650 HIS A C 1
ATOM 5050 O O . HIS A 1 650 ? -6.071 -0.024 -58.246 1.00 75.12 650 HIS A O 1
ATOM 5056 N N . ALA A 1 651 ? -4.688 1.618 -57.599 1.00 77.81 651 ALA A N 1
ATOM 5057 C CA . ALA A 1 651 ? -4.420 1.045 -56.278 1.00 77.81 651 ALA A CA 1
ATOM 5058 C C . ALA A 1 651 ? -5.710 0.958 -55.439 1.00 77.81 651 ALA A C 1
ATOM 5060 O O . ALA A 1 651 ? -6.543 1.869 -55.478 1.00 77.81 651 ALA A O 1
ATOM 5061 N N . ASP A 1 652 ? -5.868 -0.121 -54.671 1.00 81.75 652 ASP A N 1
ATOM 5062 C CA . ASP A 1 652 ? -7.027 -0.290 -53.798 1.00 81.75 652 ASP A CA 1
ATOM 5063 C C . ASP A 1 652 ? -6.918 0.585 -52.535 1.00 81.75 652 ASP A C 1
ATOM 5065 O O . ASP A 1 652 ? -5.851 1.091 -52.170 1.00 81.75 652 ASP A O 1
ATOM 5069 N N . ASP A 1 653 ? -8.049 0.782 -51.859 1.00 81.31 653 ASP A N 1
ATOM 5070 C CA . ASP A 1 653 ? -8.121 1.673 -50.698 1.00 81.31 653 ASP A CA 1
ATOM 5071 C C . ASP A 1 653 ? -7.282 1.174 -49.517 1.00 81.31 653 ASP A C 1
ATOM 5073 O O . ASP A 1 653 ? -6.828 1.983 -48.709 1.00 81.31 653 ASP A O 1
ATOM 5077 N N . LEU A 1 654 ? -7.038 -0.139 -49.422 1.00 82.38 654 LEU A N 1
ATOM 5078 C CA . LEU A 1 654 ? -6.216 -0.719 -48.366 1.00 82.38 654 LEU A CA 1
ATOM 5079 C C . LEU A 1 654 ? -4.722 -0.463 -48.602 1.00 82.38 654 LEU A C 1
ATOM 5081 O O . LEU A 1 654 ? -4.028 -0.078 -47.659 1.00 82.38 654 LEU A O 1
ATOM 5085 N N . THR A 1 655 ? -4.231 -0.615 -49.839 1.00 82.19 655 THR A N 1
ATOM 5086 C CA . THR A 1 655 ? -2.866 -0.212 -50.203 1.00 82.19 655 THR A CA 1
ATOM 5087 C C . THR A 1 655 ? -2.680 1.294 -50.029 1.00 82.19 655 THR A C 1
ATOM 5089 O O . THR A 1 655 ? -1.682 1.693 -49.436 1.00 82.19 655 THR A O 1
ATOM 5092 N N . ARG A 1 656 ? -3.636 2.132 -50.460 1.00 83.75 656 ARG A N 1
ATOM 5093 C CA . ARG A 1 656 ? -3.553 3.597 -50.280 1.00 83.75 656 ARG A CA 1
ATOM 5094 C C . ARG A 1 656 ? -3.525 3.997 -48.801 1.00 83.75 656 ARG A C 1
ATOM 5096 O O . ARG A 1 656 ? -2.658 4.763 -48.396 1.00 83.75 656 ARG A O 1
ATOM 5103 N N . TRP A 1 657 ? -4.400 3.417 -47.979 1.00 87.62 657 TRP A N 1
ATOM 5104 C CA . TRP A 1 657 ? -4.407 3.661 -46.534 1.00 87.62 657 TRP A CA 1
ATOM 5105 C C . TRP A 1 657 ? -3.096 3.229 -45.864 1.00 87.62 657 TRP A C 1
ATOM 5107 O O . TRP A 1 657 ? -2.553 3.979 -45.050 1.00 87.62 657 TRP A O 1
ATOM 5117 N N . LEU A 1 658 ? -2.567 2.046 -46.206 1.00 85.31 658 LEU A N 1
ATOM 5118 C CA . LEU A 1 658 ? -1.285 1.556 -45.683 1.00 85.31 658 LEU A CA 1
ATOM 5119 C C . LEU A 1 658 ? -0.120 2.464 -46.106 1.00 85.31 658 LEU A C 1
ATOM 5121 O O . LEU A 1 658 ? 0.807 2.668 -45.324 1.00 85.31 658 LEU A O 1
ATOM 5125 N N . ASP A 1 659 ? -0.189 3.030 -47.312 1.00 83.62 659 ASP A N 1
ATOM 5126 C CA . ASP A 1 659 ? 0.799 3.970 -47.838 1.00 83.62 659 ASP A CA 1
ATOM 5127 C C . ASP A 1 659 ? 0.909 5.233 -46.982 1.00 83.62 659 ASP A C 1
ATOM 5129 O O . ASP A 1 659 ? 1.994 5.586 -46.511 1.00 83.62 659 ASP A O 1
ATOM 5133 N N . GLU A 1 660 ? -0.245 5.850 -46.726 1.00 83.25 660 GLU A N 1
ATOM 5134 C CA . GLU A 1 660 ? -0.403 7.011 -45.854 1.00 83.25 660 GLU A CA 1
ATOM 5135 C C . GLU A 1 660 ? 0.045 6.685 -44.420 1.00 83.25 660 GLU A C 1
ATOM 5137 O O . GLU A 1 660 ? 0.746 7.480 -43.796 1.00 83.25 660 GLU A O 1
ATOM 5142 N N . GLN A 1 661 ? -0.288 5.492 -43.906 1.00 85.69 661 GLN A N 1
ATOM 5143 C CA . GLN A 1 661 ? 0.095 5.069 -42.553 1.00 85.69 661 GLN A CA 1
ATOM 5144 C C . GLN A 1 661 ? 1.602 4.835 -42.397 1.00 85.69 661 GLN A C 1
ATOM 5146 O O . GLN A 1 661 ? 2.113 4.960 -41.284 1.00 85.69 661 GLN A O 1
ATOM 5151 N N . PHE A 1 662 ? 2.315 4.485 -43.471 1.00 82.94 662 PHE A N 1
ATOM 5152 C CA . PHE A 1 662 ? 3.762 4.279 -43.433 1.00 82.94 662 PHE A CA 1
ATOM 5153 C C . PHE A 1 662 ? 4.513 5.604 -43.311 1.00 82.94 662 PHE A C 1
ATOM 5155 O O . PHE A 1 662 ? 5.386 5.747 -42.449 1.00 82.94 662 PHE A O 1
ATOM 5162 N N . ASP A 1 663 ? 4.143 6.589 -44.132 1.00 76.94 663 ASP A N 1
ATOM 5163 C CA . ASP A 1 663 ? 4.780 7.905 -44.109 1.00 76.94 663 ASP A CA 1
ATOM 5164 C C . ASP A 1 663 ? 4.336 8.704 -42.855 1.00 76.94 663 ASP A C 1
ATOM 5166 O O . ASP A 1 663 ? 5.169 9.362 -42.227 1.00 76.94 663 ASP A O 1
ATOM 5170 N N . ALA A 1 664 ? 3.082 8.546 -42.397 1.00 79.94 664 ALA A N 1
ATOM 5171 C CA . ALA A 1 664 ? 2.557 9.148 -41.160 1.00 79.94 664 ALA A CA 1
ATOM 5172 C C . ALA A 1 664 ? 2.902 8.391 -39.856 1.00 79.94 664 ALA A C 1
ATOM 5174 O O . ALA A 1 664 ? 2.578 8.873 -38.771 1.00 79.94 664 ALA A O 1
ATOM 5175 N N . PHE A 1 665 ? 3.567 7.229 -39.907 1.00 82.94 665 PHE A N 1
ATOM 5176 C CA . PHE A 1 665 ? 3.840 6.397 -38.720 1.00 82.94 665 PHE A CA 1
ATOM 5177 C C . PHE A 1 665 ? 4.419 7.152 -37.496 1.00 82.94 665 PHE A C 1
ATOM 5179 O O . PHE A 1 665 ? 4.001 6.848 -36.371 1.00 82.94 665 PHE A O 1
ATOM 5186 N N . PRO A 1 666 ? 5.328 8.144 -37.651 1.00 75.44 666 PRO A N 1
ATOM 5187 C CA . PRO A 1 666 ? 5.848 8.917 -36.520 1.00 75.44 666 PRO A CA 1
ATOM 5188 C C . PRO A 1 666 ? 4.794 9.748 -35.770 1.00 75.44 666 PRO A C 1
ATOM 5190 O O . PRO A 1 666 ? 4.937 9.932 -34.565 1.00 75.44 666 PRO A O 1
ATOM 5193 N N . THR A 1 667 ? 3.741 10.226 -36.445 1.00 78.00 667 THR A N 1
ATOM 5194 C CA . THR A 1 667 ? 2.718 11.120 -35.862 1.00 78.00 667 THR A CA 1
ATOM 5195 C C . THR A 1 667 ? 1.471 10.383 -35.362 1.00 78.00 667 THR A C 1
ATOM 5197 O O . THR A 1 667 ? 0.634 10.971 -34.675 1.00 78.00 667 THR A O 1
ATOM 5200 N N . LEU A 1 668 ? 1.340 9.085 -35.658 1.00 81.69 668 LEU A N 1
ATOM 5201 C CA . LEU A 1 668 ? 0.264 8.238 -35.140 1.00 81.69 668 LEU A CA 1
ATOM 5202 C C . LEU A 1 668 ? 0.395 8.003 -33.627 1.00 81.69 668 LEU A C 1
ATOM 5204 O O . LEU A 1 668 ? 1.491 7.875 -33.083 1.00 81.69 668 LEU A O 1
ATOM 5208 N N . THR A 1 669 ? -0.739 7.867 -32.932 1.00 80.06 669 THR A N 1
ATOM 5209 C CA . THR A 1 669 ? -0.730 7.648 -31.476 1.00 80.06 669 THR A CA 1
ATOM 5210 C C . THR A 1 669 ? -0.027 6.343 -31.086 1.00 80.06 669 THR A C 1
ATOM 5212 O O . THR A 1 669 ? -0.035 5.350 -31.819 1.00 80.06 669 THR A O 1
ATOM 5215 N N . LYS A 1 670 ? 0.509 6.293 -29.859 1.00 74.69 670 LYS A N 1
ATOM 5216 C CA . LYS A 1 670 ? 1.219 5.122 -29.301 1.00 74.69 670 LYS A CA 1
ATOM 5217 C C . LYS A 1 670 ? 0.377 3.825 -29.353 1.00 74.69 670 LYS A C 1
ATOM 5219 O O . LYS A 1 670 ? 0.949 2.733 -29.420 1.00 74.69 670 LYS A O 1
ATOM 5224 N N . GLY A 1 671 ? -0.958 3.929 -29.384 1.00 75.94 671 GLY A N 1
ATOM 5225 C CA . GLY A 1 671 ? -1.882 2.815 -29.634 1.00 75.94 671 GLY A CA 1
ATOM 5226 C C . GLY A 1 671 ? -1.971 2.411 -31.112 1.00 75.94 671 GLY A C 1
ATOM 5227 O O . GLY A 1 671 ? -1.746 1.243 -31.422 1.00 75.94 671 GLY A O 1
ATOM 5228 N N . GLN A 1 672 ? -2.200 3.361 -32.025 1.00 82.81 672 GLN A N 1
ATOM 5229 C CA . GLN A 1 672 ? -2.211 3.123 -33.479 1.00 82.81 672 GLN A CA 1
ATOM 5230 C C . GLN A 1 672 ? -0.894 2.506 -33.979 1.00 82.81 672 GLN A C 1
ATOM 5232 O O . GLN A 1 672 ? -0.918 1.494 -34.676 1.00 82.81 672 GLN A O 1
ATOM 5237 N N . GLN A 1 673 ? 0.256 3.031 -33.541 1.00 83.88 673 GLN A N 1
ATOM 5238 C CA . GLN A 1 673 ? 1.578 2.457 -33.832 1.00 83.88 673 GLN A CA 1
ATOM 5239 C C . GLN A 1 673 ? 1.688 0.992 -33.378 1.00 83.88 673 GLN A C 1
ATOM 5241 O O . GLN A 1 673 ? 2.230 0.159 -34.098 1.00 83.88 673 GLN A O 1
ATOM 5246 N N . SER A 1 674 ? 1.138 0.654 -32.205 1.00 79.25 674 SER A N 1
ATOM 5247 C CA . SER A 1 674 ? 1.117 -0.732 -31.704 1.00 79.25 674 SER A CA 1
ATOM 5248 C C . SER A 1 674 ? 0.202 -1.632 -32.538 1.00 79.25 674 SER A C 1
ATOM 5250 O O . SER A 1 674 ? 0.511 -2.800 -32.752 1.00 79.25 674 SER A O 1
ATOM 5252 N N . GLN A 1 675 ? -0.918 -1.095 -33.030 1.00 81.44 675 GLN A N 1
ATOM 5253 C CA . GLN A 1 675 ? -1.846 -1.825 -33.893 1.00 81.44 675 GLN A CA 1
ATOM 5254 C C . GLN A 1 675 ? -1.261 -2.078 -35.299 1.00 81.44 675 GLN A C 1
ATOM 5256 O O . GLN A 1 675 ? -1.479 -3.165 -35.838 1.00 81.44 675 GLN A O 1
ATOM 5261 N N . LEU A 1 676 ? -0.477 -1.138 -35.848 1.00 83.25 676 LEU A N 1
ATOM 5262 C CA . LEU A 1 676 ? 0.265 -1.294 -37.110 1.00 83.25 676 LEU A CA 1
ATOM 5263 C C . LEU A 1 676 ? 1.468 -2.238 -36.988 1.00 83.25 676 LEU A C 1
ATOM 5265 O O . LEU A 1 676 ? 1.643 -3.112 -37.831 1.00 83.25 676 LEU A O 1
ATOM 5269 N N . ALA A 1 677 ? 2.261 -2.124 -35.918 1.00 77.38 677 ALA A N 1
ATOM 5270 C CA . ALA A 1 677 ? 3.391 -3.023 -35.661 1.00 77.38 677 ALA A CA 1
ATOM 5271 C C . ALA A 1 677 ? 2.959 -4.493 -35.452 1.00 77.38 677 ALA A C 1
ATOM 5273 O O . ALA A 1 677 ? 3.781 -5.401 -35.550 1.00 77.38 677 ALA A O 1
ATOM 5274 N N . ALA A 1 678 ? 1.670 -4.730 -35.180 1.00 74.44 678 ALA A N 1
ATOM 5275 C CA . ALA A 1 678 ? 1.048 -6.049 -35.078 1.00 74.44 678 ALA A CA 1
ATOM 5276 C C . ALA A 1 678 ? 0.445 -6.572 -36.406 1.00 74.44 678 ALA A C 1
ATOM 5278 O O . ALA A 1 678 ? -0.257 -7.586 -36.395 1.00 74.44 678 ALA A O 1
ATOM 5279 N N . LEU A 1 679 ? 0.663 -5.900 -37.544 1.00 80.88 679 LEU A N 1
ATOM 5280 C CA . LEU A 1 679 ? 0.286 -6.416 -38.867 1.00 80.88 679 LEU A CA 1
ATOM 5281 C C . LEU A 1 679 ? 1.227 -7.549 -39.313 1.00 80.88 679 LEU A C 1
ATOM 5283 O O . LEU A 1 679 ? 2.408 -7.578 -38.972 1.00 80.88 679 LEU A O 1
ATOM 5287 N N . ALA A 1 680 ? 0.714 -8.485 -40.116 1.00 66.62 680 ALA A N 1
ATOM 5288 C CA . ALA A 1 680 ? 1.420 -9.706 -40.525 1.00 66.62 680 ALA A CA 1
ATOM 5289 C C . ALA A 1 680 ? 2.463 -9.497 -41.652 1.00 66.62 680 ALA A C 1
ATOM 5291 O O . ALA A 1 680 ? 2.631 -10.348 -42.523 1.00 66.62 680 ALA A O 1
ATOM 5292 N N . LEU A 1 681 ? 3.194 -8.381 -41.623 1.00 72.19 681 LEU A N 1
ATOM 5293 C CA . LEU A 1 681 ? 4.164 -7.935 -42.636 1.00 72.19 681 LEU A CA 1
ATOM 5294 C C . LEU A 1 681 ? 5.517 -8.684 -42.558 1.00 72.19 681 LEU A C 1
ATOM 5296 O O . LEU A 1 681 ? 6.582 -8.102 -42.728 1.00 72.19 681 LEU A O 1
ATOM 5300 N N . ARG A 1 682 ? 5.497 -9.990 -42.258 1.00 60.56 682 ARG A N 1
ATOM 5301 C CA . ARG A 1 682 ? 6.699 -10.793 -41.932 1.00 60.56 682 ARG A CA 1
ATOM 5302 C C . ARG A 1 682 ? 7.641 -11.075 -43.108 1.00 60.56 682 ARG A C 1
ATOM 5304 O O . ARG A 1 682 ? 8.723 -11.601 -42.883 1.00 60.56 682 ARG A O 1
ATOM 5311 N N . HIS A 1 683 ? 7.217 -10.776 -44.332 1.00 63.97 683 HIS A N 1
ATOM 5312 C CA . HIS A 1 683 ? 7.962 -11.040 -45.568 1.00 63.97 683 HIS A CA 1
ATOM 5313 C C . HIS A 1 683 ? 8.177 -9.766 -46.398 1.00 63.97 683 HIS A C 1
ATOM 5315 O O . HIS A 1 683 ? 8.490 -9.849 -47.579 1.00 63.97 683 HIS A O 1
ATOM 5321 N N . ASP A 1 684 ? 7.954 -8.597 -45.794 1.00 79.44 684 ASP A N 1
ATOM 5322 C CA . ASP A 1 684 ? 8.117 -7.301 -46.439 1.00 79.44 684 ASP A CA 1
ATOM 5323 C C . ASP A 1 684 ? 9.366 -6.604 -45.868 1.00 79.44 684 ASP A C 1
ATOM 5325 O O . ASP A 1 684 ? 9.377 -6.299 -44.670 1.00 79.44 684 ASP A O 1
ATOM 5329 N N . PRO A 1 685 ? 10.418 -6.348 -46.668 1.00 79.69 685 PRO A N 1
ATOM 5330 C CA . PRO A 1 685 ? 11.646 -5.732 -46.163 1.00 79.69 685 PRO A CA 1
ATOM 5331 C C . PRO A 1 685 ? 11.433 -4.326 -45.582 1.00 79.69 685 PRO A C 1
ATOM 5333 O O . PRO A 1 685 ? 12.118 -3.925 -44.640 1.00 79.69 685 PRO A O 1
ATOM 5336 N N . LEU A 1 686 ? 10.432 -3.579 -46.068 1.00 83.75 686 LEU A N 1
ATOM 5337 C CA . LEU A 1 686 ? 10.128 -2.239 -45.560 1.00 83.75 686 LEU A CA 1
ATOM 5338 C C . LEU A 1 686 ? 9.438 -2.277 -44.186 1.00 83.75 686 LEU A C 1
ATOM 5340 O O . LEU A 1 686 ? 9.366 -1.249 -43.505 1.00 83.75 686 LEU A O 1
ATOM 5344 N N . ALA A 1 687 ? 8.987 -3.448 -43.717 1.00 82.31 687 ALA A N 1
ATOM 5345 C CA . ALA A 1 687 ? 8.331 -3.601 -42.420 1.00 82.31 687 ALA A CA 1
ATOM 5346 C C . ALA A 1 687 ? 9.200 -3.157 -41.230 1.00 82.31 687 ALA A C 1
ATOM 5348 O O . ALA A 1 687 ? 8.641 -2.802 -40.191 1.00 82.31 687 ALA A O 1
ATOM 5349 N N . LEU A 1 688 ? 10.537 -3.106 -41.362 1.00 81.56 688 LEU A N 1
ATOM 5350 C CA . LEU A 1 688 ? 11.423 -2.527 -40.340 1.00 81.56 688 LEU A CA 1
ATOM 5351 C C . LEU A 1 688 ? 11.008 -1.100 -39.940 1.00 81.56 688 LEU A C 1
ATOM 5353 O O . LEU A 1 688 ? 11.005 -0.779 -38.752 1.00 81.56 688 LEU A O 1
ATOM 5357 N N . ALA A 1 689 ? 10.562 -0.273 -40.891 1.00 81.19 689 ALA A N 1
ATOM 5358 C CA . ALA A 1 689 ? 10.087 1.087 -40.621 1.00 81.19 689 ALA A CA 1
ATOM 5359 C C . ALA A 1 689 ? 8.700 1.159 -39.940 1.00 81.19 689 ALA A C 1
ATOM 5361 O O . ALA A 1 689 ? 8.256 2.254 -39.587 1.00 81.19 689 ALA A O 1
ATOM 5362 N N . LEU A 1 690 ? 8.029 0.024 -39.709 1.00 77.69 690 LEU A N 1
ATOM 5363 C CA . LEU A 1 690 ? 6.779 -0.081 -38.938 1.00 77.69 690 LEU A CA 1
ATOM 5364 C C . LEU A 1 690 ? 6.950 -0.825 -37.599 1.00 77.69 690 LEU A C 1
ATOM 5366 O O . LEU A 1 690 ? 6.024 -0.852 -36.784 1.00 77.69 690 LEU A O 1
ATOM 5370 N N . ARG A 1 691 ? 8.123 -1.417 -37.335 1.00 76.81 691 ARG A N 1
ATOM 5371 C CA . ARG A 1 691 ? 8.466 -1.983 -36.019 1.00 76.81 691 ARG A CA 1
ATOM 5372 C C . ARG A 1 691 ? 8.798 -0.849 -35.034 1.00 76.81 691 ARG A C 1
ATOM 5374 O O . ARG A 1 691 ? 9.156 0.258 -35.432 1.00 76.81 691 ARG A O 1
ATOM 5381 N N . ARG A 1 692 ? 8.719 -1.113 -33.722 1.00 66.50 692 ARG A N 1
ATOM 5382 C CA . ARG A 1 692 ? 9.248 -0.186 -32.700 1.00 66.50 692 ARG A CA 1
ATOM 5383 C C . ARG A 1 692 ? 10.776 -0.345 -32.600 1.00 66.50 692 ARG A C 1
ATOM 5385 O O . ARG A 1 692 ? 11.222 -1.420 -32.191 1.00 66.50 692 ARG A O 1
ATOM 5392 N N . PRO A 1 693 ? 11.582 0.679 -32.938 1.00 65.44 693 PRO A N 1
ATOM 5393 C CA . PRO A 1 693 ? 13.038 0.576 -32.908 1.00 65.44 693 PRO A CA 1
ATOM 5394 C C . PRO A 1 693 ? 13.585 0.604 -31.475 1.00 65.44 693 PRO A C 1
ATOM 5396 O O . PRO A 1 693 ? 13.227 1.469 -30.671 1.00 65.44 693 PRO A O 1
ATOM 5399 N N . HIS A 1 694 ? 14.489 -0.327 -31.173 1.00 55.91 694 HIS A N 1
ATOM 5400 C CA . HIS A 1 694 ? 15.180 -0.425 -29.888 1.00 55.91 694 HIS A CA 1
ATOM 5401 C C . HIS A 1 694 ? 16.631 0.052 -30.060 1.00 55.91 694 HIS A C 1
ATOM 5403 O O . HIS A 1 694 ? 17.333 -0.416 -30.949 1.00 55.91 694 HIS A O 1
ATOM 5409 N N . GLY A 1 695 ? 17.078 0.999 -29.228 1.00 54.94 695 GLY A N 1
ATOM 5410 C CA . GLY A 1 695 ? 18.380 1.663 -29.388 1.00 54.94 695 GLY A CA 1
ATOM 5411 C C . GLY A 1 695 ? 18.384 2.807 -30.416 1.00 54.94 695 GLY A C 1
ATOM 5412 O O . GLY A 1 695 ? 17.365 3.111 -31.036 1.00 54.94 695 GLY A O 1
ATOM 5413 N N . HIS A 1 696 ? 19.531 3.481 -30.558 1.00 63.22 696 HIS A N 1
ATOM 5414 C CA . HIS A 1 696 ? 19.686 4.645 -31.443 1.00 63.22 696 HIS A CA 1
ATOM 5415 C C . HIS A 1 696 ? 19.814 4.241 -32.921 1.00 63.22 696 HIS A C 1
ATOM 5417 O O . HIS A 1 696 ? 19.049 4.736 -33.742 1.00 63.22 696 HIS A O 1
ATOM 5423 N N . GLN A 1 697 ? 20.689 3.282 -33.252 1.00 68.75 697 GLN A N 1
ATOM 5424 C CA . GLN A 1 697 ? 20.910 2.814 -34.632 1.00 68.75 697 GLN A CA 1
ATOM 5425 C C . GLN A 1 697 ? 19.604 2.384 -35.319 1.00 68.75 697 GLN A C 1
ATOM 5427 O O . GLN A 1 697 ? 19.289 2.888 -36.392 1.00 68.75 697 GLN A O 1
ATOM 5432 N N . ALA A 1 698 ? 18.774 1.569 -34.657 1.00 72.69 698 ALA A N 1
ATOM 5433 C CA . ALA A 1 698 ? 17.482 1.142 -35.201 1.00 72.69 698 ALA A CA 1
ATOM 5434 C C . ALA A 1 698 ? 16.493 2.305 -35.437 1.00 72.69 698 ALA A C 1
ATOM 5436 O O . ALA A 1 698 ? 15.652 2.222 -36.332 1.00 72.69 698 ALA A O 1
ATOM 5437 N N . ARG A 1 699 ? 16.570 3.402 -34.660 1.00 76.62 699 ARG A N 1
ATOM 5438 C CA . ARG A 1 699 ? 15.765 4.617 -34.908 1.00 76.62 699 ARG A CA 1
ATOM 5439 C C . ARG A 1 699 ? 16.260 5.330 -36.157 1.00 76.62 699 ARG A C 1
ATOM 5441 O O . ARG A 1 699 ? 15.447 5.630 -37.026 1.00 76.62 699 ARG A O 1
ATOM 5448 N N . THR A 1 700 ? 17.570 5.543 -36.257 1.00 81.44 700 THR A N 1
ATOM 5449 C CA . THR A 1 700 ? 18.215 6.194 -37.403 1.00 81.44 700 THR A CA 1
ATOM 5450 C C . THR A 1 700 ? 17.982 5.403 -38.691 1.00 81.44 700 THR A C 1
ATOM 5452 O O . THR A 1 700 ? 17.630 6.000 -39.704 1.00 81.44 700 THR A O 1
ATOM 5455 N N . HIS A 1 701 ? 18.057 4.065 -38.651 1.00 84.38 701 HIS A N 1
ATOM 5456 C CA . HIS A 1 701 ? 17.736 3.203 -39.795 1.00 84.38 701 HIS A CA 1
ATOM 5457 C C . HIS A 1 701 ? 16.256 3.290 -40.186 1.00 84.38 701 HIS A C 1
ATOM 5459 O O . HIS A 1 701 ? 15.938 3.532 -41.345 1.00 84.38 701 HIS A O 1
ATOM 5465 N N . ALA A 1 702 ? 15.330 3.197 -39.224 1.00 84.88 702 ALA A N 1
ATOM 5466 C CA . ALA A 1 702 ? 13.896 3.325 -39.500 1.00 84.88 702 ALA A CA 1
ATOM 5467 C C . ALA A 1 702 ? 13.480 4.737 -39.968 1.00 84.88 702 ALA A C 1
ATOM 5469 O O . ALA A 1 702 ? 12.497 4.878 -40.694 1.00 84.88 702 ALA A O 1
ATOM 5470 N N . GLN A 1 703 ? 14.188 5.797 -39.563 1.00 84.56 703 GLN A N 1
ATOM 5471 C CA . GLN A 1 703 ? 13.997 7.156 -40.085 1.00 84.56 703 GLN A CA 1
ATOM 5472 C C . GLN A 1 703 ? 14.560 7.286 -41.508 1.00 84.56 703 GLN A C 1
ATOM 5474 O O . GLN A 1 703 ? 13.835 7.722 -42.407 1.00 84.56 703 GLN A O 1
ATOM 5479 N N . GLY A 1 704 ? 15.800 6.837 -41.722 1.00 87.25 704 GLY A N 1
ATOM 5480 C CA . GLY A 1 704 ? 16.471 6.854 -43.018 1.00 87.25 704 GLY A CA 1
ATOM 5481 C C . GLY A 1 704 ? 15.735 6.046 -44.078 1.00 87.25 704 GLY A C 1
ATOM 5482 O O . GLY A 1 704 ? 15.540 6.545 -45.179 1.00 87.25 704 GLY A O 1
ATOM 5483 N N . LEU A 1 705 ? 15.193 4.877 -43.731 1.00 88.81 705 LEU A N 1
ATOM 5484 C CA . LEU A 1 705 ? 14.408 4.044 -44.644 1.00 88.81 705 LEU A CA 1
ATOM 5485 C C . LEU A 1 705 ? 13.125 4.749 -45.136 1.00 88.81 705 LEU A C 1
ATOM 5487 O O . LEU A 1 705 ? 12.772 4.644 -46.311 1.00 88.81 705 LEU A O 1
ATOM 5491 N N . ARG A 1 706 ? 12.454 5.541 -44.281 1.00 87.81 706 ARG A N 1
ATOM 5492 C CA . ARG A 1 706 ? 11.295 6.361 -44.698 1.00 87.81 706 ARG A CA 1
ATOM 5493 C C . ARG A 1 706 ? 11.715 7.531 -45.596 1.00 87.81 706 ARG A C 1
ATOM 5495 O O . ARG A 1 706 ? 11.043 7.804 -46.587 1.00 87.81 706 ARG A O 1
ATOM 5502 N N . ALA A 1 707 ? 12.831 8.196 -45.291 1.00 88.12 707 ALA A N 1
ATOM 5503 C CA . ALA A 1 707 ? 13.382 9.262 -46.134 1.00 88.12 707 ALA A CA 1
ATOM 5504 C C . ALA A 1 707 ? 13.856 8.730 -47.505 1.00 88.12 707 ALA A C 1
ATOM 5506 O O . ALA A 1 707 ? 13.534 9.311 -48.542 1.00 88.12 707 ALA A O 1
ATOM 5507 N N . ALA A 1 708 ? 14.528 7.576 -47.527 1.00 88.62 708 ALA A N 1
ATOM 5508 C CA . ALA A 1 708 ? 14.953 6.867 -48.730 1.00 88.62 708 ALA A CA 1
ATOM 5509 C C . ALA A 1 708 ? 13.758 6.492 -49.612 1.00 88.62 708 ALA A C 1
ATOM 5511 O O . ALA A 1 708 ? 13.779 6.769 -50.808 1.00 88.62 708 ALA A O 1
ATOM 5512 N N . ARG A 1 709 ? 12.676 5.960 -49.027 1.00 88.81 709 ARG A N 1
ATOM 5513 C CA . ARG A 1 709 ? 11.426 5.661 -49.745 1.00 88.81 709 ARG A CA 1
ATOM 5514 C C . ARG A 1 709 ? 10.816 6.915 -50.383 1.00 88.81 709 ARG A C 1
ATOM 5516 O O . ARG A 1 709 ? 10.436 6.884 -51.553 1.00 88.81 709 ARG A O 1
ATOM 5523 N N . ARG A 1 710 ? 10.761 8.041 -49.657 1.00 87.06 710 ARG A N 1
ATOM 5524 C CA . ARG A 1 710 ? 10.266 9.325 -50.196 1.00 87.06 710 ARG A CA 1
ATOM 5525 C C . ARG A 1 710 ? 11.148 9.876 -51.319 1.00 87.06 710 ARG A C 1
ATOM 5527 O O . ARG A 1 710 ? 10.612 10.396 -52.296 1.00 87.06 710 ARG A O 1
ATOM 5534 N N . PHE A 1 711 ? 12.469 9.720 -51.234 1.00 87.38 711 PHE A N 1
ATOM 5535 C CA . PHE A 1 711 ? 13.378 10.072 -52.328 1.00 87.38 711 PHE A CA 1
ATOM 5536 C C . PHE A 1 711 ? 13.195 9.149 -53.543 1.00 87.38 711 PHE A C 1
ATOM 5538 O O . PHE A 1 711 ? 13.008 9.627 -54.662 1.00 87.38 711 PHE A O 1
ATOM 5545 N N . PHE A 1 712 ? 13.164 7.833 -53.322 1.00 87.94 712 PHE A N 1
ATOM 5546 C CA . PHE A 1 712 ? 12.975 6.821 -54.361 1.00 87.94 712 PHE A CA 1
ATOM 5547 C C . PHE A 1 712 ? 11.663 7.028 -55.133 1.00 87.94 712 PHE A C 1
ATOM 5549 O O . PHE A 1 712 ? 11.660 6.984 -56.359 1.00 87.94 712 PHE A O 1
ATOM 5556 N N . ARG A 1 713 ? 10.566 7.394 -54.455 1.00 84.88 713 ARG A N 1
ATOM 5557 C CA . ARG A 1 713 ? 9.302 7.809 -55.099 1.00 84.88 713 ARG A CA 1
ATOM 5558 C C . ARG A 1 713 ? 9.481 8.948 -56.105 1.00 84.88 713 ARG A C 1
ATOM 5560 O O . ARG A 1 713 ? 8.927 8.875 -57.199 1.00 84.88 713 ARG A O 1
ATOM 5567 N N . ARG A 1 714 ? 10.248 9.985 -55.749 1.00 84.31 714 ARG A N 1
ATOM 5568 C CA . ARG A 1 714 ? 10.474 11.179 -56.586 1.00 84.31 714 ARG A CA 1
ATOM 5569 C C . ARG A 1 714 ? 11.444 10.922 -57.746 1.00 84.31 714 ARG A C 1
ATOM 5571 O O . ARG A 1 714 ? 11.251 11.489 -58.815 1.00 84.31 714 ARG A O 1
ATOM 5578 N N . HIS A 1 715 ? 12.473 10.096 -57.535 1.00 83.00 715 HIS A N 1
ATOM 5579 C CA . HIS A 1 715 ? 13.633 9.999 -58.439 1.00 83.00 715 HIS A CA 1
ATOM 5580 C C . HIS A 1 715 ? 13.867 8.611 -59.064 1.00 83.00 715 HIS A C 1
ATOM 5582 O O . HIS A 1 715 ? 14.709 8.482 -59.944 1.00 83.00 715 HIS A O 1
ATOM 5588 N N . GLN A 1 716 ? 13.136 7.576 -58.633 1.00 83.06 716 GLN A N 1
ATOM 5589 C CA . GLN A 1 716 ? 13.263 6.174 -59.074 1.00 83.06 716 GLN A CA 1
ATOM 5590 C C . GLN A 1 716 ? 14.669 5.558 -58.889 1.00 83.06 716 GLN A C 1
ATOM 5592 O O . GLN A 1 716 ? 14.992 4.541 -59.496 1.00 83.06 716 GLN A O 1
ATOM 5597 N N . HIS A 1 717 ? 15.509 6.153 -58.035 1.00 83.81 717 HIS A N 1
ATOM 5598 C CA . HIS A 1 717 ? 16.856 5.677 -57.707 1.00 83.81 717 HIS A CA 1
ATOM 5599 C C . HIS A 1 717 ? 17.295 6.142 -56.307 1.00 83.81 717 HIS A C 1
ATOM 5601 O O . HIS A 1 717 ? 16.834 7.182 -55.833 1.00 83.81 717 HIS A O 1
ATOM 5607 N N . LEU A 1 718 ? 18.271 5.466 -55.687 1.00 85.69 718 LEU A N 1
ATOM 5608 C CA . LEU A 1 718 ? 18.924 5.909 -54.437 1.00 85.69 718 LEU A CA 1
ATOM 5609 C C . LEU A 1 718 ? 20.282 6.616 -54.636 1.00 85.69 718 LEU A C 1
ATOM 5611 O O . LEU A 1 718 ? 21.099 6.715 -53.719 1.00 85.69 718 LEU A O 1
ATOM 5615 N N . ARG A 1 719 ? 20.523 7.185 -55.824 1.00 82.69 719 ARG A N 1
ATOM 5616 C CA . ARG A 1 719 ? 21.638 8.121 -56.074 1.00 82.69 719 ARG A CA 1
ATOM 5617 C C . ARG A 1 719 ? 21.337 9.498 -55.462 1.00 82.69 719 ARG A C 1
ATOM 5619 O O . ARG A 1 719 ? 20.941 10.429 -56.157 1.00 82.69 719 ARG A O 1
ATOM 5626 N N . VAL A 1 720 ? 21.470 9.594 -54.140 1.00 83.81 720 VAL A N 1
ATOM 5627 C CA . VAL A 1 720 ? 21.239 10.817 -53.355 1.00 83.81 720 VAL A CA 1
ATOM 5628 C C . VAL A 1 720 ? 22.538 11.646 -53.258 1.00 83.81 720 VAL A C 1
ATOM 5630 O O . VAL A 1 720 ? 23.574 11.071 -52.920 1.00 83.81 720 VAL A O 1
ATOM 5633 N N . PRO A 1 721 ? 22.522 12.970 -53.525 1.00 83.88 721 PRO A N 1
ATOM 5634 C CA . PRO A 1 721 ? 23.672 13.857 -53.295 1.00 83.88 721 PRO A CA 1
ATOM 5635 C C . PRO A 1 721 ? 24.095 13.893 -51.820 1.00 83.88 721 PRO A C 1
ATOM 5637 O O . PRO A 1 721 ? 23.239 13.856 -50.943 1.00 83.88 721 PRO A O 1
ATOM 5640 N N . ALA A 1 722 ? 25.394 13.992 -51.523 1.00 74.50 722 ALA A N 1
ATOM 5641 C CA . ALA A 1 722 ? 25.915 13.870 -50.152 1.00 74.50 722 ALA A CA 1
ATOM 5642 C C . ALA A 1 722 ? 25.405 14.954 -49.173 1.00 74.50 722 ALA A C 1
ATOM 5644 O O . ALA A 1 722 ? 25.315 14.713 -47.969 1.00 74.50 722 ALA A O 1
ATOM 5645 N N . ASP A 1 723 ? 25.052 16.128 -49.694 1.00 78.62 723 ASP A N 1
ATOM 5646 C CA . ASP A 1 723 ? 24.491 17.286 -48.991 1.00 78.62 723 ASP A CA 1
ATOM 5647 C C . ASP A 1 723 ? 22.952 17.268 -48.889 1.00 78.62 723 ASP A C 1
ATOM 5649 O O . ASP A 1 723 ? 22.367 18.065 -48.149 1.00 78.62 723 ASP A O 1
ATOM 5653 N N . TYR A 1 724 ? 22.280 16.355 -49.599 1.00 85.88 724 TYR A N 1
ATOM 5654 C CA . TYR A 1 724 ? 20.824 16.278 -49.623 1.00 85.88 724 TYR A CA 1
ATOM 5655 C C . TYR A 1 724 ? 20.251 15.808 -48.279 1.00 85.88 724 TYR A C 1
ATOM 5657 O O . TYR A 1 724 ? 20.617 14.756 -47.739 1.00 85.88 724 TYR A O 1
ATOM 5665 N N . ALA A 1 725 ? 19.264 16.557 -47.791 1.00 85.94 725 ALA A N 1
ATOM 5666 C CA . ALA A 1 725 ? 18.417 16.187 -46.669 1.00 85.94 725 ALA A CA 1
ATOM 5667 C C . ALA A 1 725 ? 16.950 16.119 -47.120 1.00 85.94 725 ALA A C 1
ATOM 5669 O O . ALA A 1 725 ? 16.510 16.945 -47.918 1.00 85.94 725 ALA A O 1
ATOM 5670 N N . ASP A 1 726 ? 16.199 15.147 -46.601 1.00 83.50 726 ASP A N 1
ATOM 5671 C CA . ASP A 1 726 ? 14.751 15.061 -46.799 1.00 83.50 726 ASP A CA 1
ATOM 5672 C C . ASP A 1 726 ? 14.046 15.753 -45.626 1.00 83.50 726 ASP A C 1
ATOM 5674 O O . ASP A 1 726 ? 14.185 15.343 -44.470 1.00 83.50 726 ASP A O 1
ATOM 5678 N N . ASP A 1 727 ? 13.307 16.814 -45.942 1.00 77.88 727 ASP A N 1
ATOM 5679 C CA . ASP A 1 727 ? 12.506 17.595 -45.003 1.00 77.88 727 ASP A CA 1
ATOM 5680 C C . ASP A 1 727 ? 11.050 17.100 -45.032 1.00 77.88 727 ASP A C 1
ATOM 5682 O O . ASP A 1 727 ? 10.351 17.223 -46.043 1.00 77.88 727 ASP A O 1
ATOM 5686 N N . HIS A 1 728 ? 10.572 16.520 -43.925 1.00 67.88 728 HIS A N 1
ATOM 5687 C CA . HIS A 1 728 ? 9.206 15.998 -43.827 1.00 67.88 728 HIS A CA 1
ATOM 5688 C C . HIS A 1 728 ? 8.631 16.167 -42.415 1.00 67.88 728 HIS A C 1
ATOM 5690 O O . HIS A 1 728 ? 9.265 15.810 -41.427 1.00 67.88 728 HIS A O 1
ATOM 5696 N N . GLY A 1 729 ? 7.417 16.719 -42.310 1.00 57.94 729 GLY A N 1
ATOM 5697 C CA . GLY A 1 729 ? 6.723 16.912 -41.027 1.00 57.94 729 GLY A CA 1
ATOM 5698 C C . GLY A 1 729 ? 7.397 17.886 -40.046 1.00 57.94 729 GLY A C 1
ATOM 5699 O O . GLY A 1 729 ? 7.013 17.918 -38.884 1.00 57.94 729 GLY A O 1
ATOM 5700 N N . GLY A 1 730 ? 8.392 18.660 -40.495 1.00 58.66 730 GLY A N 1
ATOM 5701 C CA . GLY A 1 730 ? 9.236 19.515 -39.648 1.00 58.66 730 GLY A CA 1
ATOM 5702 C C . GLY A 1 730 ? 10.571 18.880 -39.235 1.00 58.66 730 GLY A C 1
ATOM 5703 O O . GLY A 1 730 ? 11.429 19.576 -38.701 1.00 58.66 730 GLY A O 1
ATOM 5704 N N . THR A 1 731 ? 10.793 17.592 -39.518 1.00 65.38 731 THR A N 1
ATOM 5705 C CA . THR A 1 731 ? 12.067 16.908 -39.253 1.00 65.38 731 THR A CA 1
ATOM 5706 C C . THR A 1 731 ? 12.946 16.888 -40.505 1.00 65.38 731 THR A C 1
ATOM 5708 O O . THR A 1 731 ? 12.503 16.447 -41.568 1.00 65.38 731 THR A O 1
ATOM 5711 N N . ARG A 1 732 ? 14.208 17.313 -40.361 1.00 79.50 732 ARG A N 1
ATOM 5712 C CA . ARG A 1 732 ? 15.227 17.324 -41.422 1.00 79.50 732 ARG A CA 1
ATOM 5713 C C . ARG A 1 732 ? 16.171 16.132 -41.288 1.00 79.50 732 ARG A C 1
ATOM 5715 O O . ARG A 1 732 ? 16.986 16.106 -40.367 1.00 79.50 732 ARG A O 1
ATOM 5722 N N . PHE A 1 733 ? 16.094 15.156 -42.194 1.00 85.00 733 PHE A N 1
ATOM 5723 C CA . PHE A 1 733 ? 16.951 13.962 -42.146 1.00 85.00 733 PHE A CA 1
ATOM 5724 C C . PHE A 1 733 ? 18.069 14.017 -43.209 1.00 85.00 733 PHE A C 1
ATOM 5726 O O . PHE A 1 733 ? 17.746 14.108 -44.395 1.00 85.00 733 PHE A O 1
ATOM 5733 N N . PRO A 1 734 ? 19.368 13.924 -42.848 1.00 87.12 734 PRO A N 1
ATOM 5734 C CA . PRO A 1 734 ? 20.500 14.030 -43.780 1.00 87.12 734 PRO A CA 1
ATOM 5735 C C . PRO A 1 734 ? 20.704 12.738 -44.597 1.00 87.12 734 PRO A C 1
ATOM 5737 O O . PRO A 1 734 ? 21.669 11.993 -44.413 1.00 87.12 734 PRO A O 1
ATOM 5740 N N . LEU A 1 735 ? 19.762 12.466 -45.502 1.00 89.81 735 LEU A N 1
ATOM 5741 C CA . LEU A 1 735 ? 19.671 11.230 -46.280 1.00 89.81 735 LEU A CA 1
ATOM 5742 C C . LEU A 1 735 ? 20.930 10.941 -47.115 1.00 89.81 735 LEU A C 1
ATOM 5744 O O . LEU A 1 735 ? 21.357 9.790 -47.174 1.00 89.81 735 LEU A O 1
ATOM 5748 N N . GLY A 1 736 ? 21.537 11.964 -47.725 1.00 84.25 736 GLY A N 1
ATOM 5749 C CA . GLY A 1 736 ? 22.751 11.817 -48.534 1.00 84.25 736 GLY A CA 1
ATOM 5750 C C . GLY A 1 736 ? 23.924 11.237 -47.754 1.00 84.25 736 GLY A C 1
ATOM 5751 O O . GLY A 1 736 ? 24.554 10.270 -48.184 1.00 84.25 736 GLY A O 1
ATOM 5752 N N . ARG A 1 737 ? 24.156 11.777 -46.554 1.00 85.50 737 ARG A N 1
ATOM 5753 C CA . ARG A 1 737 ? 25.166 11.270 -45.625 1.00 85.50 737 ARG A CA 1
ATOM 5754 C C . ARG A 1 737 ? 24.825 9.864 -45.130 1.00 85.50 737 ARG A C 1
ATOM 5756 O O . ARG A 1 737 ? 25.685 8.997 -45.181 1.00 85.50 737 ARG A O 1
ATOM 5763 N N . TRP A 1 738 ? 23.576 9.610 -44.734 1.00 91.00 738 TRP A N 1
ATOM 5764 C CA . TRP A 1 738 ? 23.157 8.286 -44.253 1.00 91.00 738 TRP A CA 1
ATOM 5765 C C . TRP A 1 738 ? 23.364 7.177 -45.302 1.00 91.00 738 TRP A C 1
ATOM 5767 O O . TRP A 1 738 ? 23.828 6.094 -44.958 1.00 91.00 738 TRP A O 1
ATOM 5777 N N . ILE A 1 739 ? 23.115 7.446 -46.590 1.00 88.56 739 ILE A N 1
ATOM 5778 C CA . ILE A 1 739 ? 23.383 6.482 -47.675 1.00 88.56 739 ILE A CA 1
ATOM 5779 C C . ILE A 1 739 ? 24.891 6.274 -47.914 1.00 88.56 739 ILE A C 1
ATOM 5781 O O . ILE A 1 739 ? 25.300 5.176 -48.296 1.00 88.56 739 ILE A O 1
ATOM 5785 N N . ALA A 1 740 ? 25.734 7.283 -47.671 1.00 83.38 740 ALA A N 1
ATOM 5786 C CA . ALA A 1 740 ? 27.188 7.109 -47.686 1.00 83.38 740 ALA A CA 1
ATOM 5787 C C . ALA A 1 740 ? 27.668 6.262 -46.490 1.00 83.38 740 ALA A C 1
ATOM 5789 O O . ALA A 1 740 ? 28.405 5.296 -46.688 1.00 83.38 740 ALA A O 1
ATOM 5790 N N . ASP A 1 741 ? 27.180 6.560 -45.283 1.00 83.88 741 ASP A N 1
ATOM 5791 C CA . ASP A 1 741 ? 27.501 5.825 -44.055 1.00 83.88 741 ASP A CA 1
ATOM 5792 C C . ASP A 1 741 ? 27.066 4.341 -44.162 1.00 83.88 741 ASP A C 1
ATOM 5794 O O . ASP A 1 741 ? 27.826 3.446 -43.792 1.00 83.88 741 ASP A O 1
ATOM 5798 N N . LEU A 1 742 ? 25.894 4.046 -44.752 1.00 85.88 742 LEU A N 1
ATOM 5799 C CA . LEU A 1 742 ? 25.449 2.670 -45.040 1.00 85.88 742 LEU A CA 1
ATOM 5800 C C . LEU A 1 742 ? 26.431 1.897 -45.935 1.00 85.88 742 LEU A C 1
ATOM 5802 O O . LEU A 1 742 ? 26.706 0.728 -45.670 1.00 85.88 742 LEU A O 1
ATOM 5806 N N . ARG A 1 743 ? 26.968 2.525 -46.993 1.00 84.50 743 ARG A N 1
ATOM 5807 C CA . ARG A 1 743 ? 27.924 1.871 -47.911 1.00 84.50 743 ARG A CA 1
ATOM 5808 C C . ARG A 1 743 ? 29.226 1.489 -47.208 1.00 84.50 743 ARG A C 1
ATOM 5810 O O . ARG A 1 743 ? 29.786 0.442 -47.519 1.00 84.50 743 ARG A O 1
ATOM 5817 N N . ILE A 1 744 ? 29.671 2.302 -46.249 1.00 80.19 744 ILE A N 1
ATOM 5818 C CA . ILE A 1 744 ? 30.826 1.995 -45.396 1.00 80.19 744 ILE A CA 1
ATOM 5819 C C . ILE A 1 744 ? 30.486 0.813 -44.477 1.00 80.19 744 ILE A C 1
ATOM 5821 O O . ILE A 1 744 ? 31.191 -0.193 -44.487 1.00 80.19 744 ILE A O 1
ATOM 5825 N N . MET A 1 745 ? 29.356 0.876 -43.764 1.00 78.62 745 MET A N 1
ATOM 5826 C CA . MET A 1 745 ? 28.964 -0.159 -42.798 1.00 78.62 745 MET A CA 1
ATOM 5827 C C . MET A 1 745 ? 28.683 -1.539 -43.426 1.00 78.62 745 MET A C 1
ATOM 5829 O O . MET A 1 745 ? 28.905 -2.546 -42.756 1.00 78.62 745 MET A O 1
ATOM 5833 N N . VAL A 1 746 ? 28.251 -1.629 -44.695 1.00 79.88 746 VAL A N 1
ATOM 5834 C CA . VAL A 1 746 ? 28.192 -2.923 -45.414 1.00 79.88 746 VAL A CA 1
ATOM 5835 C C . VAL A 1 746 ? 29.600 -3.455 -45.697 1.00 79.88 746 VAL A C 1
ATOM 5837 O O . VAL A 1 746 ? 29.856 -4.635 -45.466 1.00 79.88 746 VAL A O 1
ATOM 5840 N N . GLY A 1 747 ? 30.528 -2.599 -46.139 1.00 72.19 747 GLY A N 1
ATOM 5841 C CA . GLY A 1 747 ? 31.924 -2.982 -46.386 1.00 72.19 747 GLY A CA 1
ATOM 5842 C C . GLY A 1 747 ? 32.675 -3.435 -45.126 1.00 72.19 747 GLY A C 1
ATOM 5843 O O . GLY A 1 747 ? 33.548 -4.295 -45.209 1.00 72.19 747 GLY A O 1
ATOM 5844 N N . GLU A 1 748 ? 32.299 -2.904 -43.961 1.00 76.19 748 GLU A N 1
ATOM 5845 C CA . GLU A 1 748 ? 32.834 -3.287 -42.646 1.00 76.19 748 GLU A CA 1
ATOM 5846 C C . GLU A 1 748 ? 32.077 -4.462 -41.986 1.00 76.19 748 GLU A C 1
ATOM 5848 O O . GLU A 1 748 ? 32.482 -4.934 -40.924 1.00 76.19 748 GLU A O 1
ATOM 5853 N N . GLY A 1 749 ? 30.990 -4.959 -42.594 1.00 75.25 749 GLY A N 1
ATOM 5854 C CA . GLY A 1 749 ? 30.188 -6.070 -42.061 1.00 75.25 749 GLY A CA 1
ATOM 5855 C C . GLY A 1 749 ? 29.353 -5.725 -40.818 1.00 75.25 749 GLY A C 1
ATOM 5856 O O . GLY A 1 749 ? 29.034 -6.612 -40.029 1.00 75.25 749 GLY A O 1
ATOM 5857 N N . LEU A 1 750 ? 29.017 -4.444 -40.623 1.00 77.00 750 LEU A N 1
ATOM 5858 C CA . LEU A 1 750 ? 28.344 -3.918 -39.426 1.00 77.00 750 LEU A CA 1
ATOM 5859 C C . LEU A 1 750 ? 26.807 -3.864 -39.522 1.00 77.00 750 LEU A C 1
ATOM 5861 O O . LEU A 1 750 ? 26.150 -3.625 -38.510 1.00 77.00 750 LEU A O 1
ATOM 5865 N N . LEU A 1 751 ? 26.233 -4.069 -40.711 1.00 80.38 751 LEU A N 1
ATOM 5866 C CA . LEU A 1 751 ? 24.782 -4.096 -40.950 1.00 80.38 751 LEU A CA 1
ATOM 5867 C C . LEU A 1 751 ? 24.250 -5.531 -40.995 1.00 80.38 751 LEU A C 1
ATOM 5869 O O . LEU A 1 751 ? 24.913 -6.430 -41.514 1.00 80.38 751 LEU A O 1
ATOM 5873 N N . ASN A 1 752 ? 23.037 -5.746 -40.479 1.00 82.81 752 ASN A N 1
ATOM 5874 C CA . ASN A 1 752 ? 22.414 -7.071 -40.490 1.00 82.81 752 ASN A CA 1
ATOM 5875 C C . ASN A 1 752 ? 21.586 -7.333 -41.766 1.00 82.81 752 ASN A C 1
ATOM 5877 O O . ASN A 1 752 ? 21.232 -6.410 -42.496 1.00 82.81 752 ASN A O 1
ATOM 5881 N N . HIS A 1 753 ? 21.250 -8.600 -42.030 1.00 80.69 753 HIS A N 1
ATOM 5882 C CA . HIS A 1 753 ? 20.533 -8.987 -43.251 1.00 80.69 753 HIS A CA 1
ATOM 5883 C C . HIS A 1 753 ? 19.157 -8.314 -43.411 1.00 80.69 753 HIS A C 1
ATOM 5885 O O . HIS A 1 753 ? 18.870 -7.841 -44.503 1.00 80.69 753 HIS A O 1
ATOM 5891 N N . GLU A 1 754 ? 18.341 -8.171 -42.353 1.00 81.75 754 GLU A N 1
ATOM 5892 C CA . GLU A 1 754 ? 17.054 -7.458 -42.480 1.00 81.75 754 GLU A CA 1
ATOM 5893 C C . GLU A 1 754 ? 17.268 -5.971 -42.826 1.00 81.75 754 GLU A C 1
ATOM 5895 O O . GLU A 1 754 ? 16.469 -5.377 -43.552 1.00 81.75 754 GLU A O 1
ATOM 5900 N N . GLU A 1 755 ? 18.341 -5.353 -42.318 1.00 83.44 755 GLU A N 1
ATOM 5901 C CA . GLU A 1 755 ? 18.692 -3.965 -42.640 1.00 83.44 755 GLU A CA 1
ATOM 5902 C C . GLU A 1 755 ? 19.131 -3.823 -44.100 1.00 83.44 755 GLU A C 1
ATOM 5904 O O . GLU A 1 755 ? 18.657 -2.904 -44.768 1.00 83.44 755 GLU A O 1
ATOM 5909 N N . ILE A 1 756 ? 19.955 -4.741 -44.613 1.00 84.50 756 ILE A N 1
ATOM 5910 C CA . ILE A 1 756 ? 20.387 -4.771 -46.021 1.00 84.50 756 ILE A CA 1
ATOM 5911 C C . ILE A 1 756 ? 19.178 -4.978 -46.945 1.00 84.50 756 ILE A C 1
ATOM 5913 O O . ILE A 1 756 ? 18.903 -4.104 -47.773 1.00 84.50 756 ILE A O 1
ATOM 5917 N N . ASP A 1 757 ? 18.394 -6.042 -46.727 1.00 84.00 757 ASP A N 1
ATOM 5918 C CA . ASP A 1 757 ? 17.178 -6.363 -47.492 1.00 84.00 757 ASP A CA 1
ATOM 5919 C C . ASP A 1 757 ? 16.227 -5.151 -47.571 1.00 84.00 757 ASP A C 1
ATOM 5921 O O . ASP A 1 757 ? 15.642 -4.859 -48.619 1.00 84.00 757 ASP A O 1
ATOM 5925 N N . SER A 1 758 ? 16.081 -4.410 -46.463 1.00 87.62 758 SER A N 1
ATOM 5926 C CA . SER A 1 758 ? 15.181 -3.253 -46.389 1.00 87.62 758 SER A CA 1
ATOM 5927 C C . SER A 1 758 ? 15.585 -2.088 -47.297 1.00 87.62 758 SER A C 1
ATOM 5929 O O . SER A 1 758 ? 14.706 -1.405 -47.823 1.00 87.62 758 SER A O 1
ATOM 5931 N N . VAL A 1 759 ? 16.888 -1.861 -47.509 1.00 87.12 759 VAL A N 1
ATOM 5932 C CA . VAL A 1 759 ? 17.381 -0.780 -48.381 1.00 87.12 759 VAL A CA 1
ATOM 5933 C C . VAL A 1 759 ? 17.527 -1.269 -49.828 1.00 87.12 759 VAL A C 1
ATOM 5935 O O . VAL A 1 759 ? 17.251 -0.512 -50.758 1.00 87.12 759 VAL A O 1
ATOM 5938 N N . GLU A 1 760 ? 17.849 -2.548 -50.047 1.00 85.38 760 GLU A N 1
ATOM 5939 C CA . GLU A 1 760 ? 17.835 -3.167 -51.383 1.00 85.38 760 GLU A CA 1
ATOM 5940 C C . GLU A 1 760 ? 16.432 -3.195 -52.009 1.00 85.38 760 GLU A C 1
ATOM 5942 O O . GLU A 1 760 ? 16.295 -2.951 -53.210 1.00 85.38 760 GLU A O 1
ATOM 5947 N N . ALA A 1 761 ? 15.375 -3.341 -51.201 1.00 85.00 761 ALA A N 1
ATOM 5948 C CA . ALA A 1 761 ? 13.980 -3.194 -51.636 1.00 85.00 761 ALA A CA 1
ATOM 5949 C C . ALA A 1 761 ? 13.621 -1.793 -52.193 1.00 85.00 761 ALA A C 1
ATOM 5951 O O . ALA A 1 761 ? 12.544 -1.613 -52.766 1.00 85.00 761 ALA A O 1
ATOM 5952 N N . LEU A 1 762 ? 14.516 -0.807 -52.054 1.00 87.44 762 LEU A N 1
ATOM 5953 C CA . LEU A 1 762 ? 14.430 0.530 -52.654 1.00 87.44 762 LEU A CA 1
ATOM 5954 C C . LEU A 1 762 ? 15.448 0.735 -53.801 1.00 87.44 762 LEU A C 1
ATOM 5956 O O . LEU A 1 762 ? 15.774 1.873 -54.137 1.00 87.44 762 LEU A O 1
ATOM 5960 N N . ALA A 1 763 ? 15.950 -0.351 -54.402 1.00 81.44 763 ALA A N 1
ATOM 5961 C CA . ALA A 1 763 ? 16.949 -0.357 -55.477 1.00 81.44 763 ALA A CA 1
ATOM 5962 C C . ALA A 1 763 ? 18.259 0.374 -55.106 1.00 81.44 763 ALA A C 1
ATOM 5964 O O . ALA A 1 763 ? 18.707 1.309 -55.778 1.00 81.44 763 ALA A O 1
ATOM 5965 N N . MET A 1 764 ? 18.869 -0.060 -54.001 1.00 84.38 764 MET A N 1
ATOM 5966 C CA . MET A 1 764 ? 20.176 0.416 -53.548 1.00 84.38 764 MET A CA 1
ATOM 5967 C C . MET A 1 764 ? 21.326 -0.122 -54.410 1.00 84.38 764 MET A C 1
ATOM 5969 O O . MET A 1 764 ? 21.391 -1.307 -54.717 1.00 84.38 764 MET A O 1
ATOM 5973 N N . GLU A 1 765 ? 22.276 0.750 -54.751 1.00 79.06 765 GLU A N 1
ATOM 5974 C CA . GLU A 1 765 ? 23.490 0.388 -55.489 1.00 79.06 765 GLU A CA 1
ATOM 5975 C C . GLU A 1 765 ? 24.711 0.354 -54.553 1.00 79.06 765 GLU A C 1
ATOM 5977 O O . GLU A 1 765 ? 25.225 1.404 -54.134 1.00 79.06 765 GLU A O 1
ATOM 5982 N N . TRP A 1 766 ? 25.198 -0.855 -54.262 1.00 77.06 766 TRP A N 1
ATOM 5983 C CA . TRP A 1 766 ? 26.467 -1.118 -53.574 1.00 77.06 766 TRP A CA 1
ATOM 5984 C C . TRP A 1 766 ? 27.613 -1.219 -54.601 1.00 77.06 766 TRP A C 1
ATOM 5986 O O . TRP A 1 766 ? 27.970 -2.302 -55.057 1.00 77.06 766 TRP A O 1
ATOM 5996 N N . LEU A 1 767 ? 28.156 -0.078 -55.038 1.00 64.38 767 LEU A N 1
ATOM 5997 C CA . LEU A 1 767 ? 29.189 -0.044 -56.084 1.00 64.38 767 LEU A CA 1
ATOM 5998 C C . LEU A 1 767 ? 30.559 -0.561 -55.583 1.00 64.38 767 LEU A C 1
ATOM 6000 O O . LEU A 1 767 ? 31.069 -0.022 -54.598 1.00 64.38 767 LEU A O 1
ATOM 6004 N N . PRO A 1 768 ? 31.199 -1.531 -56.271 1.00 47.12 768 PRO A N 1
ATOM 6005 C CA . PRO A 1 768 ? 32.590 -1.906 -56.023 1.00 47.12 768 PRO A CA 1
ATOM 6006 C C . PRO A 1 768 ? 33.564 -0.886 -56.643 1.00 47.12 768 PRO A C 1
ATOM 6008 O O . PRO A 1 768 ? 33.246 -0.211 -57.622 1.00 47.12 768 PRO A O 1
ATOM 6011 N N . GLY A 1 769 ? 34.747 -0.753 -56.040 1.00 39.28 769 GLY A N 1
ATOM 6012 C CA . GLY A 1 769 ? 35.610 0.423 -56.195 1.00 39.28 769 GLY A CA 1
ATOM 6013 C C . GLY A 1 769 ? 36.265 0.665 -57.564 1.00 39.28 769 GLY A C 1
ATOM 6014 O O . GLY A 1 769 ? 36.563 -0.252 -58.326 1.00 39.28 769 GLY A O 1
ATOM 6015 N N . LEU A 1 770 ? 36.586 1.940 -57.797 1.00 30.53 770 LEU A N 1
ATOM 6016 C CA . LEU A 1 770 ? 37.582 2.437 -58.751 1.00 30.53 770 LEU A CA 1
ATOM 6017 C C . LEU A 1 770 ? 38.229 3.707 -58.164 1.00 30.53 770 LEU A C 1
ATOM 6019 O O . LEU A 1 770 ? 37.676 4.302 -57.237 1.00 30.53 770 LEU A O 1
ATOM 6023 N N . ALA A 1 771 ? 39.408 4.097 -58.651 1.00 26.77 771 ALA A N 1
ATOM 6024 C CA . ALA A 1 771 ? 40.271 5.077 -57.985 1.00 26.77 771 ALA A CA 1
ATOM 6025 C C . ALA A 1 771 ? 40.868 6.136 -58.931 1.00 26.77 771 ALA A C 1
ATOM 6027 O O . ALA A 1 771 ? 40.913 5.940 -60.143 1.00 26.77 771 ALA A O 1
ATOM 6028 N N . CYS A 1 772 ? 41.424 7.176 -58.298 1.00 26.28 772 CYS A N 1
ATOM 6029 C CA . CYS A 1 772 ? 42.423 8.128 -58.801 1.00 26.28 772 CYS A CA 1
ATOM 6030 C C . CYS A 1 772 ? 42.003 9.318 -59.699 1.00 26.28 772 CYS A C 1
ATOM 6032 O O . CYS A 1 772 ? 41.124 9.252 -60.550 1.00 26.28 772 CYS A O 1
ATOM 6034 N N . ASP A 1 773 ? 42.749 10.402 -59.448 1.00 25.78 773 ASP A N 1
ATOM 6035 C CA . ASP A 1 773 ? 43.140 11.536 -60.294 1.00 25.78 773 ASP A CA 1
ATOM 6036 C C . ASP A 1 773 ? 42.074 12.488 -60.879 1.00 25.78 773 ASP A C 1
ATOM 6038 O O . ASP A 1 773 ? 41.493 12.254 -61.938 1.00 25.78 773 ASP A O 1
ATOM 6042 N N . ASN A 1 774 ? 42.000 13.710 -60.325 1.00 27.75 774 ASN A N 1
ATOM 6043 C CA . ASN A 1 774 ? 42.904 14.783 -60.787 1.00 27.75 774 ASN A CA 1
ATOM 6044 C C . ASN A 1 774 ? 42.877 16.070 -59.927 1.00 27.75 774 ASN A C 1
ATOM 6046 O O . ASN A 1 774 ? 41.830 16.541 -59.488 1.00 27.75 774 ASN A O 1
ATOM 6050 N N . ALA A 1 775 ? 44.056 16.676 -59.776 1.00 27.31 775 ALA A N 1
ATOM 6051 C CA . ALA A 1 775 ? 44.339 18.050 -59.338 1.00 27.31 775 ALA A CA 1
ATOM 6052 C C . ALA A 1 775 ? 45.732 18.433 -59.912 1.00 27.31 775 ALA A C 1
ATOM 6054 O O . ALA A 1 775 ? 46.479 17.505 -60.234 1.00 27.31 775 ALA A O 1
ATOM 6055 N N . PRO A 1 776 ? 46.149 19.718 -60.022 1.00 45.69 776 PRO A N 1
ATOM 6056 C CA . PRO A 1 776 ? 45.546 20.938 -59.467 1.00 45.69 776 PRO A CA 1
ATOM 6057 C C . PRO A 1 776 ? 45.396 22.110 -60.479 1.00 45.69 776 PRO A C 1
ATOM 6059 O O . PRO A 1 776 ? 45.765 22.008 -61.645 1.00 45.69 776 PRO A O 1
ATOM 6062 N N . ALA A 1 777 ? 44.946 23.275 -59.996 1.00 26.34 777 ALA A N 1
ATOM 6063 C CA . ALA A 1 777 ? 45.174 24.592 -60.612 1.00 26.34 777 ALA A CA 1
ATOM 6064 C C . ALA A 1 777 ? 45.335 25.669 -59.512 1.00 26.34 777 ALA A C 1
ATOM 6066 O O . ALA A 1 777 ? 44.879 25.459 -58.388 1.00 26.34 777 ALA A O 1
ATOM 6067 N N . ALA A 1 778 ? 46.010 26.790 -59.802 1.00 25.66 778 ALA A N 1
ATOM 6068 C CA . ALA A 1 778 ? 46.497 27.747 -58.793 1.00 25.66 778 ALA A CA 1
ATOM 6069 C C . ALA A 1 778 ? 45.936 29.187 -58.924 1.00 25.66 778 ALA A C 1
ATOM 6071 O O . ALA A 1 778 ? 45.189 29.506 -59.846 1.00 25.66 778 ALA A O 1
ATOM 6072 N N . LEU A 1 779 ? 46.304 30.036 -57.953 1.00 34.38 779 LEU A N 1
ATOM 6073 C CA . LEU A 1 779 ? 45.861 31.425 -57.723 1.00 34.38 779 LEU A CA 1
ATOM 6074 C C . LEU A 1 779 ? 46.231 32.419 -58.850 1.00 34.38 779 LEU A C 1
ATOM 6076 O O . LEU A 1 779 ? 47.153 32.173 -59.627 1.00 34.38 779 LEU A O 1
ATOM 6080 N N . PRO A 1 780 ? 45.586 33.603 -58.868 1.00 30.97 780 PRO A N 1
ATOM 6081 C CA . PRO A 1 780 ? 46.304 34.827 -58.460 1.00 30.97 780 PRO A CA 1
ATOM 6082 C C . PRO A 1 780 ? 45.540 35.676 -57.410 1.00 30.97 780 PRO A C 1
ATOM 6084 O O . PRO A 1 780 ? 44.488 35.265 -56.925 1.00 30.97 780 PRO A O 1
ATOM 6087 N N . ALA A 1 781 ? 46.088 36.832 -56.998 1.00 25.98 781 ALA A N 1
ATOM 6088 C CA . ALA A 1 781 ? 45.699 37.522 -55.754 1.00 25.98 781 ALA A CA 1
ATOM 6089 C C . ALA A 1 781 ? 45.690 39.071 -55.812 1.00 25.98 781 ALA A C 1
ATOM 6091 O O . ALA A 1 781 ? 46.495 39.648 -56.534 1.00 25.98 781 ALA A O 1
ATOM 6092 N N . THR A 1 782 ? 44.898 39.698 -54.912 1.00 33.31 782 THR A N 1
ATOM 6093 C CA . THR A 1 782 ? 45.072 41.042 -54.263 1.00 33.31 782 THR A CA 1
ATOM 6094 C C . THR A 1 782 ? 45.119 42.318 -55.143 1.00 33.31 782 THR A C 1
ATOM 6096 O O . THR A 1 782 ? 45.761 42.299 -56.188 1.00 33.31 782 THR A O 1
ATOM 6099 N N . PRO A 1 783 ? 44.489 43.458 -54.738 1.00 38.00 783 PRO A N 1
ATOM 6100 C CA . PRO A 1 783 ? 45.017 44.291 -53.632 1.00 38.00 783 PRO A CA 1
ATOM 6101 C C . PRO A 1 783 ? 44.021 45.053 -52.706 1.00 38.00 783 PRO A C 1
ATOM 6103 O O . PRO A 1 783 ? 42.907 45.387 -53.087 1.00 38.00 783 PRO A O 1
ATOM 6106 N N . THR A 1 784 ? 44.513 45.322 -51.483 1.00 29.86 784 THR A N 1
ATOM 6107 C CA . THR A 1 784 ? 44.475 46.552 -50.631 1.00 29.86 784 THR A CA 1
ATOM 6108 C C . THR A 1 784 ? 43.324 47.569 -50.828 1.00 29.86 784 THR A C 1
ATOM 6110 O O . THR A 1 784 ? 43.039 47.992 -51.939 1.00 29.86 784 THR A O 1
ATOM 6113 N N . THR A 1 785 ? 42.675 48.140 -49.796 1.00 27.84 785 THR A N 1
ATOM 6114 C CA . THR A 1 785 ? 43.191 48.850 -48.580 1.00 27.84 785 THR A CA 1
ATOM 6115 C C . THR A 1 785 ? 42.056 48.864 -47.492 1.00 27.84 785 THR A C 1
ATOM 6117 O O . THR A 1 785 ? 41.007 48.292 -47.763 1.00 27.84 785 THR A O 1
ATOM 6120 N N . ALA A 1 786 ? 42.097 49.403 -46.254 1.00 26.42 786 ALA A N 1
ATOM 6121 C CA . ALA A 1 786 ? 42.900 50.473 -45.640 1.00 26.42 786 ALA A CA 1
ATOM 6122 C C . ALA A 1 786 ? 43.018 50.452 -44.082 1.00 26.42 786 ALA A C 1
ATOM 6124 O O . ALA A 1 786 ? 42.554 49.551 -43.392 1.00 26.42 786 ALA A O 1
ATOM 6125 N N . THR A 1 787 ? 43.691 51.495 -43.587 1.00 26.89 787 THR A N 1
ATOM 6126 C CA . THR A 1 787 ? 44.077 51.976 -42.234 1.00 26.89 787 THR A CA 1
ATOM 6127 C C . THR A 1 787 ? 42.917 52.519 -41.362 1.00 26.89 787 THR A C 1
ATOM 6129 O O . THR A 1 787 ? 42.020 53.136 -41.925 1.00 26.89 787 THR A O 1
ATOM 6132 N N . LEU A 1 788 ? 42.813 52.261 -40.037 1.00 28.67 788 LEU A N 1
ATOM 6133 C CA . LEU A 1 788 ? 43.602 52.737 -38.848 1.00 28.67 788 LEU A CA 1
ATOM 6134 C C . LEU A 1 788 ? 43.288 54.200 -38.407 1.00 28.67 788 LEU A C 1
ATOM 6136 O O . LEU A 1 788 ? 42.822 54.952 -39.260 1.00 28.67 788 LEU A O 1
ATOM 6140 N N . PRO A 1 789 ? 43.536 54.646 -37.139 1.00 39.91 789 PRO A N 1
ATOM 6141 C CA . PRO A 1 789 ? 44.326 54.036 -36.046 1.00 39.91 789 PRO A CA 1
ATOM 6142 C C . PRO A 1 789 ? 43.602 53.968 -34.665 1.00 39.91 789 PRO A C 1
ATOM 6144 O O . PRO A 1 789 ? 42.378 53.991 -34.597 1.00 39.91 789 PRO A O 1
ATOM 6147 N N . ALA A 1 790 ? 44.367 53.882 -33.565 1.00 31.78 790 ALA A N 1
ATOM 6148 C CA . ALA A 1 790 ? 43.913 53.891 -32.164 1.00 31.78 790 ALA A CA 1
ATOM 6149 C C . ALA A 1 790 ? 44.692 54.917 -31.298 1.00 31.78 790 ALA A C 1
ATOM 6151 O O . ALA A 1 790 ? 45.657 55.498 -31.793 1.00 31.78 790 ALA A O 1
ATOM 6152 N N . ASP A 1 791 ? 44.297 55.037 -30.013 1.00 27.23 791 ASP A N 1
ATOM 6153 C CA . ASP A 1 791 ? 45.113 55.302 -28.791 1.00 27.23 791 ASP A CA 1
ATOM 6154 C C . ASP A 1 791 ? 44.653 56.477 -27.869 1.00 27.23 791 ASP A C 1
ATOM 6156 O O . ASP A 1 791 ? 43.921 57.375 -28.279 1.00 27.23 791 ASP A O 1
ATOM 6160 N N . THR A 1 792 ? 45.146 56.457 -26.616 1.00 26.67 792 THR A N 1
ATOM 6161 C CA . THR A 1 792 ? 45.246 57.501 -25.561 1.00 26.67 792 THR A CA 1
ATOM 6162 C C . THR A 1 792 ? 44.240 57.571 -24.375 1.00 26.67 792 THR A C 1
ATOM 6164 O O . THR A 1 792 ? 43.096 57.987 -24.485 1.00 26.67 792 THR A O 1
ATOM 6167 N N . ALA A 1 793 ? 44.789 57.256 -23.185 1.00 25.11 793 ALA A N 1
ATOM 6168 C CA . ALA A 1 793 ? 44.718 57.963 -21.881 1.00 25.11 793 ALA A CA 1
ATOM 6169 C C . ALA A 1 793 ? 43.411 58.166 -21.041 1.00 25.11 793 ALA A C 1
ATOM 6171 O O . ALA A 1 793 ? 42.519 58.927 -21.384 1.00 25.11 793 ALA A O 1
ATOM 6172 N N . LYS A 1 794 ? 43.443 57.583 -19.818 1.00 34.00 794 LYS A N 1
ATOM 6173 C CA . LYS A 1 794 ? 43.147 58.124 -18.446 1.00 34.00 794 LYS A CA 1
ATOM 6174 C C . LYS A 1 794 ? 42.356 59.453 -18.290 1.00 34.00 794 LYS A C 1
ATOM 6176 O O . LYS A 1 794 ? 42.724 60.424 -18.944 1.00 34.00 794 LYS A O 1
ATOM 6181 N N . PRO A 1 795 ? 41.456 59.593 -17.272 1.00 27.77 795 PRO A N 1
ATOM 6182 C CA . PRO A 1 795 ? 41.879 59.535 -15.849 1.00 27.77 795 PRO A CA 1
ATOM 6183 C C . PRO A 1 795 ? 40.863 59.027 -14.783 1.00 27.77 795 PRO A C 1
ATOM 6185 O O . PRO A 1 795 ? 39.689 58.806 -15.049 1.00 27.77 795 PRO A O 1
ATOM 6188 N N . THR A 1 796 ? 41.335 58.917 -13.530 1.00 37.06 796 THR A N 1
ATOM 6189 C CA . THR A 1 796 ? 40.553 58.840 -12.267 1.00 37.06 796 THR A CA 1
ATOM 6190 C C . THR A 1 796 ? 40.729 60.138 -11.469 1.00 37.06 796 THR A C 1
ATOM 6192 O O . THR A 1 796 ? 41.874 60.589 -11.361 1.00 37.06 796 THR A O 1
ATOM 6195 N N . PRO A 1 797 ? 39.660 60.764 -10.933 1.00 30.91 797 PRO A N 1
ATOM 6196 C CA . PRO A 1 797 ? 39.347 60.724 -9.477 1.00 30.91 797 PRO A CA 1
ATOM 6197 C C . PRO A 1 797 ? 37.813 60.891 -9.219 1.00 30.91 797 PRO A C 1
ATOM 6199 O O . PRO A 1 797 ? 37.059 60.716 -10.176 1.00 30.91 797 PRO A O 1
ATOM 6202 N N . PRO A 1 798 ? 37.294 61.329 -8.041 1.00 30.78 798 PRO A N 1
ATOM 6203 C CA . PRO A 1 798 ? 37.695 61.195 -6.621 1.00 30.78 798 PRO A CA 1
ATOM 6204 C C . PRO A 1 798 ? 36.627 60.409 -5.784 1.00 30.78 798 PRO A C 1
ATOM 6206 O O . PRO A 1 798 ? 35.642 59.945 -6.358 1.00 30.78 798 PRO A O 1
ATOM 6209 N N . PRO A 1 799 ? 36.782 60.231 -4.449 1.00 46.12 799 PRO A N 1
ATOM 6210 C CA . PRO A 1 799 ? 35.800 59.536 -3.592 1.00 46.12 799 PRO A CA 1
ATOM 6211 C C . PRO A 1 799 ? 34.717 60.432 -2.934 1.00 46.12 799 PRO A C 1
ATOM 6213 O O . PRO A 1 799 ? 34.849 61.650 -2.891 1.00 46.12 799 PRO A O 1
ATOM 6216 N N . ASP A 1 800 ? 33.702 59.757 -2.369 1.00 32.12 800 ASP A N 1
ATOM 6217 C CA . ASP A 1 800 ? 32.663 60.178 -1.399 1.00 32.12 800 ASP A CA 1
ATOM 6218 C C . ASP A 1 800 ? 31.690 61.341 -1.704 1.00 32.12 800 ASP A C 1
ATOM 6220 O O . ASP A 1 800 ? 32.024 62.520 -1.633 1.00 32.12 800 ASP A O 1
ATOM 6224 N N . LEU A 1 801 ? 30.393 61.004 -1.818 1.00 24.91 801 LEU A N 1
ATOM 6225 C CA . LEU A 1 801 ? 29.453 61.072 -0.676 1.00 24.91 801 LEU A CA 1
ATOM 6226 C C . LEU A 1 801 ? 28.134 60.311 -0.971 1.00 24.91 801 LEU A C 1
ATOM 6228 O O . LEU A 1 801 ? 27.844 59.956 -2.112 1.00 24.91 801 LEU A O 1
ATOM 6232 N N . ALA A 1 802 ? 27.354 59.993 0.070 1.00 30.78 802 ALA A N 1
ATOM 6233 C CA . ALA A 1 802 ? 26.314 58.953 0.024 1.00 30.78 802 ALA A CA 1
ATOM 6234 C C . ALA A 1 802 ? 24.880 59.422 -0.321 1.00 30.78 802 ALA A C 1
ATOM 6236 O O . ALA A 1 802 ? 24.445 60.491 0.102 1.00 30.78 802 ALA A O 1
ATOM 6237 N N . GLN A 1 803 ? 24.093 58.534 -0.954 1.00 24.58 803 GLN A N 1
ATOM 6238 C CA . GLN A 1 803 ? 22.620 58.482 -0.854 1.00 24.58 803 GLN A CA 1
ATOM 6239 C C . GLN A 1 803 ? 22.093 57.020 -0.882 1.00 24.58 803 GLN A C 1
ATOM 6241 O O . GLN A 1 803 ? 22.834 56.126 -1.297 1.00 24.58 803 GLN A O 1
ATOM 6246 N N . PRO A 1 804 ? 20.868 56.730 -0.378 1.00 30.39 804 PRO A N 1
ATOM 6247 C CA . PRO A 1 804 ? 20.583 55.426 0.234 1.00 30.39 804 PRO A CA 1
ATOM 6248 C C . PRO A 1 804 ? 19.660 54.450 -0.533 1.00 30.39 804 PRO A C 1
ATOM 6250 O O . PRO A 1 804 ? 18.878 54.813 -1.406 1.00 30.39 804 PRO A O 1
ATOM 6253 N N . SER A 1 805 ? 19.725 53.198 -0.058 1.00 29.06 805 SER A N 1
ATOM 6254 C CA . SER A 1 805 ? 18.691 52.145 -0.025 1.00 29.06 805 SER A CA 1
ATOM 6255 C C . SER A 1 805 ? 18.019 51.639 -1.320 1.00 29.06 805 SER A C 1
ATOM 6257 O O . SER A 1 805 ? 16.973 52.108 -1.766 1.00 29.06 805 SER A O 1
ATOM 6259 N N . ARG A 1 806 ? 18.474 50.451 -1.756 1.00 24.67 806 ARG A N 1
ATOM 6260 C CA . ARG A 1 806 ? 17.587 49.326 -2.130 1.00 24.67 806 ARG A CA 1
ATOM 6261 C C . ARG A 1 806 ? 18.144 48.016 -1.566 1.00 24.67 806 ARG A C 1
ATOM 6263 O O . ARG A 1 806 ? 19.084 47.455 -2.118 1.00 24.67 806 ARG A O 1
ATOM 6270 N N . HIS A 1 807 ? 17.574 47.532 -0.463 1.00 24.95 807 HIS A N 1
ATOM 6271 C CA . HIS A 1 807 ? 18.033 46.294 0.173 1.00 24.95 807 HIS A CA 1
ATOM 6272 C C . HIS A 1 807 ? 17.687 45.071 -0.687 1.00 24.95 807 HIS A C 1
ATOM 6274 O O . HIS A 1 807 ? 16.525 44.818 -1.005 1.00 24.95 807 HIS A O 1
ATOM 6280 N N . HIS A 1 808 ? 18.713 44.312 -1.069 1.00 25.02 808 HIS A N 1
ATOM 6281 C CA . HIS A 1 808 ? 18.562 43.036 -1.759 1.00 25.02 808 HIS A CA 1
ATOM 6282 C C . HIS A 1 808 ? 18.387 41.898 -0.743 1.00 25.02 808 HIS A C 1
ATOM 6284 O O . HIS A 1 808 ? 19.136 41.867 0.232 1.00 25.02 808 HIS A O 1
ATOM 6290 N N . PRO A 1 809 ? 17.500 40.909 -0.979 1.00 24.91 809 PRO A N 1
ATOM 6291 C CA . PRO A 1 809 ? 17.578 39.643 -0.260 1.00 24.91 809 PRO A CA 1
ATOM 6292 C C . PRO A 1 809 ? 18.929 38.983 -0.575 1.00 24.91 809 PRO A C 1
ATOM 6294 O O . PRO A 1 809 ? 19.261 38.680 -1.719 1.00 24.91 809 PRO A O 1
ATOM 6297 N N . ALA A 1 810 ? 19.732 38.837 0.467 1.00 28.28 810 ALA A N 1
ATOM 6298 C CA . ALA A 1 810 ? 21.152 38.539 0.467 1.00 28.28 810 ALA A CA 1
ATOM 6299 C C . ALA A 1 810 ? 21.540 37.043 0.616 1.00 28.28 810 ALA A C 1
ATOM 6301 O O . ALA A 1 810 ? 22.225 36.682 1.566 1.00 28.28 810 ALA A O 1
ATOM 6302 N N . PHE A 1 811 ? 21.184 36.162 -0.328 1.00 31.44 811 PHE A N 1
ATOM 6303 C CA . PHE A 1 811 ? 21.875 34.860 -0.446 1.00 31.44 811 PHE A CA 1
ATOM 6304 C C . PHE A 1 811 ? 23.149 35.018 -1.303 1.00 31.44 811 PHE A C 1
ATOM 6306 O O . PHE A 1 811 ? 23.048 35.378 -2.480 1.00 31.44 811 PHE A O 1
ATOM 6313 N N . TRP A 1 812 ? 24.338 34.762 -0.742 1.00 37.06 812 TRP A N 1
ATOM 6314 C CA . TRP A 1 812 ? 25.624 35.055 -1.400 1.00 37.06 812 TRP A CA 1
ATOM 6315 C C . TRP A 1 812 ? 26.589 33.863 -1.436 1.00 37.06 812 TRP A C 1
ATOM 6317 O O . TRP A 1 812 ? 27.009 33.350 -0.406 1.00 37.06 812 TRP A O 1
ATOM 6327 N N . ILE A 1 813 ? 26.923 33.454 -2.664 1.00 30.30 813 ILE A N 1
ATOM 6328 C CA . ILE A 1 813 ? 28.285 33.444 -3.232 1.00 30.30 813 ILE A CA 1
ATOM 6329 C C . ILE A 1 813 ? 29.434 33.368 -2.206 1.00 30.30 813 ILE A C 1
ATOM 6331 O O . ILE A 1 813 ? 29.638 34.289 -1.418 1.00 30.30 813 ILE A O 1
ATOM 6335 N N . ALA A 1 814 ? 30.262 32.326 -2.322 1.00 30.94 814 ALA A N 1
ATOM 6336 C CA . ALA A 1 814 ? 31.621 32.351 -1.789 1.00 30.94 814 ALA A CA 1
ATOM 6337 C C . ALA A 1 814 ? 32.510 33.260 -2.656 1.00 30.94 814 ALA A C 1
ATOM 6339 O O . ALA A 1 814 ? 32.426 33.217 -3.885 1.00 30.94 814 ALA A O 1
ATOM 6340 N N . ASP A 1 815 ? 33.345 34.077 -2.014 1.00 32.34 815 ASP A N 1
ATOM 6341 C CA . ASP A 1 815 ? 34.301 34.958 -2.688 1.00 32.34 815 ASP A CA 1
ATOM 6342 C C . ASP A 1 815 ? 35.413 34.191 -3.423 1.00 32.34 815 ASP A C 1
ATOM 6344 O O . ASP A 1 815 ? 35.534 32.974 -3.304 1.00 32.34 815 ASP A O 1
ATOM 6348 N N . ARG A 1 816 ? 36.224 34.920 -4.204 1.00 34.22 816 ARG A N 1
ATOM 6349 C CA . ARG A 1 816 ? 37.211 34.404 -5.181 1.00 34.22 816 ARG A CA 1
ATOM 6350 C C . ARG A 1 816 ? 38.439 33.668 -4.598 1.00 34.22 816 ARG A C 1
ATOM 6352 O O . ARG A 1 816 ? 39.538 33.801 -5.133 1.00 34.22 816 ARG A O 1
ATOM 6359 N N . GLN A 1 817 ? 38.288 32.893 -3.533 1.00 34.94 817 GLN A N 1
ATOM 6360 C CA . GLN A 1 817 ? 39.308 31.928 -3.121 1.00 34.94 817 GLN A CA 1
ATOM 6361 C C . GLN A 1 817 ? 39.067 30.594 -3.838 1.00 34.94 817 GLN A C 1
ATOM 6363 O O . GLN A 1 817 ? 37.932 30.144 -3.994 1.00 34.94 817 GLN A O 1
ATOM 6368 N N . SER A 1 818 ? 40.143 29.993 -4.344 1.00 36.00 818 SER A N 1
ATOM 6369 C CA . SER A 1 818 ? 40.101 28.722 -5.070 1.00 36.00 818 SER A CA 1
ATOM 6370 C C . SER A 1 818 ? 39.560 27.603 -4.184 1.00 36.00 818 SER A C 1
ATOM 6372 O O . SER A 1 818 ? 39.988 27.474 -3.039 1.00 36.00 818 SER A O 1
ATOM 6374 N N . ALA A 1 819 ? 38.673 26.764 -4.728 1.00 36.53 819 ALA A N 1
ATOM 6375 C CA . ALA A 1 819 ? 38.190 25.575 -4.029 1.00 36.53 819 ALA A CA 1
ATOM 6376 C C . ALA A 1 819 ? 39.374 24.695 -3.559 1.00 36.53 819 ALA A C 1
ATOM 6378 O O . ALA A 1 819 ? 40.347 24.569 -4.312 1.00 36.53 819 ALA A O 1
ATOM 6379 N N . PRO A 1 820 ? 39.313 24.082 -2.357 1.00 36.56 820 PRO A N 1
ATOM 6380 C CA . PRO A 1 820 ? 40.395 23.251 -1.834 1.00 36.56 820 PRO A CA 1
ATOM 6381 C C . PRO A 1 820 ? 40.824 22.169 -2.830 1.00 36.56 820 PRO A C 1
ATOM 6383 O O . PRO A 1 820 ? 39.988 21.434 -3.357 1.00 36.56 820 PRO A O 1
ATOM 6386 N N . SER A 1 821 ? 42.128 22.048 -3.088 1.00 37.66 821 SER A N 1
ATOM 6387 C CA . SER A 1 821 ? 42.659 21.155 -4.130 1.00 37.66 821 SER A CA 1
ATOM 6388 C C . SER A 1 821 ? 42.214 19.700 -3.946 1.00 37.66 821 SER A C 1
ATOM 6390 O O . SER A 1 821 ? 41.806 19.076 -4.923 1.00 37.66 821 SER A O 1
ATOM 6392 N N . ALA A 1 822 ? 42.156 19.207 -2.705 1.00 37.41 822 ALA A N 1
ATOM 6393 C CA . ALA A 1 822 ? 41.699 17.856 -2.359 1.00 37.41 822 ALA A CA 1
ATOM 6394 C C . ALA A 1 822 ? 40.263 17.526 -2.829 1.00 37.41 822 ALA A C 1
ATOM 6396 O O . ALA A 1 822 ? 39.977 16.387 -3.194 1.00 37.41 822 ALA A O 1
ATOM 6397 N N . LEU A 1 823 ? 39.361 18.514 -2.905 1.00 39.53 823 LEU A N 1
ATOM 6398 C CA . LEU A 1 823 ? 37.996 18.311 -3.420 1.00 39.53 823 LEU A CA 1
ATOM 6399 C C . LEU A 1 823 ? 37.948 18.033 -4.930 1.00 39.53 823 LEU A C 1
ATOM 6401 O O . LEU A 1 823 ? 36.937 17.571 -5.456 1.00 39.53 823 LEU A O 1
ATOM 6405 N N . SER A 1 824 ? 39.035 18.333 -5.640 1.00 39.16 824 SER A N 1
ATOM 6406 C CA . SER A 1 824 ? 39.081 18.392 -7.102 1.00 39.16 824 SER A CA 1
ATOM 6407 C C . SER A 1 824 ? 39.282 17.039 -7.786 1.00 39.16 824 SER A C 1
ATOM 6409 O O . SER A 1 824 ? 39.118 16.974 -9.010 1.00 39.16 824 SER A O 1
ATOM 6411 N N . GLU A 1 825 ? 39.688 16.019 -7.025 1.00 39.72 825 GLU A N 1
ATOM 6412 C CA . GLU A 1 825 ? 40.105 14.692 -7.507 1.00 39.72 825 GLU A CA 1
ATOM 6413 C C . GLU A 1 825 ? 39.074 13.604 -7.153 1.00 39.72 825 GLU A C 1
ATOM 6415 O O . GLU A 1 825 ? 38.727 12.778 -7.996 1.00 39.72 825 GLU A O 1
ATOM 6420 N N . VAL A 1 826 ? 38.497 13.661 -5.946 1.00 42.88 826 VAL A N 1
ATOM 6421 C CA . VAL A 1 826 ? 37.591 12.636 -5.375 1.00 42.88 826 VAL A CA 1
ATOM 6422 C C . VAL A 1 826 ? 36.302 12.417 -6.190 1.00 42.88 826 VAL A C 1
ATOM 6424 O O . VAL A 1 826 ? 35.741 11.321 -6.201 1.00 42.88 826 VAL A O 1
ATOM 6427 N N . LEU A 1 827 ? 35.823 13.438 -6.905 1.00 46.97 827 LEU A N 1
ATOM 6428 C CA . LEU A 1 827 ? 34.562 13.386 -7.659 1.00 46.97 827 LEU A CA 1
ATOM 6429 C C . LEU A 1 827 ? 34.688 12.741 -9.055 1.00 46.97 827 LEU A C 1
ATOM 6431 O O . LEU A 1 827 ? 33.675 12.358 -9.641 1.00 46.97 827 LEU A O 1
ATOM 6435 N N . LEU A 1 828 ? 35.909 12.573 -9.582 1.00 44.75 828 LEU A N 1
ATOM 6436 C CA . LEU A 1 828 ? 36.168 12.098 -10.952 1.00 44.75 828 LEU A CA 1
ATOM 6437 C C . LEU A 1 828 ? 36.204 10.563 -11.108 1.00 44.75 828 LEU A C 1
ATOM 6439 O O . LEU A 1 828 ? 36.498 10.081 -12.202 1.00 44.75 828 LEU A O 1
ATOM 6443 N N . HIS A 1 829 ? 35.961 9.782 -10.048 1.00 43.28 829 HIS A N 1
ATOM 6444 C CA . HIS A 1 829 ? 36.296 8.345 -10.016 1.00 43.28 829 HIS A CA 1
ATOM 6445 C C . HIS A 1 829 ? 35.170 7.376 -9.593 1.00 43.28 829 HIS A C 1
ATOM 6447 O O . HIS A 1 829 ? 35.445 6.210 -9.316 1.00 43.28 829 HIS A O 1
ATOM 6453 N N . GLY A 1 830 ? 33.888 7.774 -9.616 1.00 47.06 830 GLY A N 1
ATOM 6454 C CA . GLY A 1 830 ? 32.816 6.774 -9.482 1.00 47.06 830 GLY A CA 1
ATOM 6455 C C . GLY A 1 830 ? 31.363 7.259 -9.484 1.00 47.06 830 GLY A C 1
ATOM 6456 O O . GLY A 1 830 ? 30.963 8.071 -8.654 1.00 47.06 830 GLY A O 1
ATOM 6457 N N . GLY A 1 831 ? 30.546 6.639 -10.347 1.00 55.28 831 GLY A N 1
ATOM 6458 C CA . GLY A 1 831 ? 29.080 6.591 -10.235 1.00 55.28 831 GLY A CA 1
ATOM 6459 C C . GLY A 1 831 ? 28.287 7.573 -11.112 1.00 55.28 831 GLY A C 1
ATOM 6460 O O . GLY A 1 831 ? 28.577 8.759 -11.172 1.00 55.28 831 GLY A O 1
ATOM 6461 N N . ARG A 1 832 ? 27.192 7.089 -11.728 1.00 77.56 832 ARG A N 1
ATOM 6462 C CA . ARG A 1 832 ? 26.192 7.927 -12.440 1.00 77.56 832 ARG A CA 1
ATOM 6463 C C . ARG A 1 832 ? 25.329 8.793 -11.504 1.00 77.56 832 ARG A C 1
ATOM 6465 O O . ARG A 1 832 ? 24.527 9.597 -11.972 1.00 77.56 832 ARG A O 1
ATOM 6472 N N . ARG A 1 833 ? 25.408 8.572 -10.191 1.00 87.44 833 ARG A N 1
ATOM 6473 C CA . ARG A 1 833 ? 24.582 9.202 -9.150 1.00 87.44 833 ARG A CA 1
ATOM 6474 C C . ARG A 1 833 ? 25.476 9.476 -7.941 1.00 87.44 833 ARG A C 1
ATOM 6476 O O . ARG A 1 833 ? 26.129 8.547 -7.461 1.00 87.44 833 ARG A O 1
ATOM 6483 N N . GLN A 1 834 ? 25.508 10.720 -7.478 1.00 86.00 834 GLN A N 1
ATOM 6484 C CA . GLN A 1 834 ? 26.301 11.165 -6.331 1.00 86.00 834 GLN A CA 1
ATOM 6485 C C . GLN A 1 834 ? 25.466 12.108 -5.453 1.00 86.00 834 GLN A C 1
ATOM 6487 O O . GLN A 1 834 ? 24.720 12.950 -5.959 1.00 86.00 834 GLN A O 1
ATOM 6492 N N . LEU A 1 835 ? 25.617 11.984 -4.136 1.00 89.19 835 LEU A N 1
ATOM 6493 C CA . LEU A 1 835 ? 25.010 12.842 -3.122 1.00 89.19 835 LEU A CA 1
ATOM 6494 C C . LEU A 1 835 ? 26.119 13.599 -2.396 1.00 89.19 835 LEU A C 1
ATOM 6496 O O . LEU A 1 835 ? 26.920 12.982 -1.702 1.00 89.19 835 LEU A O 1
ATOM 6500 N N . LEU A 1 836 ? 26.148 14.922 -2.524 1.00 86.19 836 LEU A N 1
ATOM 6501 C CA . LEU A 1 836 ? 27.144 15.785 -1.897 1.00 86.19 836 LEU A CA 1
ATOM 6502 C C . LEU A 1 836 ? 26.500 16.578 -0.751 1.00 86.19 836 LEU A C 1
ATOM 6504 O O . LEU A 1 836 ? 25.588 17.384 -0.970 1.00 86.19 836 LEU A O 1
ATOM 6508 N N . SER A 1 837 ? 26.990 16.362 0.472 1.00 86.81 837 SER A N 1
ATOM 6509 C CA . SER A 1 837 ? 26.542 17.089 1.665 1.00 86.81 837 SER A CA 1
ATOM 6510 C C . SER A 1 837 ? 27.638 17.993 2.225 1.00 86.81 837 SER A C 1
ATOM 6512 O O . SER A 1 837 ? 28.697 17.499 2.612 1.00 86.81 837 SER A O 1
ATOM 6514 N N . LEU A 1 838 ? 27.339 19.287 2.346 1.00 84.25 838 LEU A N 1
ATOM 6515 C CA . LEU A 1 838 ? 28.112 20.262 3.128 1.00 84.25 838 LEU A CA 1
ATOM 6516 C C . LEU A 1 838 ? 27.148 21.134 3.941 1.00 84.25 838 LEU A C 1
ATOM 6518 O O . LEU A 1 838 ? 26.039 21.368 3.450 1.00 84.25 838 LEU A O 1
ATOM 6522 N N . PRO A 1 839 ? 27.550 21.705 5.090 1.00 84.75 839 PRO A N 1
ATOM 6523 C CA . PRO A 1 839 ? 26.735 22.639 5.869 1.00 84.75 839 PRO A CA 1
ATOM 6524 C C . PRO A 1 839 ? 26.115 23.801 5.064 1.00 84.75 839 PRO A C 1
ATOM 6526 O O . PRO A 1 839 ? 26.499 24.122 3.929 1.00 84.75 839 PRO A O 1
ATOM 6529 N N . ALA A 1 840 ? 25.090 24.447 5.626 1.00 83.19 840 ALA A N 1
ATOM 6530 C CA . ALA A 1 840 ? 24.556 25.694 5.072 1.00 83.19 840 ALA A CA 1
ATOM 6531 C C . ALA A 1 840 ? 25.670 26.762 4.983 1.00 83.19 840 ALA A C 1
ATOM 6533 O O . ALA A 1 840 ? 26.585 26.763 5.792 1.00 83.19 840 ALA A O 1
ATOM 6534 N N . GLY A 1 841 ? 25.646 27.629 3.964 1.00 75.88 841 GLY A N 1
ATOM 6535 C CA . GLY A 1 841 ? 26.702 28.633 3.721 1.00 75.88 841 GLY A CA 1
ATOM 6536 C C . GLY A 1 841 ? 28.007 28.107 3.087 1.00 75.88 841 GLY A C 1
ATOM 6537 O O . GLY A 1 841 ? 28.669 28.859 2.374 1.00 75.88 841 GLY A O 1
ATOM 6538 N N . ALA A 1 842 ? 28.328 26.815 3.227 1.00 74.81 842 ALA A N 1
ATOM 6539 C CA . ALA A 1 842 ? 29.587 26.174 2.800 1.00 74.81 842 ALA A CA 1
ATOM 6540 C C . ALA A 1 842 ? 29.813 26.020 1.270 1.00 74.81 842 ALA A C 1
ATOM 6542 O O . ALA A 1 842 ? 30.474 25.093 0.815 1.00 74.81 842 ALA A O 1
ATOM 6543 N N . GLY A 1 843 ? 29.231 26.882 0.430 1.00 76.12 843 GLY A N 1
ATOM 6544 C CA . GLY A 1 843 ? 29.607 26.980 -0.990 1.00 76.12 843 GLY A CA 1
ATOM 6545 C C . GLY A 1 843 ? 29.172 25.848 -1.939 1.00 76.12 843 GLY A C 1
ATOM 6546 O O . GLY A 1 843 ? 29.627 25.853 -3.079 1.00 76.12 843 GLY A O 1
ATOM 6547 N N . LYS A 1 844 ? 28.277 24.925 -1.542 1.00 82.81 844 LYS A N 1
ATOM 6548 C CA . LYS A 1 844 ? 27.774 23.785 -2.361 1.00 82.81 844 LYS A CA 1
ATOM 6549 C C . LYS A 1 844 ? 27.607 24.073 -3.862 1.00 82.81 844 LYS A C 1
ATOM 6551 O O . LYS A 1 844 ? 28.234 23.418 -4.689 1.00 82.81 844 LYS A O 1
ATOM 6556 N N . THR A 1 845 ? 26.812 25.086 -4.210 1.00 83.88 845 THR A N 1
ATOM 6557 C CA . THR A 1 845 ? 26.555 25.527 -5.593 1.00 83.88 845 THR A CA 1
ATOM 6558 C C . THR A 1 845 ? 27.833 25.896 -6.358 1.00 83.88 845 THR A C 1
ATOM 6560 O O . THR A 1 845 ? 27.932 25.633 -7.553 1.00 83.88 845 THR A O 1
ATOM 6563 N N . MET A 1 846 ? 28.821 26.499 -5.685 1.00 80.00 846 MET A N 1
ATOM 6564 C CA . MET A 1 846 ? 30.112 26.870 -6.280 1.00 80.00 846 MET A CA 1
ATOM 6565 C C . MET A 1 846 ? 30.958 25.626 -6.573 1.00 80.00 846 MET A C 1
ATOM 6567 O O . MET A 1 846 ? 31.544 25.527 -7.649 1.00 80.00 846 MET A O 1
ATOM 6571 N N . ILE A 1 847 ? 30.975 24.652 -5.655 1.00 76.25 847 ILE A N 1
ATOM 6572 C CA . ILE A 1 847 ? 31.661 23.362 -5.842 1.00 76.25 847 ILE A CA 1
ATOM 6573 C C . ILE A 1 847 ? 31.034 22.604 -7.021 1.00 76.25 847 ILE A C 1
ATOM 6575 O O . ILE A 1 847 ? 31.752 22.171 -7.919 1.00 76.25 847 ILE A O 1
ATOM 6579 N N . ALA A 1 848 ? 29.701 22.524 -7.083 1.00 80.50 848 ALA A N 1
ATOM 6580 C CA . ALA A 1 848 ? 28.981 21.876 -8.180 1.00 80.50 848 ALA A CA 1
ATOM 6581 C C . ALA A 1 848 ? 29.220 22.555 -9.543 1.00 80.50 848 ALA A C 1
ATOM 6583 O O . ALA A 1 848 ? 29.459 21.870 -10.539 1.00 80.50 848 ALA A O 1
ATOM 6584 N N . ALA A 1 849 ? 29.220 23.893 -9.589 1.00 80.19 849 ALA A N 1
ATOM 6585 C CA . ALA A 1 849 ? 29.552 24.646 -10.798 1.00 80.19 849 ALA A CA 1
ATOM 6586 C C . ALA A 1 849 ? 31.010 24.417 -11.241 1.00 80.19 849 ALA A C 1
ATOM 6588 O O . ALA A 1 849 ? 31.264 24.211 -12.426 1.00 80.19 849 ALA A O 1
ATOM 6589 N N . THR A 1 850 ? 31.948 24.390 -10.286 1.00 77.69 850 THR A N 1
ATOM 6590 C CA . THR A 1 850 ? 33.388 24.168 -10.529 1.00 77.69 850 THR A CA 1
ATOM 6591 C C . THR A 1 850 ? 33.690 22.731 -10.970 1.00 77.69 850 THR A C 1
ATOM 6593 O O . THR A 1 850 ? 34.578 22.509 -11.795 1.00 77.69 850 THR A O 1
ATOM 6596 N N . LEU A 1 851 ? 32.926 21.748 -10.481 1.00 73.62 851 LEU A N 1
ATOM 6597 C CA . LEU A 1 851 ? 32.972 20.370 -10.971 1.00 73.62 851 LEU A CA 1
ATOM 6598 C C . LEU A 1 851 ? 32.467 20.290 -12.418 1.00 73.62 851 LEU A C 1
ATOM 6600 O O . LEU A 1 851 ? 33.169 19.778 -13.286 1.00 73.62 851 LEU A O 1
ATOM 6604 N N . ALA A 1 852 ? 31.288 20.851 -12.702 1.00 74.31 852 ALA A N 1
ATOM 6605 C CA . ALA A 1 852 ? 30.704 20.831 -14.043 1.00 74.31 852 ALA A CA 1
ATOM 6606 C C . ALA A 1 852 ? 31.533 21.609 -15.087 1.00 74.31 852 ALA A C 1
ATOM 6608 O O . ALA A 1 852 ? 31.469 21.293 -16.273 1.00 74.31 852 ALA A O 1
ATOM 6609 N N . SER A 1 853 ? 32.342 22.595 -14.679 1.00 71.94 853 SER A N 1
ATOM 6610 C CA . SER A 1 853 ? 33.276 23.288 -15.581 1.00 71.94 853 SER A CA 1
ATOM 6611 C C . SER A 1 853 ? 34.558 22.507 -15.906 1.00 71.94 853 SER A C 1
ATOM 6613 O O . SER A 1 853 ? 35.281 22.922 -16.807 1.00 71.94 853 SER A O 1
ATOM 6615 N N . LYS A 1 854 ? 34.863 21.405 -15.199 1.00 70.31 854 LYS A N 1
ATOM 6616 C CA . LYS A 1 854 ? 36.019 20.534 -15.505 1.00 70.31 854 LYS A CA 1
ATOM 6617 C C . LYS A 1 854 ? 35.747 19.565 -16.659 1.00 70.31 854 LYS A C 1
ATOM 6619 O O . LYS A 1 854 ? 36.683 19.160 -17.343 1.00 70.31 854 LYS A O 1
ATOM 6624 N N . THR A 1 855 ? 34.490 19.187 -16.875 1.00 67.19 855 THR A N 1
ATOM 6625 C CA . THR A 1 855 ? 34.076 18.379 -18.030 1.00 67.19 855 THR A CA 1
ATOM 6626 C C . THR A 1 855 ? 34.101 19.238 -19.300 1.00 67.19 855 THR A C 1
ATOM 6628 O O . THR A 1 855 ? 33.810 20.435 -19.255 1.00 67.19 855 THR A O 1
ATOM 6631 N N . ALA A 1 856 ? 34.417 18.642 -20.453 1.00 56.75 856 ALA A N 1
ATOM 6632 C CA . ALA A 1 856 ? 34.499 19.352 -21.729 1.00 56.75 856 ALA A CA 1
ATOM 6633 C C . ALA A 1 856 ? 33.114 19.831 -22.218 1.00 56.75 856 ALA A C 1
ATOM 6635 O O . ALA A 1 856 ? 32.365 19.091 -22.847 1.00 56.75 856 ALA A O 1
ATOM 6636 N N . SER A 1 857 ? 32.788 21.092 -21.925 1.00 60.75 857 SER A N 1
ATOM 6637 C CA . SER A 1 857 ? 31.595 21.811 -22.403 1.00 60.75 857 SER A CA 1
ATOM 6638 C C . SER A 1 857 ? 30.212 21.142 -22.186 1.00 60.75 857 SER A C 1
ATOM 6640 O O . SER A 1 857 ? 29.333 21.339 -23.028 1.00 60.75 857 SER A O 1
ATOM 6642 N N . PRO A 1 858 ? 29.945 20.446 -21.056 1.00 71.62 858 PRO A N 1
ATOM 6643 C CA . PRO A 1 858 ? 28.691 19.715 -20.824 1.00 71.62 858 PRO A CA 1
ATOM 6644 C C . PRO A 1 858 ? 27.443 20.602 -20.842 1.00 71.62 858 PRO A C 1
ATOM 6646 O O . PRO A 1 858 ? 27.513 21.790 -20.499 1.00 71.62 858 PRO A O 1
ATOM 6649 N N . VAL A 1 859 ? 26.288 20.012 -21.135 1.00 84.81 859 VAL A N 1
ATOM 6650 C CA . VAL A 1 859 ? 24.984 20.668 -20.991 1.00 84.81 859 VAL A CA 1
ATOM 6651 C C . VAL A 1 859 ? 24.377 20.340 -19.624 1.00 84.81 859 VAL A C 1
ATOM 6653 O O . VAL A 1 859 ? 24.190 19.173 -19.270 1.00 84.81 859 VAL A O 1
ATOM 6656 N N . CYS A 1 860 ? 24.082 21.379 -18.837 1.00 88.25 860 CYS A N 1
ATOM 6657 C CA . CYS A 1 860 ? 23.677 21.241 -17.435 1.00 88.25 860 CYS A CA 1
ATOM 6658 C C . CYS A 1 860 ? 22.220 21.664 -17.210 1.00 88.25 860 CYS A C 1
ATOM 6660 O O . CYS A 1 860 ? 21.833 22.775 -17.577 1.00 88.25 860 CYS A O 1
ATOM 6662 N N . LEU A 1 861 ? 21.455 20.829 -16.505 1.00 91.81 861 LEU A N 1
ATOM 6663 C CA . LEU A 1 861 ? 20.135 21.171 -15.971 1.00 91.81 861 LEU A CA 1
ATOM 6664 C C . LEU A 1 861 ? 20.220 21.303 -14.451 1.00 91.81 861 LEU A C 1
ATOM 6666 O O . LEU A 1 861 ? 20.588 20.352 -13.763 1.00 91.81 861 LEU A O 1
ATOM 6670 N N . VAL A 1 862 ? 19.840 22.467 -13.926 1.00 93.06 862 VAL A N 1
ATOM 6671 C CA . VAL A 1 862 ? 19.761 22.721 -12.485 1.00 93.06 862 VAL A CA 1
ATOM 6672 C C . VAL A 1 862 ? 18.301 22.837 -12.054 1.00 93.06 862 VAL A C 1
ATOM 6674 O O . VAL A 1 862 ? 17.568 23.733 -12.486 1.00 93.06 862 VAL A O 1
ATOM 6677 N N . LEU A 1 863 ? 17.889 21.920 -11.180 1.00 95.00 863 LEU A N 1
ATOM 6678 C CA . LEU A 1 863 ? 16.579 21.891 -10.543 1.00 95.00 863 LEU A CA 1
ATOM 6679 C C . LEU A 1 863 ? 16.659 22.455 -9.125 1.00 95.00 863 LEU A C 1
ATOM 6681 O O . LEU A 1 863 ? 17.557 22.099 -8.367 1.00 95.00 863 LEU A O 1
ATOM 6685 N N . GLY A 1 864 ? 15.686 23.284 -8.751 1.00 90.06 864 GLY A N 1
ATOM 6686 C CA . GLY A 1 864 ? 15.576 23.828 -7.395 1.00 90.06 864 GLY A CA 1
ATOM 6687 C C . GLY A 1 864 ? 14.130 24.038 -6.928 1.00 90.06 864 GLY A C 1
ATOM 6688 O O . GLY A 1 864 ? 13.184 23.830 -7.696 1.00 90.06 864 GLY A O 1
ATOM 6689 N N . PRO A 1 865 ? 13.926 24.468 -5.671 1.00 84.50 865 PRO A N 1
ATOM 6690 C CA . PRO A 1 865 ? 12.594 24.564 -5.077 1.00 84.50 865 PRO A CA 1
ATOM 6691 C C . PRO A 1 865 ? 11.743 25.713 -5.643 1.00 84.50 865 PRO A C 1
ATOM 6693 O O . PRO A 1 865 ? 10.557 25.523 -5.918 1.00 84.50 865 PRO A O 1
ATOM 6696 N N . ASP A 1 866 ? 12.317 26.907 -5.828 1.00 82.19 866 ASP A N 1
ATOM 6697 C CA . ASP A 1 866 ? 11.568 28.116 -6.186 1.00 82.19 866 ASP A CA 1
ATOM 6698 C C . ASP A 1 866 ? 12.372 29.092 -7.081 1.00 82.19 866 ASP A C 1
ATOM 6700 O O . ASP A 1 866 ? 13.604 29.015 -7.130 1.00 82.19 866 ASP A O 1
ATOM 6704 N N . PRO A 1 867 ? 11.708 30.029 -7.797 1.00 80.19 867 PRO A N 1
ATOM 6705 C CA . PRO A 1 867 ? 12.389 30.975 -8.682 1.00 80.19 867 PRO A CA 1
ATOM 6706 C C . PRO A 1 867 ? 13.412 31.869 -7.979 1.00 80.19 867 PRO A C 1
ATOM 6708 O O . PRO A 1 867 ? 14.432 32.197 -8.578 1.00 80.19 867 PRO A O 1
ATOM 6711 N N . THR A 1 868 ? 13.144 32.295 -6.742 1.00 75.50 868 THR A N 1
ATOM 6712 C CA . THR A 1 868 ? 14.008 33.212 -5.984 1.00 75.50 868 THR A CA 1
ATOM 6713 C C . THR A 1 868 ? 15.335 32.535 -5.699 1.00 75.50 868 THR A C 1
ATOM 6715 O O . THR A 1 868 ? 16.380 33.091 -6.023 1.00 75.50 868 THR A O 1
ATOM 6718 N N . TYR A 1 869 ? 15.296 31.306 -5.179 1.00 78.62 869 TYR A N 1
ATOM 6719 C CA . TYR A 1 869 ? 16.487 30.490 -4.960 1.00 78.62 869 TYR A CA 1
ATOM 6720 C C . TYR A 1 869 ? 17.291 30.309 -6.262 1.00 78.62 869 TYR A C 1
ATOM 6722 O O . TYR A 1 869 ? 18.486 30.607 -6.306 1.00 78.62 869 TYR A O 1
ATOM 6730 N N . LEU A 1 870 ? 16.624 29.933 -7.360 1.00 83.69 870 LEU A N 1
ATOM 6731 C CA . LEU A 1 870 ? 17.278 29.717 -8.658 1.00 83.69 870 LEU A CA 1
ATOM 6732 C C . LEU A 1 870 ? 17.919 30.994 -9.243 1.00 83.69 870 LEU A C 1
ATOM 6734 O O . LEU A 1 870 ? 18.994 30.915 -9.834 1.00 83.69 870 LEU A O 1
ATOM 6738 N N . HIS A 1 871 ? 17.359 32.186 -9.001 1.00 79.56 871 HIS A N 1
ATOM 6739 C CA . HIS A 1 871 ? 18.006 33.460 -9.363 1.00 79.56 871 HIS A CA 1
ATOM 6740 C C . HIS A 1 871 ? 19.341 33.701 -8.631 1.00 79.56 871 HIS A C 1
ATOM 6742 O O . HIS A 1 871 ? 20.190 34.435 -9.143 1.00 79.56 871 HIS A O 1
ATOM 6748 N N . HIS A 1 872 ? 19.541 33.133 -7.436 1.00 73.06 872 HIS A N 1
ATOM 6749 C CA . HIS A 1 872 ? 20.822 33.206 -6.726 1.00 73.06 872 HIS A CA 1
ATOM 6750 C C . HIS A 1 872 ? 21.805 32.146 -7.226 1.00 73.06 872 HIS A C 1
ATOM 6752 O O . HIS A 1 872 ? 22.961 32.484 -7.484 1.00 73.06 872 HIS A O 1
ATOM 6758 N N . VAL A 1 873 ? 21.330 30.920 -7.474 1.00 82.00 873 VAL A N 1
ATOM 6759 C CA . VAL A 1 873 ? 22.103 29.845 -8.125 1.00 82.00 873 VAL A CA 1
ATOM 6760 C C . VAL A 1 873 ? 22.735 30.340 -9.432 1.00 82.00 873 VAL A C 1
ATOM 6762 O O . VAL A 1 873 ? 23.947 30.227 -9.599 1.00 82.00 873 VAL A O 1
ATOM 6765 N N . VAL A 1 874 ? 21.963 31.001 -10.306 1.00 81.94 874 VAL A N 1
ATOM 6766 C CA . VAL A 1 874 ? 22.457 31.606 -11.564 1.00 81.94 874 VAL A CA 1
ATOM 6767 C C . VAL A 1 874 ? 23.661 32.520 -11.368 1.00 81.94 874 VAL A C 1
ATOM 6769 O O . VAL A 1 874 ? 24.569 32.507 -12.198 1.00 81.94 874 VAL A O 1
ATOM 6772 N N . LYS A 1 875 ? 23.679 33.338 -10.307 1.00 79.12 875 LYS A N 1
ATOM 6773 C CA . LYS A 1 875 ? 24.787 34.272 -10.062 1.00 79.12 875 LYS A CA 1
ATOM 6774 C C . LYS A 1 875 ? 26.068 33.509 -9.743 1.00 79.12 875 LYS A C 1
ATOM 6776 O O . LYS A 1 875 ? 27.094 33.800 -10.345 1.00 79.12 875 LYS A O 1
ATOM 6781 N N . THR A 1 876 ? 25.987 32.515 -8.859 1.00 78.06 876 THR A N 1
ATOM 6782 C CA . THR A 1 876 ? 27.115 31.634 -8.521 1.00 78.06 876 THR A CA 1
ATOM 6783 C C . THR A 1 876 ? 27.605 30.875 -9.756 1.00 78.06 876 THR A C 1
ATOM 6785 O O . THR A 1 876 ? 28.790 30.911 -10.068 1.00 78.06 876 THR A O 1
ATOM 6788 N N . TRP A 1 877 ? 26.693 30.272 -10.525 1.00 81.38 877 TRP A N 1
ATOM 6789 C CA . TRP A 1 877 ? 27.036 29.547 -11.751 1.00 81.38 877 TRP A CA 1
ATOM 6790 C C . TRP A 1 877 ? 27.694 30.441 -12.811 1.00 81.38 877 TRP A C 1
ATOM 6792 O O . TRP A 1 877 ? 28.689 30.035 -13.404 1.00 81.38 877 TRP A O 1
ATOM 6802 N N . ARG A 1 878 ? 27.218 31.680 -13.008 1.00 78.81 878 ARG A N 1
ATOM 6803 C CA . ARG A 1 878 ? 27.823 32.640 -13.955 1.00 78.81 878 ARG A CA 1
ATOM 6804 C C . ARG A 1 878 ? 29.188 33.193 -13.516 1.00 78.81 878 ARG A C 1
ATOM 6806 O O . ARG A 1 878 ? 29.883 33.730 -14.373 1.00 78.81 878 ARG A O 1
ATOM 6813 N N . LEU A 1 879 ? 29.592 33.060 -12.246 1.00 78.38 879 LEU A N 1
ATOM 6814 C CA . LEU A 1 879 ? 30.963 33.387 -11.811 1.00 78.38 879 LEU A CA 1
ATOM 6815 C C . LEU A 1 879 ? 31.983 32.339 -12.272 1.00 78.38 879 LEU A C 1
ATOM 6817 O O . LEU A 1 879 ? 33.120 32.695 -12.563 1.00 78.38 879 LEU A O 1
ATOM 6821 N N . VAL A 1 880 ? 31.569 31.071 -12.353 1.00 74.69 880 VAL A N 1
ATOM 6822 C CA . VAL A 1 880 ? 32.413 29.954 -12.811 1.00 74.69 880 VAL A CA 1
ATOM 6823 C C . VAL A 1 880 ? 32.309 29.761 -14.326 1.00 74.69 880 VAL A C 1
ATOM 6825 O O . VAL A 1 880 ? 33.301 29.480 -14.992 1.00 74.69 880 VAL A O 1
ATOM 6828 N N . ARG A 1 881 ? 31.099 29.907 -14.883 1.00 71.69 881 ARG A N 1
ATOM 6829 C CA . ARG A 1 881 ? 30.772 29.516 -16.257 1.00 71.69 881 ARG A CA 1
ATOM 6830 C C . ARG A 1 881 ? 29.925 30.579 -16.977 1.00 71.69 881 ARG A C 1
ATOM 6832 O O . ARG A 1 881 ? 28.692 30.535 -16.918 1.00 71.69 881 ARG A O 1
ATOM 6839 N N . PRO A 1 882 ? 30.548 31.537 -17.685 1.00 69.06 882 PRO A N 1
ATOM 6840 C CA . PRO A 1 882 ? 29.833 32.407 -18.611 1.00 69.06 882 PRO A CA 1
ATOM 6841 C C . PRO A 1 882 ? 29.421 31.608 -19.860 1.00 69.06 882 PRO A C 1
ATOM 6843 O O . PRO A 1 882 ? 30.265 31.191 -20.645 1.00 69.06 882 PRO A O 1
ATOM 6846 N N . GLY A 1 883 ? 28.118 31.392 -20.049 1.00 73.25 883 GLY A N 1
ATOM 6847 C CA . GLY A 1 883 ? 27.573 30.640 -21.185 1.00 73.25 883 GLY A CA 1
ATOM 6848 C C . GLY A 1 883 ? 26.082 30.910 -21.435 1.00 73.25 883 GLY A C 1
ATOM 6849 O O . GLY A 1 883 ? 25.479 31.727 -20.719 1.00 73.25 883 GLY A O 1
ATOM 6850 N N . PRO A 1 884 ? 25.480 30.246 -22.443 1.00 82.94 884 PRO A N 1
ATOM 6851 C CA . PRO A 1 884 ? 24.052 30.341 -22.731 1.00 82.94 884 PRO A CA 1
ATOM 6852 C C . PRO A 1 884 ? 23.213 29.930 -21.520 1.00 82.94 884 PRO A C 1
ATOM 6854 O O . PRO A 1 884 ? 23.488 28.920 -20.872 1.00 82.94 884 PRO A O 1
ATOM 6857 N N . LEU A 1 885 ? 22.188 30.726 -21.217 1.00 85.62 885 LEU A N 1
ATOM 6858 C CA . LEU A 1 885 ? 21.307 30.520 -20.073 1.00 85.62 885 LEU A CA 1
ATOM 6859 C C . LEU A 1 885 ? 19.851 30.548 -20.527 1.00 85.62 885 LEU A C 1
ATOM 6861 O O . LEU A 1 885 ? 19.401 31.568 -21.060 1.00 85.62 885 LEU A O 1
ATOM 6865 N N . ALA A 1 886 ? 19.113 29.486 -20.220 1.00 87.94 886 ALA A N 1
ATOM 6866 C CA . ALA A 1 886 ? 17.661 29.461 -20.321 1.00 87.94 886 ALA A CA 1
ATOM 6867 C C . ALA A 1 886 ? 16.993 29.077 -18.997 1.00 87.94 886 ALA A C 1
ATOM 6869 O O . ALA A 1 886 ? 17.604 28.487 -18.105 1.00 87.94 886 ALA A O 1
ATOM 6870 N N . ALA A 1 887 ? 15.720 29.437 -18.861 1.00 88.06 887 ALA A N 1
ATOM 6871 C CA . ALA A 1 887 ? 14.936 29.180 -17.664 1.00 88.06 887 ALA A CA 1
ATOM 6872 C C . ALA A 1 887 ? 13.490 28.807 -18.016 1.00 88.06 887 ALA A C 1
ATOM 6874 O O . ALA A 1 887 ? 12.791 29.547 -18.713 1.00 88.06 887 ALA A O 1
ATOM 6875 N N . LEU A 1 888 ? 13.041 27.661 -17.506 1.00 88.62 888 LEU A N 1
ATOM 6876 C CA . LEU A 1 888 ? 11.688 27.152 -17.703 1.00 88.62 888 LEU A CA 1
ATOM 6877 C C . LEU A 1 888 ? 10.689 27.877 -16.802 1.00 88.62 888 LEU A C 1
ATOM 6879 O O . LEU A 1 888 ? 10.835 27.929 -15.577 1.00 88.62 888 LEU A O 1
ATOM 6883 N N . ASN A 1 889 ? 9.647 28.428 -17.425 1.00 85.94 889 ASN A N 1
ATOM 6884 C CA . ASN A 1 889 ? 8.507 29.076 -16.781 1.00 85.94 889 ASN A CA 1
ATOM 6885 C C . ASN A 1 889 ? 8.896 30.127 -15.714 1.00 85.94 889 ASN A C 1
ATOM 6887 O O . ASN A 1 889 ? 8.190 30.318 -14.712 1.00 85.94 889 ASN A O 1
ATOM 6891 N N . MET A 1 890 ? 10.029 30.811 -15.923 1.00 82.88 890 MET A N 1
ATOM 6892 C CA . MET A 1 890 ? 10.491 31.978 -15.167 1.00 82.88 890 MET A CA 1
ATOM 6893 C C . MET A 1 890 ? 11.445 32.833 -16.013 1.00 82.88 890 MET A C 1
ATOM 6895 O O . MET A 1 890 ? 12.183 32.309 -16.838 1.00 82.88 890 MET A O 1
ATOM 6899 N N . ARG A 1 891 ? 11.488 34.147 -15.767 1.00 75.19 891 ARG A N 1
ATOM 6900 C CA . ARG A 1 891 ? 12.518 35.021 -16.355 1.00 75.19 891 ARG A CA 1
ATOM 6901 C C . ARG A 1 891 ? 13.826 34.870 -15.561 1.00 75.19 891 ARG A C 1
ATOM 6903 O O . ARG A 1 891 ? 13.734 34.880 -14.336 1.00 75.19 891 ARG A O 1
ATOM 6910 N N . PRO A 1 892 ? 15.011 34.754 -16.194 1.00 60.56 892 PRO A N 1
ATOM 6911 C CA . PRO A 1 892 ? 16.251 34.426 -15.476 1.00 60.56 892 PRO A CA 1
ATOM 6912 C C . PRO A 1 892 ? 16.887 35.583 -14.685 1.00 60.56 892 PRO A C 1
ATOM 6914 O O . PRO A 1 892 ? 17.620 35.324 -13.733 1.00 60.56 892 PRO A O 1
ATOM 6917 N N . THR A 1 893 ? 16.644 36.852 -15.043 1.00 59.62 893 THR A N 1
ATOM 6918 C CA . THR A 1 893 ? 17.024 38.014 -14.212 1.00 59.62 893 THR A CA 1
ATOM 6919 C C . THR A 1 893 ? 16.035 39.179 -14.358 1.00 59.62 893 THR A C 1
ATOM 6921 O O . THR A 1 893 ? 15.237 39.227 -15.296 1.00 59.62 893 THR A O 1
ATOM 6924 N N . ARG A 1 894 ? 16.107 40.150 -13.432 1.00 50.06 894 ARG A N 1
ATOM 6925 C CA . ARG A 1 894 ? 15.408 41.451 -13.515 1.00 50.06 894 ARG A CA 1
ATOM 6926 C C . ARG A 1 894 ? 16.291 42.608 -14.013 1.00 50.06 894 ARG A C 1
ATOM 6928 O O . ARG A 1 894 ? 15.749 43.661 -14.330 1.00 50.06 894 ARG A O 1
ATOM 6935 N N . ASN A 1 895 ? 17.615 42.422 -14.080 1.00 45.47 895 ASN A N 1
ATOM 6936 C CA . ASN A 1 895 ? 18.592 43.475 -14.377 1.00 45.47 895 ASN A CA 1
ATOM 6937 C C . ASN A 1 895 ? 19.496 43.074 -15.558 1.00 45.47 895 ASN A C 1
ATOM 6939 O O . ASN A 1 895 ? 20.458 42.329 -15.372 1.00 45.47 895 ASN A O 1
ATOM 6943 N N . GLY A 1 896 ? 19.225 43.631 -16.742 1.00 42.19 896 GLY A N 1
ATOM 6944 C CA . GLY A 1 896 ? 20.174 43.760 -17.860 1.00 42.19 896 GLY A CA 1
ATOM 6945 C C . GLY A 1 896 ? 20.511 42.493 -18.654 1.00 42.19 896 GLY A C 1
ATOM 6946 O O . GLY A 1 896 ? 20.302 42.460 -19.864 1.00 42.19 896 GLY A O 1
ATOM 6947 N N . ASN A 1 897 ? 21.046 41.455 -18.009 1.00 44.47 897 ASN A N 1
ATOM 6948 C CA . ASN A 1 897 ? 21.716 40.367 -18.724 1.00 44.47 897 ASN A CA 1
ATOM 6949 C C . ASN A 1 897 ? 20.735 39.285 -19.185 1.00 44.47 897 ASN A C 1
ATOM 6951 O O . ASN A 1 897 ? 20.248 38.483 -18.379 1.00 44.47 897 ASN A O 1
ATOM 6955 N N . ALA A 1 898 ? 20.508 39.257 -20.499 1.00 52.91 898 ALA A N 1
ATOM 6956 C CA . ALA A 1 898 ? 19.600 38.347 -21.178 1.00 52.91 898 ALA A CA 1
ATOM 6957 C C . ALA A 1 898 ? 19.871 36.853 -20.893 1.00 52.91 898 ALA A C 1
ATOM 6959 O O . ALA A 1 898 ? 20.987 36.410 -20.585 1.00 52.91 898 ALA A O 1
ATOM 6960 N N . GLY A 1 899 ? 18.788 36.091 -21.012 1.00 62.94 899 GLY A N 1
ATOM 6961 C CA . GLY A 1 899 ? 18.714 34.636 -20.987 1.00 62.94 899 GLY A CA 1
ATOM 6962 C C . GLY A 1 899 ? 17.298 34.233 -21.400 1.00 62.94 899 GLY A C 1
ATOM 6963 O O . GLY A 1 899 ? 16.341 34.956 -21.095 1.00 62.94 899 GLY A O 1
ATOM 6964 N N . THR A 1 900 ? 17.155 33.134 -22.131 1.00 79.44 900 THR A N 1
ATOM 6965 C CA . THR A 1 900 ? 15.881 32.768 -22.761 1.00 79.44 900 THR A CA 1
ATOM 6966 C C . THR A 1 900 ? 14.876 32.291 -21.714 1.00 79.44 900 THR A C 1
ATOM 6968 O O . THR A 1 900 ? 15.198 31.491 -20.840 1.00 79.44 900 THR A O 1
ATOM 6971 N N . THR A 1 901 ? 13.642 32.789 -21.786 1.00 84.69 901 THR A N 1
ATOM 6972 C CA . THR A 1 901 ? 12.519 32.223 -21.023 1.00 84.69 901 THR A CA 1
ATOM 6973 C C . THR A 1 901 ? 11.828 31.195 -21.906 1.00 84.69 901 THR A C 1
ATOM 6975 O O . THR A 1 901 ? 11.419 31.543 -23.009 1.00 84.69 901 THR A O 1
ATOM 6978 N N . LEU A 1 902 ? 11.715 29.962 -21.424 1.00 87.12 902 LEU A N 1
ATOM 6979 C CA . LEU A 1 902 ? 11.088 28.839 -22.125 1.00 87.12 902 LEU A CA 1
ATOM 6980 C C . LEU A 1 902 ? 9.742 28.531 -21.457 1.00 87.12 902 LEU A C 1
ATOM 6982 O O . LEU A 1 902 ? 9.666 28.540 -20.225 1.00 87.12 902 LEU A O 1
ATOM 6986 N N . ALA A 1 903 ? 8.691 28.286 -22.236 1.00 83.88 903 ALA A N 1
ATOM 6987 C CA . ALA A 1 903 ? 7.327 28.083 -21.745 1.00 83.88 903 ALA A CA 1
ATOM 6988 C C . ALA A 1 903 ? 6.786 26.667 -22.018 1.00 83.88 903 ALA A C 1
ATOM 6990 O O . ALA A 1 903 ? 6.070 26.127 -21.172 1.00 83.88 903 ALA A O 1
ATOM 6991 N N . SER A 1 904 ? 7.139 26.059 -23.155 1.00 87.19 904 SER A N 1
ATOM 6992 C CA . SER A 1 904 ? 6.685 24.719 -23.560 1.00 87.19 904 SER A CA 1
ATOM 6993 C C . SER A 1 904 ? 7.798 23.657 -23.561 1.00 87.19 904 SER A C 1
ATOM 6995 O O . SER A 1 904 ? 8.990 23.965 -23.486 1.00 87.19 904 SER A O 1
ATOM 6997 N N . ALA A 1 905 ? 7.394 22.386 -23.656 1.00 81.81 905 ALA A N 1
ATOM 6998 C CA . ALA A 1 905 ? 8.298 21.253 -23.850 1.00 81.81 905 ALA A CA 1
ATOM 6999 C C . ALA A 1 905 ? 8.977 21.255 -25.238 1.00 81.81 905 ALA A C 1
ATOM 7001 O O . ALA A 1 905 ? 10.087 20.734 -25.360 1.00 81.81 905 ALA A O 1
ATOM 7002 N N . GLY A 1 906 ? 8.353 21.881 -26.244 1.00 80.31 906 GLY A N 1
ATOM 7003 C CA . GLY A 1 906 ? 8.947 22.118 -27.561 1.00 80.31 906 GLY A CA 1
ATOM 7004 C C . GLY A 1 906 ? 10.028 23.195 -27.511 1.00 80.31 906 GLY A C 1
ATOM 7005 O O . GLY A 1 906 ? 11.154 22.926 -27.914 1.00 80.31 906 GLY A O 1
ATOM 7006 N N . ASP A 1 907 ? 9.739 24.350 -26.891 1.00 86.38 907 ASP A N 1
ATOM 7007 C CA . ASP A 1 907 ? 10.694 25.465 -26.743 1.00 86.38 907 ASP A CA 1
ATOM 7008 C C . ASP A 1 907 ? 12.031 24.986 -26.154 1.00 86.38 907 ASP A C 1
ATOM 7010 O O . ASP A 1 907 ? 13.099 25.470 -26.520 1.00 86.38 907 ASP A O 1
ATOM 7014 N N . LEU A 1 908 ? 11.959 24.048 -25.202 1.00 87.44 908 LEU A N 1
ATOM 7015 C CA . LEU A 1 908 ? 13.109 23.461 -24.525 1.00 87.44 908 LEU A CA 1
ATOM 7016 C C . LEU A 1 908 ? 13.965 22.602 -25.458 1.00 87.44 908 LEU A C 1
ATOM 7018 O O . LEU A 1 908 ? 15.187 22.737 -25.428 1.00 87.44 908 LEU A O 1
ATOM 7022 N N . ALA A 1 909 ? 13.341 21.750 -26.272 1.00 85.25 909 ALA A N 1
ATOM 7023 C CA . ALA 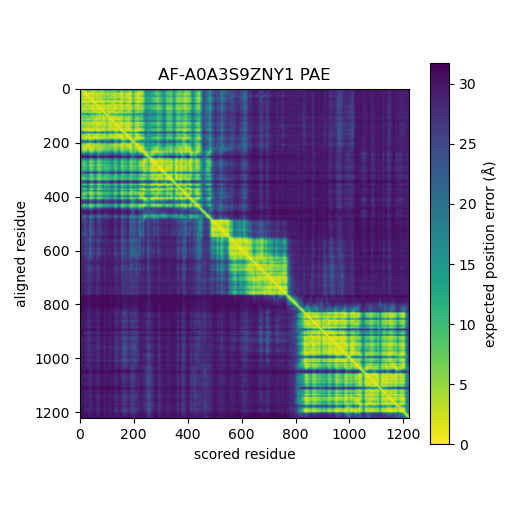A 1 909 ? 14.039 20.934 -27.257 1.00 85.25 909 ALA A CA 1
ATOM 7024 C C . ALA A 1 909 ? 14.623 21.812 -28.374 1.00 85.25 909 ALA A C 1
ATOM 7026 O O . ALA A 1 909 ? 15.822 21.740 -28.630 1.00 85.25 909 ALA A O 1
ATOM 7027 N N . ASP A 1 910 ? 13.827 22.728 -28.935 1.00 83.81 910 ASP A N 1
ATOM 7028 C CA . ASP A 1 910 ? 14.260 23.673 -29.970 1.00 83.81 910 ASP A CA 1
ATOM 7029 C C . ASP A 1 910 ? 15.446 24.527 -29.502 1.00 83.81 910 ASP A C 1
ATOM 7031 O O . ASP A 1 910 ? 16.450 24.646 -30.208 1.00 83.81 910 ASP A O 1
ATOM 7035 N N . TRP A 1 911 ? 15.375 25.092 -28.290 1.00 85.12 911 TRP A N 1
ATOM 7036 C CA . TRP A 1 911 ? 16.476 25.873 -27.724 1.00 85.12 911 TRP A CA 1
ATOM 7037 C C . TRP A 1 911 ? 17.716 25.005 -27.491 1.00 85.12 911 TRP A C 1
ATOM 7039 O O . TRP A 1 911 ? 18.815 25.420 -27.841 1.00 85.12 911 TRP A O 1
ATOM 7049 N N . MET A 1 912 ? 17.566 23.785 -26.970 1.00 83.94 912 MET A N 1
ATOM 7050 C CA . MET A 1 912 ? 18.690 22.858 -26.774 1.00 83.94 912 MET A CA 1
ATOM 7051 C C . MET A 1 912 ? 19.356 22.440 -28.092 1.00 83.94 912 MET A C 1
ATOM 7053 O O . MET A 1 912 ? 20.580 22.356 -28.151 1.00 83.94 912 MET A O 1
ATOM 7057 N N . THR A 1 913 ? 18.585 22.240 -29.162 1.00 78.50 913 THR A N 1
ATOM 7058 C CA . THR A 1 913 ? 19.098 21.911 -30.503 1.00 78.50 913 THR A CA 1
ATOM 7059 C C . THR A 1 913 ? 19.799 23.098 -31.179 1.00 78.50 913 THR A C 1
ATOM 7061 O O . THR A 1 913 ? 20.660 22.897 -32.033 1.00 78.50 913 THR A O 1
ATOM 7064 N N . GLN A 1 914 ? 19.469 24.337 -30.799 1.00 75.69 914 GLN A N 1
ATOM 7065 C CA . GLN A 1 914 ? 20.008 25.566 -31.402 1.00 75.69 914 GLN A CA 1
ATOM 7066 C C . GLN A 1 914 ? 21.231 26.163 -30.677 1.00 75.69 914 GLN A C 1
ATOM 7068 O O . GLN A 1 914 ? 21.787 27.151 -31.160 1.00 75.69 914 GLN A O 1
ATOM 7073 N N . GLN A 1 915 ? 21.637 25.642 -29.513 1.00 65.44 915 GLN A N 1
ATOM 7074 C CA . GLN A 1 915 ? 22.595 26.321 -28.624 1.00 65.44 915 GLN A CA 1
ATOM 7075 C C . GLN A 1 915 ? 23.937 25.584 -28.485 1.00 65.44 915 GLN A C 1
ATOM 7077 O O . GLN A 1 915 ? 23.989 24.356 -28.532 1.00 65.44 915 GLN A O 1
ATOM 7082 N N . PRO A 1 916 ? 25.052 26.321 -28.310 1.00 58.69 916 PRO A N 1
ATOM 7083 C CA . PRO A 1 916 ? 26.386 25.734 -28.334 1.00 58.69 916 PRO A CA 1
ATOM 7084 C C . PRO A 1 916 ? 26.737 24.944 -27.054 1.00 58.69 916 PRO A C 1
ATOM 7086 O O . PRO A 1 916 ? 26.103 25.122 -26.001 1.00 58.69 916 PRO A O 1
ATOM 7089 N N . PRO A 1 917 ? 27.803 24.117 -27.113 1.00 60.91 917 PRO A N 1
ATOM 7090 C CA . PRO A 1 917 ? 28.377 23.452 -25.944 1.00 60.91 917 PRO A CA 1
ATOM 7091 C C . PRO A 1 917 ? 28.718 24.470 -24.846 1.00 60.91 917 PRO A C 1
ATOM 7093 O O . PRO A 1 917 ? 29.374 25.478 -25.111 1.00 60.91 917 PRO A O 1
ATOM 7096 N N . GLY A 1 918 ? 28.265 24.224 -23.614 1.00 69.50 918 GLY A N 1
ATOM 7097 C CA . GLY A 1 918 ? 28.339 25.198 -22.514 1.00 69.50 918 GLY A CA 1
ATOM 7098 C C . GLY A 1 918 ? 27.003 25.553 -21.849 1.00 69.50 918 GLY A C 1
ATOM 7099 O O . GLY A 1 918 ? 27.002 26.195 -20.797 1.00 69.50 918 GLY A O 1
ATOM 7100 N N . SER A 1 919 ? 25.881 25.156 -22.451 1.00 83.62 919 SER A N 1
ATOM 7101 C CA . SER A 1 919 ? 24.536 25.613 -22.075 1.00 83.62 919 SER A CA 1
ATOM 7102 C C . SER A 1 919 ? 24.082 25.193 -20.666 1.00 83.62 919 SER A C 1
ATOM 7104 O O . SER A 1 919 ? 24.343 24.079 -20.202 1.00 83.62 919 SER A O 1
ATOM 7106 N N . LEU A 1 920 ? 23.380 26.109 -19.988 1.00 87.75 920 LEU A N 1
ATOM 7107 C CA . LEU A 1 920 ? 22.810 25.948 -18.647 1.00 87.75 920 LEU A CA 1
ATOM 7108 C C . LEU A 1 920 ? 21.298 26.218 -18.676 1.00 87.75 920 LEU A C 1
ATOM 7110 O O . LEU A 1 920 ? 20.862 27.294 -19.095 1.00 87.75 920 LEU A O 1
ATOM 7114 N N . VAL A 1 921 ? 20.505 25.270 -18.176 1.00 90.69 921 VAL A N 1
ATOM 7115 C CA . VAL A 1 921 ? 19.045 25.388 -18.061 1.00 90.69 921 VAL A CA 1
ATOM 7116 C C . VAL A 1 921 ? 18.609 25.316 -16.600 1.00 90.69 921 VAL A C 1
ATOM 7118 O O . VAL A 1 921 ? 19.099 24.496 -15.826 1.00 90.69 921 VAL A O 1
ATOM 7121 N N . LEU A 1 922 ? 17.669 26.183 -16.224 1.00 91.06 922 LEU A N 1
ATOM 7122 C CA . LEU A 1 922 ? 17.037 26.207 -14.903 1.00 91.06 922 LEU A CA 1
ATOM 7123 C C . LEU A 1 922 ? 15.603 25.690 -14.982 1.00 91.06 922 LEU A C 1
ATOM 7125 O O . LEU A 1 922 ? 14.847 26.108 -15.863 1.00 91.06 922 LEU A O 1
ATOM 7129 N N . ALA A 1 923 ? 15.179 24.913 -13.989 1.00 93.19 923 ALA A N 1
ATOM 7130 C CA . ALA A 1 923 ? 13.764 24.621 -13.769 1.00 93.19 923 ALA A CA 1
ATOM 7131 C C . ALA A 1 923 ? 13.449 24.462 -12.277 1.00 93.19 923 ALA A C 1
ATOM 7133 O O . ALA A 1 923 ? 14.339 24.231 -11.457 1.00 93.19 923 ALA A O 1
ATOM 7134 N N . ARG A 1 924 ? 12.174 24.569 -11.895 1.00 93.19 924 ARG A N 1
ATOM 7135 C CA . ARG A 1 924 ? 11.740 24.194 -10.540 1.00 93.19 924 ARG A CA 1
ATOM 7136 C C . ARG A 1 924 ? 11.430 22.703 -10.514 1.00 93.19 924 ARG A C 1
ATOM 7138 O O . ARG A 1 924 ? 11.085 22.127 -11.543 1.00 93.19 924 ARG A O 1
ATOM 7145 N N . TYR A 1 925 ? 11.396 22.100 -9.330 1.00 93.44 925 TYR A N 1
ATOM 7146 C CA . TYR A 1 925 ? 10.957 20.706 -9.162 1.00 93.44 925 TYR A CA 1
ATOM 7147 C C . TYR A 1 925 ? 9.605 20.386 -9.827 1.00 93.44 925 TYR A C 1
ATOM 7149 O O . TYR A 1 925 ? 9.421 19.294 -10.354 1.00 93.44 925 TYR A O 1
ATOM 7157 N N . ARG A 1 926 ? 8.668 21.346 -9.855 1.00 90.19 926 ARG A N 1
ATOM 7158 C CA . ARG A 1 926 ? 7.359 21.188 -10.519 1.00 90.19 926 ARG A CA 1
ATOM 7159 C C . ARG A 1 926 ? 7.410 21.194 -12.051 1.00 90.19 926 ARG A C 1
ATOM 7161 O O . ARG A 1 926 ? 6.475 20.715 -12.676 1.00 90.19 926 ARG A O 1
ATOM 7168 N N . ASP A 1 927 ? 8.474 21.724 -12.651 1.00 92.38 927 ASP A N 1
ATOM 7169 C CA . ASP A 1 927 ? 8.655 21.751 -14.108 1.00 92.38 927 ASP A CA 1
ATOM 7170 C C . ASP A 1 927 ? 9.283 20.443 -14.632 1.00 92.38 927 ASP A C 1
ATOM 7172 O O . ASP A 1 927 ? 9.334 20.227 -15.839 1.00 92.38 927 ASP A O 1
ATOM 7176 N N . ALA A 1 928 ? 9.705 19.529 -13.746 1.00 91.75 928 ALA A N 1
ATOM 7177 C CA . ALA A 1 928 ? 10.272 18.228 -14.112 1.00 91.75 928 ALA A CA 1
ATOM 7178 C C . ALA A 1 928 ? 9.343 17.383 -15.007 1.00 91.75 928 ALA A C 1
ATOM 7180 O O . ALA A 1 928 ? 9.824 16.619 -15.840 1.00 91.75 928 ALA A O 1
ATOM 7181 N N . GLY A 1 929 ? 8.019 17.544 -14.877 1.00 89.81 929 GLY A N 1
ATOM 7182 C CA . GLY A 1 929 ? 7.040 16.897 -15.757 1.00 89.81 929 GLY A CA 1
ATOM 7183 C C . GLY A 1 929 ? 7.126 17.365 -17.215 1.00 89.81 929 GLY A C 1
ATOM 7184 O O . GLY A 1 929 ? 7.050 16.531 -18.111 1.00 89.81 929 GLY A O 1
ATOM 7185 N N . LEU A 1 930 ? 7.367 18.662 -17.439 1.00 90.38 930 LEU A N 1
ATOM 7186 C CA . LEU A 1 930 ? 7.546 19.271 -18.764 1.00 90.38 930 LEU A CA 1
ATOM 7187 C C . LEU A 1 930 ? 8.892 18.857 -19.383 1.00 90.38 930 LEU A C 1
ATOM 7189 O O . LEU A 1 930 ? 8.982 18.620 -20.581 1.00 90.38 930 LEU A O 1
ATOM 7193 N N . ILE A 1 931 ? 9.937 18.689 -18.568 1.00 91.50 931 ILE A N 1
ATOM 7194 C CA . ILE A 1 931 ? 11.237 18.172 -19.034 1.00 91.50 931 ILE A CA 1
ATOM 7195 C C . ILE A 1 931 ? 11.110 16.698 -19.453 1.00 91.50 931 ILE A C 1
ATOM 7197 O O . ILE A 1 931 ? 11.625 16.307 -20.497 1.00 91.50 931 ILE A O 1
ATOM 7201 N N . ALA A 1 932 ? 10.367 15.890 -18.691 1.00 89.06 932 ALA A N 1
ATOM 7202 C CA . ALA A 1 932 ? 10.057 14.509 -19.061 1.00 89.06 932 ALA A CA 1
ATOM 7203 C C . ALA A 1 932 ? 9.173 14.416 -20.319 1.00 89.06 932 ALA A C 1
ATOM 7205 O O . ALA A 1 932 ? 9.379 13.546 -21.156 1.00 89.06 932 ALA A O 1
ATOM 7206 N N . GLU A 1 933 ? 8.210 15.322 -20.485 1.00 88.38 933 GLU A N 1
ATOM 7207 C CA . GLU A 1 933 ? 7.428 15.487 -21.718 1.00 88.38 933 GLU A CA 1
ATOM 7208 C C . GLU A 1 933 ? 8.334 15.846 -22.908 1.00 88.38 933 GLU A C 1
ATOM 7210 O O . GLU A 1 933 ? 8.274 15.193 -23.944 1.00 88.38 933 GLU A O 1
ATOM 7215 N N . SER A 1 934 ? 9.281 16.768 -22.728 1.00 86.00 934 SER A N 1
ATOM 7216 C CA . SER A 1 934 ? 10.275 17.131 -23.745 1.00 86.00 934 SER A CA 1
ATOM 7217 C C . SER A 1 934 ? 11.171 15.942 -24.153 1.00 86.00 934 SER A C 1
ATOM 7219 O O . SER A 1 934 ? 11.384 15.711 -25.342 1.00 86.00 934 SER A O 1
ATOM 7221 N N . HIS A 1 935 ? 11.609 15.099 -23.205 1.00 86.25 935 HIS A N 1
ATOM 7222 C CA . HIS A 1 935 ? 12.343 13.853 -23.507 1.00 86.25 935 HIS A CA 1
ATOM 7223 C C . HIS A 1 935 ? 11.497 12.754 -24.177 1.00 86.25 935 HIS A C 1
ATOM 7225 O O . HIS A 1 935 ? 12.044 11.913 -24.889 1.00 86.25 935 HIS A O 1
ATOM 7231 N N . ARG A 1 936 ? 10.186 12.693 -23.915 1.00 81.62 936 ARG A N 1
ATOM 7232 C CA . ARG A 1 936 ? 9.300 11.633 -24.439 1.00 81.62 936 ARG A CA 1
ATOM 7233 C C . ARG A 1 936 ? 8.665 11.967 -25.781 1.00 81.62 936 ARG A C 1
ATOM 7235 O O . ARG A 1 936 ? 8.338 11.049 -26.532 1.00 81.62 936 ARG A O 1
ATOM 7242 N N . ASP A 1 937 ? 8.398 13.249 -25.999 1.00 82.25 937 ASP A N 1
ATOM 7243 C CA . ASP A 1 937 ? 7.440 13.733 -26.988 1.00 82.25 937 ASP A CA 1
ATOM 7244 C C . ASP A 1 937 ? 8.034 14.879 -27.859 1.00 82.25 937 ASP A C 1
ATOM 7246 O O . ASP A 1 937 ? 7.408 15.269 -28.842 1.00 82.25 937 ASP A O 1
ATOM 7250 N N . HIS A 1 938 ? 9.265 15.354 -27.569 1.00 76.44 938 HIS A N 1
ATOM 7251 C CA . HIS A 1 938 ? 10.020 16.352 -28.361 1.00 76.44 938 HIS A CA 1
ATOM 7252 C C . HIS A 1 938 ? 11.521 16.011 -28.588 1.00 76.44 938 HIS A C 1
ATOM 7254 O O . HIS A 1 938 ? 12.306 16.897 -28.909 1.00 76.44 938 HIS A O 1
ATOM 7260 N N . ASP A 1 939 ? 11.943 14.748 -28.422 1.00 77.25 939 ASP A N 1
ATOM 7261 C CA . ASP A 1 939 ? 13.322 14.257 -28.679 1.00 77.25 939 ASP A CA 1
ATOM 7262 C C . ASP A 1 939 ? 14.477 15.031 -27.975 1.00 77.25 939 ASP A C 1
ATOM 7264 O O . ASP A 1 939 ? 15.627 15.007 -28.420 1.00 77.25 939 ASP A O 1
ATOM 7268 N N . LEU A 1 940 ? 14.210 15.666 -26.823 1.00 83.25 940 LEU A N 1
ATOM 7269 C CA . LEU A 1 940 ? 15.218 16.365 -26.008 1.00 83.25 940 LEU A CA 1
ATOM 7270 C C . LEU A 1 940 ? 16.408 15.440 -25.640 1.00 83.25 940 LEU A C 1
ATOM 7272 O O . LEU A 1 940 ? 16.188 14.424 -24.964 1.00 83.25 940 LEU A O 1
ATOM 7276 N N . PRO A 1 941 ? 17.666 15.782 -26.002 1.00 83.38 941 PRO A N 1
ATOM 7277 C CA . PRO A 1 941 ? 18.842 14.964 -25.691 1.00 83.38 941 PRO A CA 1
ATOM 7278 C C . PRO A 1 941 ? 19.097 14.823 -24.177 1.00 83.38 941 PRO A C 1
ATOM 7280 O O . PRO A 1 941 ? 18.659 15.668 -23.392 1.00 83.38 941 PRO A O 1
ATOM 7283 N N . PRO A 1 942 ? 19.813 13.767 -23.741 1.00 86.69 942 PRO A N 1
ATOM 7284 C CA . PRO A 1 942 ? 20.158 13.574 -22.335 1.00 86.69 942 PRO A CA 1
ATOM 7285 C C . PRO A 1 942 ? 21.080 14.686 -21.816 1.00 86.69 942 PRO A C 1
ATOM 7287 O O . PRO A 1 942 ? 21.993 15.133 -22.506 1.00 86.69 942 PRO A O 1
ATOM 7290 N N . TRP A 1 943 ? 20.868 15.092 -20.565 1.00 88.12 943 TRP A N 1
ATOM 7291 C CA . TRP A 1 943 ? 21.707 16.073 -19.874 1.00 88.12 943 TRP A CA 1
ATOM 7292 C C . TRP A 1 943 ? 23.029 15.442 -19.430 1.00 88.12 943 TRP A C 1
ATOM 7294 O O . TRP A 1 943 ? 23.032 14.344 -18.877 1.00 88.12 943 TRP A O 1
ATOM 7304 N N . ASP A 1 944 ? 24.156 16.135 -19.564 1.00 84.75 944 ASP A N 1
ATOM 7305 C CA . ASP A 1 944 ? 25.429 15.606 -19.056 1.00 84.75 944 ASP A CA 1
ATOM 7306 C C . ASP A 1 944 ? 25.455 15.604 -17.526 1.00 84.75 944 ASP A C 1
ATOM 7308 O O . ASP A 1 944 ? 25.821 14.608 -16.891 1.00 84.75 944 ASP A O 1
ATOM 7312 N N . HIS A 1 945 ? 24.978 16.703 -16.937 1.00 86.94 945 HIS A N 1
ATOM 7313 C CA . HIS A 1 945 ? 24.834 16.876 -15.497 1.00 86.94 945 HIS A CA 1
ATOM 7314 C C . HIS A 1 945 ? 23.419 17.372 -15.162 1.00 86.94 945 HIS A C 1
ATOM 7316 O O . HIS A 1 945 ? 23.067 18.522 -15.441 1.00 86.94 945 HIS A O 1
ATOM 7322 N N . LEU A 1 946 ? 22.617 16.515 -14.523 1.00 92.31 946 LEU A N 1
ATOM 7323 C CA . LEU A 1 946 ? 21.404 16.919 -13.809 1.00 92.31 946 LEU A CA 1
ATOM 7324 C C . LEU A 1 946 ? 21.763 17.198 -12.345 1.00 92.31 946 LEU A C 1
ATOM 7326 O O . LEU A 1 946 ? 22.281 16.330 -11.643 1.00 92.31 946 LEU A O 1
ATOM 7330 N N . ILE A 1 947 ? 21.478 18.409 -11.882 1.00 92.12 947 ILE A N 1
ATOM 7331 C CA . ILE A 1 947 ? 21.898 18.908 -10.574 1.00 92.12 947 ILE A CA 1
ATOM 7332 C C . ILE A 1 947 ? 20.657 19.310 -9.781 1.00 92.12 947 ILE A C 1
ATOM 7334 O O . ILE A 1 947 ? 19.836 20.092 -10.257 1.00 92.12 947 ILE A O 1
ATOM 7338 N N . VAL A 1 948 ? 20.506 18.753 -8.582 1.00 94.38 948 VAL A N 1
ATOM 7339 C CA . VAL A 1 948 ? 19.312 18.917 -7.741 1.00 94.38 948 VAL A CA 1
ATOM 7340 C C . VAL A 1 948 ? 19.705 19.681 -6.478 1.00 94.38 948 VAL A C 1
ATOM 7342 O O . VAL A 1 948 ? 20.278 19.106 -5.554 1.00 94.38 948 VAL A O 1
ATOM 7345 N N . GLU A 1 949 ? 19.432 20.985 -6.461 1.00 91.12 949 GLU A N 1
ATOM 7346 C CA . GLU A 1 949 ? 19.743 21.896 -5.353 1.00 91.12 949 GLU A CA 1
ATOM 7347 C C . GLU A 1 949 ? 18.668 21.849 -4.262 1.00 91.12 949 GLU A C 1
ATOM 7349 O O . GLU A 1 949 ? 17.499 22.103 -4.544 1.00 91.12 949 GLU A O 1
ATOM 7354 N N . GLU A 1 950 ? 19.068 21.618 -3.005 1.00 89.06 950 GLU A N 1
ATOM 7355 C CA . GLU A 1 950 ? 18.179 21.368 -1.851 1.00 89.06 950 GLU A CA 1
ATOM 7356 C C . GLU A 1 950 ? 17.432 20.022 -1.953 1.00 89.06 950 GLU A C 1
ATOM 7358 O O . GLU A 1 950 ? 16.239 19.918 -1.646 1.00 89.06 950 GLU A O 1
ATOM 7363 N N . ALA A 1 951 ? 18.138 18.979 -2.402 1.00 91.94 951 ALA A N 1
ATOM 7364 C CA . ALA A 1 951 ? 17.589 17.660 -2.730 1.00 91.94 951 ALA A CA 1
ATOM 7365 C C . ALA A 1 951 ? 16.894 16.926 -1.563 1.00 91.94 951 ALA A C 1
ATOM 7367 O O . ALA A 1 951 ? 16.104 16.014 -1.801 1.00 91.94 951 ALA A O 1
ATOM 7368 N N . HIS A 1 952 ? 17.111 17.335 -0.306 1.00 90.31 952 HIS A N 1
ATOM 7369 C CA . HIS A 1 952 ? 16.353 16.814 0.843 1.00 90.31 952 HIS A CA 1
ATOM 7370 C C . HIS A 1 952 ? 14.850 17.100 0.716 1.00 90.31 952 HIS A C 1
ATOM 7372 O O . HIS A 1 952 ? 14.031 16.287 1.135 1.00 90.31 952 HIS A O 1
ATOM 7378 N N . ARG A 1 953 ? 14.475 18.211 0.065 1.00 89.00 953 ARG A N 1
ATOM 7379 C CA . ARG A 1 953 ? 13.076 18.589 -0.201 1.00 89.00 953 ARG A CA 1
ATOM 7380 C C . ARG A 1 953 ? 12.372 17.675 -1.202 1.00 89.00 953 ARG A C 1
ATOM 7382 O O . ARG A 1 953 ? 11.148 17.646 -1.229 1.00 89.00 953 ARG A O 1
ATOM 7389 N N . THR A 1 954 ? 13.122 16.938 -2.020 1.00 90.94 954 THR A N 1
ATOM 7390 C CA . THR A 1 954 ? 12.575 15.905 -2.912 1.00 90.94 954 THR A CA 1
ATOM 7391 C C . THR A 1 954 ? 12.697 14.501 -2.313 1.00 90.94 954 THR A C 1
ATOM 7393 O O . THR A 1 954 ? 12.327 13.538 -2.975 1.00 90.94 954 THR A O 1
ATOM 7396 N N . ALA A 1 955 ? 13.204 14.373 -1.080 1.00 89.31 955 ALA A N 1
ATOM 7397 C CA . ALA A 1 955 ? 13.603 13.109 -0.465 1.00 89.31 955 ALA A CA 1
ATOM 7398 C C . ALA A 1 955 ? 12.783 12.706 0.785 1.00 89.31 955 ALA A C 1
ATOM 7400 O O . ALA A 1 955 ? 13.270 11.925 1.606 1.00 89.31 955 ALA A O 1
ATOM 7401 N N . GLU A 1 956 ? 11.567 13.240 0.969 1.00 88.50 956 GLU A N 1
ATOM 7402 C CA . GLU A 1 956 ? 10.702 12.855 2.096 1.00 88.50 956 GLU A CA 1
ATOM 7403 C C . GLU A 1 956 ? 10.196 11.408 1.944 1.00 88.50 956 GLU A C 1
ATOM 7405 O O . GLU A 1 956 ? 9.570 11.035 0.955 1.00 88.50 956 GLU A O 1
ATOM 7410 N N . GLY A 1 957 ? 10.442 10.579 2.958 1.00 82.06 957 GLY A N 1
ATOM 7411 C CA . GLY A 1 957 ? 10.073 9.167 2.955 1.00 82.06 957 GLY A CA 1
ATOM 7412 C C . GLY A 1 957 ? 10.980 8.299 2.076 1.00 82.06 957 GLY A C 1
ATOM 7413 O O . GLY A 1 957 ? 12.202 8.453 2.067 1.00 82.06 957 GLY A O 1
ATOM 7414 N N . ILE A 1 958 ? 10.373 7.321 1.397 1.00 78.62 958 ILE A N 1
ATOM 7415 C CA . ILE A 1 958 ? 11.058 6.385 0.497 1.00 78.62 958 ILE A CA 1
ATOM 7416 C C . ILE A 1 958 ? 10.684 6.740 -0.940 1.00 78.62 958 ILE A C 1
ATOM 7418 O O . ILE A 1 958 ? 9.500 6.855 -1.256 1.00 78.62 958 ILE A O 1
ATOM 7422 N N . ILE A 1 959 ? 11.681 6.869 -1.814 1.00 81.69 959 ILE A N 1
ATOM 7423 C CA . ILE A 1 959 ? 11.451 7.196 -3.222 1.00 81.69 959 ILE A CA 1
ATOM 7424 C C . ILE A 1 959 ? 11.124 5.922 -4.001 1.00 81.69 959 ILE A C 1
ATOM 7426 O O . ILE A 1 959 ? 12.001 5.122 -4.328 1.00 81.69 959 ILE A O 1
ATOM 7430 N N . ASP A 1 960 ? 9.836 5.745 -4.286 1.00 79.88 960 ASP A N 1
ATOM 7431 C CA . ASP A 1 960 ? 9.306 4.764 -5.230 1.00 79.88 960 ASP A CA 1
ATOM 7432 C C . ASP A 1 960 ? 8.715 5.467 -6.481 1.00 79.88 960 ASP A C 1
ATOM 7434 O O . ASP A 1 960 ? 8.649 6.701 -6.513 1.00 79.88 960 ASP A O 1
ATOM 7438 N N . PRO A 1 961 ? 8.296 4.737 -7.536 1.00 78.19 961 PRO A N 1
ATOM 7439 C CA . PRO A 1 961 ? 7.767 5.345 -8.764 1.00 78.19 961 PRO A CA 1
ATOM 7440 C C . PRO A 1 961 ? 6.451 6.132 -8.611 1.00 78.19 961 PRO A C 1
ATOM 7442 O O . PRO A 1 961 ? 6.022 6.779 -9.563 1.00 78.19 961 PRO A O 1
ATOM 7445 N N . HIS A 1 962 ? 5.799 6.090 -7.444 1.00 76.19 962 HIS A N 1
ATOM 7446 C CA . HIS A 1 962 ? 4.610 6.884 -7.117 1.00 76.19 962 HIS A CA 1
ATOM 7447 C C . HIS A 1 962 ? 4.935 8.106 -6.237 1.00 76.19 962 HIS A C 1
ATOM 7449 O O . HIS A 1 962 ? 4.034 8.874 -5.890 1.00 76.19 962 HIS A O 1
ATOM 7455 N N . HIS A 1 963 ? 6.206 8.310 -5.873 1.00 81.94 963 HIS A N 1
ATOM 7456 C CA . HIS A 1 963 ? 6.650 9.475 -5.115 1.00 81.94 963 HIS A CA 1
ATOM 7457 C C . HIS A 1 963 ? 6.397 10.784 -5.903 1.00 81.94 963 HIS A C 1
ATOM 7459 O O . HIS A 1 963 ? 6.691 10.824 -7.100 1.00 81.94 963 HIS A O 1
ATOM 7465 N N . PRO A 1 964 ? 5.942 11.894 -5.278 1.00 81.69 964 PRO A N 1
ATOM 7466 C CA . PRO A 1 964 ? 5.635 13.152 -5.983 1.00 81.69 964 PRO A CA 1
ATOM 7467 C C . PRO A 1 964 ? 6.788 13.756 -6.802 1.00 81.69 964 PRO A C 1
ATOM 7469 O O . PRO A 1 964 ? 6.555 14.552 -7.708 1.00 81.69 964 PRO A O 1
ATOM 7472 N N . HIS A 1 965 ? 8.029 13.371 -6.493 1.00 87.81 965 HIS A N 1
ATOM 7473 C CA . HIS A 1 965 ? 9.241 13.785 -7.206 1.00 87.81 965 HI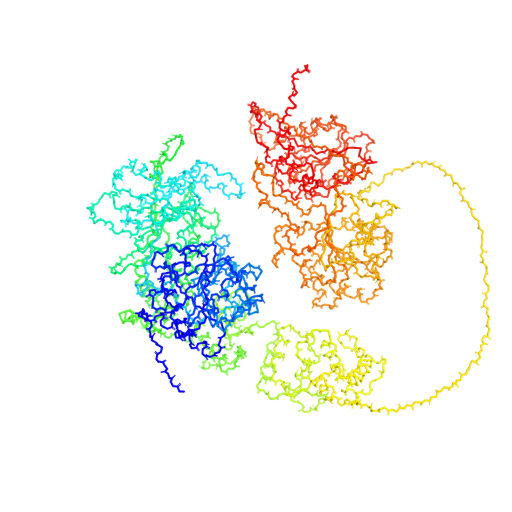S A CA 1
ATOM 7474 C C . HIS A 1 965 ? 9.950 12.639 -7.954 1.00 87.81 965 HIS A C 1
ATOM 7476 O O . HIS A 1 965 ? 11.092 12.807 -8.373 1.00 87.81 965 HIS A O 1
ATOM 7482 N N . ALA A 1 966 ? 9.297 11.486 -8.160 1.00 85.25 966 ALA A N 1
ATOM 7483 C CA . ALA A 1 966 ? 9.874 10.325 -8.852 1.00 85.25 966 ALA A CA 1
ATOM 7484 C C . ALA A 1 966 ? 10.519 10.690 -10.207 1.00 85.25 966 ALA A C 1
ATOM 7486 O O . ALA A 1 966 ? 11.637 10.263 -10.483 1.00 85.25 966 ALA A O 1
ATOM 7487 N N . THR A 1 967 ? 9.886 11.573 -10.988 1.00 90.06 967 THR A N 1
ATOM 7488 C CA . THR A 1 967 ? 10.376 12.084 -12.285 1.00 90.06 967 THR A CA 1
ATOM 7489 C C . THR A 1 967 ? 11.775 12.719 -12.231 1.00 90.06 967 THR A C 1
ATOM 7491 O O . THR A 1 967 ? 12.484 12.724 -13.230 1.00 90.06 967 THR A O 1
ATOM 7494 N N . ILE A 1 968 ? 12.191 13.254 -11.078 1.00 92.31 968 ILE A N 1
ATOM 7495 C CA . ILE A 1 968 ? 13.530 13.838 -10.870 1.00 92.31 968 ILE A CA 1
ATOM 7496 C C . ILE A 1 968 ? 14.573 12.739 -10.604 1.00 92.31 968 ILE A C 1
ATOM 7498 O O . ILE A 1 968 ? 15.748 12.880 -10.945 1.00 92.31 968 ILE A O 1
ATOM 7502 N N . HIS A 1 969 ? 14.143 11.641 -9.979 1.00 90.44 969 HIS A N 1
ATOM 7503 C CA . HIS A 1 969 ? 15.018 10.615 -9.423 1.00 90.44 969 HIS A CA 1
ATOM 7504 C C . HIS A 1 969 ? 15.175 9.376 -10.305 1.00 90.44 969 HIS A C 1
ATOM 7506 O O . HIS A 1 969 ? 16.209 8.714 -10.213 1.00 90.44 969 HIS A O 1
ATOM 7512 N N . TYR A 1 970 ? 14.200 9.041 -11.148 1.00 86.56 970 TYR A N 1
ATOM 7513 C CA . TYR A 1 970 ? 14.267 7.886 -12.044 1.00 86.56 970 TYR A CA 1
ATOM 7514 C C . TYR A 1 970 ? 14.736 8.261 -13.460 1.00 86.56 970 TYR A C 1
ATOM 7516 O O . TYR A 1 970 ? 14.571 9.389 -13.922 1.00 86.56 970 TYR A O 1
ATOM 7524 N N . ASP A 1 971 ? 15.368 7.297 -14.135 1.00 79.94 971 ASP A N 1
ATOM 7525 C CA . ASP A 1 971 ? 15.940 7.461 -15.480 1.00 79.94 971 ASP A CA 1
ATOM 7526 C C . ASP A 1 971 ? 14.893 7.489 -16.607 1.00 79.94 971 ASP A C 1
ATOM 7528 O O . ASP A 1 971 ? 15.211 7.903 -17.715 1.00 79.94 971 ASP A O 1
ATOM 7532 N N . ASP A 1 972 ? 13.647 7.104 -16.329 1.00 76.62 972 ASP A N 1
ATOM 7533 C CA . ASP A 1 972 ? 12.493 7.231 -17.230 1.00 76.62 972 ASP A CA 1
ATOM 7534 C C . ASP A 1 972 ? 11.778 8.598 -17.131 1.00 76.62 972 ASP A C 1
ATOM 7536 O O . ASP A 1 972 ? 10.899 8.896 -17.942 1.00 76.62 972 ASP A O 1
ATOM 7540 N N . GLY A 1 973 ? 12.163 9.434 -16.158 1.00 84.25 973 GLY A N 1
ATOM 7541 C CA . GLY A 1 973 ? 11.684 10.805 -15.987 1.00 84.25 973 GLY A CA 1
ATOM 7542 C C . GLY A 1 973 ? 12.555 11.826 -16.719 1.00 84.25 973 GLY A C 1
ATOM 7543 O O . GLY A 1 973 ? 12.167 12.342 -17.764 1.00 84.25 973 GLY A O 1
ATOM 7544 N N . ILE A 1 974 ? 13.735 12.129 -16.171 1.00 91.19 974 ILE A N 1
ATOM 7545 C CA . ILE A 1 974 ? 14.711 13.050 -16.778 1.00 91.19 974 ILE A CA 1
ATOM 7546 C C . ILE A 1 974 ? 15.980 12.270 -17.121 1.00 91.19 974 ILE A C 1
ATOM 7548 O O . ILE A 1 974 ? 16.647 11.742 -16.226 1.00 91.19 974 ILE A O 1
ATOM 7552 N N . LEU A 1 975 ? 16.322 12.213 -18.410 1.00 88.38 975 LEU A N 1
ATOM 7553 C CA . LEU A 1 975 ? 17.470 11.468 -18.928 1.00 88.38 975 LEU A CA 1
ATOM 7554 C C . LEU A 1 975 ? 18.762 12.254 -18.682 1.00 88.38 975 LEU A C 1
ATOM 7556 O O . LEU A 1 975 ? 18.927 13.348 -19.216 1.00 88.38 975 LEU A O 1
ATOM 7560 N N . ALA A 1 976 ? 19.692 11.698 -17.904 1.00 88.44 976 ALA A N 1
ATOM 7561 C CA . ALA A 1 976 ? 20.981 12.337 -17.646 1.00 88.44 976 ALA A CA 1
ATOM 7562 C C . ALA A 1 976 ? 22.133 11.326 -17.547 1.00 88.44 976 ALA A C 1
ATOM 7564 O O . ALA A 1 976 ? 21.978 10.259 -16.949 1.00 88.44 976 ALA A O 1
ATOM 7565 N N . HIS A 1 977 ? 23.304 11.683 -18.083 1.00 84.81 977 HIS A N 1
ATOM 7566 C CA . HIS A 1 977 ? 24.541 10.904 -17.971 1.00 84.81 977 HIS A CA 1
ATOM 7567 C C . HIS A 1 977 ? 25.034 10.825 -16.516 1.00 84.81 977 HIS A C 1
ATOM 7569 O O . HIS A 1 977 ? 25.542 9.785 -16.087 1.00 84.81 977 HIS A O 1
ATOM 7575 N N . SER A 1 978 ? 24.828 11.894 -15.740 1.00 85.38 978 SER A N 1
ATOM 7576 C CA . SER A 1 978 ? 25.106 11.939 -14.303 1.00 85.38 978 SER A CA 1
ATOM 7577 C C . SER A 1 978 ? 24.063 12.752 -13.524 1.00 85.38 978 SER A C 1
ATOM 7579 O O . SER A 1 978 ? 23.489 13.714 -14.041 1.00 85.38 978 SER A O 1
ATOM 7581 N N . ARG A 1 979 ? 23.825 12.370 -12.260 1.00 91.00 979 ARG A N 1
ATOM 7582 C CA . ARG A 1 979 ? 23.013 13.126 -11.292 1.00 91.00 979 ARG A CA 1
ATOM 7583 C C . ARG A 1 979 ? 23.824 13.498 -10.059 1.00 91.00 979 ARG A C 1
ATOM 7585 O O . ARG A 1 979 ? 24.383 12.609 -9.415 1.00 91.00 979 ARG A O 1
ATOM 7592 N N . LEU A 1 980 ? 23.807 14.781 -9.706 1.00 89.50 980 LEU A N 1
ATOM 7593 C CA . LEU A 1 980 ? 24.420 15.324 -8.497 1.00 89.50 980 LEU A CA 1
ATOM 7594 C C . LEU A 1 980 ? 23.336 15.913 -7.583 1.00 89.50 980 LEU A C 1
ATOM 7596 O O . LEU A 1 980 ? 22.689 16.906 -7.919 1.00 89.50 980 LEU A O 1
ATOM 7600 N N . TYR A 1 981 ? 23.138 15.294 -6.423 1.00 93.25 981 TYR A N 1
ATOM 7601 C CA . TYR A 1 981 ? 22.199 15.747 -5.399 1.00 93.25 981 TYR A CA 1
ATOM 7602 C C . TYR A 1 981 ? 22.930 16.616 -4.374 1.00 93.25 981 TYR A C 1
ATOM 7604 O O . TYR A 1 981 ? 23.910 16.172 -3.780 1.00 93.25 981 TYR A O 1
ATOM 7612 N N . LEU A 1 982 ? 22.451 17.842 -4.153 1.00 90.62 982 LEU A N 1
ATOM 7613 C CA . LEU A 1 982 ? 23.076 18.834 -3.277 1.00 90.62 982 LEU A CA 1
ATOM 7614 C C . LEU A 1 982 ? 22.157 19.139 -2.090 1.00 90.62 982 LEU A C 1
ATOM 7616 O O . LEU A 1 982 ? 20.998 19.517 -2.269 1.00 90.62 982 LEU A O 1
ATOM 7620 N N . THR A 1 983 ? 22.653 19.000 -0.861 1.00 90.88 983 THR A N 1
ATOM 7621 C CA . THR A 1 983 ? 21.884 19.345 0.349 1.00 90.88 983 THR A CA 1
ATOM 7622 C C . THR A 1 983 ? 22.787 19.731 1.525 1.00 90.88 983 THR A C 1
ATOM 7624 O O . THR A 1 983 ? 23.968 19.393 1.555 1.00 90.88 983 THR A O 1
ATOM 7627 N N . ALA A 1 984 ? 22.239 20.470 2.493 1.00 87.19 984 ALA A N 1
ATOM 7628 C CA . ALA A 1 984 ? 22.845 20.619 3.817 1.00 87.19 984 ALA A CA 1
ATOM 7629 C C . ALA A 1 984 ? 22.500 19.464 4.769 1.00 87.19 984 ALA A C 1
ATOM 7631 O O . ALA A 1 984 ? 23.260 19.185 5.687 1.00 87.19 984 ALA A O 1
ATOM 7632 N N . THR A 1 985 ? 21.364 18.807 4.544 1.00 91.06 985 THR A N 1
ATOM 7633 C CA . THR A 1 985 ? 20.635 18.022 5.543 1.00 91.06 985 THR A CA 1
ATOM 7634 C C . THR A 1 985 ? 20.210 16.663 4.957 1.00 91.06 985 THR A C 1
ATOM 7636 O O . THR A 1 985 ? 19.019 16.389 4.787 1.00 91.06 985 THR A O 1
ATOM 7639 N N . PRO A 1 986 ? 21.170 15.774 4.615 1.00 88.44 986 PRO A N 1
ATOM 7640 C CA . PRO A 1 986 ? 20.888 14.489 3.954 1.00 88.44 986 PRO A CA 1
ATOM 7641 C C . PRO A 1 986 ? 20.074 13.516 4.827 1.00 88.44 986 PRO A C 1
ATOM 7643 O O . PRO A 1 986 ? 19.495 12.553 4.317 1.00 88.44 986 PRO A O 1
ATOM 7646 N N . CYS A 1 987 ? 20.017 13.775 6.135 1.00 88.75 987 CYS A N 1
ATOM 7647 C CA . CYS A 1 987 ? 19.290 13.014 7.139 1.00 88.75 987 CYS A CA 1
ATOM 7648 C C . CYS A 1 987 ? 18.457 13.983 7.995 1.00 88.75 987 CYS A C 1
ATOM 7650 O O . CYS A 1 987 ? 19.005 14.906 8.590 1.00 88.75 987 CYS A O 1
ATOM 7652 N N . ILE A 1 988 ? 17.140 13.773 8.080 1.00 88.69 988 ILE A N 1
ATOM 7653 C CA . ILE A 1 988 ? 16.212 14.572 8.898 1.00 88.69 988 ILE A CA 1
ATOM 7654 C C . ILE A 1 988 ? 15.303 13.612 9.686 1.00 88.69 988 ILE A C 1
ATOM 7656 O O . ILE A 1 988 ? 14.501 12.905 9.068 1.00 88.69 988 ILE A O 1
ATOM 7660 N N . PRO A 1 989 ? 15.376 13.551 11.027 1.00 83.06 989 PRO A N 1
ATOM 7661 C CA . PRO A 1 989 ? 14.471 12.735 11.841 1.00 83.06 989 PRO A CA 1
ATOM 7662 C C . PRO A 1 989 ? 13.092 13.405 12.029 1.00 83.06 989 PRO A C 1
ATOM 7664 O O . PRO A 1 989 ? 12.971 14.630 12.054 1.00 83.06 989 PRO A O 1
ATOM 7667 N N . TYR A 1 990 ? 12.024 12.621 12.227 1.00 78.00 990 TYR A N 1
ATOM 7668 C CA . TYR A 1 990 ? 10.675 13.170 12.490 1.00 78.00 990 TYR A CA 1
ATOM 7669 C C . TYR A 1 990 ? 10.556 13.936 13.821 1.00 78.00 990 TYR A C 1
ATOM 7671 O O . TYR A 1 990 ? 9.628 14.728 13.984 1.00 78.00 990 TYR A O 1
ATOM 7679 N N . GLN A 1 991 ? 11.429 13.623 14.778 1.00 75.62 991 GLN A N 1
ATOM 7680 C CA . GLN A 1 991 ? 11.661 14.244 16.090 1.00 75.62 991 GLN A CA 1
ATOM 7681 C C . GLN A 1 991 ? 12.744 13.402 16.788 1.00 75.62 991 GLN A C 1
ATOM 7683 O O . GLN A 1 991 ? 12.898 12.225 16.452 1.00 75.62 991 GLN A O 1
ATOM 7688 N N . LEU A 1 992 ? 13.446 13.942 17.784 1.00 68.75 992 LEU A N 1
ATOM 7689 C CA . LEU A 1 992 ? 14.362 13.132 18.599 1.00 68.75 992 LEU A CA 1
ATOM 7690 C C . LEU A 1 992 ? 13.599 12.109 19.471 1.00 68.75 992 LEU A C 1
ATOM 7692 O O . LEU A 1 992 ? 12.446 12.371 19.855 1.00 68.75 992 LEU A O 1
ATOM 7696 N N . PRO A 1 993 ? 14.203 10.949 19.800 1.00 62.62 993 PRO A N 1
ATOM 7697 C CA . PRO A 1 993 ? 13.653 10.003 20.774 1.00 62.62 993 PRO A CA 1
ATOM 7698 C C . PRO A 1 993 ? 13.549 10.615 22.184 1.00 62.62 993 PRO A C 1
ATOM 7700 O O . PRO A 1 993 ? 14.018 11.725 22.425 1.00 62.62 993 PRO A O 1
ATOM 7703 N N . VAL A 1 994 ? 12.882 9.917 23.113 1.00 58.66 994 VAL A N 1
ATOM 7704 C CA . VAL A 1 994 ? 12.771 10.361 24.527 1.00 58.66 994 VAL A CA 1
ATOM 7705 C C . VAL A 1 994 ? 13.956 9.870 25.366 1.00 58.66 994 VAL A C 1
ATOM 7707 O O . VAL A 1 994 ? 14.356 10.525 26.322 1.00 58.66 994 VAL A O 1
ATOM 7710 N N . HIS A 1 995 ? 14.539 8.733 24.987 1.00 57.81 995 HIS A N 1
ATOM 7711 C CA . HIS A 1 995 ? 15.692 8.121 25.646 1.00 57.81 995 HIS A CA 1
ATOM 7712 C C . HIS A 1 995 ? 16.767 7.841 24.593 1.00 57.81 995 HIS A C 1
ATOM 7714 O O . HIS A 1 995 ? 16.423 7.478 23.466 1.00 57.81 995 HIS A O 1
ATOM 7720 N N . ALA A 1 996 ? 18.046 7.990 24.950 1.00 46.91 996 ALA A N 1
ATOM 7721 C CA . ALA A 1 996 ? 19.170 7.771 24.031 1.00 46.91 996 ALA A CA 1
ATOM 7722 C C . ALA A 1 996 ? 19.185 6.343 23.447 1.00 46.91 996 ALA A C 1
ATOM 7724 O O . ALA A 1 996 ? 19.514 6.151 22.280 1.00 46.91 996 ALA A O 1
ATOM 7725 N N . ASP A 1 997 ? 18.732 5.369 24.237 1.00 42.38 997 ASP A N 1
ATOM 7726 C CA . ASP A 1 997 ? 18.678 3.938 23.914 1.00 42.38 997 ASP A CA 1
ATOM 7727 C C . ASP A 1 997 ? 17.694 3.588 22.775 1.00 42.38 997 ASP A C 1
ATOM 7729 O O . ASP A 1 997 ? 17.681 2.460 22.278 1.00 42.38 997 ASP A O 1
ATOM 7733 N N . GLN A 1 998 ? 16.828 4.524 22.363 1.00 49.47 998 GLN A N 1
ATOM 7734 C CA . GLN A 1 998 ? 15.901 4.322 21.250 1.00 49.47 998 GLN A CA 1
ATOM 7735 C C . GLN A 1 998 ? 16.592 4.641 19.920 1.00 49.47 998 GLN A C 1
ATOM 7737 O O . GLN A 1 998 ? 16.832 5.803 19.591 1.00 49.47 998 GLN A O 1
ATOM 7742 N N . MET A 1 999 ? 16.851 3.597 19.126 1.00 46.09 999 MET A N 1
ATOM 7743 C CA . MET A 1 999 ? 17.379 3.728 17.766 1.00 46.09 999 MET A CA 1
ATOM 7744 C C . MET A 1 999 ? 16.542 4.672 16.891 1.00 46.09 999 MET A C 1
ATOM 7746 O O . MET A 1 999 ? 15.327 4.826 17.048 1.00 46.09 999 MET A O 1
ATOM 7750 N N . TRP A 1 1000 ? 17.220 5.299 15.929 1.00 52.28 1000 TRP A N 1
ATOM 7751 C CA . TRP A 1 1000 ? 16.670 6.311 15.029 1.00 52.28 1000 TRP A CA 1
ATOM 7752 C C . TRP A 1 1000 ? 15.826 5.674 13.909 1.00 52.28 1000 TRP A C 1
ATOM 7754 O O . TRP A 1 1000 ? 16.119 5.805 12.724 1.00 52.28 1000 TRP A O 1
ATOM 7764 N N . ASP A 1 1001 ? 14.748 4.986 14.279 1.00 45.47 1001 ASP A N 1
ATOM 7765 C CA . ASP A 1 1001 ? 13.885 4.226 13.360 1.00 45.47 1001 ASP A CA 1
ATOM 7766 C C . ASP A 1 1001 ? 12.866 5.105 12.596 1.00 45.47 1001 ASP A C 1
ATOM 7768 O O . ASP A 1 1001 ? 12.042 4.605 11.828 1.00 45.47 1001 ASP A O 1
ATOM 7772 N N . ALA A 1 1002 ? 12.883 6.426 12.813 1.00 66.56 1002 ALA A N 1
ATOM 7773 C CA . ALA A 1 1002 ? 11.850 7.365 12.367 1.00 66.56 1002 ALA A CA 1
ATOM 7774 C C . ALA A 1 1002 ? 12.423 8.570 11.592 1.00 66.56 1002 ALA A C 1
ATOM 7776 O O . ALA A 1 1002 ? 12.320 9.722 12.024 1.00 66.56 1002 ALA A O 1
ATOM 7777 N N . TRP A 1 1003 ? 12.987 8.304 10.414 1.00 79.06 1003 TRP A N 1
ATOM 7778 C CA . TRP A 1 1003 ? 13.452 9.330 9.473 1.00 79.06 1003 TRP A CA 1
ATOM 7779 C C . TRP A 1 1003 ? 12.305 9.953 8.667 1.00 79.06 1003 TRP A C 1
ATOM 7781 O O . TRP A 1 1003 ? 11.489 9.232 8.094 1.00 79.06 1003 TRP A O 1
ATOM 7791 N N . ALA A 1 1004 ? 12.284 11.285 8.586 1.00 83.69 1004 ALA A N 1
ATOM 7792 C CA . ALA A 1 1004 ? 11.490 12.037 7.616 1.00 83.69 1004 ALA A CA 1
ATOM 7793 C C . ALA A 1 1004 ? 12.213 12.097 6.260 1.00 83.69 1004 ALA A C 1
ATOM 7795 O O . ALA A 1 1004 ? 11.608 11.832 5.229 1.00 83.69 1004 ALA A O 1
ATOM 7796 N N . VAL A 1 1005 ? 13.525 12.350 6.282 1.00 88.62 1005 VAL A N 1
ATOM 7797 C CA . VAL A 1 1005 ? 14.438 12.220 5.137 1.00 88.62 1005 VAL A CA 1
ATOM 7798 C C . VAL A 1 1005 ? 15.615 11.349 5.564 1.00 88.62 1005 VAL A C 1
ATOM 7800 O O . VAL A 1 1005 ? 16.175 11.545 6.642 1.00 88.62 1005 VAL A O 1
ATOM 7803 N N . ASN A 1 1006 ? 16.010 10.398 4.724 1.00 89.50 1006 ASN A N 1
ATOM 7804 C CA . ASN A 1 1006 ? 17.288 9.698 4.847 1.00 89.50 1006 ASN A CA 1
ATOM 7805 C C . ASN A 1 1006 ? 17.767 9.339 3.440 1.00 89.50 1006 ASN A C 1
ATOM 7807 O O . ASN A 1 1006 ? 17.314 8.356 2.850 1.00 89.50 1006 ASN A O 1
ATOM 7811 N N . MET A 1 1007 ? 18.616 10.197 2.881 1.00 89.62 1007 MET A N 1
ATOM 7812 C CA . MET A 1 1007 ? 19.166 10.036 1.537 1.00 89.62 1007 MET A CA 1
ATOM 7813 C C . MET A 1 1007 ? 20.311 9.004 1.484 1.00 89.62 1007 MET A C 1
ATOM 7815 O O . MET A 1 1007 ? 20.293 8.191 0.561 1.00 89.62 1007 MET A O 1
ATOM 7819 N N . PRO A 1 1008 ? 21.259 8.938 2.447 1.00 85.56 1008 PRO A N 1
ATOM 7820 C CA . PRO A 1 1008 ? 22.372 7.983 2.383 1.00 85.56 1008 PRO A CA 1
ATOM 7821 C C . PRO A 1 1008 ? 21.931 6.512 2.412 1.00 85.56 1008 PRO A C 1
ATOM 7823 O O . PRO A 1 1008 ? 22.510 5.685 1.714 1.00 85.56 1008 PRO A O 1
ATOM 7826 N N . ASN A 1 1009 ? 20.856 6.180 3.139 1.00 80.56 1009 ASN A N 1
ATOM 7827 C CA . ASN A 1 1009 ? 20.301 4.819 3.163 1.00 80.56 1009 ASN A CA 1
ATOM 7828 C C . ASN A 1 1009 ? 19.393 4.490 1.955 1.00 80.56 1009 ASN A C 1
ATOM 7830 O O . ASN A 1 1009 ? 18.744 3.440 1.949 1.00 80.56 1009 ASN A O 1
ATOM 7834 N N . GLN A 1 1010 ? 19.313 5.358 0.938 1.00 85.56 1010 GLN A N 1
ATOM 7835 C CA . GLN A 1 1010 ? 18.496 5.148 -0.262 1.00 85.56 1010 GLN A CA 1
ATOM 7836 C C . GLN A 1 1010 ? 19.364 5.128 -1.536 1.00 85.56 1010 GLN A C 1
ATOM 7838 O O . GLN A 1 1010 ? 19.847 6.174 -1.972 1.00 85.56 1010 GLN A O 1
ATOM 7843 N N . PRO A 1 1011 ? 19.509 3.972 -2.221 1.00 82.25 1011 PRO A N 1
ATOM 7844 C CA . PRO A 1 1011 ? 20.465 3.809 -3.326 1.00 82.25 1011 PRO A CA 1
ATOM 7845 C C . PRO A 1 1011 ? 20.159 4.677 -4.558 1.00 82.25 1011 PRO A C 1
ATOM 7847 O O . PRO A 1 1011 ? 21.010 4.842 -5.429 1.00 82.25 1011 PRO A O 1
ATOM 7850 N N . ILE A 1 1012 ? 18.963 5.269 -4.637 1.00 85.12 1012 ILE A N 1
ATOM 7851 C CA . ILE A 1 1012 ? 18.568 6.181 -5.716 1.00 85.12 1012 ILE A CA 1
ATOM 7852 C C . ILE A 1 1012 ? 19.389 7.485 -5.731 1.00 85.12 1012 ILE A C 1
ATOM 7854 O O . ILE A 1 1012 ? 19.536 8.100 -6.791 1.00 85.12 1012 ILE A O 1
ATOM 7858 N N . PHE A 1 1013 ? 19.973 7.883 -4.596 1.00 86.12 1013 PHE A N 1
ATOM 7859 C CA . PHE A 1 1013 ? 20.852 9.054 -4.505 1.00 86.12 1013 PHE A CA 1
ATOM 7860 C C . PHE A 1 1013 ? 22.319 8.738 -4.848 1.00 86.12 1013 PHE A C 1
ATOM 7862 O O . PHE A 1 1013 ? 23.098 9.652 -5.110 1.00 86.12 1013 PHE A O 1
ATOM 7869 N N . GLY A 1 1014 ? 22.673 7.452 -4.958 1.00 84.31 1014 GLY A N 1
ATOM 7870 C CA . GLY A 1 1014 ? 24.015 6.995 -5.313 1.00 84.31 1014 GLY A CA 1
ATOM 7871 C C . GLY A 1 1014 ? 25.011 7.079 -4.156 1.00 84.31 1014 GLY A C 1
ATOM 7872 O O . GLY A 1 1014 ? 24.649 6.842 -3.007 1.00 84.31 1014 GLY A O 1
ATOM 7873 N N . ILE A 1 1015 ? 26.277 7.370 -4.464 1.00 80.81 1015 ILE A N 1
ATOM 7874 C CA . ILE A 1 1015 ? 27.344 7.426 -3.453 1.00 80.81 1015 ILE A CA 1
ATOM 7875 C C . ILE A 1 1015 ? 27.227 8.735 -2.666 1.00 80.81 1015 ILE A C 1
ATOM 7877 O O . ILE A 1 1015 ? 27.264 9.816 -3.254 1.00 80.81 1015 ILE A O 1
ATOM 7881 N N . HIS A 1 1016 ? 27.108 8.639 -1.340 1.00 83.44 1016 HIS A N 1
ATOM 7882 C CA . HIS A 1 1016 ? 27.154 9.794 -0.443 1.00 83.44 1016 HIS A CA 1
ATOM 7883 C C . HIS A 1 1016 ? 28.605 10.207 -0.179 1.00 83.44 1016 HIS A C 1
ATOM 7885 O O . HIS A 1 1016 ? 29.410 9.405 0.286 1.00 83.44 1016 HIS A O 1
ATOM 7891 N N . GLN A 1 1017 ? 28.921 11.465 -0.475 1.00 74.38 1017 GLN A N 1
ATOM 7892 C CA . GLN A 1 1017 ? 30.160 12.133 -0.105 1.00 74.38 1017 GLN A CA 1
ATOM 7893 C C . GLN A 1 1017 ? 29.857 13.224 0.932 1.00 74.38 1017 GLN A C 1
ATOM 7895 O O . GLN A 1 1017 ? 29.048 14.131 0.703 1.00 74.38 1017 GLN A O 1
ATOM 7900 N N . HIS A 1 1018 ? 30.520 13.116 2.081 1.00 66.31 1018 HIS A N 1
ATOM 7901 C CA . HIS A 1 1018 ? 30.629 14.171 3.082 1.00 66.31 1018 HIS A CA 1
ATOM 7902 C C . HIS A 1 1018 ? 31.996 14.853 2.926 1.00 66.31 1018 HIS A C 1
ATOM 7904 O O . HIS A 1 1018 ? 32.943 14.217 2.463 1.00 66.31 1018 HIS A O 1
ATOM 7910 N N . THR A 1 1019 ? 32.092 16.146 3.234 1.00 58.75 1019 THR A N 1
ATOM 7911 C CA . THR A 1 1019 ? 33.230 16.972 2.779 1.00 58.75 1019 THR A CA 1
ATOM 7912 C C . THR A 1 1019 ? 33.842 17.867 3.851 1.00 58.75 1019 THR A C 1
ATOM 7914 O O . THR A 1 1019 ? 35.043 18.099 3.796 1.00 58.75 1019 THR A O 1
ATOM 7917 N N . ALA A 1 1020 ? 33.031 18.394 4.766 1.00 67.62 1020 ALA A N 1
ATOM 7918 C CA . ALA A 1 1020 ? 33.467 19.228 5.881 1.00 67.62 1020 ALA A CA 1
ATOM 7919 C C . ALA A 1 1020 ? 32.355 19.234 6.933 1.00 67.62 1020 ALA A C 1
ATOM 7921 O O . ALA A 1 1020 ? 31.176 19.388 6.578 1.00 67.62 1020 ALA A O 1
ATOM 7922 N N . GLU A 1 1021 ? 32.721 19.086 8.199 1.00 76.38 1021 GLU A N 1
ATOM 7923 C CA . GLU A 1 1021 ? 31.800 19.188 9.324 1.00 76.38 1021 GLU A CA 1
ATOM 7924 C C . GLU A 1 1021 ? 31.562 20.657 9.710 1.00 76.38 1021 GLU A C 1
ATOM 7926 O O . GLU A 1 1021 ? 32.287 21.573 9.313 1.00 76.38 1021 GLU A O 1
ATOM 7931 N N . ARG A 1 1022 ? 30.502 20.922 10.484 1.00 81.56 1022 ARG A N 1
ATOM 7932 C CA . ARG A 1 1022 ? 30.185 22.294 10.902 1.00 81.56 1022 ARG A CA 1
ATOM 7933 C C . ARG A 1 1022 ? 31.273 22.922 11.796 1.00 81.56 1022 ARG A C 1
ATOM 7935 O O . ARG A 1 1022 ? 31.615 24.070 11.512 1.00 81.56 1022 ARG A O 1
ATOM 7942 N N . PRO A 1 1023 ? 31.832 22.236 12.816 1.00 80.19 1023 PRO A N 1
ATOM 7943 C CA . PRO A 1 1023 ? 32.823 22.844 13.707 1.00 80.19 1023 PRO A CA 1
ATOM 7944 C C . PRO A 1 1023 ? 34.111 23.266 12.992 1.00 80.19 1023 PRO A C 1
ATOM 7946 O O . PRO A 1 1023 ? 34.695 24.281 13.353 1.00 80.19 1023 PRO A O 1
ATOM 7949 N N . GLU A 1 1024 ? 34.518 22.537 11.947 1.00 79.00 1024 GLU A N 1
ATOM 7950 C CA . GLU A 1 1024 ? 35.667 22.890 11.098 1.00 79.00 1024 GLU A CA 1
ATOM 7951 C C . GLU A 1 1024 ? 35.437 24.251 10.420 1.00 79.00 1024 GLU A C 1
ATOM 7953 O O . GLU A 1 1024 ? 36.259 25.157 10.515 1.00 79.00 1024 GLU A O 1
ATOM 7958 N N . LEU A 1 1025 ? 34.256 24.440 9.822 1.00 80.88 1025 LEU A N 1
ATOM 7959 C CA . LEU A 1 1025 ? 33.888 25.682 9.137 1.00 80.88 1025 LEU A CA 1
ATOM 7960 C C . LEU A 1 1025 ? 33.598 26.860 10.084 1.00 80.88 1025 LEU A C 1
ATOM 7962 O O . LEU A 1 1025 ? 33.639 28.009 9.644 1.00 80.88 1025 LEU A O 1
ATOM 7966 N N . GLU A 1 1026 ? 33.284 26.607 11.356 1.00 81.19 1026 GLU A N 1
ATOM 7967 C CA . GLU A 1 1026 ? 33.219 27.657 12.383 1.00 81.19 1026 GLU A CA 1
ATOM 7968 C C . GLU A 1 1026 ? 34.621 28.031 12.900 1.00 81.19 1026 GLU A C 1
ATOM 7970 O O . GLU A 1 1026 ? 34.872 29.207 13.158 1.00 81.19 1026 GLU A O 1
ATOM 7975 N N . ALA A 1 1027 ? 35.555 27.073 12.982 1.00 78.81 1027 ALA A N 1
ATOM 7976 C CA . ALA A 1 1027 ? 36.955 27.325 13.336 1.00 78.81 1027 ALA A CA 1
ATOM 7977 C C . ALA A 1 1027 ? 37.730 28.077 12.233 1.00 78.81 1027 ALA A C 1
ATOM 7979 O O . ALA A 1 1027 ? 38.526 28.960 12.546 1.00 78.81 1027 ALA A O 1
ATOM 7980 N N . ASP A 1 1028 ? 37.445 27.791 10.958 1.00 76.50 1028 ASP A N 1
ATOM 7981 C CA . ASP A 1 1028 ? 38.013 28.481 9.785 1.00 76.50 1028 ASP A CA 1
ATOM 7982 C C . ASP A 1 1028 ? 37.365 29.866 9.501 1.00 76.50 1028 ASP A C 1
ATOM 7984 O O . ASP A 1 1028 ? 37.583 30.456 8.441 1.00 76.50 1028 ASP A O 1
ATOM 7988 N N . GLU A 1 1029 ? 36.514 30.383 10.400 1.00 76.56 1029 GLU A N 1
ATOM 7989 C CA . GLU A 1 1029 ? 35.708 31.615 10.236 1.00 76.56 1029 GLU A CA 1
ATOM 7990 C C . GLU A 1 1029 ? 34.812 31.655 8.969 1.00 76.56 1029 GLU A C 1
ATOM 7992 O O . GLU A 1 1029 ? 34.318 32.714 8.554 1.00 76.56 1029 GLU A O 1
ATOM 7997 N N . VAL A 1 1030 ? 34.545 30.499 8.349 1.00 76.69 1030 VAL A N 1
ATOM 7998 C CA . VAL A 1 1030 ? 33.690 30.372 7.154 1.00 76.69 1030 VAL A CA 1
ATOM 7999 C C . VAL A 1 1030 ? 32.208 30.519 7.512 1.00 76.69 1030 VAL A C 1
ATOM 8001 O O . VAL A 1 1030 ? 31.438 31.048 6.702 1.00 76.69 1030 VAL A O 1
ATOM 8004 N N . LEU A 1 1031 ? 31.809 30.081 8.710 1.00 83.50 1031 LEU A N 1
ATOM 8005 C CA . LEU A 1 1031 ? 30.449 30.163 9.248 1.00 83.50 1031 LEU A CA 1
ATOM 8006 C C . LEU A 1 1031 ? 30.413 30.852 10.617 1.00 83.50 1031 LEU A C 1
ATOM 8008 O O . LEU A 1 1031 ? 31.349 30.762 11.404 1.00 83.50 1031 LEU A O 1
ATOM 8012 N N . SER A 1 1032 ? 29.305 31.534 10.913 1.00 83.44 1032 SER A N 1
ATOM 8013 C CA . SER A 1 1032 ? 29.044 32.072 12.253 1.00 83.44 1032 SER A CA 1
ATOM 8014 C C . SER A 1 1032 ? 28.707 30.950 13.240 1.00 83.44 1032 SER A C 1
ATOM 8016 O O . SER A 1 1032 ? 27.862 30.114 12.898 1.00 83.44 1032 SER A O 1
ATOM 8018 N N . PRO A 1 1033 ? 29.219 30.991 14.485 1.00 85.75 1033 PRO A N 1
ATOM 8019 C CA . PRO A 1 1033 ? 28.708 30.150 15.557 1.00 85.75 1033 PRO A CA 1
ATOM 8020 C C . PRO A 1 1033 ? 27.240 30.467 15.854 1.00 85.75 1033 PRO A C 1
ATOM 8022 O O . PRO A 1 1033 ? 26.778 31.612 15.735 1.00 85.75 1033 PRO A O 1
ATOM 8025 N N . TYR A 1 1034 ? 26.501 29.449 16.283 1.00 87.94 1034 TYR A N 1
ATOM 8026 C CA . TYR A 1 1034 ? 25.106 29.575 16.692 1.00 87.94 1034 TYR A CA 1
ATOM 8027 C C . TYR A 1 1034 ? 24.920 29.219 18.168 1.00 87.94 1034 TYR A C 1
ATOM 8029 O O . TYR A 1 1034 ? 25.648 28.416 18.748 1.00 87.94 1034 TYR A O 1
ATOM 8037 N N . GLN A 1 1035 ? 23.912 29.825 18.780 1.00 86.94 1035 GLN A N 1
ATOM 8038 C CA . GLN A 1 1035 ? 23.376 29.444 20.078 1.00 86.94 1035 GLN A CA 1
ATOM 8039 C C . GLN A 1 1035 ? 21.898 29.097 19.922 1.00 86.94 1035 GLN A C 1
ATOM 8041 O O . GLN A 1 1035 ? 21.203 29.613 19.043 1.00 86.94 1035 GLN A O 1
ATOM 8046 N N . TRP A 1 1036 ? 21.389 28.250 20.809 1.00 85.38 1036 TRP A N 1
ATOM 8047 C CA . TRP A 1 1036 ? 19.957 28.033 20.958 1.00 85.38 1036 TRP A CA 1
ATOM 8048 C C . TRP A 1 1036 ? 19.560 28.246 22.422 1.00 85.38 1036 TRP A C 1
ATOM 8050 O O . TRP A 1 1036 ? 20.318 27.939 23.339 1.00 85.38 1036 TRP A O 1
ATOM 8060 N N . MET A 1 1037 ? 18.387 28.837 22.632 1.00 83.06 1037 MET A N 1
ATOM 8061 C CA . MET A 1 1037 ? 17.907 29.316 23.925 1.00 83.06 1037 MET A CA 1
ATOM 8062 C C . MET A 1 1037 ? 16.451 28.901 24.117 1.00 83.06 1037 MET A C 1
ATOM 8064 O O . MET A 1 1037 ? 15.584 29.281 23.329 1.00 83.06 1037 MET A O 1
ATOM 8068 N N . GLN A 1 1038 ? 16.170 28.154 25.183 1.00 83.12 1038 GLN A N 1
ATOM 8069 C CA . GLN A 1 1038 ? 14.810 27.843 25.626 1.00 83.12 1038 GLN A CA 1
ATOM 8070 C C . GLN A 1 1038 ? 14.463 28.717 26.836 1.00 83.12 1038 GLN A C 1
ATOM 8072 O O . GLN A 1 1038 ? 15.278 28.867 27.745 1.00 83.12 1038 GLN A O 1
ATOM 8077 N N . ILE A 1 1039 ? 13.253 29.280 26.864 1.00 82.25 1039 ILE A N 1
ATOM 8078 C CA . ILE A 1 1039 ? 12.747 30.033 28.020 1.00 82.25 1039 ILE A CA 1
ATOM 8079 C C . ILE A 1 1039 ? 11.347 29.554 28.398 1.00 82.25 1039 ILE A C 1
ATOM 8081 O O . ILE A 1 1039 ? 10.420 29.589 27.591 1.00 82.25 1039 ILE A O 1
ATOM 8085 N N . HIS A 1 1040 ? 11.196 29.115 29.646 1.00 82.94 1040 HIS A N 1
ATOM 8086 C CA . HIS A 1 1040 ? 9.910 28.733 30.217 1.00 82.94 1040 HIS A CA 1
ATOM 8087 C C . HIS A 1 1040 ? 9.247 29.951 30.867 1.00 82.94 1040 HIS A C 1
ATOM 8089 O O . HIS A 1 1040 ? 9.723 30.459 31.881 1.00 82.94 1040 HIS A O 1
ATOM 8095 N N . VAL A 1 1041 ? 8.137 30.412 30.293 1.00 79.62 1041 VAL A N 1
ATOM 8096 C CA . VAL A 1 1041 ? 7.368 31.559 30.788 1.00 79.62 1041 VAL A CA 1
ATOM 8097 C C . VAL A 1 1041 ? 6.073 31.055 31.432 1.00 79.62 1041 VAL A C 1
ATOM 8099 O O . VAL A 1 1041 ? 5.314 30.342 30.768 1.00 79.62 1041 VAL A O 1
ATOM 8102 N N . PRO A 1 1042 ? 5.772 31.402 32.697 1.00 75.38 1042 PRO A N 1
ATOM 8103 C CA . PRO A 1 1042 ? 4.518 31.007 33.324 1.00 75.38 1042 PRO A CA 1
ATOM 8104 C C . PRO A 1 1042 ? 3.328 31.685 32.628 1.00 75.38 1042 PRO A C 1
ATOM 8106 O O . PRO A 1 1042 ? 3.332 32.893 32.383 1.00 75.38 1042 PRO A O 1
ATOM 8109 N N . GLN A 1 1043 ? 2.285 30.916 32.317 1.00 71.94 1043 GLN A N 1
ATOM 8110 C CA . GLN A 1 1043 ? 1.055 31.460 31.753 1.00 71.94 1043 GLN A CA 1
ATOM 8111 C C . GLN A 1 1043 ? 0.355 32.357 32.787 1.00 71.94 1043 GLN A C 1
ATOM 8113 O O . GLN A 1 1043 ? 0.111 31.907 33.911 1.00 71.94 1043 GLN A O 1
ATOM 8118 N N . PRO A 1 1044 ? -0.002 33.606 32.431 1.00 59.50 1044 PRO A N 1
ATOM 8119 C CA . PRO A 1 1044 ? -0.801 34.448 33.309 1.00 59.50 1044 PRO A CA 1
ATOM 8120 C C . PRO A 1 1044 ? -2.192 33.818 33.505 1.00 59.50 1044 PRO A C 1
ATOM 8122 O O . PRO A 1 1044 ? -2.747 33.265 32.550 1.00 59.50 1044 PRO A O 1
ATOM 8125 N N . PRO A 1 1045 ? -2.779 33.898 34.713 1.00 58.91 1045 PRO A N 1
ATOM 8126 C CA . PRO A 1 1045 ? -4.100 33.336 34.972 1.00 58.91 1045 PRO A CA 1
ATOM 8127 C C . PRO A 1 1045 ? -5.174 34.007 34.094 1.00 58.91 1045 PRO A C 1
ATOM 8129 O O . PRO A 1 1045 ? -5.054 35.195 33.773 1.00 58.91 1045 PRO A O 1
ATOM 8132 N N . PRO A 1 1046 ? -6.239 33.278 33.708 1.00 56.28 1046 PRO A N 1
ATOM 8133 C CA . PRO A 1 1046 ? -7.328 33.845 32.923 1.00 56.28 1046 PRO A CA 1
ATOM 8134 C C . PRO A 1 1046 ? -8.024 34.962 33.710 1.00 56.28 1046 PRO A C 1
ATOM 8136 O O . PRO A 1 1046 ? -8.456 34.764 34.845 1.00 56.28 1046 PRO A O 1
ATOM 8139 N N . LEU A 1 1047 ? -8.138 36.143 33.099 1.00 50.53 1047 LEU A N 1
ATOM 8140 C CA . LEU A 1 1047 ? -8.792 37.296 33.716 1.00 50.53 1047 LEU A CA 1
ATOM 8141 C C . LEU A 1 1047 ? -10.303 37.036 33.888 1.00 50.53 1047 LEU A C 1
ATOM 8143 O O . LEU A 1 1047 ? -10.958 36.643 32.918 1.00 50.53 1047 LEU A O 1
ATOM 8147 N N . PRO A 1 1048 ? -10.885 37.279 35.078 1.00 40.06 1048 PRO A N 1
ATOM 8148 C CA . PRO A 1 1048 ? -12.317 37.110 35.296 1.00 40.06 1048 PRO A CA 1
ATOM 8149 C C . PRO A 1 1048 ? -13.100 38.233 34.598 1.00 40.06 1048 PRO A C 1
ATOM 8151 O O . PRO A 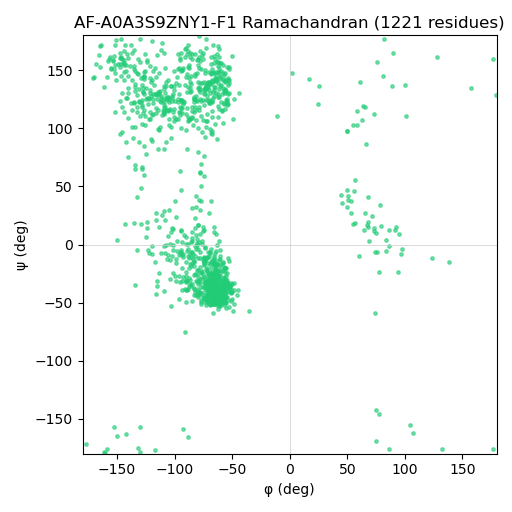1 1048 ? -13.111 39.374 35.053 1.00 40.06 1048 PRO A O 1
ATOM 8154 N N . GLY A 1 1049 ? -13.772 37.913 33.489 1.00 43.25 1049 GLY A N 1
ATOM 8155 C CA . GLY A 1 1049 ? -14.590 38.871 32.740 1.00 43.25 1049 GLY A CA 1
ATOM 8156 C C . GLY A 1 1049 ? -15.548 38.205 31.738 1.00 43.25 1049 GLY A C 1
ATOM 8157 O O . GLY A 1 1049 ? -15.278 37.097 31.268 1.00 43.25 1049 GLY A O 1
ATOM 8158 N N . PRO A 1 1050 ? -16.690 38.836 31.403 1.00 40.44 1050 PRO A N 1
ATOM 8159 C CA . PRO A 1 1050 ? -17.718 38.217 30.572 1.00 40.44 1050 PRO A CA 1
ATOM 8160 C C . PRO A 1 1050 ? -17.436 38.328 29.063 1.00 40.44 1050 PRO A C 1
ATOM 8162 O O . PRO A 1 1050 ? -17.353 39.420 28.509 1.00 40.44 1050 PRO A O 1
ATOM 8165 N N . ARG A 1 1051 ? -17.421 37.176 28.377 1.00 39.00 1051 ARG A N 1
ATOM 8166 C CA . ARG A 1 1051 ? -17.707 37.010 26.931 1.00 39.00 1051 ARG A CA 1
ATOM 8167 C C . ARG A 1 1051 ? -16.977 37.944 25.940 1.00 39.00 1051 ARG A C 1
ATOM 8169 O O . ARG A 1 1051 ? -17.578 38.395 24.969 1.00 39.00 1051 ARG A O 1
ATOM 8176 N N . TRP A 1 1052 ? -15.667 38.122 26.084 1.00 34.62 1052 TRP A N 1
ATOM 8177 C CA . TRP A 1 1052 ? -14.802 38.444 24.935 1.00 34.62 1052 TRP A CA 1
ATOM 8178 C C . TRP A 1 1052 ? -14.134 37.145 24.460 1.00 34.62 1052 TRP A C 1
ATOM 8180 O O . TRP A 1 1052 ? -13.801 36.295 25.282 1.00 34.62 1052 TRP A O 1
ATOM 8190 N N . SER A 1 1053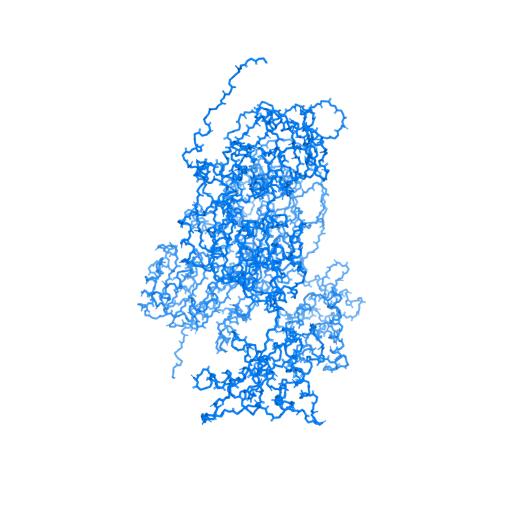 ? -14.014 36.920 23.144 1.00 37.88 1053 SER A N 1
ATOM 8191 C CA . SER A 1 1053 ? -13.589 35.599 22.637 1.00 37.88 1053 SER A CA 1
ATOM 8192 C C . SER A 1 1053 ? -12.156 35.257 23.066 1.00 37.88 1053 SER A C 1
ATOM 8194 O O . SER A 1 1053 ? -11.280 36.114 22.978 1.00 37.88 1053 SER A O 1
ATOM 8196 N N . ASN A 1 1054 ? -11.887 33.997 23.430 1.00 43.28 1054 ASN A N 1
ATOM 8197 C CA . ASN A 1 1054 ? -10.584 33.518 23.936 1.00 43.28 1054 ASN A CA 1
ATOM 8198 C C . ASN A 1 1054 ? -9.416 33.562 22.915 1.00 43.28 1054 ASN A C 1
ATOM 8200 O O . ASN A 1 1054 ? -8.357 32.986 23.155 1.00 43.28 1054 ASN A O 1
ATOM 8204 N N . SER A 1 1055 ? -9.584 34.216 21.764 1.00 44.75 1055 SER A N 1
ATOM 8205 C CA . SER A 1 1055 ? -8.609 34.234 20.666 1.00 44.75 1055 SER A CA 1
ATOM 8206 C C . SER A 1 1055 ? -7.321 35.050 20.919 1.00 44.75 1055 SER A C 1
ATOM 8208 O O . SER A 1 1055 ? -6.255 34.546 20.565 1.00 44.75 1055 SER A O 1
ATOM 8210 N N . PRO A 1 1056 ? -7.347 36.281 21.483 1.00 47.19 1056 PRO A N 1
ATOM 8211 C CA . PRO A 1 1056 ? -6.201 37.193 21.391 1.00 47.19 1056 PRO A CA 1
ATOM 8212 C C . PRO A 1 1056 ? -5.104 36.960 22.443 1.00 47.19 1056 PRO A C 1
ATOM 8214 O O . PRO A 1 1056 ? -3.979 37.400 22.241 1.00 47.19 1056 PRO A O 1
ATOM 8217 N N . MET A 1 1057 ? -5.384 36.263 23.551 1.00 58.91 1057 MET A N 1
ATOM 8218 C CA . MET A 1 1057 ? -4.409 36.087 24.645 1.00 58.91 1057 MET A CA 1
ATOM 8219 C C . MET A 1 1057 ? -3.502 34.851 24.501 1.00 58.91 1057 MET A C 1
ATOM 8221 O O . MET A 1 1057 ? -2.577 34.682 25.293 1.00 58.91 1057 MET A O 1
ATOM 8225 N N . ARG A 1 1058 ? -3.727 33.993 23.490 1.00 70.94 1058 ARG A N 1
ATOM 8226 C CA . ARG A 1 1058 ? -3.068 32.676 23.348 1.00 70.94 1058 ARG A CA 1
ATOM 8227 C C . ARG A 1 1058 ? -1.532 32.724 23.303 1.00 70.94 1058 ARG A C 1
ATOM 8229 O O . ARG A 1 1058 ? -0.900 31.747 23.689 1.00 70.94 1058 ARG A O 1
ATOM 8236 N N . TRP A 1 1059 ? -0.952 33.824 22.824 1.00 84.06 1059 TRP A N 1
ATOM 8237 C CA . TRP A 1 1059 ? 0.494 33.969 22.601 1.00 84.06 1059 TRP A CA 1
ATOM 8238 C C . TRP A 1 1059 ? 1.225 34.808 23.650 1.00 84.06 1059 TRP A C 1
ATOM 8240 O O . TRP A 1 1059 ? 2.429 35.021 23.523 1.00 84.06 1059 TRP A O 1
ATOM 8250 N N . ARG A 1 1060 ? 0.521 35.317 24.670 1.00 83.62 1060 ARG A N 1
ATOM 8251 C CA . ARG A 1 1060 ? 1.056 36.350 25.571 1.00 83.62 1060 ARG A CA 1
ATOM 8252 C C . ARG A 1 1060 ? 2.347 35.921 26.275 1.00 83.62 1060 ARG A C 1
ATOM 8254 O O . ARG A 1 1060 ? 3.305 36.684 26.296 1.00 83.62 1060 ARG A O 1
ATOM 8261 N N . ALA A 1 1061 ? 2.392 34.699 26.805 1.00 83.12 1061 ALA A N 1
ATOM 8262 C CA . ALA A 1 1061 ? 3.570 34.172 27.496 1.00 83.12 1061 ALA A CA 1
ATOM 8263 C C . ALA A 1 1061 ? 4.759 33.954 26.537 1.00 83.12 1061 ALA A C 1
ATOM 8265 O O . ALA A 1 1061 ? 5.883 34.339 26.848 1.00 83.12 1061 ALA A O 1
ATOM 8266 N N . GLN A 1 1062 ? 4.516 33.408 25.342 1.00 88.75 1062 GLN A N 1
ATOM 8267 C CA . GLN A 1 1062 ? 5.563 33.189 24.340 1.00 88.75 1062 GLN A CA 1
ATOM 8268 C C . GLN A 1 1062 ? 6.122 34.509 23.787 1.00 88.75 1062 GLN A C 1
ATOM 8270 O O . GLN A 1 1062 ? 7.322 34.605 23.547 1.00 88.75 1062 GLN A O 1
ATOM 8275 N N . ALA A 1 1063 ? 5.278 35.531 23.613 1.00 88.62 1063 ALA A N 1
ATOM 8276 C CA . ALA A 1 1063 ? 5.704 36.859 23.173 1.00 88.62 1063 ALA A CA 1
ATOM 8277 C C . ALA A 1 1063 ? 6.582 37.565 24.224 1.00 88.62 1063 ALA A C 1
ATOM 8279 O O . ALA A 1 1063 ? 7.600 38.142 23.859 1.00 88.62 1063 ALA A O 1
ATOM 8280 N N . ILE A 1 1064 ? 6.243 37.452 25.518 1.00 85.44 1064 ILE A N 1
ATOM 8281 C CA . ILE A 1 1064 ? 7.078 37.942 26.633 1.00 85.44 1064 ILE A CA 1
ATOM 8282 C C . ILE A 1 1064 ? 8.458 37.263 26.621 1.00 85.44 1064 ILE A C 1
ATOM 8284 O O . ILE A 1 1064 ? 9.481 37.942 26.667 1.00 85.44 1064 ILE A O 1
ATOM 8288 N N . GLY A 1 1065 ? 8.496 35.929 26.512 1.00 86.12 1065 GLY A N 1
ATOM 8289 C CA . GLY A 1 1065 ? 9.757 35.177 26.482 1.00 86.12 1065 GLY A CA 1
ATOM 8290 C C . GLY A 1 1065 ? 10.619 35.479 25.254 1.00 86.12 1065 GLY A C 1
ATOM 8291 O O . GLY A 1 1065 ? 11.840 35.560 25.366 1.00 86.12 1065 GLY A O 1
ATOM 8292 N N . ALA A 1 1066 ? 9.987 35.685 24.094 1.00 89.56 1066 ALA A N 1
ATOM 8293 C CA . ALA A 1 1066 ? 10.675 36.107 22.880 1.00 89.56 1066 ALA A CA 1
ATOM 8294 C C . ALA A 1 1066 ? 11.280 37.510 23.033 1.00 89.56 1066 ALA A C 1
ATOM 8296 O O . ALA A 1 1066 ? 12.473 37.667 22.796 1.00 89.56 1066 ALA A O 1
ATOM 8297 N N . ALA A 1 1067 ? 10.489 38.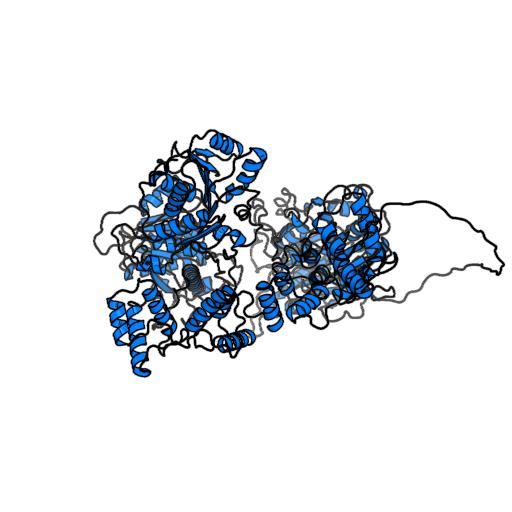499 23.468 1.00 88.50 1067 ALA A N 1
ATOM 8298 C CA . ALA A 1 1067 ? 10.943 39.879 23.647 1.00 88.50 1067 ALA A CA 1
ATOM 8299 C C . ALA A 1 1067 ? 12.167 39.962 24.571 1.00 88.50 1067 ALA A C 1
ATOM 8301 O O . ALA A 1 1067 ? 13.205 40.486 24.174 1.00 88.50 1067 ALA A O 1
ATOM 8302 N N . HIS A 1 1068 ? 12.086 39.330 25.746 1.00 86.88 1068 HIS A N 1
ATOM 8303 C CA . HIS A 1 1068 ? 13.173 39.331 26.722 1.00 86.88 1068 HIS A CA 1
ATOM 8304 C C . HIS A 1 1068 ? 14.490 38.766 26.158 1.00 86.88 1068 HIS A C 1
ATOM 8306 O O . HIS A 1 1068 ? 15.548 39.353 26.366 1.00 86.88 1068 HIS A O 1
ATOM 8312 N N . LEU A 1 1069 ? 14.442 37.659 25.404 1.00 86.25 1069 LEU A N 1
ATOM 8313 C CA . LEU A 1 1069 ? 15.643 37.078 24.788 1.00 86.25 1069 LEU A CA 1
ATOM 8314 C C . LEU A 1 1069 ? 16.160 37.875 23.580 1.00 86.25 1069 LEU A C 1
ATOM 8316 O O . LEU A 1 1069 ? 17.361 37.839 23.315 1.00 86.25 1069 LEU A O 1
ATOM 8320 N N . ILE A 1 1070 ? 15.294 38.594 22.861 1.00 87.88 1070 ILE A N 1
ATOM 8321 C CA . ILE A 1 1070 ? 15.691 39.490 21.763 1.00 87.88 1070 ILE A CA 1
ATOM 8322 C C . ILE A 1 1070 ? 16.445 40.706 22.319 1.00 87.88 1070 ILE A C 1
ATOM 8324 O O . ILE A 1 1070 ? 17.524 41.035 21.825 1.00 87.88 1070 ILE A O 1
ATOM 8328 N N . GLU A 1 1071 ? 15.918 41.324 23.377 1.00 87.50 1071 GLU A N 1
ATOM 8329 C CA . GLU A 1 1071 ? 16.517 42.483 24.050 1.00 87.50 1071 GLU A CA 1
ATOM 8330 C C . GLU A 1 1071 ? 17.837 42.129 24.743 1.00 87.50 1071 GLU A C 1
ATOM 8332 O O . GLU A 1 1071 ? 18.852 42.780 24.493 1.00 87.50 1071 GLU A O 1
ATOM 8337 N N . LEU A 1 1072 ? 17.853 41.055 25.546 1.00 86.12 1072 LEU A N 1
ATOM 8338 C CA . LEU A 1 1072 ? 19.026 40.604 26.308 1.00 86.12 1072 LEU A CA 1
ATOM 8339 C C . LEU A 1 1072 ? 20.254 40.335 25.422 1.00 86.12 1072 LEU A C 1
ATOM 8341 O O . LEU A 1 1072 ? 21.385 40.534 25.859 1.00 86.12 1072 LEU A O 1
ATOM 8345 N N . ASN A 1 1073 ? 20.028 39.906 24.177 1.00 82.56 1073 ASN A N 1
ATOM 8346 C CA . ASN A 1 1073 ? 21.076 39.580 23.210 1.00 82.56 1073 ASN A CA 1
ATOM 8347 C C . ASN A 1 1073 ? 21.245 40.649 22.104 1.00 82.56 1073 ASN A C 1
ATOM 8349 O O . ASN A 1 1073 ? 21.998 40.418 21.160 1.00 82.56 1073 ASN A O 1
ATOM 8353 N N . ASN A 1 1074 ? 20.567 41.809 22.194 1.00 85.81 1074 ASN A N 1
ATOM 8354 C CA . ASN A 1 1074 ? 20.614 42.903 21.200 1.00 85.81 1074 ASN A CA 1
ATOM 8355 C C . ASN A 1 1074 ? 20.365 42.417 19.749 1.00 85.81 1074 ASN A C 1
ATOM 8357 O O . ASN A 1 1074 ? 21.043 42.827 18.804 1.00 85.81 1074 ASN A O 1
ATOM 8361 N N . LEU A 1 1075 ? 19.400 41.508 19.576 1.00 87.56 1075 LEU A N 1
ATOM 8362 C CA . LEU A 1 1075 ? 19.084 40.874 18.292 1.00 87.56 1075 LEU A CA 1
ATOM 8363 C C . LEU A 1 1075 ? 18.189 41.801 17.453 1.00 87.56 1075 LEU A C 1
ATOM 8365 O O . LEU A 1 1075 ? 17.124 42.227 17.895 1.00 87.56 1075 LEU A O 1
ATOM 8369 N N . ARG A 1 1076 ? 18.616 42.129 16.228 1.00 85.06 1076 ARG A N 1
ATOM 8370 C CA . ARG A 1 1076 ? 18.037 43.216 15.413 1.00 85.06 1076 ARG A CA 1
ATOM 8371 C C . ARG A 1 1076 ? 17.320 42.741 14.155 1.00 85.06 1076 ARG A C 1
ATOM 8373 O O . ARG A 1 1076 ? 16.456 43.450 13.651 1.00 85.06 1076 ARG A O 1
ATOM 8380 N N . ARG A 1 1077 ? 17.669 41.566 13.638 1.00 88.19 1077 ARG A N 1
ATOM 8381 C CA . ARG A 1 1077 ? 17.085 40.931 12.449 1.00 88.19 1077 ARG A CA 1
ATOM 8382 C C . ARG A 1 1077 ? 16.499 39.591 12.868 1.00 88.19 1077 ARG A C 1
ATOM 8384 O O . ARG A 1 1077 ? 17.204 38.579 12.889 1.00 88.19 1077 ARG A O 1
ATOM 8391 N N . VAL A 1 1078 ? 15.224 39.598 13.248 1.00 89.88 1078 VAL A N 1
ATOM 8392 C CA . VAL A 1 1078 ? 14.565 38.446 13.878 1.00 89.88 1078 VAL A CA 1
ATOM 8393 C C . VAL A 1 1078 ? 13.369 37.987 13.049 1.00 89.88 1078 VAL A C 1
ATOM 8395 O O . VAL A 1 1078 ? 12.591 38.802 12.554 1.00 89.88 1078 VAL A O 1
ATOM 8398 N N . VAL A 1 1079 ? 13.180 36.673 12.922 1.00 91.62 1079 VAL A N 1
ATOM 8399 C CA . VAL A 1 1079 ? 11.958 36.088 12.347 1.00 91.62 1079 VAL A CA 1
ATOM 8400 C C . VAL A 1 1079 ? 11.248 35.220 13.372 1.00 91.62 1079 VAL A C 1
ATOM 8402 O O . VAL A 1 1079 ? 11.829 34.266 13.877 1.00 91.62 1079 VAL A O 1
ATOM 8405 N N . ALA A 1 1080 ? 9.970 35.496 13.618 1.00 91.50 1080 ALA A N 1
ATOM 8406 C CA . ALA A 1 1080 ? 9.078 34.572 14.305 1.00 91.50 1080 ALA A CA 1
ATOM 8407 C C . ALA A 1 1080 ? 8.349 33.701 13.275 1.00 91.50 1080 ALA A C 1
ATOM 8409 O O . ALA A 1 1080 ? 7.637 34.210 12.403 1.00 91.50 1080 ALA A O 1
ATOM 8410 N N . VAL A 1 1081 ? 8.527 32.383 13.384 1.00 90.00 1081 VAL A N 1
ATOM 8411 C CA . VAL A 1 1081 ? 7.899 31.402 12.492 1.00 90.00 1081 VAL A CA 1
ATOM 8412 C C . VAL A 1 1081 ? 6.615 30.889 13.135 1.00 90.00 1081 VAL A C 1
ATOM 8414 O O . VAL A 1 1081 ? 6.647 30.297 14.214 1.00 90.00 1081 VAL A O 1
ATOM 8417 N N . LEU A 1 1082 ? 5.483 31.121 12.468 1.00 88.88 1082 LEU A N 1
ATOM 8418 C CA . LEU A 1 1082 ? 4.142 30.695 12.869 1.00 88.88 1082 LEU A CA 1
ATOM 8419 C C . LEU A 1 1082 ? 3.550 29.691 11.862 1.00 88.88 1082 LEU A C 1
ATOM 8421 O O . LEU A 1 1082 ? 4.031 29.542 10.738 1.00 88.88 1082 LEU A O 1
ATOM 8425 N N . LYS A 1 1083 ? 2.497 28.962 12.258 1.00 82.12 1083 LYS A N 1
ATOM 8426 C CA . LYS A 1 1083 ? 1.858 27.942 11.399 1.00 82.12 1083 LYS A CA 1
ATOM 8427 C C . LYS A 1 1083 ? 1.076 28.548 10.230 1.00 82.12 1083 LYS A C 1
ATOM 8429 O O . LYS A 1 1083 ? 1.114 28.048 9.113 1.00 82.12 1083 LYS A O 1
ATOM 8434 N N . ASP A 1 1084 ? 0.321 29.601 10.511 1.00 84.38 1084 ASP A N 1
ATOM 8435 C CA . ASP A 1 1084 ? -0.564 30.271 9.565 1.00 84.38 1084 ASP A CA 1
ATOM 8436 C C . ASP A 1 1084 ? -0.559 31.783 9.819 1.00 84.38 1084 ASP A C 1
ATOM 8438 O O . ASP A 1 1084 ? -0.047 32.253 10.839 1.00 84.38 1084 ASP A O 1
ATOM 8442 N N . LEU A 1 1085 ? -1.103 32.549 8.870 1.00 83.62 1085 LEU A N 1
ATOM 8443 C CA . LEU A 1 1085 ? -1.073 34.011 8.919 1.00 83.62 1085 LEU A CA 1
ATOM 8444 C C . LEU A 1 1085 ? -1.819 34.562 10.144 1.00 83.62 1085 LEU A C 1
ATOM 8446 O O . LEU A 1 1085 ? -1.323 35.473 10.791 1.00 83.62 1085 LEU A O 1
ATOM 8450 N N . LYS A 1 1086 ? -2.937 33.945 10.539 1.00 84.44 1086 LYS A N 1
ATOM 8451 C CA . LYS A 1 1086 ? -3.720 34.354 11.714 1.00 84.44 1086 LYS A CA 1
ATOM 8452 C C . LYS A 1 1086 ? -2.956 34.128 13.023 1.00 84.44 1086 LYS A C 1
ATOM 8454 O O . LYS A 1 1086 ? -3.104 34.893 13.974 1.00 84.44 1086 LYS A O 1
ATOM 8459 N N . GLN A 1 1087 ? -2.126 33.086 13.089 1.00 85.81 1087 GLN A N 1
ATOM 8460 C CA . GLN A 1 1087 ? -1.193 32.883 14.197 1.00 85.81 1087 GLN A CA 1
ATOM 8461 C C . GLN A 1 1087 ? -0.039 33.898 14.159 1.00 85.81 1087 GLN A C 1
ATOM 8463 O O . GLN A 1 1087 ? 0.326 34.391 15.223 1.00 85.81 1087 GLN A O 1
ATOM 8468 N N . ALA A 1 1088 ? 0.478 34.259 12.976 1.00 86.56 1088 ALA A N 1
ATOM 8469 C CA . ALA A 1 1088 ? 1.493 35.310 12.812 1.00 86.56 1088 ALA A CA 1
ATOM 8470 C C . ALA A 1 1088 ? 0.986 36.691 13.257 1.00 86.56 1088 ALA A C 1
ATOM 8472 O O . ALA A 1 1088 ? 1.643 37.339 14.065 1.00 86.56 1088 ALA A O 1
ATOM 8473 N N . GLU A 1 1089 ? -0.207 37.091 12.813 1.00 85.94 1089 GLU A N 1
ATOM 8474 C CA . GLU A 1 1089 ? -0.907 38.308 13.243 1.00 85.94 1089 GLU A CA 1
ATOM 8475 C C . GLU A 1 1089 ? -1.117 38.319 14.764 1.00 85.94 1089 GLU A C 1
ATOM 8477 O O . GLU A 1 1089 ? -0.718 39.259 15.445 1.00 85.94 1089 GLU A O 1
ATOM 8482 N N . ALA A 1 1090 ? -1.680 37.245 15.329 1.00 84.75 1090 ALA A N 1
ATOM 8483 C CA . ALA A 1 1090 ? -1.955 37.176 16.763 1.00 84.75 1090 ALA A CA 1
ATOM 8484 C C . ALA A 1 1090 ? -0.680 37.160 17.631 1.00 84.75 1090 ALA A C 1
ATOM 8486 O O . ALA A 1 1090 ? -0.711 37.665 18.753 1.00 84.75 1090 ALA A O 1
ATOM 8487 N N . PHE A 1 1091 ? 0.430 36.593 17.143 1.00 88.31 1091 PHE A N 1
ATOM 8488 C CA . PHE A 1 1091 ? 1.726 36.651 17.825 1.00 88.31 1091 PHE A CA 1
ATOM 8489 C C . PHE A 1 1091 ? 2.341 38.055 17.717 1.00 88.31 1091 PHE A C 1
ATOM 8491 O O . PHE A 1 1091 ? 2.726 38.627 18.736 1.00 88.31 1091 PHE A O 1
ATOM 8498 N N . ALA A 1 1092 ? 2.339 38.651 16.518 1.00 86.81 1092 ALA A N 1
ATOM 8499 C CA . ALA A 1 1092 ? 2.799 40.017 16.268 1.00 86.81 1092 ALA A CA 1
ATOM 8500 C C . ALA A 1 1092 ? 2.071 41.045 17.149 1.00 86.81 1092 ALA A C 1
ATOM 8502 O O . ALA A 1 1092 ? 2.716 41.875 17.783 1.00 86.81 1092 ALA A O 1
ATOM 8503 N N . CYS A 1 1093 ? 0.742 40.943 17.275 1.00 82.38 1093 CYS A N 1
ATOM 8504 C CA . CYS A 1 1093 ? -0.048 41.816 18.145 1.00 82.38 1093 CYS A CA 1
ATOM 8505 C C . CYS A 1 1093 ? 0.294 41.674 19.637 1.00 82.38 1093 CYS A C 1
ATOM 8507 O O . CYS A 1 1093 ? 0.118 42.635 20.377 1.00 82.38 1093 CYS A O 1
ATOM 8509 N N . GLN A 1 1094 ? 0.748 40.507 20.112 1.00 86.50 1094 GLN A N 1
ATOM 8510 C CA . GLN A 1 1094 ? 1.223 40.368 21.497 1.00 86.50 1094 GLN A CA 1
ATOM 8511 C C . GLN A 1 1094 ? 2.653 40.896 21.658 1.00 86.50 1094 GLN A C 1
ATOM 8513 O O . GLN A 1 1094 ? 2.945 41.556 22.654 1.00 86.50 1094 GLN A O 1
ATOM 8518 N N . LEU A 1 1095 ? 3.518 40.664 20.668 1.00 85.44 1095 LEU A N 1
ATOM 8519 C CA . LEU A 1 1095 ? 4.899 41.143 20.672 1.00 85.44 1095 LEU A CA 1
ATOM 8520 C C . LEU A 1 1095 ? 4.978 42.678 20.610 1.00 85.44 1095 LEU A C 1
ATOM 8522 O O . LEU A 1 1095 ? 5.764 43.268 21.343 1.00 85.44 1095 LEU A O 1
ATOM 8526 N N . ALA A 1 1096 ? 4.098 43.329 19.843 1.00 82.06 1096 ALA A N 1
ATOM 8527 C CA . ALA A 1 1096 ? 4.000 44.790 19.749 1.00 82.06 1096 ALA A CA 1
ATOM 8528 C C . ALA A 1 1096 ? 3.555 45.477 21.052 1.00 82.06 1096 ALA A C 1
ATOM 8530 O O . ALA A 1 1096 ? 3.766 46.672 21.217 1.00 82.06 1096 ALA A O 1
ATOM 8531 N N . VAL A 1 1097 ? 2.961 44.736 21.996 1.00 80.06 1097 VAL A N 1
ATOM 8532 C CA . VAL A 1 1097 ? 2.659 45.244 23.348 1.00 80.06 1097 VAL A CA 1
ATOM 8533 C C . VAL A 1 1097 ? 3.866 45.098 24.287 1.00 80.06 1097 VAL A C 1
ATOM 8535 O O . VAL A 1 1097 ? 3.871 45.702 25.354 1.00 80.06 1097 VAL A O 1
ATOM 8538 N N . GLN A 1 1098 ? 4.871 44.287 23.931 1.00 81.69 1098 GLN A N 1
ATOM 8539 C CA . GLN A 1 1098 ? 6.107 44.136 24.713 1.00 81.69 1098 GLN A CA 1
ATOM 8540 C C . GLN A 1 1098 ? 7.229 45.036 24.177 1.00 81.69 1098 GLN A C 1
ATOM 8542 O O . GLN A 1 1098 ? 7.853 45.748 24.952 1.00 81.69 1098 GLN A O 1
ATOM 8547 N N . MET A 1 1099 ? 7.446 45.047 22.858 1.00 82.69 1099 MET A N 1
ATOM 8548 C CA . MET A 1 1099 ? 8.558 45.746 22.207 1.00 82.69 1099 MET A CA 1
ATOM 8549 C C . MET A 1 1099 ? 8.061 46.968 21.426 1.00 82.69 1099 MET A C 1
ATOM 8551 O O . MET A 1 1099 ? 7.858 46.901 20.214 1.00 82.69 1099 MET A O 1
ATOM 8555 N N . LEU A 1 1100 ? 7.848 48.086 22.126 1.00 76.44 1100 LEU A N 1
ATOM 8556 C CA . LEU A 1 1100 ? 7.319 49.324 21.530 1.00 76.44 1100 LEU A CA 1
ATOM 8557 C C . LEU A 1 1100 ? 8.279 49.977 20.516 1.00 76.44 1100 LEU A C 1
ATOM 8559 O O . LEU A 1 1100 ? 7.820 50.626 19.579 1.00 76.44 1100 LEU A O 1
ATOM 8563 N N . ASP A 1 1101 ? 9.590 49.773 20.672 1.00 77.06 1101 ASP A N 1
ATOM 8564 C CA . ASP A 1 1101 ? 10.634 50.356 19.815 1.00 77.06 1101 ASP A CA 1
ATOM 8565 C C . ASP A 1 1101 ? 11.012 49.484 18.594 1.00 77.06 1101 ASP A C 1
ATOM 8567 O O . ASP A 1 1101 ? 11.966 49.804 17.878 1.00 77.06 1101 ASP A O 1
ATOM 8571 N N . ALA A 1 1102 ? 10.292 48.380 18.346 1.00 81.19 1102 ALA A N 1
ATOM 8572 C CA . ALA A 1 1102 ? 10.581 47.413 17.281 1.00 81.19 1102 ALA A CA 1
ATOM 8573 C C . ALA A 1 1102 ? 9.650 47.549 16.057 1.00 81.19 1102 ALA A C 1
ATOM 8575 O O . ALA A 1 1102 ? 8.428 47.622 16.195 1.00 81.19 1102 ALA A O 1
ATOM 8576 N N . GLU A 1 1103 ? 10.199 47.477 14.836 1.00 84.81 1103 GLU A N 1
ATOM 8577 C CA . GLU A 1 1103 ? 9.389 47.384 13.609 1.00 84.81 1103 GLU A CA 1
ATOM 8578 C C . GLU A 1 1103 ? 8.914 45.932 13.420 1.00 84.81 1103 GLU A C 1
ATOM 8580 O O . GLU A 1 1103 ? 9.658 45.060 12.961 1.00 84.81 1103 GLU A O 1
ATOM 8585 N N . ILE A 1 1104 ? 7.663 45.654 13.795 1.00 84.81 1104 ILE A N 1
ATOM 8586 C CA . ILE A 1 1104 ? 7.066 44.316 13.690 1.00 84.81 1104 ILE A CA 1
ATOM 8587 C C . ILE A 1 1104 ? 6.292 44.188 12.373 1.00 84.81 1104 ILE A C 1
ATOM 8589 O O . ILE A 1 1104 ? 5.309 44.888 12.140 1.00 84.81 1104 ILE A O 1
ATOM 8593 N N . VAL A 1 1105 ? 6.726 43.263 11.511 1.00 84.00 1105 VAL A N 1
ATOM 8594 C CA . VAL A 1 1105 ? 6.249 43.144 10.121 1.00 84.00 1105 VAL A CA 1
ATOM 8595 C C . VAL A 1 1105 ? 5.521 41.820 9.890 1.00 84.00 1105 VAL A C 1
ATOM 8597 O O . VAL A 1 1105 ? 6.074 40.750 10.151 1.00 84.00 1105 VAL A O 1
ATOM 8600 N N . VAL A 1 1106 ? 4.316 41.882 9.313 1.00 82.81 1106 VAL A N 1
ATOM 8601 C CA . VAL A 1 1106 ? 3.520 40.710 8.902 1.00 82.81 1106 VAL A CA 1
ATOM 8602 C C . VAL A 1 1106 ? 3.283 40.743 7.379 1.00 82.81 1106 VAL A C 1
ATOM 8604 O O . VAL A 1 1106 ? 2.712 41.712 6.871 1.00 82.81 1106 VAL A O 1
ATOM 8607 N N . PRO A 1 1107 ? 3.702 39.718 6.606 1.00 73.62 1107 PRO A N 1
ATOM 8608 C CA . PRO A 1 1107 ? 3.432 39.652 5.167 1.00 73.62 1107 PRO A CA 1
ATOM 8609 C C . PRO A 1 1107 ? 1.920 39.637 4.856 1.00 73.62 1107 PRO A C 1
ATOM 8611 O O . PRO A 1 1107 ? 1.168 39.006 5.592 1.00 73.62 1107 PRO A O 1
ATOM 8614 N N . PRO A 1 1108 ? 1.447 40.253 3.754 1.00 54.69 1108 PRO A N 1
ATOM 8615 C CA . PRO A 1 1108 ? 2.216 40.804 2.638 1.00 54.69 1108 PRO A CA 1
ATOM 8616 C C . PRO A 1 1108 ? 2.537 42.303 2.769 1.00 54.69 1108 PRO A C 1
ATOM 8618 O O . PRO A 1 1108 ? 2.953 42.904 1.779 1.00 54.69 1108 PRO A O 1
ATOM 8621 N N . GLN A 1 1109 ? 2.326 42.924 3.936 1.00 52.88 1109 GLN A N 1
ATOM 8622 C CA . GLN A 1 1109 ? 2.573 44.358 4.105 1.00 52.88 1109 GLN A CA 1
ATOM 8623 C C . GLN A 1 1109 ? 4.057 44.667 3.848 1.00 52.88 1109 GLN A C 1
ATOM 8625 O O . GLN A 1 1109 ? 4.953 44.004 4.377 1.00 52.88 1109 GLN A O 1
ATOM 8630 N N . GLY A 1 1110 ? 4.316 45.627 2.957 1.00 46.59 1110 GLY A N 1
ATOM 8631 C CA . GLY A 1 1110 ? 5.671 46.015 2.577 1.00 46.59 1110 GLY A CA 1
ATOM 8632 C C . GLY A 1 1110 ? 6.326 46.832 3.684 1.00 46.59 1110 GLY A C 1
ATOM 8633 O O . GLY A 1 1110 ? 5.698 47.751 4.200 1.00 46.59 1110 GLY A O 1
ATOM 8634 N N . ALA A 1 1111 ? 7.578 46.510 4.019 1.00 41.97 1111 ALA A N 1
ATOM 8635 C CA . ALA A 1 1111 ? 8.336 47.248 5.024 1.00 41.97 1111 ALA A CA 1
ATOM 8636 C C . ALA A 1 1111 ? 8.399 48.743 4.675 1.00 41.97 1111 ALA A C 1
ATOM 8638 O O . ALA A 1 1111 ? 8.694 49.126 3.535 1.00 41.97 1111 ALA A O 1
ATOM 8639 N N . THR A 1 1112 ? 8.107 49.572 5.670 1.00 36.00 1112 THR A N 1
ATOM 8640 C CA . THR A 1 1112 ? 8.166 51.030 5.580 1.00 36.00 1112 THR A CA 1
ATOM 8641 C C . THR A 1 1112 ? 9.618 51.525 5.552 1.00 36.00 1112 THR A C 1
ATOM 8643 O O . THR A 1 1112 ? 10.571 50.744 5.574 1.00 36.00 1112 THR A O 1
ATOM 8646 N N . ARG A 1 1113 ? 9.834 52.841 5.409 1.00 39.00 1113 ARG A N 1
ATOM 8647 C CA . ARG A 1 1113 ? 11.198 53.396 5.392 1.00 39.00 1113 ARG A CA 1
ATOM 8648 C C . ARG A 1 1113 ? 11.853 53.239 6.768 1.00 39.00 1113 ARG A C 1
ATOM 8650 O O . ARG A 1 1113 ? 11.491 53.940 7.705 1.00 39.00 1113 ARG A O 1
ATOM 8657 N N . GLN A 1 1114 ? 12.844 52.354 6.823 1.00 41.62 1114 GLN A N 1
ATOM 8658 C CA . GLN A 1 1114 ? 13.652 52.022 7.996 1.00 41.62 1114 GLN A CA 1
ATOM 8659 C C . GLN A 1 1114 ? 14.274 53.258 8.666 1.00 41.62 1114 GLN A C 1
ATOM 8661 O O . GLN A 1 1114 ? 14.851 54.113 7.987 1.00 41.62 1114 GLN A O 1
ATOM 8666 N N . GLN A 1 1115 ? 14.269 53.285 10.001 1.00 43.78 1115 GLN A N 1
ATOM 8667 C CA . GLN A 1 1115 ? 15.239 54.058 10.781 1.00 43.78 1115 GLN A CA 1
ATOM 8668 C C . GLN A 1 1115 ? 16.464 53.188 11.094 1.00 43.78 1115 GLN A C 1
ATOM 8670 O O . GLN A 1 1115 ? 16.354 51.985 11.314 1.00 43.78 1115 GLN A O 1
ATOM 8675 N N . HIS A 1 1116 ? 17.655 53.786 11.108 1.00 46.47 1116 HIS A N 1
ATOM 8676 C CA . HIS A 1 1116 ? 18.931 53.064 10.975 1.00 46.47 1116 HIS A CA 1
ATOM 8677 C C . HIS A 1 1116 ? 19.401 52.281 12.227 1.00 46.47 1116 HIS A C 1
ATOM 8679 O O . HIS A 1 1116 ? 20.558 51.876 12.287 1.00 46.47 1116 HIS A O 1
ATOM 8685 N N . ASN A 1 1117 ? 18.556 52.100 13.252 1.00 58.62 1117 ASN A N 1
ATOM 8686 C CA . ASN A 1 1117 ? 18.978 51.524 14.540 1.00 58.62 1117 ASN A CA 1
ATOM 8687 C C . ASN A 1 1117 ? 17.894 50.734 15.313 1.00 58.62 1117 ASN A C 1
ATOM 8689 O O . ASN A 1 1117 ? 18.166 50.304 16.430 1.00 58.62 1117 ASN A O 1
ATOM 8693 N N . GLN A 1 1118 ? 16.687 50.547 14.762 1.00 73.31 1118 GLN A N 1
ATOM 8694 C CA . GLN A 1 1118 ? 15.599 49.800 15.423 1.00 73.31 1118 GLN A CA 1
ATOM 8695 C C . GLN A 1 1118 ? 15.648 48.295 15.084 1.00 73.31 1118 GLN A C 1
ATOM 8697 O O . GLN A 1 1118 ? 16.028 47.944 13.963 1.00 73.31 1118 GLN A O 1
ATOM 8702 N N . PRO A 1 1119 ? 15.263 47.395 16.011 1.00 80.44 1119 PRO A N 1
ATOM 8703 C CA . PRO A 1 1119 ? 15.126 45.971 15.718 1.00 80.44 1119 PRO A CA 1
ATOM 8704 C C . PRO A 1 1119 ? 13.891 45.711 14.839 1.00 80.44 1119 PRO A C 1
ATOM 8706 O O . PRO A 1 1119 ? 12.806 46.230 15.096 1.00 80.44 1119 PRO A O 1
ATOM 8709 N N . VAL A 1 1120 ? 14.054 44.881 13.809 1.00 85.25 1120 VAL A N 1
ATOM 8710 C CA . VAL A 1 1120 ? 13.004 44.489 12.861 1.00 85.25 1120 VAL A CA 1
ATOM 8711 C C . VAL A 1 1120 ? 12.641 43.026 13.101 1.00 85.25 1120 VAL A C 1
ATOM 8713 O O . VAL A 1 1120 ? 13.488 42.135 12.966 1.00 85.25 1120 VAL A O 1
ATOM 8716 N N . ILE A 1 1121 ? 11.374 42.767 13.437 1.00 88.81 1121 ILE A N 1
ATOM 8717 C CA . ILE A 1 1121 ? 10.891 41.432 13.810 1.00 88.81 1121 ILE A CA 1
ATOM 8718 C C . ILE A 1 1121 ? 9.768 40.998 12.869 1.00 88.81 1121 ILE A C 1
ATOM 8720 O O . ILE A 1 1121 ? 8.642 41.493 12.917 1.00 88.81 1121 ILE A O 1
ATOM 8724 N N . ARG A 1 1122 ? 10.063 40.037 11.993 1.00 89.38 1122 ARG A N 1
ATOM 8725 C CA . ARG A 1 1122 ? 9.126 39.576 10.964 1.00 89.38 1122 ARG A CA 1
ATOM 8726 C C . ARG A 1 1122 ? 8.363 38.341 11.433 1.00 89.38 1122 ARG A C 1
ATOM 8728 O O . ARG A 1 1122 ? 8.946 37.272 11.593 1.00 89.38 1122 ARG A O 1
ATOM 8735 N N . CYS A 1 1123 ? 7.054 38.470 11.621 1.00 89.31 1123 CYS A N 1
ATOM 8736 C CA . CYS A 1 1123 ? 6.173 37.355 11.965 1.00 89.31 1123 CYS A CA 1
ATOM 8737 C C . CYS A 1 1123 ? 5.575 36.779 10.674 1.00 89.31 1123 CYS A C 1
ATOM 8739 O O . CYS A 1 1123 ? 4.810 37.453 9.986 1.00 89.31 1123 CYS A O 1
ATOM 8741 N N . GLN A 1 1124 ? 5.942 35.548 10.317 1.00 87.50 1124 GLN A N 1
ATOM 8742 C CA . GLN A 1 1124 ? 5.594 34.932 9.028 1.00 87.50 1124 GLN A CA 1
ATOM 8743 C C . GLN A 1 1124 ? 5.289 33.436 9.166 1.00 87.50 1124 GLN A C 1
ATOM 8745 O O . GLN A 1 1124 ? 5.516 32.840 10.218 1.00 87.50 1124 GLN A O 1
ATOM 8750 N N . ARG A 1 1125 ? 4.792 32.805 8.097 1.00 84.12 1125 ARG A N 1
ATOM 8751 C CA . ARG A 1 1125 ? 4.581 31.352 8.064 1.00 84.12 1125 ARG A CA 1
ATOM 8752 C C . ARG A 1 1125 ? 5.896 30.619 7.800 1.00 84.12 1125 ARG A C 1
ATOM 8754 O O . ARG A 1 1125 ? 6.766 31.150 7.112 1.00 84.12 1125 ARG A O 1
ATOM 8761 N N . ALA A 1 1126 ? 5.998 29.364 8.238 1.00 73.94 1126 ALA A N 1
ATOM 8762 C CA . ALA A 1 1126 ? 7.121 28.482 7.880 1.00 73.94 1126 ALA A CA 1
ATOM 8763 C C . ALA A 1 1126 ? 7.300 28.303 6.356 1.00 73.94 1126 ALA A C 1
ATOM 8765 O O . ALA A 1 1126 ? 8.412 28.114 5.876 1.00 73.94 1126 ALA A O 1
ATOM 8766 N N . SER A 1 1127 ? 6.212 28.421 5.586 1.00 70.06 1127 SER A N 1
ATOM 8767 C CA . SER A 1 1127 ? 6.218 28.373 4.119 1.00 70.06 1127 SER A CA 1
ATOM 8768 C C . SER A 1 1127 ? 6.640 29.679 3.431 1.00 70.06 1127 SER A C 1
ATOM 8770 O O . SER A 1 1127 ? 6.780 29.698 2.209 1.00 70.06 1127 SER A O 1
ATOM 8772 N N . ASP A 1 1128 ? 6.741 30.795 4.160 1.00 75.19 1128 ASP A N 1
ATOM 8773 C CA . ASP A 1 1128 ? 7.053 32.099 3.568 1.00 75.19 1128 ASP A CA 1
ATOM 8774 C C . ASP A 1 1128 ? 8.571 32.262 3.368 1.00 75.19 1128 ASP A C 1
ATOM 8776 O O . ASP A 1 1128 ? 9.347 31.800 4.207 1.00 75.19 1128 ASP A O 1
ATOM 8780 N N . PRO A 1 1129 ? 9.038 32.945 2.301 1.00 70.94 1129 PRO A N 1
ATOM 8781 C CA . PRO A 1 1129 ? 10.467 33.136 2.066 1.00 70.94 1129 PRO A CA 1
ATOM 8782 C C . PRO A 1 1129 ? 11.158 33.809 3.256 1.00 70.94 1129 PRO A C 1
ATOM 8784 O O . PRO A 1 1129 ? 10.849 34.954 3.607 1.00 70.94 1129 PRO A O 1
ATOM 8787 N N . MET A 1 1130 ? 12.093 33.085 3.873 1.00 76.31 1130 MET A N 1
ATOM 8788 C CA . MET A 1 1130 ? 12.927 33.587 4.963 1.00 76.31 1130 MET A CA 1
ATOM 8789 C C . MET A 1 1130 ? 13.859 34.701 4.457 1.00 76.31 1130 MET A C 1
ATOM 8791 O O . MET A 1 1130 ? 14.473 34.538 3.395 1.00 76.31 1130 MET A O 1
ATOM 8795 N N . PRO A 1 1131 ? 14.007 35.819 5.191 1.00 73.25 1131 PRO A N 1
ATOM 8796 C CA . PRO A 1 1131 ? 15.082 36.767 4.939 1.00 73.25 1131 PRO A CA 1
ATOM 8797 C C . PRO A 1 1131 ? 16.448 36.093 5.202 1.00 73.25 1131 PRO A C 1
ATOM 8799 O O . PRO A 1 1131 ? 16.545 35.242 6.085 1.00 73.25 1131 PRO A O 1
ATOM 8802 N N . PRO A 1 1132 ? 17.502 36.436 4.442 1.00 63.75 1132 PRO A N 1
ATOM 8803 C CA . PRO A 1 1132 ? 18.800 35.759 4.528 1.00 63.75 1132 PRO A CA 1
ATOM 8804 C C . PRO A 1 1132 ? 19.875 36.507 5.326 1.00 63.75 1132 PRO A C 1
ATOM 8806 O O . PRO A 1 1132 ? 20.958 35.964 5.505 1.00 63.75 1132 PRO A O 1
ATOM 8809 N N . ASP A 1 1133 ? 19.602 37.723 5.799 1.00 74.81 1133 ASP A N 1
ATOM 8810 C CA . ASP A 1 1133 ? 20.415 38.401 6.813 1.00 74.81 1133 ASP A CA 1
ATOM 8811 C C . ASP A 1 1133 ? 19.648 38.284 8.137 1.00 74.81 1133 ASP A C 1
ATOM 8813 O O . ASP A 1 1133 ? 18.649 38.983 8.327 1.00 74.81 1133 ASP A O 1
ATOM 8817 N N . LEU A 1 1134 ? 20.054 37.357 9.008 1.00 84.44 1134 LEU A N 1
ATOM 8818 C CA . LEU A 1 1134 ? 19.342 37.034 10.246 1.00 84.44 1134 LEU A CA 1
ATOM 8819 C C . LEU A 1 1134 ? 20.288 36.926 11.433 1.00 84.44 1134 LEU A C 1
ATOM 8821 O O . LEU A 1 1134 ? 21.305 36.240 11.359 1.00 84.44 1134 LEU A O 1
ATOM 8825 N N . ASP A 1 1135 ? 19.874 37.535 12.541 1.00 87.50 1135 ASP A N 1
ATOM 8826 C CA . ASP A 1 1135 ? 20.502 37.354 13.847 1.00 87.50 1135 ASP A CA 1
ATOM 8827 C C . ASP A 1 1135 ? 19.806 36.208 14.590 1.00 87.50 1135 ASP A C 1
ATOM 8829 O O . ASP A 1 1135 ? 20.467 35.409 15.249 1.00 87.50 1135 ASP A O 1
ATOM 8833 N N . ALA A 1 1136 ? 18.471 36.102 14.467 1.00 90.06 1136 ALA A N 1
ATOM 8834 C CA . ALA A 1 1136 ? 17.701 35.103 15.202 1.00 90.06 1136 ALA A CA 1
ATOM 8835 C C . ALA A 1 1136 ? 16.430 34.570 14.520 1.00 90.06 1136 ALA A C 1
ATOM 8837 O O . ALA A 1 1136 ? 15.770 35.252 13.731 1.00 90.06 1136 ALA A O 1
ATOM 8838 N N . VAL A 1 1137 ? 16.043 33.352 14.914 1.00 93.19 1137 VAL A N 1
ATOM 8839 C CA . VAL A 1 1137 ? 14.767 32.708 14.560 1.00 93.19 1137 VAL A CA 1
ATOM 8840 C C . VAL A 1 1137 ? 14.030 32.279 15.834 1.00 93.19 1137 VAL A C 1
ATOM 8842 O O . VAL A 1 1137 ? 14.573 31.545 16.655 1.00 93.19 1137 VAL A O 1
ATOM 8845 N N . VAL A 1 1138 ? 12.780 32.721 15.988 1.00 92.31 1138 VAL A N 1
ATOM 8846 C CA . VAL A 1 1138 ? 11.891 32.438 17.127 1.00 92.31 1138 VAL A CA 1
ATOM 8847 C C . VAL A 1 1138 ? 10.863 31.370 16.736 1.00 92.31 1138 VAL A C 1
ATOM 8849 O O . VAL A 1 1138 ? 10.149 31.517 15.741 1.00 92.31 1138 VAL A O 1
ATOM 8852 N N . LEU A 1 1139 ? 10.762 30.313 17.546 1.00 92.12 1139 LEU A N 1
ATOM 8853 C CA . LEU A 1 1139 ? 9.967 29.104 17.299 1.00 92.12 1139 LEU A CA 1
ATOM 8854 C C . LEU A 1 1139 ? 8.982 28.848 18.469 1.00 92.12 1139 LEU A C 1
ATOM 8856 O O . LEU A 1 1139 ? 9.238 28.001 19.323 1.00 92.12 1139 LEU A O 1
ATOM 8860 N N . PRO A 1 1140 ? 7.846 29.574 18.547 1.00 85.81 1140 PRO A N 1
ATOM 8861 C CA . PRO A 1 1140 ? 6.972 29.617 19.729 1.00 85.81 1140 PRO A CA 1
ATOM 8862 C C . PRO A 1 1140 ? 5.929 28.482 19.818 1.00 85.81 1140 PRO A C 1
ATOM 8864 O O . PRO A 1 1140 ? 4.986 28.577 20.607 1.00 85.81 1140 PRO A O 1
ATOM 8867 N N . ALA A 1 1141 ? 6.014 27.444 18.976 1.00 80.94 1141 ALA A N 1
ATOM 8868 C CA . ALA A 1 1141 ? 4.988 26.401 18.882 1.00 80.94 1141 ALA A CA 1
ATOM 8869 C C . ALA A 1 1141 ? 5.502 25.070 18.305 1.00 80.94 1141 ALA A C 1
ATOM 8871 O O . ALA A 1 1141 ? 6.489 25.032 17.578 1.00 80.94 1141 ALA A O 1
ATOM 8872 N N . ASP A 1 1142 ? 4.776 23.979 18.563 1.00 74.31 1142 ASP A N 1
ATOM 8873 C CA . ASP A 1 1142 ? 5.100 22.620 18.113 1.00 74.31 1142 ASP A CA 1
ATOM 8874 C C . ASP A 1 1142 ? 4.429 22.231 16.782 1.00 74.31 1142 ASP A C 1
ATOM 8876 O O . ASP A 1 1142 ? 4.582 21.098 16.327 1.00 74.31 1142 ASP A O 1
ATOM 8880 N N . HIS A 1 1143 ? 3.680 23.133 16.137 1.00 79.31 1143 HIS A N 1
ATOM 8881 C CA . HIS A 1 1143 ? 2.794 22.794 15.005 1.00 79.31 1143 HIS A CA 1
ATOM 8882 C C . HIS A 1 1143 ? 3.502 22.433 13.691 1.00 79.31 1143 HIS A C 1
ATOM 8884 O O . HIS A 1 1143 ? 2.822 22.025 12.749 1.00 79.31 1143 HIS A O 1
ATOM 8890 N N . TYR A 1 1144 ? 4.826 22.574 13.628 1.00 78.62 1144 TYR A N 1
ATOM 8891 C CA . TYR A 1 1144 ? 5.659 22.337 12.442 1.00 78.62 1144 TYR A CA 1
ATOM 8892 C C . TYR A 1 1144 ? 6.054 20.866 12.272 1.00 78.62 1144 TYR A C 1
ATOM 8894 O O . TYR A 1 1144 ? 6.082 20.079 13.227 1.00 78.62 1144 TYR A O 1
ATOM 8902 N N . THR A 1 1145 ? 6.424 20.501 11.052 1.00 85.50 1145 THR A N 1
ATOM 8903 C CA . THR A 1 1145 ? 7.277 19.345 10.751 1.00 85.50 1145 THR A CA 1
ATOM 8904 C C . THR A 1 1145 ? 8.755 19.692 10.978 1.00 85.50 1145 THR A C 1
ATOM 8906 O O . THR A 1 1145 ? 9.142 20.860 10.943 1.00 85.50 1145 THR A O 1
ATOM 8909 N N . THR A 1 1146 ? 9.618 18.689 11.175 1.00 85.06 1146 THR A N 1
ATOM 8910 C CA . THR A 1 1146 ? 11.072 18.930 11.239 1.00 85.06 1146 THR A CA 1
ATOM 8911 C C . THR A 1 1146 ? 11.618 19.473 9.917 1.00 85.06 1146 THR A C 1
ATOM 8913 O O . THR A 1 1146 ? 12.558 20.254 9.940 1.00 85.06 1146 THR A O 1
ATOM 8916 N N . ILE A 1 1147 ? 11.026 19.108 8.771 1.00 85.69 1147 ILE A N 1
ATOM 8917 C CA . ILE A 1 1147 ? 11.457 19.589 7.448 1.00 85.69 1147 ILE A CA 1
ATOM 8918 C C . ILE A 1 1147 ? 11.223 21.103 7.328 1.00 85.69 1147 ILE A C 1
ATOM 8920 O O . ILE A 1 1147 ? 12.145 21.831 6.971 1.00 85.69 1147 ILE A O 1
ATOM 8924 N N . GLU A 1 1148 ? 10.043 21.597 7.723 1.00 86.62 1148 GLU A N 1
ATOM 8925 C CA . GLU A 1 1148 ? 9.756 23.040 7.788 1.00 86.62 1148 GLU A CA 1
ATOM 8926 C C . GLU A 1 1148 ? 10.725 23.785 8.721 1.00 86.62 1148 GLU A C 1
ATOM 8928 O O . GLU A 1 1148 ? 11.165 24.887 8.396 1.00 86.62 1148 GLU A O 1
ATOM 8933 N N . LEU A 1 1149 ? 11.100 23.186 9.858 1.00 87.56 1149 LEU A N 1
ATOM 8934 C CA . LEU A 1 1149 ? 12.085 23.771 10.774 1.00 87.56 1149 LEU A CA 1
ATOM 8935 C C . LEU A 1 1149 ? 13.506 23.770 10.194 1.00 87.56 1149 LEU A C 1
ATOM 8937 O O . LEU A 1 1149 ? 14.204 24.772 10.311 1.00 87.56 1149 LEU A O 1
ATOM 8941 N N . VAL A 1 1150 ? 13.928 22.692 9.528 1.00 89.00 1150 VAL A N 1
ATOM 8942 C CA . VAL A 1 1150 ? 15.210 22.623 8.808 1.00 89.00 1150 VAL A CA 1
ATOM 8943 C C . VAL A 1 1150 ? 15.274 23.714 7.740 1.00 89.00 1150 VAL A C 1
ATOM 8945 O O . VAL A 1 1150 ? 16.248 24.466 7.680 1.00 89.00 1150 VAL A O 1
ATOM 8948 N N . ASP A 1 1151 ? 14.221 23.863 6.942 1.00 84.75 1151 ASP A N 1
ATOM 8949 C CA . ASP A 1 1151 ? 14.155 24.880 5.895 1.00 84.75 1151 ASP A CA 1
ATOM 8950 C C . ASP A 1 1151 ? 14.101 26.317 6.449 1.00 84.75 1151 ASP A C 1
ATOM 8952 O O . ASP A 1 1151 ? 14.697 27.218 5.848 1.00 84.75 1151 ASP A O 1
ATOM 8956 N N . ALA A 1 1152 ? 13.459 26.534 7.603 1.00 86.06 1152 ALA A N 1
ATOM 8957 C CA . ALA A 1 1152 ? 13.429 27.826 8.292 1.00 86.06 1152 ALA A CA 1
ATOM 8958 C C . ALA A 1 1152 ? 14.775 28.194 8.947 1.00 86.06 1152 ALA A C 1
ATOM 8960 O O . ALA A 1 1152 ? 15.176 29.356 8.903 1.00 86.06 1152 ALA A O 1
ATOM 8961 N N . LEU A 1 1153 ? 15.495 27.221 9.520 1.00 88.94 1153 LEU A N 1
ATOM 8962 C CA . LEU A 1 1153 ? 16.807 27.433 10.144 1.00 88.94 1153 LEU A CA 1
ATOM 8963 C C . LEU A 1 1153 ? 17.940 27.611 9.121 1.00 88.94 1153 LEU A C 1
ATOM 8965 O O . LEU A 1 1153 ? 18.928 28.278 9.421 1.00 88.94 1153 LEU A O 1
ATOM 8969 N N . ARG A 1 1154 ? 17.805 27.073 7.901 1.00 87.06 1154 ARG A N 1
ATOM 8970 C CA . ARG A 1 1154 ? 18.846 27.086 6.852 1.00 87.06 1154 ARG A CA 1
ATOM 8971 C C . ARG A 1 1154 ? 19.556 28.444 6.634 1.00 87.06 1154 ARG A C 1
ATOM 8973 O O . ARG A 1 1154 ? 20.775 28.419 6.484 1.00 87.06 1154 ARG A O 1
ATOM 8980 N N . PRO A 1 1155 ? 18.884 29.617 6.597 1.00 83.62 1155 PRO A N 1
ATOM 8981 C CA . PRO A 1 1155 ? 19.562 30.904 6.395 1.00 83.62 1155 PRO A CA 1
ATOM 8982 C C . PRO A 1 1155 ? 20.287 31.420 7.646 1.00 83.62 1155 PRO A C 1
ATOM 8984 O O . PRO A 1 1155 ? 21.209 32.218 7.520 1.00 83.62 1155 PRO A O 1
ATOM 8987 N N . LEU A 1 1156 ? 19.886 30.973 8.840 1.00 87.69 1156 LEU A N 1
ATOM 8988 C CA . LEU A 1 1156 ? 20.578 31.266 10.096 1.00 87.69 1156 LEU A CA 1
ATOM 8989 C C . LEU A 1 1156 ? 21.831 30.388 10.223 1.00 87.69 1156 LEU A C 1
ATOM 8991 O O . LEU A 1 1156 ? 22.928 30.902 10.413 1.00 87.69 1156 LEU A O 1
ATOM 8995 N N . MET A 1 1157 ? 21.694 29.082 9.972 1.00 86.62 1157 MET A N 1
ATOM 8996 C CA . MET A 1 1157 ? 22.818 28.133 9.976 1.00 86.62 1157 MET A CA 1
ATOM 8997 C C . MET A 1 1157 ? 23.871 28.438 8.891 1.00 86.62 1157 MET A C 1
ATOM 8999 O O . MET A 1 1157 ? 24.980 27.919 8.958 1.00 86.62 1157 MET A O 1
ATOM 9003 N N . GLY A 1 1158 ? 23.541 29.255 7.883 1.00 84.25 1158 GLY A N 1
ATOM 9004 C CA . GLY A 1 1158 ? 24.445 29.667 6.804 1.00 84.25 1158 GLY A CA 1
ATOM 9005 C C . GLY A 1 1158 ? 25.033 31.078 6.927 1.00 84.25 1158 GLY A C 1
ATOM 9006 O O . GLY A 1 1158 ? 25.522 31.587 5.917 1.00 84.25 1158 GLY A O 1
ATOM 9007 N N . GLN A 1 1159 ? 24.945 31.737 8.091 1.00 84.31 1159 GLN A N 1
ATOM 9008 C CA . GLN A 1 1159 ? 25.570 33.052 8.301 1.00 84.31 1159 GLN A CA 1
ATOM 9009 C C . GLN A 1 1159 ? 27.103 32.983 8.309 1.00 84.31 1159 GLN A C 1
ATOM 9011 O O . GLN A 1 1159 ? 27.691 31.921 8.507 1.00 84.31 1159 GLN A O 1
ATOM 9016 N N . ARG A 1 1160 ? 27.737 34.145 8.101 1.00 78.94 1160 ARG A N 1
ATOM 9017 C CA . ARG A 1 1160 ? 29.192 34.344 8.179 1.00 78.94 1160 ARG A CA 1
ATOM 9018 C C . ARG A 1 1160 ? 29.554 35.362 9.270 1.00 78.94 1160 ARG A C 1
ATOM 9020 O O . ARG A 1 1160 ? 28.787 36.323 9.433 1.00 78.94 1160 ARG A O 1
ATOM 9027 N N . PRO A 1 1161 ? 30.726 35.259 9.929 1.00 78.06 1161 PRO A N 1
ATOM 9028 C CA . PRO A 1 1161 ? 31.109 36.147 11.034 1.00 78.06 1161 PRO A CA 1
ATOM 9029 C C . PRO A 1 1161 ? 31.055 37.644 10.691 1.00 78.06 1161 PRO A C 1
ATOM 9031 O O . PRO A 1 1161 ? 30.672 38.459 11.527 1.00 78.06 1161 PRO A O 1
ATOM 9034 N N . GLN A 1 1162 ? 31.330 38.014 9.433 1.00 75.12 1162 GLN A N 1
ATOM 9035 C CA . GLN A 1 1162 ? 31.303 39.407 8.956 1.00 75.12 1162 GLN A CA 1
ATOM 9036 C C . GLN A 1 1162 ? 29.876 39.981 8.791 1.00 75.12 1162 GLN A C 1
ATOM 9038 O O . GLN A 1 1162 ? 29.711 41.138 8.404 1.00 75.12 1162 GLN A O 1
ATOM 9043 N N . ARG A 1 1163 ? 28.832 39.175 9.035 1.00 74.06 1163 ARG A N 1
ATOM 9044 C CA . ARG A 1 1163 ? 27.408 39.552 8.938 1.00 74.06 1163 ARG A CA 1
ATOM 9045 C C . ARG A 1 1163 ? 26.694 39.472 10.274 1.00 74.06 1163 ARG A C 1
ATOM 9047 O O . ARG A 1 1163 ? 25.897 40.357 10.579 1.00 74.06 1163 ARG A O 1
ATOM 9054 N N . ALA A 1 1164 ? 26.966 38.414 11.025 1.00 77.62 1164 ALA A N 1
ATOM 9055 C CA . ALA A 1 1164 ? 26.522 38.199 12.390 1.00 77.62 1164 ALA A CA 1
ATOM 9056 C C . ALA A 1 1164 ? 27.651 37.451 13.105 1.00 77.62 1164 ALA A C 1
ATOM 9058 O O . ALA A 1 1164 ? 28.006 36.344 12.699 1.00 77.62 1164 ALA A O 1
ATOM 9059 N N . THR A 1 1165 ? 28.232 38.046 14.145 1.00 78.44 1165 THR A N 1
ATOM 9060 C CA . THR A 1 1165 ? 29.310 37.417 14.930 1.00 78.44 1165 THR A CA 1
ATOM 9061 C C . THR A 1 1165 ? 28.831 36.162 15.660 1.00 78.44 1165 THR A C 1
ATOM 9063 O O . THR A 1 1165 ? 29.615 35.254 15.914 1.00 78.44 1165 THR A O 1
ATOM 9066 N N . GLN A 1 1166 ? 27.534 36.097 15.960 1.00 81.69 1166 GLN A N 1
ATOM 9067 C CA . GLN A 1 1166 ? 26.838 34.949 16.525 1.00 81.69 1166 GLN A CA 1
ATOM 9068 C C . GLN A 1 1166 ? 25.371 34.977 16.076 1.00 81.69 1166 GLN A C 1
ATOM 9070 O O . GLN A 1 1166 ? 24.836 36.044 15.768 1.00 81.69 1166 GLN A O 1
ATOM 9075 N N . THR A 1 1167 ? 24.720 33.815 16.034 1.00 88.88 1167 THR A N 1
ATOM 9076 C CA . THR A 1 1167 ? 23.291 33.682 15.691 1.00 88.88 1167 THR A CA 1
ATOM 9077 C C . THR A 1 1167 ? 22.502 32.956 16.783 1.00 88.88 1167 THR A C 1
ATOM 9079 O O . THR A 1 1167 ? 23.085 32.210 17.567 1.00 88.88 1167 THR A O 1
ATOM 9082 N N . ALA A 1 1168 ? 21.181 33.164 16.854 1.00 88.56 1168 ALA A N 1
ATOM 9083 C CA . ALA A 1 1168 ? 20.340 32.683 17.955 1.00 88.56 1168 ALA A CA 1
ATOM 9084 C C . ALA A 1 1168 ? 19.042 31.970 17.515 1.00 88.56 1168 ALA A C 1
ATOM 9086 O O . ALA A 1 1168 ? 18.210 32.517 16.792 1.00 88.56 1168 ALA A O 1
ATOM 9087 N N . ILE A 1 1169 ? 18.802 30.766 18.033 1.00 92.06 1169 ILE A N 1
ATOM 9088 C CA . ILE A 1 1169 ? 17.533 30.035 17.885 1.00 92.06 1169 ILE A CA 1
ATOM 9089 C C . ILE A 1 1169 ? 16.758 30.141 19.203 1.00 92.06 1169 ILE A C 1
ATOM 9091 O O . ILE A 1 1169 ? 17.222 29.658 20.230 1.00 92.06 1169 ILE A O 1
ATOM 9095 N N . ILE A 1 1170 ? 15.581 30.766 19.197 1.00 90.94 1170 ILE A N 1
ATOM 9096 C CA . ILE A 1 1170 ? 14.814 31.089 20.411 1.00 90.94 1170 ILE A CA 1
ATOM 9097 C C . ILE A 1 1170 ? 13.544 30.232 20.491 1.00 90.94 1170 ILE A C 1
ATOM 9099 O O . ILE A 1 1170 ? 12.706 30.261 19.589 1.00 90.94 1170 ILE A O 1
ATOM 9103 N N . VAL A 1 1171 ? 13.367 29.507 21.598 1.00 90.31 1171 VAL A N 1
ATOM 9104 C CA . VAL A 1 1171 ? 12.222 28.619 21.868 1.00 90.31 1171 VAL A CA 1
ATOM 9105 C C . VAL A 1 1171 ? 11.481 29.092 23.132 1.00 90.31 1171 VAL A C 1
ATOM 9107 O O . VAL A 1 1171 ? 11.816 28.674 24.243 1.00 90.31 1171 VAL A O 1
ATOM 9110 N N . PRO A 1 1172 ? 10.488 29.993 23.002 1.00 88.62 1172 PRO A N 1
ATOM 9111 C CA . PRO A 1 1172 ? 9.728 30.507 24.133 1.00 88.62 1172 PRO A CA 1
ATOM 9112 C C . PRO A 1 1172 ? 8.510 29.616 24.416 1.00 88.62 1172 PRO A C 1
ATOM 9114 O O . PRO A 1 1172 ? 7.606 29.479 23.588 1.00 88.62 1172 PRO A O 1
ATOM 9117 N N . GLU A 1 1173 ? 8.470 29.014 25.602 1.00 83.50 1173 GLU A N 1
ATOM 9118 C CA . GLU A 1 1173 ? 7.507 27.976 25.969 1.00 83.50 1173 GLU A CA 1
ATOM 9119 C C . GLU A 1 1173 ? 6.625 28.392 27.153 1.00 83.50 1173 GLU A C 1
ATOM 9121 O O . GLU A 1 1173 ? 7.108 28.813 28.200 1.00 83.50 1173 GLU A O 1
ATOM 9126 N N . ALA A 1 1174 ? 5.308 28.254 26.992 1.00 80.31 1174 ALA A N 1
ATOM 9127 C CA . ALA A 1 1174 ? 4.317 28.725 27.954 1.00 80.31 1174 ALA A CA 1
ATOM 9128 C C . ALA A 1 1174 ? 3.891 27.621 28.939 1.00 80.31 1174 ALA A C 1
ATOM 9130 O O . ALA A 1 1174 ? 3.042 26.785 28.619 1.00 80.31 1174 ALA A O 1
ATOM 9131 N N . VAL A 1 1175 ? 4.446 27.651 30.150 1.00 77.50 1175 VAL A N 1
ATOM 9132 C CA . VAL A 1 1175 ? 4.270 26.634 31.204 1.00 77.50 1175 VAL A CA 1
ATOM 9133 C C . VAL A 1 1175 ? 3.134 27.024 32.161 1.00 77.50 1175 VAL A C 1
ATOM 9135 O O . VAL A 1 1175 ? 2.882 28.206 32.379 1.00 77.50 1175 VAL A O 1
ATOM 9138 N N . ALA A 1 1176 ? 2.414 26.062 32.744 1.00 73.25 1176 ALA A N 1
ATOM 9139 C CA . ALA A 1 1176 ? 1.378 26.372 33.734 1.00 73.25 1176 ALA A CA 1
ATOM 9140 C C . ALA A 1 1176 ? 1.995 26.948 35.031 1.00 73.25 1176 ALA A C 1
ATOM 9142 O O . ALA A 1 1176 ? 3.038 26.453 35.470 1.00 73.25 1176 ALA A O 1
ATOM 9143 N N . PRO A 1 1177 ? 1.377 27.954 35.680 1.00 61.88 1177 PRO A N 1
ATOM 9144 C CA . PRO A 1 1177 ? 1.868 28.460 36.959 1.00 61.88 1177 PRO A CA 1
ATOM 9145 C C . PRO A 1 1177 ? 1.894 27.329 38.000 1.00 61.88 1177 PRO A C 1
ATOM 9147 O O . PRO A 1 1177 ? 0.907 26.618 38.179 1.00 61.88 1177 PRO A O 1
ATOM 9150 N N . ASN A 1 1178 ? 3.035 27.177 38.678 1.00 63.28 1178 ASN A N 1
ATOM 9151 C CA . ASN A 1 1178 ? 3.349 26.111 39.642 1.00 63.28 1178 ASN A CA 1
ATOM 9152 C C . ASN A 1 1178 ? 3.487 24.680 39.072 1.00 63.28 1178 ASN A C 1
ATOM 9154 O O . ASN A 1 1178 ? 3.519 23.729 39.853 1.00 63.28 1178 ASN A O 1
ATOM 9158 N N . ALA A 1 1179 ? 3.616 24.490 37.753 1.00 60.50 1179 ALA A N 1
ATOM 9159 C CA . ALA A 1 1179 ? 4.087 23.202 37.234 1.00 60.50 1179 ALA A CA 1
ATOM 9160 C C . ALA A 1 1179 ? 5.568 22.965 37.616 1.00 60.50 1179 ALA A C 1
ATOM 9162 O O . ALA A 1 1179 ? 6.359 23.913 37.581 1.00 60.50 1179 ALA A O 1
ATOM 9163 N N . PRO A 1 1180 ? 5.969 21.726 37.964 1.00 61.50 1180 PRO A N 1
ATOM 9164 C CA . PRO A 1 1180 ? 7.379 21.383 38.139 1.00 61.50 1180 PRO A CA 1
ATOM 9165 C C . PRO A 1 1180 ? 8.135 21.492 36.806 1.00 61.50 1180 PRO A C 1
ATOM 9167 O O . PRO A 1 1180 ? 7.531 21.424 35.733 1.00 61.50 1180 PRO A O 1
ATOM 9170 N N . ALA A 1 1181 ? 9.462 21.629 36.873 1.00 57.00 1181 ALA A N 1
ATOM 9171 C CA . ALA A 1 1181 ? 10.308 21.603 35.681 1.00 57.00 1181 ALA A CA 1
ATOM 9172 C C . ALA A 1 1181 ? 10.081 20.293 34.892 1.00 57.00 1181 ALA A C 1
ATOM 9174 O O . ALA A 1 1181 ? 10.021 19.223 35.509 1.00 57.00 1181 ALA A O 1
ATOM 9175 N N . PRO A 1 1182 ? 9.919 20.348 33.556 1.00 60.44 1182 PRO A N 1
ATOM 9176 C CA . PRO A 1 1182 ? 9.580 19.169 32.768 1.00 60.44 1182 PRO A CA 1
ATOM 9177 C C . PRO A 1 1182 ? 10.738 18.163 32.765 1.00 60.44 1182 PRO A C 1
ATOM 9179 O O . PRO A 1 1182 ? 11.852 18.481 32.359 1.00 60.44 1182 PRO A O 1
ATOM 9182 N N . THR A 1 1183 ? 10.462 16.928 33.189 1.00 60.06 1183 THR A N 1
ATOM 9183 C CA . THR A 1 1183 ? 11.444 15.827 33.233 1.00 60.06 1183 THR A CA 1
ATOM 9184 C C . THR A 1 1183 ? 11.771 15.237 31.858 1.00 60.06 1183 THR A C 1
ATOM 9186 O O . THR A 1 1183 ? 12.708 14.456 31.738 1.00 60.06 1183 THR A O 1
ATOM 9189 N N . GLU A 1 1184 ? 11.001 15.588 30.826 1.00 64.81 1184 GLU A N 1
ATOM 9190 C CA . GLU A 1 1184 ? 11.223 15.197 29.432 1.00 64.81 1184 GLU A CA 1
ATOM 9191 C C . GLU A 1 1184 ? 11.190 16.439 28.524 1.00 64.81 1184 GLU A C 1
ATOM 9193 O O . GLU A 1 1184 ? 10.363 17.331 28.744 1.00 64.81 1184 GLU A O 1
ATOM 9198 N N . PRO A 1 1185 ? 12.027 16.507 27.470 1.00 67.44 1185 PRO A N 1
ATOM 9199 C CA . PRO A 1 1185 ? 12.007 17.619 26.526 1.00 67.44 1185 PRO A CA 1
ATOM 9200 C C . PRO A 1 1185 ? 10.681 17.664 25.754 1.00 67.44 1185 PRO A C 1
ATOM 9202 O O . PRO A 1 1185 ? 10.174 16.653 25.259 1.00 67.44 1185 PRO A O 1
ATOM 9205 N N . THR A 1 1186 ? 10.119 18.864 25.632 1.00 75.94 1186 THR A N 1
ATOM 9206 C CA . THR A 1 1186 ? 8.757 19.080 25.128 1.00 75.94 1186 THR A CA 1
ATOM 9207 C C . THR A 1 1186 ? 8.621 18.853 23.617 1.00 75.94 1186 THR A C 1
ATOM 9209 O O . THR A 1 1186 ? 9.601 18.711 22.882 1.00 75.94 1186 THR A O 1
ATOM 9212 N N . ALA A 1 1187 ? 7.380 18.807 23.117 1.00 78.25 1187 ALA A N 1
ATOM 9213 C CA . ALA A 1 1187 ? 7.098 18.543 21.701 1.00 78.25 1187 ALA A CA 1
ATOM 9214 C C . ALA A 1 1187 ? 7.630 19.633 20.750 1.00 78.25 1187 ALA A C 1
ATOM 9216 O O . ALA A 1 1187 ? 7.946 19.324 19.600 1.00 78.25 1187 ALA A O 1
ATOM 9217 N N . VAL A 1 1188 ? 7.767 20.881 21.226 1.00 80.62 1188 VAL A N 1
ATOM 9218 C CA . VAL A 1 1188 ? 8.492 21.943 20.509 1.00 80.62 1188 VAL A CA 1
ATOM 9219 C C . VAL A 1 1188 ? 9.974 21.573 20.461 1.00 80.62 1188 VAL A C 1
ATOM 9221 O O . VAL A 1 1188 ? 10.545 21.379 19.388 1.00 80.62 1188 VAL A O 1
ATOM 9224 N N . MET A 1 1189 ? 10.570 21.401 21.642 1.00 81.12 1189 MET A N 1
ATOM 9225 C CA . MET A 1 1189 ? 12.002 21.212 21.836 1.00 81.12 1189 MET A CA 1
ATOM 9226 C C . MET A 1 1189 ? 12.540 20.015 21.038 1.00 81.12 1189 MET A C 1
ATOM 9228 O O . MET A 1 1189 ? 13.439 20.168 20.215 1.00 81.12 1189 MET A O 1
ATOM 9232 N N . ARG A 1 1190 ? 11.897 18.845 21.142 1.00 83.81 1190 ARG A N 1
ATOM 9233 C CA . ARG A 1 1190 ? 12.277 17.617 20.411 1.00 83.81 1190 ARG A CA 1
ATOM 9234 C C . ARG A 1 1190 ? 12.232 17.729 18.884 1.00 83.81 1190 ARG A C 1
ATOM 9236 O O . ARG A 1 1190 ? 12.824 16.881 18.215 1.00 83.81 1190 ARG A O 1
ATOM 9243 N N . LYS A 1 1191 ? 11.533 18.726 18.331 1.00 85.12 1191 LYS A N 1
ATOM 9244 C CA . LYS A 1 1191 ? 11.519 19.040 16.892 1.00 85.12 1191 LYS A CA 1
ATOM 9245 C C . LYS A 1 1191 ? 12.558 20.094 16.521 1.00 85.12 1191 LYS A C 1
ATOM 9247 O O . LYS A 1 1191 ? 13.200 19.954 15.487 1.00 85.12 1191 LYS A O 1
ATOM 9252 N N . VAL A 1 1192 ? 12.754 21.113 17.361 1.00 85.56 1192 VAL A N 1
ATOM 9253 C CA . VAL A 1 1192 ? 13.795 22.132 17.150 1.00 85.56 1192 VAL A CA 1
ATOM 9254 C C . VAL A 1 1192 ? 15.179 21.494 17.217 1.00 85.56 1192 VAL A C 1
ATOM 9256 O O . VAL A 1 1192 ? 15.940 21.603 16.264 1.00 85.56 1192 VAL A O 1
ATOM 9259 N N . THR A 1 1193 ? 15.477 20.730 18.267 1.00 85.00 1193 THR A N 1
ATOM 9260 C CA . THR A 1 1193 ? 16.757 20.019 18.419 1.00 85.00 1193 THR A CA 1
ATOM 9261 C C . THR A 1 1193 ? 16.968 18.970 17.315 1.00 85.00 1193 THR A C 1
ATOM 9263 O O . THR A 1 1193 ? 18.085 18.787 16.845 1.00 85.00 1193 THR A O 1
ATOM 9266 N N . ALA A 1 1194 ? 15.894 18.348 16.814 1.00 85.50 1194 ALA A N 1
ATOM 9267 C CA . ALA A 1 1194 ? 15.934 17.456 15.649 1.00 85.50 1194 ALA A CA 1
ATOM 9268 C C . ALA A 1 1194 ? 16.260 18.182 14.327 1.00 85.50 1194 ALA A C 1
ATOM 9270 O O . ALA A 1 1194 ? 16.918 17.611 13.459 1.00 85.50 1194 ALA A O 1
ATOM 9271 N N . ALA A 1 1195 ? 15.811 19.431 14.171 1.00 88.94 1195 ALA A N 1
ATOM 9272 C CA . ALA A 1 1195 ? 16.132 20.270 13.020 1.00 88.94 1195 ALA A CA 1
ATOM 9273 C C . ALA A 1 1195 ? 17.540 20.880 13.113 1.00 88.94 1195 ALA A C 1
ATOM 9275 O O . ALA A 1 1195 ? 18.200 21.021 12.087 1.00 88.94 1195 ALA A O 1
ATOM 9276 N N . ILE A 1 1196 ? 18.015 21.188 14.326 1.00 87.69 1196 ILE A N 1
ATOM 9277 C CA . ILE A 1 1196 ? 19.409 21.574 14.588 1.00 87.69 1196 ILE A CA 1
ATOM 9278 C C . ILE A 1 1196 ? 20.337 20.413 14.216 1.00 87.69 1196 ILE A C 1
ATOM 9280 O O . ILE A 1 1196 ? 21.197 20.597 13.362 1.00 87.69 1196 ILE A O 1
ATOM 9284 N N . TRP A 1 1197 ? 20.095 19.205 14.746 1.00 87.75 1197 TRP A N 1
ATOM 9285 C CA . TRP A 1 1197 ? 20.896 18.013 14.427 1.00 87.75 1197 TRP A CA 1
ATOM 9286 C C . TRP A 1 1197 ? 20.982 17.730 12.919 1.00 87.75 1197 TRP A C 1
ATOM 9288 O O . TRP A 1 1197 ? 22.017 17.305 12.421 1.00 87.75 1197 TRP A O 1
ATOM 9298 N N . ALA A 1 1198 ? 19.912 17.989 12.163 1.00 88.25 1198 ALA A N 1
ATOM 9299 C CA . ALA A 1 1198 ? 19.923 17.777 10.717 1.00 88.25 1198 ALA A CA 1
ATOM 9300 C C . ALA A 1 1198 ? 20.864 18.737 9.956 1.00 88.25 1198 ALA A C 1
ATOM 9302 O O . ALA A 1 1198 ? 21.332 18.374 8.879 1.00 88.25 1198 ALA A O 1
ATOM 9303 N N . HIS A 1 1199 ? 21.135 19.936 10.494 1.00 87.19 1199 HIS A N 1
ATOM 9304 C CA . HIS A 1 1199 ? 22.142 20.886 9.981 1.00 87.19 1199 HIS A CA 1
ATOM 9305 C C . HIS A 1 1199 ? 23.529 20.692 10.600 1.00 87.19 1199 HIS A C 1
ATOM 9307 O O . HIS A 1 1199 ? 24.525 21.053 9.975 1.00 87.19 1199 HIS A O 1
ATOM 9313 N N . ASP A 1 1200 ? 23.582 20.170 11.824 1.00 84.69 1200 ASP A N 1
ATOM 9314 C CA . ASP A 1 1200 ? 24.798 19.901 12.586 1.00 84.69 1200 ASP A CA 1
ATOM 9315 C C . ASP A 1 1200 ? 24.672 18.593 13.393 1.00 84.69 1200 ASP A C 1
ATOM 9317 O O . ASP A 1 1200 ? 24.271 18.603 14.567 1.00 84.69 1200 ASP A O 1
ATOM 9321 N N . PRO A 1 1201 ? 25.036 17.447 12.790 1.00 78.69 1201 PRO A N 1
ATOM 9322 C CA . PRO A 1 1201 ? 25.013 16.165 13.484 1.00 78.69 1201 PRO A CA 1
ATOM 9323 C C . PRO A 1 1201 ? 26.010 16.082 14.649 1.00 78.69 1201 PRO A C 1
ATOM 9325 O O . PRO A 1 1201 ? 25.838 15.230 15.522 1.00 78.69 1201 PRO A O 1
ATOM 9328 N N . THR A 1 1202 ? 27.032 16.949 14.670 1.00 72.50 1202 THR A N 1
ATOM 9329 C CA . THR A 1 1202 ? 28.176 16.876 15.596 1.00 72.50 1202 THR A CA 1
ATOM 9330 C C . THR A 1 1202 ? 27.832 17.382 16.998 1.00 72.50 1202 THR A C 1
ATOM 9332 O O . THR A 1 1202 ? 28.342 16.850 17.983 1.00 72.50 1202 THR A O 1
ATOM 9335 N N . THR A 1 1203 ? 26.888 18.329 17.118 1.00 62.06 1203 THR A N 1
ATOM 9336 C CA . THR A 1 1203 ? 26.459 18.900 18.414 1.00 62.06 1203 THR A CA 1
ATOM 9337 C C . THR A 1 1203 ? 25.926 17.886 19.436 1.00 62.06 1203 THR A C 1
ATOM 9339 O O . THR A 1 1203 ? 25.767 18.231 20.607 1.00 62.06 1203 THR A O 1
ATOM 9342 N N . PHE A 1 1204 ? 25.596 16.660 19.013 1.00 60.66 1204 PHE A N 1
ATOM 9343 C CA . PHE A 1 1204 ? 24.928 15.649 19.838 1.00 60.66 1204 PHE A CA 1
ATOM 9344 C C . PHE A 1 1204 ? 25.651 14.296 19.814 1.00 60.66 1204 PHE A C 1
ATOM 9346 O O . PHE A 1 1204 ? 25.016 13.253 19.642 1.00 60.66 1204 PHE A O 1
ATOM 9353 N N . ASP A 1 1205 ? 26.971 14.302 20.030 1.00 43.12 1205 ASP A N 1
ATOM 9354 C CA . ASP A 1 1205 ? 27.673 13.078 20.428 1.00 43.12 1205 ASP A CA 1
ATOM 9355 C C . ASP A 1 1205 ? 27.014 12.450 21.676 1.00 43.12 1205 ASP A C 1
ATOM 9357 O O . ASP A 1 1205 ? 26.536 13.135 22.590 1.00 43.12 1205 ASP A O 1
ATOM 9361 N N . GLN A 1 1206 ? 26.974 11.117 21.706 1.00 37.25 1206 GLN A N 1
ATOM 9362 C CA . GLN A 1 1206 ? 26.111 10.328 22.592 1.00 37.25 1206 GLN A CA 1
ATOM 9363 C C . GLN A 1 1206 ? 26.467 10.477 24.081 1.00 37.25 1206 GLN A C 1
ATOM 9365 O O . GLN A 1 1206 ? 25.656 10.150 24.948 1.00 37.25 1206 GLN A O 1
ATOM 9370 N N . SER A 1 1207 ? 27.648 11.018 24.389 1.00 31.88 1207 SER A N 1
ATOM 9371 C CA . SER A 1 1207 ? 28.106 11.318 25.749 1.00 31.88 1207 SER A CA 1
ATOM 9372 C C . SER A 1 1207 ? 27.556 12.635 26.334 1.00 31.88 1207 SER A C 1
ATOM 9374 O O . SER A 1 1207 ? 27.519 12.800 27.558 1.00 31.88 1207 SER A O 1
ATOM 9376 N N . ALA A 1 1208 ? 27.119 13.579 25.490 1.00 31.02 1208 ALA A N 1
ATOM 9377 C CA . ALA A 1 1208 ? 26.780 14.944 25.905 1.00 31.02 1208 ALA A CA 1
ATOM 9378 C C . ALA A 1 1208 ? 25.331 15.102 26.402 1.00 31.02 1208 ALA A C 1
ATOM 9380 O O . ALA A 1 1208 ? 25.078 15.871 27.336 1.00 31.02 1208 ALA A O 1
ATOM 9381 N N . ALA A 1 1209 ? 24.382 14.348 25.835 1.00 33.44 1209 ALA A N 1
ATOM 9382 C CA . ALA A 1 1209 ? 22.959 14.430 26.185 1.00 33.44 1209 ALA A CA 1
ATOM 9383 C C . ALA A 1 1209 ? 22.697 14.179 27.685 1.00 33.44 1209 ALA A C 1
ATOM 9385 O O . ALA A 1 1209 ? 21.862 14.845 28.296 1.00 33.44 1209 ALA A O 1
ATOM 9386 N N . THR A 1 1210 ? 23.471 13.283 28.302 1.00 30.75 1210 THR A N 1
ATOM 9387 C CA . THR A 1 1210 ? 23.394 12.942 29.733 1.00 30.75 1210 THR A CA 1
ATOM 9388 C C . THR A 1 1210 ? 23.991 14.016 30.652 1.00 30.75 1210 THR A C 1
ATOM 9390 O O . THR A 1 1210 ? 23.745 13.994 31.855 1.00 30.75 1210 THR A O 1
ATOM 9393 N N . ARG A 1 1211 ? 24.777 14.962 30.112 1.00 30.47 1211 ARG A N 1
ATOM 9394 C CA . ARG A 1 1211 ? 25.364 16.092 30.861 1.00 30.47 1211 ARG A CA 1
ATOM 9395 C C . ARG A 1 1211 ? 24.576 17.390 30.697 1.00 30.47 1211 ARG A C 1
ATOM 9397 O O . ARG A 1 1211 ? 24.512 18.164 31.643 1.00 30.47 1211 ARG A O 1
ATOM 9404 N N . ALA A 1 1212 ? 23.938 17.613 29.547 1.00 31.03 1212 ALA A N 1
ATOM 9405 C CA . ALA A 1 1212 ? 23.169 18.833 29.270 1.00 31.03 1212 ALA A CA 1
ATOM 9406 C C . ALA A 1 1212 ? 21.910 19.009 30.151 1.00 31.03 1212 ALA A C 1
ATOM 9408 O O . ALA A 1 1212 ? 21.380 20.112 30.246 1.00 31.03 1212 ALA A O 1
ATOM 9409 N N . ALA A 1 1213 ? 21.451 17.950 30.827 1.00 30.72 1213 ALA A N 1
ATOM 9410 C CA . ALA A 1 1213 ? 20.411 18.024 31.859 1.00 30.72 1213 ALA A CA 1
ATOM 9411 C C . ALA A 1 1213 ? 20.925 18.546 33.225 1.00 30.72 1213 ALA A C 1
ATOM 9413 O O . ALA A 1 1213 ? 20.132 18.750 34.145 1.00 30.72 1213 ALA A O 1
ATOM 9414 N N . GLY A 1 1214 ? 22.239 18.747 33.376 1.00 28.92 1214 GLY A N 1
ATOM 9415 C CA . GLY A 1 1214 ? 22.879 19.239 34.593 1.00 28.92 1214 GLY A CA 1
ATOM 9416 C C . GLY A 1 1214 ? 22.969 20.766 34.660 1.00 28.92 1214 GLY A C 1
ATOM 9417 O O . GLY A 1 1214 ? 23.775 21.378 33.970 1.00 28.92 1214 GLY A O 1
ATOM 9418 N N . GLU A 1 1215 ? 22.177 21.349 35.559 1.00 30.73 1215 GLU A N 1
ATOM 9419 C CA . GLU A 1 1215 ? 22.431 22.617 36.264 1.00 30.73 1215 GLU A CA 1
ATOM 9420 C C . GLU A 1 1215 ? 22.847 23.870 35.457 1.00 30.73 1215 GLU A C 1
ATOM 9422 O O . GLU A 1 1215 ? 24.023 24.209 35.333 1.00 30.73 1215 GLU A O 1
ATOM 9427 N N . ARG A 1 1216 ? 21.858 24.726 35.157 1.00 25.73 1216 ARG A N 1
ATOM 9428 C CA . ARG A 1 1216 ? 21.985 26.179 35.414 1.00 25.73 1216 ARG A CA 1
ATOM 9429 C C . ARG A 1 1216 ? 20.732 26.745 36.078 1.00 25.73 1216 ARG A C 1
ATOM 9431 O O . ARG A 1 1216 ? 19.983 27.534 35.507 1.00 25.73 1216 ARG A O 1
ATOM 9438 N N . THR A 1 1217 ? 20.521 26.344 37.327 1.00 25.62 1217 THR A N 1
ATOM 9439 C CA . THR A 1 1217 ? 19.491 26.917 38.197 1.00 25.62 1217 THR A CA 1
ATOM 9440 C C . THR A 1 1217 ? 19.882 28.349 38.574 1.00 25.62 1217 THR A C 1
ATOM 9442 O O . THR A 1 1217 ? 20.691 28.550 39.478 1.00 25.62 1217 THR A O 1
ATOM 9445 N N . LEU A 1 1218 ? 19.319 29.355 37.897 1.00 26.09 1218 LEU A N 1
ATOM 9446 C CA . LEU A 1 1218 ? 19.464 30.758 38.303 1.00 26.09 1218 LEU A CA 1
ATOM 9447 C C . LEU A 1 1218 ? 18.735 30.984 39.635 1.00 26.09 1218 LEU A C 1
ATOM 9449 O O . LEU A 1 1218 ? 17.520 31.185 39.690 1.00 26.09 1218 LEU A O 1
ATOM 9453 N N . SER A 1 1219 ? 19.490 30.900 40.728 1.00 24.39 1219 SER A N 1
ATOM 9454 C CA . SER A 1 1219 ? 19.008 31.173 42.076 1.00 24.39 1219 SER A CA 1
ATOM 9455 C C . SER A 1 1219 ? 18.729 32.670 42.269 1.00 24.39 1219 SER A C 1
ATOM 9457 O O . SER A 1 1219 ? 19.346 33.535 41.653 1.00 24.39 1219 SER A O 1
ATOM 9459 N N . ARG A 1 1220 ? 17.737 32.969 43.117 1.00 30.03 1220 ARG A N 1
ATOM 9460 C CA . ARG A 1 1220 ? 17.198 34.319 43.364 1.00 30.03 1220 ARG A CA 1
ATOM 9461 C C . ARG A 1 1220 ? 18.291 35.368 43.627 1.00 30.03 1220 ARG A C 1
ATOM 9463 O O . ARG A 1 1220 ? 19.019 35.248 44.609 1.00 30.03 1220 ARG A O 1
ATOM 9470 N N . GLY A 1 1221 ? 18.279 36.460 42.859 1.00 23.81 1221 GLY A N 1
ATOM 9471 C CA . GLY A 1 1221 ? 19.124 37.634 43.088 1.00 23.81 1221 GLY A CA 1
ATOM 9472 C C . GLY A 1 1221 ? 18.431 38.948 42.712 1.00 23.81 1221 GLY A C 1
ATOM 9473 O O . GLY A 1 1221 ? 18.493 39.351 41.563 1.00 23.81 1221 GLY A O 1
ATOM 9474 N N . ASN A 1 1222 ? 17.848 39.616 43.716 1.00 24.17 1222 ASN A N 1
ATOM 9475 C CA . ASN A 1 1222 ? 17.311 40.990 43.720 1.00 24.17 1222 ASN A CA 1
ATOM 9476 C C . ASN A 1 1222 ? 16.120 41.369 42.804 1.00 24.17 1222 ASN A C 1
ATOM 9478 O O . ASN A 1 1222 ? 16.234 41.396 41.589 1.00 24.17 1222 ASN A O 1
ATOM 9482 N N . ARG A 1 1223 ? 15.045 41.794 43.494 1.00 29.98 1223 ARG A N 1
ATOM 9483 C CA . ARG A 1 1223 ? 14.028 42.821 43.161 1.00 29.98 1223 ARG A CA 1
ATOM 9484 C C . ARG A 1 1223 ? 13.550 42.942 41.710 1.00 29.98 1223 ARG A C 1
ATOM 9486 O O . ARG A 1 1223 ? 14.129 43.767 40.975 1.00 29.98 1223 ARG A O 1
#

InterPro domains:
  IPR001650 Helicase, C-terminal domain-like [PF00271] (281-398)
  IPR001650 Helicase, C-terminal domain-like [PS51194] (272-458)
  IPR001650 Helicase, C-terminal domain-like [SM00490] (305-399)
  IPR005114 Helicase-associated [PF03457] (488-546)
  IPR005114 Helicase-associated [PF03457] (561-617)
  IPR005114 Helicase-associated [PF03457] (702-762)
  IPR006935 Helicase/UvrB, N-terminal [PF04851] (15-191)
  IPR014001 Helicase superfamily 1/2, ATP-binding domain [PS51192] (26-208)
  IPR014001 Helicase superfamily 1/2, ATP-binding domain [SM00487] (9-213)
  IPR027417 P-loop containing nucleoside triphosphate hydrolase [G3DSA:3.40.50.300] (6-220)
  IPR027417 P-loop containing nucleoside triphosphate hydrolase [G3DSA:3.40.50.300] (221-416)
  IPR027417 P-loop containing nucleoside triphosphate hydrolase [G3DSA:3.40.50.300] (816-997)
  IPR027417 P-loop containing nucleoside triphosphate hydrolase [SSF52540] (25-401)
  IPR027417 P-loop containing nucleoside triphosphate hydrolase [SSF52540] (828-988)

Sequence (1223 aa):
MLHDAVTRLPSQLWTPQRDAADCVLNAFAMGAERQLVVMPCGTGKTHLAVHIAHEIAPNSRSLVVVPTLDLLHQTARVWYDAGRKGTYLGLCSDKETSEAALAGVLTLTRDPADLTARLRAADGPTSVFVTYQSLHKLPPAHQEHLLPRWDLIVVDEAHRTAGARNKRWGIVHDNDAIPARHRLYLTATPRIWDVNKGITAEPVASMDDVTLYGKVAYRYSLAQAIHEGRLADYRIAAPEIHDPQLRAALALNGRRCLRTPQGDAMRVAAGQLALFEARARHGIRRTVVFSRSIVQCDAFAETLPETAAILPGRHADGLWTAAIHSGHSRALRKERTDRFASPGLPPARGTLGDLNVLCNVRLCVEGVDFPLADSVLFTDPKRSTIDIVQAIGRALRIAPGTDKIATLIIPVVFGPGQRPEEATFGTPYHLLHQVMIALRAYDEHVFVRLPVSGPASRLSHNDIAIRPARAREIAPHLMLRIMEPEPDVWDTGMAAAQQYFDDQGHLNVPSNYIDAAGFHLGCWLGYQRALKLAGNLTPARTAALATCKMTWSHPKGSTEHYLHLAQAYASEHGHLLAEPAHKFRGRPLGQWLAEQRQAAADGTLPPPYERALKDIDPYWNPSWPREWQRMCTRARAGRLTIPAGPLPTHADDLTRWLDEQFDAFPTLTKGQQSQLAALALRHDPLALALRRPHGHQARTHAQGLRAARRFFRRHQHLRVPADYADDHGGTRFPLGRWIADLRIMVGEGLLNHEEIDSVEALAMEWLPGLACDNAPAALPATPTTATLPADTAKPTPPPDLAQPSRHHPAFWIADRQSAPSALSEVLLHGGRRQLLSLPAGAGKTMIAATLASKTASPVCLVLGPDPTYLHHVVKTWRLVRPGPLAALNMRPTRNGNAGTTLASAGDLADWMTQQPPGSLVLARYRDAGLIAESHRDHDLPPWDHLIVEEAHRTAEGIIDPHHPHATIHYDDGILAHSRLYLTATPCIPYQLPVHADQMWDAWAVNMPNQPIFGIHQHTAERPELEADEVLSPYQWMQIHVPQPPPLPGPRWSNSPMRWRAQAIGAAHLIELNNLRRVVAVLKDLKQAEAFACQLAVQMLDAEIVVPPQGATRQQHNQPVIRCQRASDPMPPDLDAVVLPADHYTTIELVDALRPLMGQRPQRATQTAIIVPEAVAPNAPAPTEPTAVMRKVTAAIWAHDPTTFDQSAATRAAGERTLSRGNR

Mean predicted aligned error: 22.86 Å

pLDDT: mean 71.27, std 18.74, range [22.73, 95.75]

Foldseek 3Di:
DDPPPLPQFPDDDDDQLVLLLCLQLVVVVVPDQFEEAADAFQLCPLLSVLRSCCVQQVWFEEEEEFADPLQLLVSLVSNVNSPRDWAAEEAEDDQAHLDPVCGVRYGYDPALQVVQVVNVVTGTYYYYYYYLVRLVSQQCSCVVVVRDAAAEYEYEQQQVCFDFCPPSNVLLQDCNSHPYRHYYYYHLFQFWQFLQPDDPDGTNTGPPPCSRHNYHSYYDAPVNCCVVVQWAAAWEWEKEFADQVLVVLVLPPPPDDDDDPQNLLLLLLLQLLLVVVCCVVPVFQEEEEEDADPVSQVCSQVCSLVLQCPDPQAHSPQEAGDEDEPPDDSVVNVVLLVVSLDDDDDDDPDYNNRHHYYGYYLPQLGNGARQPGQEYEYSDADRTLSSLSSSVSRQRGHDVPDHGYRYYGHYFYAHVPDDPVNDDNSHSCSRVSSNVVSSCSSHVLPPQFDDDDDDDDDDDDDDDDDDSVCSVVRNVRIDTDMSGRPDPPLVVLLVVLVVCCVVPVALLDAQCDADPVRGRNSVVLVVLLVCVVVVNQDPVSVVSVVVSVRDSDRPPDHLVVLLVLQLVCCVVQVALLADQCDQRPNHSSNVVLVVLLVCVVVVNRPPVSVVSRCVSPVVSRPPDDSVLVVLLSVQQVDDDEQDLADDDPPDDPSNVSVNCCLLCVVVDDPVSLVSQLPHPCVPYLLNLLSHDADDDVSVLLSVLLSQLSVVCHVPVELPDAQQDWDADPNDTHRNSVVLVVVLVCVVVVNDDPSSVSSNVSSVDDNDDDDDDDDDDDDDDDDDDDDDDDDDDDDDDDDDDDDDDDDDDLDDDDDDPDDDPPVLQPVVPDDDQFEEEADFFQPCQLLSVLQNVLVPDLFAEEEEEADLVVQLRSVVSNCVSAVFAEEEEPDANDPDDDDHHYADALQSQQVDQVVGDRRYYYYYYLVCLQRQLCNVPPVVRDAGAEYEYAQCQVQFFDAADCPRPSVLSQDCSRGPYSHYYYYHLFQWFFQFDDFDLPDDRPGTRHHNCVHCSNPHYDYDDALVRCVVVLSFAAEDEDEDEFEQDDDDDDPDDDPQQRPCQQLLLQVLVVCVVVVWAFEEEADADQSRLVSSLVNNCVVQVQEAEAGPPDDDDDDDPRHRYYYRYHLPDDARLLGQEYEYADLPDGLVSLLSNCSSQRSHGCVRPNYHYYYYRYHDHVPDDDDPTQDSSRRSNVSSVCSSHVPVCDPVCVVVVVDDDPPDDDDD

Solvent-accessible surface area (backbone atoms only — not comparable to full-atom values): 70493 Å² total; per-residue (Å²): 132,78,86,71,78,76,77,74,53,83,54,81,74,55,67,76,48,41,56,38,41,51,38,44,52,52,43,44,72,72,67,43,48,40,30,23,39,39,38,46,62,69,76,45,66,73,59,45,50,47,52,50,42,43,74,76,29,62,66,33,39,34,38,38,36,27,85,39,71,55,32,41,55,52,49,53,48,52,37,49,75,33,55,63,74,61,49,37,37,31,45,40,93,56,77,74,65,94,44,76,96,35,59,96,54,50,48,52,34,76,46,44,58,62,51,38,53,51,68,69,73,50,88,55,14,34,43,35,38,32,27,50,91,42,51,76,45,47,37,53,17,39,72,77,58,61,38,78,67,31,51,32,36,39,32,48,62,37,49,76,44,39,46,68,73,85,44,83,50,28,58,81,62,38,58,86,54,52,44,55,59,28,38,42,36,31,26,50,39,59,46,41,55,44,69,87,70,49,87,92,49,78,55,72,20,50,53,81,50,46,88,71,36,22,53,76,51,32,79,51,48,46,67,55,36,31,74,71,71,61,24,35,49,66,34,38,36,33,26,33,31,63,42,57,65,63,23,49,64,63,62,65,71,79,73,88,71,83,88,47,70,65,52,52,37,52,39,41,36,50,40,52,49,37,49,55,51,51,27,74,78,67,70,57,37,26,36,41,32,43,34,86,38,68,70,55,15,46,52,40,33,67,44,43,54,57,55,34,56,70,38,88,98,46,54,44,61,61,52,41,61,39,61,41,45,86,92,54,53,70,67,60,47,46,53,57,47,53,59,70,67,46,87,70,82,90,76,78,92,85,67,43,40,66,31,38,38,44,21,18,37,80,48,67,48,60,53,64,87,40,43,78,26,37,22,38,35,48,56,52,76,73,98,42,44,64,57,50,43,39,42,51,28,34,27,24,23,55,45,96,94,55,87,61,65,20,37,38,36,39,66,31,44,36,52,87,88,66,58,87,84,73,48,56,97,91,33,58,39,47,50,60,53,33,50,54,49,22,51,43,49,48,27,87,75,65,88,83,58,81,89,89,88,84,89,89,86,90,86,80,89,85,88,90,88,96,66,58,72,56,48,75,66,48,56,85,35,53,45,74,46,67,52,55,60,64,78,59,67,63,56,59,48,46,50,54,46,42,52,46,18,72,78,65,76,42,64,80,61,52,60,86,39,60,52,98,88,68,47,50,55,9,48,52,55,49,49,54,32,52,33,47,75,71,67,69,49,50,71,69,62,51,52,58,44,48,75,45,60,55,65,68,64,68,49,99,80,37,72,67,42,49,49,54,50,46,50,50,44,25,74,76,68,75,42,65,82,59,48,57,85,36,54,59,100,86,37,57,54,12,38,51,59,47,53,54,49,50,28,51,75,71,70,67,47,56,67,72,57,55,46,53,48,40,76,71,23,82,64,55,76,58,99,60,65,68,65,60,54,51,52,54,49,55,51,60,77,47,92,75,74,82,75,55,56,73,81,60,99,81,60,50,72,67,57,52,50,51,52,53,49,59,78,43,44,87,79,46,52,81,63,56,43,53,59,58,49,68,44,86,47,86,88,42,49,64,41,63,57,48,47,88,59,71,69,65,68,45,41,54,50,32,50,45,53,53,47,47,37,58,45,22,45,76,64,79,40,63,87,58,55,66,84,39,56,47,76,55,99,88,46,76,42,57,48,14,44,53,57,52,53,49,58,52,33,56,77,71,66,73,62,54,69,68,59,50,46,30,46,47,64,51,59,54,82,88,78,79,89,84,84,85,87,90,84,87,86,81,85,88,81,88,83,90,86,88,83,88,90,87,88,86,83,88,89,86,88,86,85,89,84,89,86,86,88,82,88,68,88,55,73,72,73,74,68,97,67,79,76,64,71,77,70,74,58,74,76,80,75,71,75,57,26,31,26,46,38,37,36,46,65,66,38,62,67,49,55,54,38,54,54,55,66,71,46,90,46,46,39,35,39,41,33,26,84,45,72,71,62,46,48,44,51,50,54,42,36,47,73,72,51,83,55,58,42,37,17,49,79,43,75,63,64,94,71,92,66,84,48,48,64,31,82,50,36,56,50,49,24,55,49,59,76,72,52,66,80,40,29,38,36,38,35,35,64,83,44,39,61,45,51,24,44,10,48,72,77,43,73,35,76,66,26,48,38,35,33,32,49,56,37,47,78,66,35,67,55,73,90,45,93,82,35,98,48,26,43,74,65,37,74,90,25,46,50,48,68,24,37,43,34,31,27,47,37,56,44,30,40,59,42,56,70,96,51,90,89,53,74,89,85,51,58,39,21,48,44,75,88,32,76,79,42,37,54,71,45,78,80,58,61,58,69,60,37,39,72,71,57,64,26,30,50,74,49,75,48,78,40,83,24,59,43,78,77,85,76,94,73,86,89,69,79,84,71,72,66,79,37,46,33,27,26,53,38,43,49,54,57,33,61,78,66,71,50,41,33,35,36,37,50,25,87,39,66,71,52,13,52,44,36,45,63,38,30,53,74,71,43,76,76,43,54,72,43,49,80,87,63,75,83,71,90,80,65,100,80,56,32,38,38,35,25,33,32,54,87,50,90,74,71,41,74,44,32,34,43,36,47,62,61,53,86,68,54,24,65,48,45,34,65,60,43,40,40,53,62,27,33,31,42,96,79,30,72,51,33,40,40,37,34,18,38,67,37,61,71,89,60,75,84,75,93,61,82,46,75,39,51,30,27,52,56,24,21,47,35,24,58,36,66,73,88,64,50,88,77,48,69,81,50,74,79,60,80,85,80,84,70,93,79,84,136

Organism: Streptomyces griseoviridis (NCBI:txid45398)